Protein AF-D3B4G1-F1 (afdb_monomer_lite)

Secondary structure (DSSP, 8-state):
-------------------PPP-----------GGGS---SSPPSEEEEEEEEEEEEEEEEEEE----HHHHHHHHHHHHHH--S------SSPEEEEEEEEES-------TT----EEEEEETTEEEEEESSHHHHHHHHHHHHHHEEEETTTTEEEEEEEEEEEEE--S-SEEEEEEE-SSS---HHHHHHHHHHHHHTT--EEEEEEE-SS---B--SSSTTGGGGSSSTTS-B-HHHHHHHHHHHHTTT-EEEEEE--SSS-TTHHHH-GGGSPTTGGGSGGG-PPTTTS--PPP-TT-HHHHHHHHHHHHHHHHHT---SEEEEE--S--THHHHT-HHHHHHHHHHT--SHHHHHHHHHHHHHHHHHHTT-EEEEEHHHHHHHGGGS-TTSEEEE-S-HHHHHHHHHTT--EEE--HHHHBSS-TT--HHHHHH--TTTT---HHHHHHEEEEEEEE--TT--TTTHHHHHTTHHHHHHHHHHS-TT---HHHHHHHHHHHHHHHHHTT--PPPSSSSPPSSS-GGGT-SS----SS-TTS--------S-------PPPPHHHHHHHHHHHH-TT-HHHHHHHHHTS-TT-EEE-TTS-EEEHHHHHHHHHHH-TT-HHHHHHHHHHSPTT-EEE-TTS-EEEHHHHHHHHHHH-TT-HHHHHHHHHHS-----TTS---EEE-TTS-EEEHHHHHHHHHHH-TT-HHHHHHHHHHHHHH-STT-EEEPTTS-EEEHHHHHHHHHHH-TT-HHHHHHHHHHS-TT---EEE-TTS-EEEHHHHHHHHHHH-TT-HHHHHHHHHHS-TT--EE-TTS-EE-HHHHHHHHHHH-TT-HHHHHHHHHHS-TT-EEEEEETTEEEEEEHHHHHHHHHHH-TT-HHHHHHHHHTS-TT-EEE-TTS-EEEHHHHHHHHHHH-TT-HHHHHHTT------SSS------

Organism: Heterostelium pallidum (strain ATCC 26659 / Pp 5 / PN500) (NCBI:txid670386)

Sequence (950 aa):
MDISTTINKINNNNICSSFRFSKDHKSNTIRTNGDTQFNVYPMPQSVKSGSDILYLSNSFKFSTDSNSTILLDAISRYTQFIFDEKSTNVLNGPIINSIQINVDSNDETLVMGTDESYQLDVEQSGIVIHAPTVFGALHALESFSQLVTYDPYQMIFKIHQCPISIVDRPRFIHRGLLLDTSRHFIPVTKILEVLDSLSYAKFNVFHWHIVDSQSFPMQSKAYPNLWKGAWSPHEVYTQDDILNVIHYAKTRGIRVIPEVDMPGHGYAWSIGYPSLLPANYNLSPNCSQKCPDICNVPLDISSPEVYNITQGLIDELTSNLFTDQLFHIGGDEVVYECWENSEQFSKWMRDNNFNSYEQALQYFEQIIHDKVLSTKRYPVVWEDTFLMFGDQLNKDVIVQIYHQLTTLQDAVKAGHRAIASNAWNWYLDILYTPWQKFYLNDITVNITDSEEIKRVLGGEVALWSEMMDSSDIFSKIWPKAAAAAERLWSDASVDDVDEVVPRLERFRCHMIYRGIESAPLNSTSPNGPGPYEFKQSNHFVNDAKQSKYIKINSNISEKQQDSQPVTDEQQFLLRSIESYPTINTFYNNLALTISNGESVTLLNGQSMTQQQLYLKAIDCDPTNYISYNNLAKSLRRKESITLLNGQSMTQQQLYMKAIDCDPTNYISYYYLALLLKKDYTVESNGESITLNNGQSMTKHQLFLKTIECDPSHSNAFFQLGCILHTCVSKGESITLNNGQSMTLQQLYLKAIECDPTNYLAYYNLSFTLPPRSSKSIKLYNGKSMTSFDLLLKVIDLNPNYSNAYLQVANRLSIVVEILLKNGRLIDLFGLYKMAIMCDPSNYCAYANLANIMENKESITLQTNGTEVTFTKKDLYIKAIQIDPNRYYAYFRLALNMKSKETITLNNGTLMTKQQLLLDANRLDNTIKLIYKHIGLTLKEQQTNYYTFKW

Foldseek 3Di:
DDDDDDPDDDDDDDDDDDDDDDDDDDDDDPPPPLQPFDFFFLDFADKDFAFDKAWEDLQEDEAEPAPAPLLVLLRVVLCCLQNVFAADPPDDDQYARYEYEYELDSDLDQAQPPWLKWKWWAASVYTYIYGPYSNVVLLVSLRVSRQWDADPVNRTIMGGRPGMIGTGGWPFRAEEEEDACALPHADLVLLLLVLVVCLNLPHAEYEYAQHFLQARQEADPVQRLLRLLHPDPVSHQYLVSLQVSQVSSSSSNHAYAYEDAAQWRCNSSCSSPVQQFAPPLLVQVQCVDDPPPRHGGGTLLLDPVNVVVLLVVLVRCLVPGHPYQEYEHELPDHDQSSNVPHPSSVVSCVVVVPPDVLSSSLVSVVSSQVSSVVSVHEYEYELVNCVSCPLNDDQSHEYEYADDLVSLLSQLVSNHQYAYAHPLQQELCPPPRALLSLQQPQSCPPPDDPSSVVSDNYYYRYYDPNPHYSVCVLQSCPPSSSSNSSSRGYDVVPNDPVSCVSSSQSSQLSCVSVPRPYHDNDPDDDDDPHNVSPDPDDPPPPPPPPPPPDDDDDDDDDDDDDDGDADSLLVVLLVVCVVPVLALVSLLVNLVVDDQPHWDQRPVRDIAHSLRSLLSSCVSPVLALSSLLSNLVSDDLPDWDAHPVGDIDHSLRSLLSSCVSPVLDLSSLLVNLVSFDDDQAPPPPGDWDQRPVRDIGHSLRSLLSSCVSPVLQLVSLVVNLVNLVRHDDPDAFDQHPVRDTGDSLRSLLSSCVSPVLPLVSLLVNLVVADLQDPDWDAHPVRDTHHSLRSLLSSCVSPVLQLVSLLSNLVSDDQDDWDQRPVRDTDHSLRSLLSSCVSPVLPLSSLLVNLVSDDQPDWDWHQDPNDTDIDGSLRSLLSSCVSPVLALSSLLVSLVSDDQPDWDARPVRDIDGSLRSLVSSCVSPVPDPVSCVVNVWDFDDDPDPDTDTDD

Structure (mmCIF, N/CA/C/O backbone):
data_AF-D3B4G1-F1
#
_entry.id   AF-D3B4G1-F1
#
loop_
_atom_site.group_PDB
_atom_site.id
_atom_site.type_symbol
_atom_site.label_atom_id
_atom_site.label_alt_id
_atom_site.label_comp_id
_atom_site.label_asym_id
_atom_site.label_entity_id
_atom_site.label_seq_id
_atom_site.pdbx_PDB_ins_code
_atom_site.Cartn_x
_atom_site.Cartn_y
_atom_site.Cartn_z
_atom_site.occupancy
_atom_site.B_iso_or_equiv
_atom_site.auth_seq_id
_atom_site.auth_comp_id
_atom_site.auth_asym_id
_atom_site.auth_atom_id
_atom_site.pdbx_PDB_model_num
ATOM 1 N N . MET A 1 1 ? 17.278 54.016 9.793 1.00 29.67 1 MET A N 1
ATOM 2 C CA . MET A 1 1 ? 16.251 54.999 9.400 1.00 29.67 1 MET A CA 1
ATOM 3 C C . MET A 1 1 ? 15.092 54.231 8.811 1.00 29.67 1 MET A C 1
ATOM 5 O O . MET A 1 1 ? 15.324 53.321 8.027 1.00 29.67 1 MET A O 1
ATOM 9 N N . ASP A 1 2 ? 13.912 54.549 9.330 1.00 27.75 2 ASP A N 1
ATOM 10 C CA . ASP A 1 2 ? 12.622 53.876 9.196 1.00 27.75 2 ASP A CA 1
ATOM 11 C C . ASP A 1 2 ? 12.191 53.496 7.781 1.00 27.75 2 ASP A C 1
ATOM 13 O O . ASP A 1 2 ? 12.294 54.291 6.850 1.00 27.75 2 ASP A O 1
ATOM 17 N N . ILE A 1 3 ? 11.564 52.321 7.673 1.00 24.61 3 ILE A N 1
ATOM 18 C CA . ILE A 1 3 ? 10.632 51.996 6.591 1.00 24.61 3 ILE A CA 1
ATOM 19 C C . ILE A 1 3 ? 9.233 51.973 7.206 1.00 24.61 3 ILE A C 1
ATOM 21 O O . ILE A 1 3 ? 8.733 50.957 7.676 1.00 24.61 3 ILE A O 1
ATOM 25 N N . SER A 1 4 ? 8.620 53.151 7.215 1.00 29.70 4 SER A N 1
ATOM 26 C CA . SER A 1 4 ? 7.208 53.385 7.495 1.00 29.70 4 SER A CA 1
ATOM 27 C C . SER A 1 4 ? 6.768 54.506 6.561 1.00 29.70 4 SER A C 1
ATOM 29 O O . SER A 1 4 ? 6.917 55.665 6.922 1.00 29.70 4 SER A O 1
ATOM 31 N N . THR A 1 5 ? 6.308 54.146 5.355 1.00 29.73 5 THR A N 1
ATOM 32 C CA . THR A 1 5 ? 5.245 54.806 4.562 1.00 29.73 5 THR A CA 1
ATOM 33 C C . THR A 1 5 ? 5.344 54.365 3.104 1.00 29.73 5 THR A C 1
ATOM 35 O O . THR A 1 5 ? 6.331 54.682 2.446 1.00 29.73 5 THR A O 1
ATOM 38 N N . THR A 1 6 ? 4.321 53.669 2.596 1.00 26.11 6 THR A N 1
ATOM 39 C CA . THR A 1 6 ? 3.535 54.014 1.385 1.00 26.11 6 THR A CA 1
ATOM 40 C C . THR A 1 6 ? 2.701 52.792 0.976 1.00 26.11 6 THR A C 1
ATOM 42 O O . THR A 1 6 ? 3.069 52.032 0.091 1.00 26.11 6 THR A O 1
ATOM 45 N N . ILE A 1 7 ? 1.551 52.603 1.629 1.00 26.34 7 ILE A N 1
ATOM 46 C CA . ILE A 1 7 ? 0.420 51.857 1.063 1.00 26.34 7 ILE A CA 1
ATOM 47 C C . ILE A 1 7 ? -0.742 52.842 1.047 1.00 26.34 7 ILE A C 1
ATOM 49 O O . ILE A 1 7 ? -1.338 53.114 2.085 1.00 26.34 7 ILE A O 1
ATOM 53 N N . ASN A 1 8 ? -0.981 53.452 -0.114 1.00 25.42 8 ASN A N 1
ATOM 54 C CA . ASN A 1 8 ? -2.284 53.960 -0.538 1.00 25.42 8 ASN A CA 1
ATOM 55 C C . ASN A 1 8 ? -2.208 54.480 -1.980 1.00 25.42 8 ASN A C 1
ATOM 57 O O . ASN A 1 8 ? -1.365 55.321 -2.284 1.00 25.42 8 ASN A O 1
ATOM 61 N N . LYS A 1 9 ? -3.195 54.053 -2.784 1.00 24.30 9 LYS A N 1
ATOM 62 C CA . LYS A 1 9 ? -3.524 54.407 -4.182 1.00 24.30 9 LYS A CA 1
ATOM 63 C C . LYS A 1 9 ? -2.945 53.471 -5.250 1.00 24.30 9 LYS A C 1
ATOM 65 O O . LYS A 1 9 ? -1.842 53.682 -5.728 1.00 24.30 9 LYS A O 1
ATOM 70 N N . ILE A 1 10 ? -3.764 52.518 -5.700 1.00 25.05 10 ILE A N 1
ATOM 71 C CA . ILE A 1 10 ? -4.518 52.618 -6.965 1.00 25.05 10 ILE A CA 1
ATOM 72 C C . ILE A 1 10 ? -5.752 51.712 -6.838 1.00 25.05 10 ILE A C 1
ATOM 74 O O . ILE A 1 10 ? -5.645 50.534 -6.520 1.00 25.05 10 ILE A O 1
ATOM 78 N N . ASN A 1 11 ? -6.923 52.313 -7.042 1.00 24.62 11 ASN A N 1
ATOM 79 C CA . ASN A 1 11 ? -8.234 51.678 -7.102 1.00 24.62 11 ASN A CA 1
ATOM 80 C C . ASN A 1 11 ? -8.774 51.845 -8.533 1.00 24.62 11 ASN A C 1
ATOM 82 O O . ASN A 1 11 ? -8.561 52.899 -9.133 1.00 24.62 11 ASN A O 1
ATOM 86 N N . ASN A 1 12 ? -9.573 50.859 -8.957 1.00 24.77 12 ASN A N 1
ATOM 87 C CA . ASN A 1 12 ? -10.634 50.889 -9.979 1.00 24.77 12 ASN A CA 1
ATOM 88 C C . ASN A 1 12 ? -10.256 50.823 -11.476 1.00 24.77 12 ASN A C 1
ATOM 90 O O . ASN A 1 12 ? -9.888 51.829 -12.073 1.00 24.77 12 ASN A O 1
ATOM 94 N N . ASN A 1 13 ? -10.557 49.692 -12.139 1.00 25.38 13 ASN A N 1
ATOM 95 C CA . ASN A 1 13 ? -11.862 49.487 -12.805 1.00 25.38 13 ASN A CA 1
ATOM 96 C C . ASN A 1 13 ? -12.000 48.122 -13.531 1.00 25.38 13 ASN A C 1
ATOM 98 O O . ASN A 1 13 ? -11.207 47.807 -14.406 1.00 25.38 13 ASN A O 1
ATOM 102 N N . ASN A 1 14 ? -13.102 47.428 -13.202 1.00 23.91 14 ASN A N 1
ATOM 103 C CA . ASN A 1 14 ? -14.018 46.608 -14.024 1.00 23.91 14 ASN A CA 1
ATOM 104 C C . ASN A 1 14 ? -13.497 45.453 -14.909 1.00 23.91 14 ASN A C 1
ATOM 106 O O . ASN A 1 14 ? -12.779 45.674 -15.874 1.00 23.91 14 ASN A O 1
ATOM 110 N N . ILE A 1 15 ? -14.053 44.245 -14.717 1.00 23.09 15 ILE A N 1
ATOM 111 C CA . ILE A 1 15 ? -15.261 43.715 -15.402 1.00 23.09 15 ILE A CA 1
ATOM 112 C C . ILE A 1 15 ? -15.619 42.352 -14.770 1.00 23.09 15 ILE A C 1
ATOM 114 O O . ILE A 1 15 ? -14.828 41.420 -14.844 1.00 23.09 15 ILE A O 1
ATOM 118 N N . CYS A 1 16 ? -16.811 42.233 -14.175 1.00 21.47 16 CYS A N 1
ATOM 119 C CA . CYS A 1 16 ? -17.680 41.048 -14.277 1.00 21.47 16 CYS A CA 1
ATOM 120 C C . CYS A 1 16 ? -18.995 41.306 -13.531 1.00 21.47 16 CYS A C 1
ATOM 122 O O . CYS A 1 16 ? -19.105 41.148 -12.317 1.00 21.47 16 CYS A O 1
ATOM 124 N N . SER A 1 17 ? -20.005 41.718 -14.289 1.00 22.20 17 SER A N 1
ATOM 125 C CA . SER A 1 17 ? -21.405 41.686 -13.894 1.00 22.20 17 SER A CA 1
ATOM 126 C C . SER A 1 17 ? -22.134 40.729 -14.832 1.00 22.20 17 SER A C 1
ATOM 128 O O . SER A 1 17 ? -22.103 40.911 -16.045 1.00 22.20 17 SER A O 1
ATOM 130 N N . SER A 1 18 ? -22.778 39.706 -14.267 1.00 21.50 18 SER A N 1
ATOM 131 C CA . SER A 1 18 ? -24.156 39.276 -14.564 1.00 21.50 18 SER A CA 1
ATOM 132 C C . SER A 1 18 ? -24.358 37.791 -14.253 1.00 21.50 18 SER A C 1
ATOM 134 O O . SER A 1 18 ? -24.132 36.943 -15.092 1.00 21.50 18 SER A O 1
ATOM 136 N N . PHE A 1 19 ? -24.875 37.490 -13.063 1.00 22.30 19 PHE A N 1
ATOM 137 C CA . PHE A 1 19 ? -25.989 36.551 -12.914 1.00 22.30 19 PHE A CA 1
ATOM 138 C C . PHE A 1 19 ? -26.842 37.056 -11.744 1.00 22.30 19 PHE A C 1
ATOM 140 O O . PHE A 1 19 ? -26.402 37.140 -10.600 1.00 22.30 19 PHE A O 1
ATOM 147 N N . ARG A 1 20 ? -28.043 37.541 -12.079 1.00 21.67 20 ARG A N 1
ATOM 148 C CA . ARG A 1 20 ? -29.051 38.038 -11.137 1.00 21.67 20 ARG A CA 1
ATOM 149 C C . ARG A 1 20 ? -29.798 36.835 -10.560 1.00 21.67 20 ARG A C 1
ATOM 151 O O . ARG A 1 20 ? -30.502 36.169 -11.307 1.00 21.67 20 ARG A O 1
ATOM 158 N N . PHE A 1 21 ? -29.732 36.626 -9.248 1.00 23.67 21 PHE A N 1
ATOM 159 C CA . PHE A 1 21 ? -30.753 35.855 -8.534 1.00 23.67 21 PHE A CA 1
ATOM 160 C C . PHE A 1 21 ? -31.952 36.764 -8.240 1.00 23.67 21 PHE A C 1
ATOM 162 O O . PHE A 1 21 ? -31.801 37.844 -7.658 1.00 23.67 21 PHE A O 1
ATOM 169 N N . SER A 1 22 ? -33.144 36.347 -8.670 1.00 23.88 22 SER A N 1
ATOM 170 C CA . SER A 1 22 ? -34.401 36.986 -8.289 1.00 23.88 22 SER A CA 1
ATOM 171 C C . SER A 1 22 ? -34.658 36.759 -6.802 1.00 23.88 22 SER A C 1
ATOM 173 O O . SER A 1 22 ? -34.677 35.628 -6.323 1.00 23.88 22 SER A O 1
ATOM 175 N N . LYS A 1 23 ? -34.878 37.858 -6.080 1.00 26.81 23 LYS A N 1
ATOM 176 C CA . LYS A 1 23 ? -35.426 37.855 -4.728 1.00 26.81 23 LYS A CA 1
ATOM 177 C C . LYS A 1 23 ? -36.869 37.364 -4.773 1.00 26.81 23 LYS A C 1
ATOM 179 O O . LYS A 1 23 ? -37.720 38.097 -5.257 1.00 26.81 23 LYS A O 1
ATOM 184 N N . ASP A 1 24 ? -37.127 36.218 -4.160 1.00 25.14 24 ASP A N 1
ATOM 185 C CA . ASP A 1 24 ? -38.384 35.991 -3.454 1.00 25.14 24 ASP A CA 1
ATOM 186 C C . ASP A 1 24 ? -38.065 35.490 -2.046 1.00 25.14 24 ASP A C 1
ATOM 188 O O . ASP A 1 24 ? -37.670 34.349 -1.811 1.00 25.14 24 ASP A O 1
ATOM 192 N N . HIS A 1 25 ? -38.192 36.408 -1.088 1.00 30.22 25 HIS A N 1
ATOM 193 C CA . HIS A 1 25 ? -38.154 36.109 0.333 1.00 30.22 25 HIS A CA 1
ATOM 194 C C . HIS A 1 25 ? -39.434 35.359 0.716 1.00 30.22 25 HIS A C 1
ATOM 196 O O . HIS A 1 25 ? -40.490 35.971 0.877 1.00 30.22 25 HIS A O 1
ATOM 202 N N . LYS A 1 26 ? -39.326 34.049 0.951 1.00 26.25 26 LYS A N 1
ATOM 203 C CA . LYS A 1 26 ? -40.228 33.345 1.867 1.00 26.25 26 LYS A CA 1
ATOM 204 C C . LYS A 1 26 ? -39.452 32.902 3.102 1.00 26.25 26 LYS A C 1
ATOM 206 O O . LYS A 1 26 ? -38.372 32.333 3.016 1.00 26.25 26 LYS A O 1
ATOM 211 N N . SER A 1 27 ? -40.031 33.282 4.235 1.00 25.67 27 SER A N 1
ATOM 212 C CA . SER A 1 27 ? -39.632 33.082 5.625 1.00 25.67 27 SER A CA 1
ATOM 213 C C . SER A 1 27 ? -38.769 31.853 5.914 1.00 25.67 27 SER A C 1
ATOM 215 O O . SER A 1 27 ? -39.163 30.727 5.603 1.00 25.67 27 SER A O 1
ATOM 217 N N . ASN A 1 28 ? -37.674 32.101 6.641 1.00 29.02 28 ASN A N 1
ATOM 218 C CA . ASN A 1 28 ? -36.886 31.128 7.392 1.00 29.02 28 ASN A CA 1
ATOM 219 C C . ASN A 1 28 ? -37.793 30.183 8.190 1.00 29.02 28 ASN A C 1
ATOM 221 O O . ASN A 1 28 ? -38.215 30.484 9.305 1.00 29.02 28 ASN A O 1
ATOM 225 N N . THR A 1 29 ? -38.060 29.023 7.609 1.00 23.77 29 THR A N 1
ATOM 226 C CA . THR A 1 29 ? -38.301 27.793 8.351 1.00 23.77 29 THR A CA 1
ATOM 227 C C . THR A 1 29 ? -36.948 27.105 8.409 1.00 23.77 29 THR A C 1
ATOM 229 O O . THR A 1 29 ? -36.343 26.845 7.370 1.00 23.77 29 THR A O 1
ATOM 232 N N . ILE A 1 30 ? -36.444 26.867 9.618 1.00 27.53 30 ILE A N 1
ATOM 233 C CA . ILE A 1 30 ? -35.330 25.945 9.839 1.00 27.53 30 ILE A CA 1
ATOM 234 C C . ILE A 1 30 ? -35.796 24.611 9.250 1.00 27.53 30 ILE A C 1
ATOM 236 O O . ILE A 1 30 ? -36.684 23.968 9.805 1.00 27.53 30 ILE A O 1
ATOM 240 N N . ARG A 1 31 ? -35.288 24.243 8.069 1.00 25.19 31 ARG A N 1
ATOM 241 C CA . ARG A 1 31 ? -35.548 22.934 7.472 1.00 25.19 31 ARG A CA 1
ATOM 242 C C . ARG A 1 31 ? -34.789 21.904 8.301 1.00 25.19 31 ARG A C 1
ATOM 244 O O . ARG A 1 31 ? -33.620 21.649 8.052 1.00 25.19 31 ARG A O 1
ATOM 251 N N . THR A 1 32 ? -35.468 21.279 9.250 1.00 28.41 32 THR A N 1
ATOM 252 C CA . THR A 1 32 ? -35.069 20.007 9.869 1.00 28.41 32 THR A CA 1
ATOM 253 C C . THR A 1 32 ? -35.294 18.829 8.902 1.00 28.41 32 THR A C 1
ATOM 255 O O . THR A 1 32 ? -35.766 17.777 9.309 1.00 28.41 32 THR A O 1
ATOM 258 N N . ASN A 1 33 ? -35.010 19.000 7.604 1.00 29.02 33 ASN A N 1
ATOM 259 C CA . ASN A 1 33 ? -35.339 18.028 6.546 1.00 29.02 33 ASN A CA 1
ATOM 260 C C . ASN A 1 33 ? -34.158 17.113 6.156 1.00 29.02 33 ASN A C 1
ATOM 262 O O . ASN A 1 33 ? -34.175 16.541 5.068 1.00 29.02 33 ASN A O 1
ATOM 266 N N . GLY A 1 34 ? -33.142 16.962 7.012 1.00 36.59 34 GLY A N 1
ATOM 267 C CA . GLY A 1 34 ? -31.970 16.116 6.726 1.00 36.59 34 GLY A CA 1
ATOM 268 C C . GLY A 1 34 ? -32.272 14.613 6.586 1.00 36.59 34 GLY A C 1
ATOM 269 O O . GLY A 1 34 ? -31.503 13.901 5.954 1.00 36.59 34 GLY A O 1
ATOM 270 N N . ASP A 1 35 ? -33.414 14.143 7.097 1.00 43.50 35 ASP A N 1
ATOM 271 C CA . ASP A 1 35 ? -33.754 12.710 7.196 1.00 43.50 35 ASP A CA 1
ATOM 272 C C . ASP A 1 35 ? -34.627 12.166 6.041 1.00 43.50 35 ASP A C 1
ATOM 274 O O . ASP A 1 35 ? -35.166 11.065 6.140 1.00 43.50 35 ASP A O 1
ATOM 278 N N . THR A 1 36 ? -34.804 12.912 4.940 1.00 49.34 36 THR A N 1
ATOM 279 C CA . THR A 1 36 ? -35.680 12.490 3.816 1.00 49.34 36 THR A CA 1
ATOM 280 C C . THR A 1 36 ? -34.949 12.047 2.546 1.00 49.34 36 THR A C 1
ATOM 282 O O . THR A 1 36 ? -35.602 11.558 1.626 1.00 49.34 36 THR A O 1
ATOM 285 N N . GLN A 1 37 ? -33.621 12.175 2.479 1.00 67.00 37 GLN A N 1
ATOM 286 C CA . GLN A 1 37 ? -32.827 11.787 1.309 1.00 67.00 37 GLN A CA 1
ATOM 287 C C . GLN A 1 37 ? -32.144 10.433 1.543 1.00 67.00 37 GLN A C 1
ATOM 289 O O . GLN A 1 37 ? -31.570 10.195 2.605 1.00 67.00 37 GLN A O 1
ATOM 294 N N . PHE A 1 38 ? -32.231 9.540 0.554 1.00 84.00 38 PHE A N 1
ATOM 295 C CA . PHE A 1 38 ? -31.566 8.238 0.590 1.00 84.00 38 PHE A CA 1
ATOM 296 C C . PHE A 1 38 ? -30.053 8.427 0.427 1.00 84.00 38 PHE A C 1
ATOM 298 O O . PHE A 1 38 ? -29.608 9.080 -0.513 1.00 84.00 38 PHE A O 1
ATOM 305 N N . ASN A 1 39 ? -29.269 7.891 1.363 1.00 84.62 39 ASN A N 1
ATOM 306 C CA . ASN A 1 39 ? -27.906 8.361 1.635 1.00 84.62 39 ASN A CA 1
ATOM 307 C C . ASN A 1 39 ? -26.794 7.332 1.349 1.00 84.62 39 ASN A C 1
ATOM 309 O O . ASN A 1 39 ? -25.703 7.447 1.905 1.00 84.62 39 ASN A O 1
ATOM 313 N N . VAL A 1 40 ? -27.061 6.336 0.501 1.00 93.75 40 VAL A N 1
ATOM 314 C CA . VAL A 1 40 ? -26.059 5.336 0.092 1.00 93.75 40 VAL A CA 1
ATOM 315 C C . VAL A 1 40 ? -25.163 5.888 -1.026 1.00 93.75 40 VAL A C 1
ATOM 317 O O . VAL A 1 40 ? -25.612 6.644 -1.892 1.00 93.75 40 VAL A O 1
ATOM 320 N N . TYR A 1 41 ? -23.887 5.512 -0.985 1.00 96.00 41 TYR A N 1
ATOM 321 C CA . TYR A 1 41 ? -22.834 5.890 -1.916 1.00 96.00 41 TYR A CA 1
ATOM 322 C C . TYR A 1 41 ? -21.941 4.678 -2.268 1.00 96.00 41 TYR A C 1
ATOM 324 O O . TYR A 1 41 ? -21.484 3.976 -1.363 1.00 96.00 41 TYR A O 1
ATOM 332 N N . PRO A 1 42 ? -21.626 4.419 -3.550 1.00 98.00 42 PRO A N 1
ATOM 333 C CA . PRO A 1 42 ? -22.310 4.921 -4.745 1.00 98.00 42 PRO A CA 1
ATOM 334 C C . PRO A 1 42 ? -23.826 4.692 -4.738 1.00 98.00 42 PRO A C 1
ATOM 336 O O . PRO A 1 42 ? -24.308 3.787 -4.053 1.00 98.00 42 PRO A O 1
ATOM 339 N N . MET A 1 43 ? -24.566 5.493 -5.507 1.00 97.75 43 MET A N 1
ATOM 340 C CA . MET A 1 43 ? -26.007 5.324 -5.690 1.00 97.75 43 MET A CA 1
ATOM 341 C C . MET A 1 43 ? -26.331 3.958 -6.334 1.00 97.75 43 MET A C 1
ATOM 343 O O . MET A 1 43 ? -25.856 3.671 -7.434 1.00 97.75 43 MET A O 1
ATOM 347 N N . PRO A 1 44 ? -27.156 3.108 -5.696 1.00 98.31 44 PRO A N 1
ATOM 348 C CA . PRO A 1 44 ? -27.512 1.815 -6.271 1.00 98.31 44 PRO A CA 1
ATOM 349 C C . PRO A 1 44 ? -28.337 1.926 -7.560 1.00 98.31 44 PRO A C 1
ATOM 351 O O . PRO A 1 44 ? -29.099 2.878 -7.736 1.00 98.31 44 PRO A O 1
ATOM 354 N N . GLN A 1 45 ? -28.263 0.901 -8.416 1.00 98.00 45 GLN A N 1
ATOM 355 C CA . GLN A 1 45 ? -29.002 0.837 -9.691 1.00 98.00 45 GLN A CA 1
ATOM 356 C C . GLN A 1 45 ? -30.524 0.976 -9.525 1.00 98.00 45 GLN A C 1
ATOM 358 O O . GLN A 1 45 ? -31.195 1.613 -10.336 1.00 98.00 45 GLN A O 1
ATOM 363 N N . SER A 1 46 ? -31.096 0.364 -8.485 1.00 97.75 46 SER A N 1
ATOM 364 C CA . SER A 1 46 ? -32.516 0.487 -8.168 1.00 97.75 46 SER A CA 1
ATOM 365 C C . SER A 1 46 ? -32.734 0.526 -6.665 1.00 97.75 46 SER A C 1
ATOM 367 O O . SER A 1 46 ? -32.267 -0.348 -5.936 1.00 97.75 46 SER A O 1
ATOM 369 N N . VAL A 1 47 ? -33.487 1.529 -6.212 1.00 96.56 47 VAL A N 1
ATOM 370 C CA . VAL A 1 47 ? -33.876 1.701 -4.812 1.00 96.56 47 VAL A CA 1
ATOM 371 C C . VAL A 1 47 ? -35.376 1.950 -4.746 1.00 96.56 47 VAL A C 1
ATOM 373 O O . VAL A 1 47 ? -35.904 2.841 -5.412 1.00 96.56 47 VAL A O 1
ATOM 376 N N . LYS A 1 48 ? -36.066 1.184 -3.905 1.00 96.81 48 LYS A N 1
ATOM 377 C CA . LYS A 1 48 ? -37.423 1.481 -3.442 1.00 96.81 48 LYS A CA 1
ATOM 378 C C . LYS A 1 48 ? -37.370 1.669 -1.937 1.00 96.81 48 LYS A C 1
ATOM 380 O O . LYS A 1 48 ? -36.803 0.827 -1.250 1.00 96.81 48 LYS A O 1
ATOM 385 N N . SER A 1 49 ? -37.952 2.749 -1.435 1.00 94.81 49 SER A N 1
ATOM 386 C CA . SER A 1 49 ? -37.950 3.066 -0.008 1.00 94.81 49 SER A CA 1
ATOM 387 C C . SER A 1 49 ? -39.316 3.564 0.464 1.00 94.81 49 SER A C 1
ATOM 389 O O . SER A 1 49 ? -40.120 4.076 -0.321 1.00 94.81 49 SER A O 1
ATOM 391 N N . GLY A 1 50 ? -39.593 3.362 1.750 1.00 93.50 50 GLY A N 1
ATOM 392 C CA . GLY A 1 50 ? -40.783 3.849 2.439 1.00 93.50 50 GLY A CA 1
ATOM 393 C C . GLY A 1 50 ? -40.492 5.075 3.304 1.00 93.50 50 GLY A C 1
ATOM 394 O O . GLY A 1 50 ? -39.580 5.857 3.039 1.00 93.50 50 GLY A O 1
ATOM 395 N N . SER A 1 51 ? -41.283 5.249 4.361 1.00 91.00 51 SER A N 1
ATOM 396 C CA . SER A 1 51 ? -41.176 6.380 5.296 1.00 91.00 51 SER A CA 1
ATOM 397 C C . SER A 1 51 ? -40.924 5.967 6.744 1.00 91.00 51 SER A C 1
ATOM 399 O O . SER A 1 51 ? -40.732 6.837 7.593 1.00 91.00 51 SER A O 1
ATOM 401 N N . ASP A 1 52 ? -40.949 4.668 7.041 1.00 90.50 52 ASP A N 1
ATOM 402 C CA . ASP A 1 52 ? -40.891 4.172 8.412 1.00 90.50 52 ASP A CA 1
ATOM 403 C C . ASP A 1 52 ? -39.449 4.105 8.926 1.00 90.50 52 ASP A C 1
ATOM 405 O O . ASP A 1 52 ? -38.479 4.151 8.166 1.00 90.50 52 ASP A O 1
ATOM 409 N N . ILE A 1 53 ? -39.310 3.984 10.245 1.00 90.44 53 ILE A N 1
ATOM 410 C CA . ILE A 1 53 ? -38.027 3.784 10.921 1.00 90.44 53 ILE A CA 1
ATOM 411 C C . ILE A 1 53 ? -38.028 2.386 11.537 1.00 90.44 53 ILE A C 1
ATOM 413 O O . ILE A 1 53 ? -38.955 2.031 12.267 1.00 90.44 53 ILE A O 1
ATOM 417 N N . LEU A 1 54 ? -36.981 1.608 11.266 1.00 91.38 54 LEU A N 1
ATOM 418 C CA . LEU A 1 54 ? -36.706 0.346 11.951 1.00 91.38 54 LEU A CA 1
ATOM 419 C C . LEU A 1 54 ? -35.597 0.536 12.976 1.00 91.38 54 LEU A C 1
ATOM 421 O O . LEU A 1 54 ? -34.638 1.264 12.732 1.00 91.38 54 LEU A O 1
ATOM 425 N N . TYR A 1 55 ? -35.711 -0.149 14.109 1.00 91.06 55 TYR A N 1
ATOM 426 C CA . TYR A 1 55 ? -34.711 -0.128 15.172 1.00 91.06 55 TYR A CA 1
ATOM 427 C C . TYR A 1 55 ? -33.969 -1.461 15.226 1.00 91.06 55 TYR A C 1
ATOM 429 O O . TYR A 1 55 ? -34.580 -2.521 15.074 1.00 91.06 55 TYR A O 1
ATOM 437 N N . LEU A 1 56 ? -32.657 -1.412 15.455 1.00 90.19 56 LEU A N 1
ATOM 438 C CA . LEU A 1 56 ? -31.804 -2.597 15.522 1.00 90.19 56 LEU A CA 1
ATOM 439 C C . LEU A 1 56 ? -31.404 -2.897 16.966 1.00 90.19 56 LEU A C 1
ATOM 441 O O . LEU A 1 56 ? -31.160 -1.997 17.770 1.00 90.19 56 LEU A O 1
ATOM 445 N N . SER A 1 57 ? -31.327 -4.184 17.282 1.00 86.50 57 SER A N 1
ATOM 446 C CA . SER A 1 57 ? -30.907 -4.679 18.591 1.00 86.50 57 SER A CA 1
ATOM 447 C C . SER A 1 57 ? -29.426 -4.417 18.863 1.00 86.50 57 SER A C 1
ATOM 449 O O . SER A 1 57 ? -28.588 -4.637 17.998 1.00 86.50 57 SER A O 1
ATOM 451 N N . ASN A 1 58 ? -29.067 -4.110 20.112 1.00 76.69 58 ASN A N 1
ATOM 452 C CA . ASN A 1 58 ? -27.667 -4.128 20.570 1.00 76.69 58 ASN A CA 1
ATOM 453 C C . ASN A 1 58 ? -26.972 -5.502 20.415 1.00 76.69 58 ASN A C 1
ATOM 455 O O . ASN A 1 58 ? -25.757 -5.604 20.512 1.00 76.69 58 ASN A O 1
ATOM 459 N N . SER A 1 59 ? -27.744 -6.578 20.235 1.00 82.75 59 SER A N 1
ATOM 460 C CA . SER A 1 59 ? -27.241 -7.940 19.998 1.00 82.75 59 SER A CA 1
ATOM 461 C C . SER A 1 59 ? -27.491 -8.405 18.562 1.00 82.75 59 SER A C 1
ATOM 463 O O . SER A 1 59 ? -27.752 -9.587 18.340 1.00 82.75 59 SER A O 1
ATOM 465 N N . PHE A 1 60 ? -27.493 -7.467 17.610 1.00 90.00 60 PHE A N 1
ATOM 466 C CA . PHE A 1 60 ? -27.756 -7.745 16.203 1.00 90.00 60 PHE A CA 1
ATOM 467 C C . PHE A 1 60 ? -26.813 -8.828 15.663 1.00 90.00 60 PHE A C 1
ATOM 469 O O . PHE A 1 60 ? -25.601 -8.760 15.863 1.00 90.00 60 PHE A O 1
ATOM 476 N N . LYS A 1 61 ? -27.368 -9.842 14.994 1.00 92.38 61 LYS A N 1
ATOM 477 C CA . LYS A 1 61 ? -26.603 -10.983 14.477 1.00 92.38 61 LYS A CA 1
ATOM 478 C C . LYS A 1 61 ? -26.586 -11.012 12.960 1.00 92.38 61 LYS A C 1
ATOM 480 O O . LYS A 1 61 ? -27.635 -11.016 12.322 1.00 92.38 61 LYS A O 1
ATOM 485 N N . PHE A 1 62 ? -25.399 -11.154 12.397 1.00 95.81 62 PHE A N 1
ATOM 486 C CA . PHE A 1 62 ? -25.226 -11.545 11.006 1.00 95.81 62 PHE A CA 1
ATOM 487 C C . PHE A 1 62 ? -25.265 -13.071 10.926 1.00 95.81 62 PHE A C 1
ATOM 489 O O . PHE A 1 62 ? -24.549 -13.746 11.665 1.00 95.81 62 PHE A O 1
ATOM 496 N N . SER A 1 63 ? -26.138 -13.610 10.081 1.00 95.50 63 SER A N 1
ATOM 497 C CA . SER A 1 63 ? -26.309 -15.051 9.875 1.00 95.50 63 SER A CA 1
ATOM 498 C C . SER A 1 63 ? -26.088 -15.382 8.403 1.00 95.50 63 SER A C 1
ATOM 500 O O . SER A 1 63 ? -26.548 -14.650 7.531 1.00 95.50 63 SER A O 1
ATOM 502 N N . THR A 1 64 ? -25.363 -16.459 8.117 1.00 96.88 64 THR A N 1
ATOM 503 C CA . THR A 1 64 ? -25.136 -16.956 6.757 1.00 96.88 64 THR A CA 1
ATOM 504 C C . THR A 1 64 ? -24.928 -18.465 6.793 1.00 96.88 64 THR A C 1
ATOM 506 O O . THR A 1 64 ? -24.361 -18.978 7.758 1.00 96.88 64 THR A O 1
ATOM 509 N N . ASP A 1 65 ? -25.368 -19.157 5.744 1.00 93.31 65 ASP A N 1
ATOM 510 C CA . ASP A 1 65 ? -25.081 -20.584 5.535 1.00 93.31 65 ASP A CA 1
ATOM 511 C C . ASP A 1 65 ? -23.790 -20.803 4.715 1.00 93.31 65 ASP A C 1
ATOM 513 O O . ASP A 1 65 ? -23.383 -21.937 4.459 1.00 93.31 65 ASP A O 1
ATOM 517 N N . SER A 1 66 ? -23.139 -19.710 4.300 1.00 95.06 66 SER A N 1
ATOM 518 C CA . SER A 1 66 ? -21.859 -19.708 3.594 1.00 95.06 66 SER A CA 1
ATOM 519 C C . SER A 1 66 ? -20.713 -20.188 4.480 1.00 95.06 66 SER A C 1
ATOM 521 O O . SER A 1 66 ? -20.626 -19.829 5.655 1.00 95.06 66 SER A O 1
ATOM 523 N N . ASN A 1 67 ? -19.783 -20.943 3.895 1.00 93.75 67 ASN A N 1
ATOM 524 C CA . ASN A 1 67 ? -18.512 -21.302 4.526 1.00 93.75 67 ASN A CA 1
ATOM 525 C C . ASN A 1 67 ? -17.316 -20.517 3.957 1.00 93.75 67 ASN A C 1
ATOM 527 O O . ASN A 1 67 ? -16.176 -20.835 4.295 1.00 93.75 67 ASN A O 1
ATOM 531 N N . SER A 1 68 ? -17.563 -19.507 3.114 1.00 96.31 68 SER A N 1
ATOM 532 C CA . SER A 1 68 ? -16.516 -18.621 2.599 1.00 96.31 68 SER A CA 1
ATOM 533 C C . SER A 1 68 ? -15.830 -17.862 3.734 1.00 96.31 68 SER A C 1
ATOM 535 O O . SER A 1 68 ? -16.455 -17.109 4.482 1.00 96.31 68 SER A O 1
ATOM 537 N N . THR A 1 69 ? -14.512 -18.008 3.807 1.00 94.00 69 THR A N 1
ATOM 538 C CA . THR A 1 69 ? -13.647 -17.266 4.725 1.00 94.00 69 THR A CA 1
ATOM 539 C C . THR A 1 69 ? -13.665 -15.766 4.438 1.00 94.00 69 THR A C 1
ATOM 541 O O . THR A 1 69 ? -13.751 -14.974 5.371 1.00 94.00 69 THR A O 1
ATOM 544 N N . ILE A 1 70 ? -13.685 -15.361 3.162 1.00 95.06 70 ILE A N 1
ATOM 545 C CA . ILE A 1 70 ? -13.769 -13.949 2.758 1.00 95.06 70 ILE A CA 1
ATOM 546 C C . ILE A 1 70 ? -15.055 -13.309 3.287 1.00 95.06 70 ILE A C 1
ATOM 548 O O . ILE A 1 70 ? -15.014 -12.213 3.853 1.00 95.06 70 ILE A O 1
ATOM 552 N N . LEU A 1 71 ? -16.195 -13.987 3.123 1.00 96.94 71 LEU A N 1
ATOM 553 C CA . LEU A 1 71 ? -17.477 -13.461 3.582 1.00 96.94 71 LEU A CA 1
ATOM 554 C C . LEU A 1 71 ? -17.556 -13.412 5.113 1.00 96.94 71 LEU A C 1
ATOM 556 O O . LEU A 1 71 ? -18.015 -12.413 5.663 1.00 96.94 71 LEU A O 1
ATOM 560 N N . LEU A 1 72 ? -17.086 -14.451 5.808 1.00 94.44 72 LEU A N 1
ATOM 561 C CA . LEU A 1 72 ? -17.060 -14.480 7.275 1.00 94.44 72 LEU A CA 1
ATOM 562 C C . LEU A 1 72 ? -16.170 -13.368 7.852 1.00 94.44 72 LEU A C 1
ATOM 564 O O . LEU A 1 72 ? -16.565 -12.682 8.800 1.00 94.44 72 LEU A O 1
ATOM 568 N N . ASP A 1 73 ? -15.014 -13.125 7.238 1.00 90.12 73 ASP A N 1
ATOM 569 C CA . ASP A 1 73 ? -14.117 -12.034 7.613 1.00 90.12 73 ASP A CA 1
ATOM 570 C C . ASP A 1 73 ? -14.766 -10.668 7.391 1.00 90.12 73 ASP A C 1
ATOM 572 O O . ASP A 1 73 ? -14.669 -9.782 8.243 1.00 90.12 73 ASP A O 1
ATOM 576 N N . ALA A 1 74 ? -15.467 -10.491 6.271 1.00 94.00 74 ALA A N 1
ATOM 577 C CA . ALA A 1 74 ? -16.198 -9.264 5.998 1.00 94.00 74 ALA A CA 1
ATOM 578 C C . ALA A 1 74 ? -17.342 -9.036 6.987 1.00 94.00 74 ALA A C 1
ATOM 580 O O . ALA A 1 74 ? -17.481 -7.927 7.499 1.00 94.00 74 ALA A O 1
ATOM 581 N N . ILE A 1 75 ? -18.115 -10.073 7.317 1.00 95.31 75 ILE A N 1
ATOM 582 C CA . ILE A 1 75 ? -19.160 -10.006 8.345 1.00 95.31 75 ILE A CA 1
ATOM 583 C C . ILE A 1 75 ? -18.569 -9.527 9.675 1.00 95.31 75 ILE A C 1
ATOM 585 O O . ILE A 1 75 ? -19.134 -8.630 10.302 1.00 95.31 75 ILE A O 1
ATOM 589 N N . SER A 1 76 ? -17.420 -10.073 10.088 1.00 90.50 76 SER A N 1
ATOM 590 C CA . SER A 1 76 ? -16.731 -9.638 11.308 1.00 90.50 76 SER A CA 1
ATOM 591 C C . SER A 1 76 ? -16.366 -8.150 11.252 1.00 90.50 76 SER A C 1
ATOM 593 O O . SER A 1 76 ? -16.736 -7.394 12.154 1.00 90.50 76 SER A O 1
ATOM 595 N N . ARG A 1 77 ? -15.726 -7.697 10.163 1.00 91.38 77 ARG A N 1
ATOM 596 C CA . ARG A 1 77 ? -15.346 -6.283 9.979 1.00 91.38 77 ARG A CA 1
ATOM 597 C C . ARG A 1 77 ? -16.557 -5.347 9.995 1.00 91.38 77 ARG A C 1
ATOM 599 O O . ARG A 1 77 ? -16.570 -4.371 10.738 1.00 91.38 77 ARG A O 1
ATOM 606 N N . TYR A 1 78 ? -17.604 -5.655 9.230 1.00 91.25 78 TYR A N 1
ATOM 607 C CA . TYR A 1 78 ? -18.807 -4.818 9.175 1.00 91.25 78 TYR A CA 1
ATOM 608 C C . TYR A 1 78 ? -19.591 -4.817 10.484 1.00 91.25 78 TYR A C 1
ATOM 610 O O . TYR A 1 78 ? -20.160 -3.788 10.843 1.00 91.25 78 TYR A O 1
ATOM 618 N N . THR A 1 79 ? -19.577 -5.918 11.239 1.00 89.25 79 THR A N 1
ATOM 619 C CA . THR A 1 79 ? -20.151 -5.940 12.590 1.00 89.25 79 THR A CA 1
ATOM 620 C C . THR A 1 79 ? -19.468 -4.899 13.476 1.00 89.25 79 THR A C 1
ATOM 622 O O . THR A 1 79 ? -20.156 -4.126 14.138 1.00 89.25 79 THR A O 1
ATOM 625 N N . GLN A 1 80 ? -18.132 -4.832 13.447 1.00 85.50 80 GLN A N 1
ATOM 626 C CA . GLN A 1 80 ? -17.373 -3.841 14.215 1.00 85.50 80 GLN A CA 1
ATOM 627 C C . GLN A 1 80 ? -17.623 -2.412 13.716 1.00 85.50 80 GLN A C 1
ATOM 629 O O . GLN A 1 80 ? -17.858 -1.521 14.524 1.00 85.50 80 GLN A O 1
ATOM 634 N N . PHE A 1 81 ? -17.636 -2.185 12.398 1.00 84.50 81 PHE A N 1
ATOM 635 C CA . PHE A 1 81 ? -17.882 -0.850 11.841 1.00 84.50 81 PHE A CA 1
ATOM 636 C C . PHE A 1 81 ? -19.269 -0.297 12.166 1.00 84.50 81 PHE A C 1
ATOM 638 O O . PHE A 1 81 ? -19.418 0.916 12.307 1.00 84.50 81 PHE A O 1
ATOM 645 N N . ILE A 1 82 ? -20.281 -1.164 12.238 1.00 86.75 82 ILE A N 1
ATOM 646 C CA . ILE A 1 82 ? -21.670 -0.755 12.458 1.00 86.75 82 ILE A CA 1
ATOM 647 C C . ILE A 1 82 ? -21.980 -0.636 13.956 1.00 86.75 82 ILE A C 1
ATOM 649 O O . ILE A 1 82 ? -22.676 0.296 14.352 1.00 86.75 82 ILE A O 1
ATOM 653 N N . PHE A 1 83 ? -21.472 -1.549 14.792 1.00 84.00 83 PHE A N 1
ATOM 654 C CA . PHE A 1 83 ? -21.901 -1.712 16.188 1.00 84.00 83 PHE A CA 1
ATOM 655 C C . PHE A 1 83 ? -20.789 -1.446 17.225 1.00 84.00 83 PHE A C 1
ATOM 657 O O . PHE A 1 83 ? -20.680 -2.170 18.214 1.00 84.00 83 PHE A O 1
ATOM 664 N N . ASP A 1 84 ? -19.980 -0.398 17.034 1.00 75.75 84 ASP A N 1
ATOM 665 C CA . ASP A 1 84 ? -18.942 0.028 18.002 1.00 75.75 84 ASP A CA 1
ATOM 666 C C . ASP A 1 84 ? -19.519 0.808 19.212 1.00 75.75 84 ASP A C 1
ATOM 668 O O . ASP A 1 84 ? -18.878 0.979 20.250 1.00 75.75 84 ASP A O 1
ATOM 672 N N . GLU A 1 85 ? -20.769 1.273 19.114 1.00 72.38 85 GLU A N 1
ATOM 673 C CA . GLU A 1 85 ? -21.435 2.073 20.150 1.00 72.38 85 GLU A CA 1
ATOM 674 C C . GLU A 1 85 ? -22.323 1.234 21.085 1.00 72.38 85 GLU A C 1
ATOM 676 O O . GLU A 1 85 ? -22.955 0.253 20.691 1.00 72.38 85 GLU A O 1
ATOM 681 N N . LYS A 1 86 ? -22.431 1.650 22.354 1.00 67.75 86 LYS A N 1
ATOM 682 C CA . LYS A 1 86 ? -23.280 0.965 23.346 1.00 67.75 86 LYS A CA 1
ATOM 683 C C . LYS A 1 86 ? -24.750 1.328 23.154 1.00 67.75 86 LYS A C 1
ATOM 685 O O . LYS A 1 86 ? -25.099 2.489 23.332 1.00 67.75 86 LYS A O 1
ATOM 690 N N . SER A 1 87 ? -25.630 0.345 22.942 1.00 70.50 87 SER A N 1
ATOM 691 C CA . SER A 1 87 ? -27.080 0.577 22.878 1.00 70.50 87 SER A CA 1
ATOM 692 C C . SER A 1 87 ? -27.850 0.106 24.124 1.00 70.50 87 SER A C 1
ATOM 694 O O . SER A 1 87 ? -27.466 -0.853 24.794 1.00 70.50 87 SER A O 1
ATOM 696 N N . THR A 1 88 ? -28.949 0.798 24.457 1.00 64.69 88 THR A N 1
ATOM 697 C CA . THR A 1 88 ? -29.767 0.533 25.658 1.00 64.69 88 THR A CA 1
ATOM 698 C C . THR A 1 88 ? -31.041 -0.289 25.397 1.00 64.69 88 THR A C 1
ATOM 700 O O . THR A 1 88 ? -31.638 -0.778 26.353 1.00 64.69 88 THR A O 1
ATOM 703 N N . ASN A 1 89 ? -31.445 -0.504 24.134 1.00 63.09 89 ASN A N 1
ATOM 704 C CA . ASN A 1 89 ? -32.639 -1.270 23.714 1.00 63.09 89 ASN A CA 1
ATOM 705 C C . ASN A 1 89 ? -33.988 -0.873 24.388 1.00 63.09 89 ASN A C 1
ATOM 707 O O . ASN A 1 89 ? -34.929 -1.663 24.373 1.00 63.09 89 ASN A O 1
ATOM 711 N N . VAL A 1 90 ? -34.136 0.326 24.973 1.00 56.91 90 VAL A N 1
ATOM 712 C CA . VAL A 1 90 ? -35.314 0.705 25.805 1.00 56.91 90 VAL A CA 1
ATOM 713 C C . VAL A 1 90 ? -36.507 1.253 24.992 1.00 56.91 90 VAL A C 1
ATOM 715 O O . VAL A 1 90 ? -37.236 2.123 25.463 1.00 56.91 90 VAL A O 1
ATOM 718 N N . LEU A 1 91 ? -36.741 0.785 23.762 1.00 60.97 91 LEU A N 1
ATOM 719 C CA . LEU A 1 91 ? -37.856 1.281 22.939 1.00 60.97 91 LEU A CA 1
ATOM 720 C C . LEU A 1 91 ? -39.058 0.331 22.898 1.00 60.97 91 LEU A C 1
ATOM 722 O O . LEU A 1 91 ? -38.920 -0.883 22.779 1.00 60.97 91 LEU A O 1
ATOM 726 N N . ASN A 1 92 ? -40.256 0.923 22.918 1.00 54.78 92 ASN A N 1
ATOM 727 C CA . ASN A 1 92 ? -41.515 0.248 22.610 1.00 54.78 92 ASN A CA 1
ATOM 728 C C . ASN A 1 92 ? -41.751 0.295 21.088 1.00 54.78 92 ASN A C 1
ATOM 730 O O . ASN A 1 92 ? -42.349 1.245 20.585 1.00 54.78 92 ASN A O 1
ATOM 734 N N . GLY A 1 93 ? -41.264 -0.711 20.357 1.00 62.69 93 GLY A N 1
ATOM 735 C CA . GLY A 1 93 ? -41.436 -0.868 18.905 1.00 62.69 93 GLY A CA 1
ATOM 736 C C . GLY A 1 93 ? -40.834 -2.187 18.393 1.00 62.69 93 GLY A C 1
ATOM 737 O O . GLY A 1 93 ? -40.143 -2.861 19.158 1.00 62.69 93 GLY A O 1
ATOM 738 N N . PRO A 1 94 ? -41.099 -2.603 17.138 1.00 69.31 94 PRO A N 1
ATOM 739 C CA . PRO A 1 94 ? -40.472 -3.789 16.557 1.00 69.31 94 PRO A CA 1
ATOM 740 C C . PRO A 1 94 ? -38.957 -3.570 16.412 1.00 69.31 94 PRO A C 1
ATOM 742 O O . PRO A 1 94 ? -38.518 -2.656 15.714 1.00 69.31 94 PRO A O 1
ATOM 745 N N . ILE A 1 95 ? -38.169 -4.403 17.098 1.00 85.88 95 ILE A N 1
ATOM 746 C CA . ILE A 1 95 ? -36.700 -4.397 17.059 1.00 85.88 95 ILE A CA 1
ATOM 747 C C . ILE A 1 95 ? -36.234 -5.568 16.193 1.00 85.88 95 ILE A C 1
ATOM 749 O O . ILE A 1 95 ? -36.571 -6.721 16.475 1.00 85.88 95 ILE A O 1
ATOM 753 N N . ILE A 1 96 ? -35.433 -5.282 15.168 1.00 91.44 96 ILE A N 1
ATOM 754 C CA . ILE A 1 96 ? -34.818 -6.308 14.325 1.00 91.44 96 ILE A CA 1
ATOM 755 C C . ILE A 1 96 ? -33.550 -6.827 15.005 1.00 91.44 96 ILE A C 1
ATOM 757 O O . ILE A 1 96 ? -32.696 -6.058 15.454 1.00 91.44 96 ILE A O 1
ATOM 761 N N . ASN A 1 97 ? -33.426 -8.152 15.086 1.00 90.56 97 ASN A N 1
ATOM 762 C CA . ASN A 1 97 ? -32.339 -8.815 15.809 1.00 90.56 97 ASN A CA 1
ATOM 763 C C . ASN A 1 97 ? -31.262 -9.410 14.898 1.00 90.56 97 ASN A C 1
ATOM 765 O O . ASN A 1 97 ? -30.216 -9.814 15.401 1.00 90.56 97 ASN A O 1
ATOM 769 N N . SER A 1 98 ? -31.504 -9.517 13.593 1.00 94.12 98 SER A N 1
ATOM 770 C CA . SER A 1 98 ? -30.563 -10.173 12.689 1.00 94.12 98 SER A CA 1
ATOM 771 C C . SER A 1 98 ? -30.729 -9.770 11.231 1.00 94.12 98 SER A C 1
ATOM 773 O O . SER A 1 98 ? -31.801 -9.331 10.814 1.00 94.12 98 SER A O 1
ATOM 775 N N . ILE A 1 99 ? -29.668 -10.017 10.468 1.00 97.31 99 ILE A N 1
ATOM 776 C CA . ILE A 1 99 ? -29.637 -10.029 9.007 1.00 97.31 99 ILE A CA 1
ATOM 777 C C . ILE A 1 99 ? -29.245 -11.425 8.525 1.00 97.31 99 ILE A C 1
ATOM 779 O O . ILE A 1 99 ? -28.324 -12.034 9.076 1.00 97.31 99 ILE A O 1
ATOM 783 N N . GLN A 1 100 ? -29.946 -11.924 7.509 1.00 98.50 100 GLN A N 1
ATOM 784 C CA . GLN A 1 100 ? -29.605 -13.169 6.824 1.00 98.50 100 GLN A CA 1
ATOM 785 C C . GLN A 1 100 ? -28.871 -12.850 5.520 1.00 98.50 100 GLN A C 1
ATOM 787 O O . GLN A 1 100 ? -29.362 -12.061 4.718 1.00 98.50 100 GLN A O 1
ATOM 792 N N . ILE A 1 101 ? -27.717 -13.472 5.296 1.00 98.75 101 ILE A N 1
ATOM 793 C CA . ILE A 1 101 ? -26.901 -13.307 4.092 1.00 98.75 101 ILE A CA 1
ATOM 794 C C . ILE A 1 101 ? -26.868 -14.635 3.351 1.00 98.75 101 ILE A C 1
ATOM 796 O O . ILE A 1 101 ? -26.279 -15.611 3.826 1.00 98.75 101 ILE A O 1
ATOM 800 N N . ASN A 1 102 ? -27.481 -14.648 2.176 1.00 98.56 102 ASN A N 1
ATOM 801 C CA . ASN A 1 102 ? -27.550 -15.802 1.298 1.00 98.56 102 ASN A CA 1
ATOM 802 C C . ASN A 1 102 ? -26.668 -15.545 0.074 1.00 98.56 102 ASN A C 1
ATOM 804 O O . ASN A 1 102 ? -26.827 -14.531 -0.607 1.00 98.56 102 ASN A O 1
ATOM 808 N N . VAL A 1 103 ? -25.744 -16.466 -0.190 1.00 98.31 103 VAL A N 1
ATOM 809 C CA . VAL A 1 103 ? -24.936 -16.472 -1.412 1.00 98.31 103 VAL A CA 1
ATOM 810 C C . VAL A 1 103 ? -25.195 -17.751 -2.192 1.00 98.31 103 VAL A C 1
ATOM 812 O O . VAL A 1 103 ? -25.289 -18.821 -1.590 1.00 98.31 103 VAL A O 1
ATOM 815 N N . ASP A 1 104 ? -25.291 -17.649 -3.517 1.00 98.25 104 ASP A N 1
ATOM 816 C CA . ASP A 1 104 ? -25.521 -18.822 -4.376 1.00 98.25 104 ASP A CA 1
ATOM 817 C C . ASP A 1 104 ? -24.274 -19.716 -4.477 1.00 98.25 104 ASP A C 1
ATOM 819 O O . ASP A 1 104 ? -24.375 -20.925 -4.700 1.00 98.25 104 ASP A O 1
ATOM 823 N N . SER A 1 105 ? -23.086 -19.129 -4.296 1.00 96.00 105 SER A N 1
ATOM 824 C CA . SER A 1 105 ? -21.799 -19.815 -4.386 1.00 96.00 105 SER A CA 1
ATOM 825 C C . SER A 1 105 ? -20.832 -19.379 -3.285 1.00 96.00 105 SER A C 1
ATOM 827 O O . SER A 1 105 ? -20.683 -18.192 -3.002 1.00 96.00 105 SER A O 1
ATOM 829 N N . ASN A 1 106 ? -20.120 -20.359 -2.718 1.00 95.25 106 ASN A N 1
ATOM 830 C CA . ASN A 1 106 ? -18.984 -20.153 -1.809 1.00 95.25 106 ASN A CA 1
ATOM 831 C C . ASN A 1 106 ? -17.648 -19.976 -2.557 1.00 95.25 106 ASN A C 1
ATOM 833 O O . ASN A 1 106 ? -16.596 -19.967 -1.923 1.00 95.25 106 ASN A O 1
ATOM 837 N N . ASP A 1 107 ? -17.664 -19.907 -3.893 1.00 94.94 107 ASP A N 1
ATOM 838 C CA . ASP A 1 107 ? -16.451 -19.719 -4.689 1.00 94.94 107 ASP A CA 1
ATOM 839 C C . ASP A 1 107 ? -15.817 -18.350 -4.400 1.00 94.94 107 ASP A C 1
ATOM 841 O O . ASP A 1 107 ? -16.434 -17.299 -4.567 1.00 94.94 107 ASP A O 1
ATOM 845 N N . GLU A 1 108 ? -14.560 -18.384 -3.966 1.00 95.56 108 GLU A N 1
ATOM 846 C CA . GLU A 1 108 ? -13.744 -17.214 -3.643 1.00 95.56 108 GLU A CA 1
ATOM 847 C C . GLU A 1 108 ? -12.786 -16.845 -4.784 1.00 95.56 108 GLU A C 1
ATOM 849 O O . GLU A 1 108 ? -11.824 -16.098 -4.588 1.00 95.56 108 GLU A O 1
ATOM 854 N N . THR A 1 109 ? -12.974 -17.407 -5.976 1.00 94.19 109 THR A N 1
ATOM 855 C CA . THR A 1 109 ? -12.173 -17.080 -7.155 1.00 94.19 109 THR A CA 1
ATOM 856 C C . THR A 1 109 ? -12.514 -15.672 -7.634 1.00 94.19 109 THR A C 1
ATOM 858 O O . THR A 1 109 ? -13.617 -15.413 -8.104 1.00 94.19 109 THR A O 1
ATOM 861 N N . LEU A 1 110 ? -11.551 -14.753 -7.517 1.00 95.00 110 LEU A N 1
ATOM 862 C CA . LEU A 1 110 ? -11.685 -13.375 -7.982 1.00 95.00 110 LEU A CA 1
ATOM 863 C C . LEU A 1 110 ? -11.005 -13.231 -9.344 1.00 95.00 110 LEU A C 1
ATOM 865 O O . LEU A 1 110 ? -9.783 -13.316 -9.441 1.00 95.00 110 LEU A O 1
ATOM 869 N N . VAL A 1 111 ? -11.799 -13.013 -10.386 1.00 93.50 111 VAL A N 1
ATOM 870 C CA . VAL A 1 111 ? -11.332 -12.805 -11.767 1.00 93.50 111 VAL A CA 1
ATOM 871 C C . VAL A 1 111 ? -12.033 -11.610 -12.410 1.00 93.50 111 VAL A C 1
ATOM 873 O O . VAL A 1 111 ? -13.044 -11.112 -11.906 1.00 93.50 111 VAL A O 1
ATOM 876 N N . MET A 1 112 ? -11.516 -11.135 -13.543 1.00 92.31 112 MET A N 1
ATOM 877 C CA . MET A 1 112 ? -12.185 -10.099 -14.327 1.00 92.31 112 MET A CA 1
ATOM 878 C C . MET A 1 112 ? -13.609 -10.542 -14.700 1.00 92.31 112 MET A C 1
ATOM 880 O O . MET A 1 112 ? -13.804 -11.632 -15.232 1.00 92.31 112 MET A O 1
ATOM 884 N N . GLY A 1 113 ? -14.600 -9.687 -14.430 1.00 92.94 113 GLY A N 1
ATOM 885 C CA . GLY A 1 113 ? -16.007 -9.981 -14.718 1.00 92.94 113 GLY A CA 1
ATOM 886 C C . GLY A 1 113 ? -16.708 -10.881 -13.694 1.00 92.94 113 GLY A C 1
ATOM 887 O O . GLY A 1 113 ? -17.801 -11.360 -13.981 1.00 92.94 113 GLY A O 1
ATOM 888 N N . THR A 1 114 ? -16.108 -11.107 -12.518 1.00 96.62 114 THR A N 1
ATOM 889 C CA . THR A 1 114 ? -16.807 -11.711 -11.369 1.00 96.62 114 THR A CA 1
ATOM 890 C C . THR A 1 114 ? -18.116 -10.964 -11.102 1.00 96.62 114 THR A C 1
ATOM 892 O O . THR A 1 114 ? -18.139 -9.736 -11.147 1.00 96.62 114 THR A O 1
ATOM 895 N N . ASP A 1 115 ? -19.207 -11.690 -10.850 1.00 98.38 115 ASP A N 1
ATOM 896 C CA . ASP A 1 115 ? -20.517 -11.077 -10.614 1.00 98.38 115 ASP A CA 1
ATOM 897 C C . ASP A 1 115 ? -20.554 -10.399 -9.238 1.00 98.38 115 ASP A C 1
ATOM 899 O O . ASP A 1 115 ? -20.432 -11.048 -8.199 1.00 98.38 115 ASP A O 1
ATOM 903 N N . GLU A 1 116 ? -20.708 -9.079 -9.252 1.00 98.56 116 GLU A N 1
ATOM 904 C CA . GLU A 1 116 ? -20.732 -8.199 -8.082 1.00 98.56 116 GLU A CA 1
ATOM 905 C C . GLU A 1 116 ? -22.155 -7.724 -7.733 1.00 98.56 116 GLU A C 1
ATOM 907 O O . GLU A 1 116 ? -22.323 -6.814 -6.920 1.00 98.56 116 GLU A O 1
ATOM 912 N N . SER A 1 117 ? -23.183 -8.298 -8.368 1.00 98.81 117 SER A N 1
ATOM 913 C CA . SER A 1 117 ? -24.578 -7.936 -8.127 1.00 98.81 117 SER A CA 1
ATOM 914 C C . SER A 1 117 ? -25.095 -8.444 -6.783 1.00 98.81 117 SER A C 1
ATOM 916 O O . SER A 1 117 ? -24.646 -9.462 -6.250 1.00 98.81 117 SER A O 1
ATOM 918 N N . TYR A 1 118 ? -26.056 -7.720 -6.218 1.00 98.88 118 TYR A N 1
ATOM 919 C CA . TYR A 1 118 ? -26.728 -8.118 -4.988 1.00 98.88 118 TYR A CA 1
ATOM 920 C C . TYR A 1 118 ? -28.129 -7.513 -4.880 1.00 98.88 118 TYR A C 1
ATOM 922 O O . TYR A 1 118 ? -28.479 -6.534 -5.546 1.00 98.88 118 TYR A O 1
ATOM 930 N N . GLN A 1 119 ? -28.917 -8.096 -3.985 1.00 98.88 119 GLN A N 1
ATOM 931 C CA . GLN A 1 119 ? -30.180 -7.563 -3.507 1.00 98.88 119 GLN A CA 1
ATOM 932 C C . GLN A 1 119 ? -30.126 -7.419 -1.983 1.00 98.88 119 GLN A C 1
ATOM 934 O O . GLN A 1 119 ? -29.637 -8.311 -1.288 1.00 98.88 119 GLN A O 1
ATOM 939 N N . LEU A 1 120 ? -30.611 -6.288 -1.469 1.00 98.75 120 LEU A N 1
ATOM 940 C CA . LEU A 1 120 ? -30.740 -6.007 -0.038 1.00 98.75 120 LEU A CA 1
ATOM 941 C C . LEU A 1 120 ? -32.167 -5.544 0.253 1.00 98.75 120 LEU A C 1
ATOM 943 O O . LEU A 1 120 ? -32.569 -4.463 -0.177 1.00 98.75 120 LEU A O 1
ATOM 947 N N . ASP A 1 121 ? -32.898 -6.344 1.024 1.00 98.50 121 ASP A N 1
ATOM 948 C CA . ASP A 1 121 ? -34.254 -6.040 1.471 1.00 98.50 121 ASP A CA 1
ATOM 949 C C . ASP A 1 121 ? -34.273 -5.808 2.987 1.00 98.50 121 ASP A C 1
ATOM 951 O O . ASP A 1 121 ? -33.766 -6.614 3.771 1.00 98.50 121 ASP A O 1
ATOM 955 N N . VAL A 1 122 ? -34.855 -4.684 3.404 1.00 97.19 122 VAL A N 1
ATOM 956 C CA . VAL A 1 122 ? -34.963 -4.234 4.795 1.00 97.19 122 VAL A CA 1
ATOM 957 C C . VAL A 1 122 ? -36.438 -4.022 5.121 1.00 97.19 122 VAL A C 1
ATOM 959 O O . VAL A 1 122 ? -37.027 -3.005 4.755 1.00 97.19 122 VAL A O 1
ATOM 962 N N . GLU A 1 123 ? -37.041 -4.977 5.826 1.00 93.88 123 GLU A N 1
ATOM 963 C CA . GLU A 1 123 ? -38.463 -4.980 6.172 1.00 93.88 123 GLU A CA 1
ATOM 964 C C . GLU A 1 123 ? -38.689 -5.202 7.679 1.00 93.88 123 GLU A C 1
ATOM 966 O O . GLU A 1 123 ? -37.800 -5.627 8.415 1.00 93.88 123 GLU A O 1
ATOM 971 N N . GLN A 1 124 ? -39.916 -4.958 8.163 1.00 87.69 124 GLN A N 1
ATOM 972 C CA . GLN A 1 124 ? -40.298 -5.286 9.550 1.00 87.69 124 GLN A CA 1
ATOM 973 C C . GLN A 1 124 ? -40.226 -6.794 9.844 1.00 87.69 124 GLN A C 1
ATOM 975 O O . GLN A 1 124 ? -40.037 -7.190 10.992 1.00 87.69 124 GLN A O 1
ATOM 980 N N . SER A 1 125 ? -40.406 -7.630 8.817 1.00 88.88 125 SER A N 1
ATOM 981 C CA . SER A 1 125 ? -40.327 -9.093 8.885 1.00 88.88 125 SER A CA 1
ATOM 982 C C . SER A 1 125 ? -38.885 -9.600 9.040 1.00 88.88 125 SER A C 1
ATOM 984 O O . SER A 1 125 ? -38.686 -10.691 9.576 1.00 88.88 125 SER A O 1
ATOM 986 N N . GLY A 1 126 ? -37.887 -8.819 8.611 1.00 92.50 126 GLY A N 1
ATOM 987 C CA . GLY A 1 126 ? -36.470 -9.166 8.664 1.00 92.50 126 GLY A CA 1
ATOM 988 C C . GLY A 1 126 ? -35.630 -8.409 7.632 1.00 92.50 126 GLY A C 1
ATOM 989 O O . GLY A 1 126 ? -36.153 -7.674 6.797 1.00 92.50 126 GLY A O 1
ATOM 990 N N . ILE A 1 127 ? -34.309 -8.599 7.706 1.00 98.00 127 ILE A N 1
ATOM 991 C CA . ILE A 1 127 ? -33.342 -8.042 6.751 1.00 98.00 127 ILE A CA 1
ATOM 992 C C . ILE A 1 127 ? -32.649 -9.198 6.031 1.00 98.00 127 ILE A C 1
ATOM 994 O O . ILE A 1 127 ? -32.156 -10.123 6.687 1.00 98.00 127 ILE A O 1
ATOM 998 N N . VAL A 1 128 ? -32.605 -9.145 4.700 1.00 98.56 128 VAL A N 1
ATOM 999 C CA . VAL A 1 128 ? -32.036 -10.203 3.858 1.00 98.56 128 VAL A CA 1
ATOM 1000 C C . VAL A 1 128 ? -31.107 -9.606 2.804 1.00 98.56 128 VAL A C 1
ATOM 1002 O O . VAL A 1 128 ? -31.478 -8.676 2.094 1.00 98.56 128 VAL A O 1
ATOM 1005 N N . ILE A 1 129 ? -29.908 -10.176 2.694 1.00 98.81 129 ILE A N 1
ATOM 1006 C CA . ILE A 1 129 ? -28.994 -9.996 1.566 1.00 98.81 129 ILE A CA 1
ATOM 1007 C C . ILE A 1 129 ? -29.033 -11.263 0.718 1.00 98.81 129 ILE A C 1
ATOM 1009 O O . ILE A 1 129 ? -28.914 -12.371 1.245 1.00 98.81 129 ILE A O 1
ATOM 1013 N N . HIS A 1 130 ? -29.147 -11.088 -0.592 1.00 98.81 130 HIS A N 1
ATOM 1014 C CA . HIS A 1 130 ? -28.954 -12.138 -1.582 1.00 98.81 130 HIS A CA 1
ATOM 1015 C C . HIS A 1 130 ? -27.894 -11.703 -2.593 1.00 98.81 130 HIS A C 1
ATOM 1017 O O . HIS A 1 130 ? -27.980 -10.597 -3.125 1.00 98.81 130 HIS A O 1
ATOM 1023 N N . ALA A 1 131 ? -26.921 -12.560 -2.898 1.00 98.69 131 ALA A N 1
ATOM 1024 C CA . ALA A 1 131 ? -25.921 -12.286 -3.928 1.00 98.69 131 ALA A CA 1
ATOM 1025 C C . ALA A 1 131 ? -25.500 -13.568 -4.673 1.00 98.69 131 ALA A C 1
ATOM 1027 O O . ALA A 1 131 ? -25.322 -14.604 -4.032 1.00 98.69 131 ALA A O 1
ATOM 1028 N N . PRO A 1 132 ? -25.256 -13.519 -5.996 1.00 98.44 132 PRO A N 1
ATOM 1029 C CA . PRO A 1 132 ? -24.751 -14.683 -6.728 1.00 98.44 132 PRO A CA 1
ATOM 1030 C C . PRO A 1 132 ? -23.363 -15.144 -6.262 1.00 98.44 132 PRO A C 1
ATOM 1032 O O . PRO A 1 132 ? -23.039 -16.331 -6.305 1.00 98.44 132 PRO A O 1
ATOM 1035 N N . THR A 1 133 ? -22.530 -14.211 -5.793 1.00 98.44 133 THR A N 1
ATOM 1036 C CA . THR A 1 133 ? -21.175 -14.494 -5.304 1.00 98.44 133 THR A CA 1
ATOM 1037 C C . THR A 1 133 ? -20.919 -13.840 -3.951 1.00 98.44 133 THR A C 1
ATOM 1039 O O . THR A 1 133 ? -21.606 -12.899 -3.539 1.00 98.44 133 THR A O 1
ATOM 1042 N N . VAL A 1 134 ? -19.853 -14.289 -3.285 1.00 98.31 134 VAL A N 1
ATOM 1043 C CA . VAL A 1 134 ? -19.358 -13.676 -2.046 1.00 98.31 134 VAL A CA 1
ATOM 1044 C C . VAL A 1 134 ? -19.009 -12.195 -2.225 1.00 98.31 134 VAL A C 1
ATOM 1046 O O . VAL A 1 134 ? -19.188 -11.419 -1.292 1.00 98.31 134 VAL A O 1
ATOM 1049 N N . PHE A 1 135 ? -18.579 -11.775 -3.419 1.00 98.38 135 PHE A N 1
ATOM 1050 C CA . PHE A 1 135 ? -18.175 -10.395 -3.702 1.00 98.38 135 PHE A CA 1
ATOM 1051 C C . PHE A 1 135 ? -19.374 -9.452 -3.835 1.00 98.38 135 PHE A C 1
ATOM 1053 O O . PHE A 1 135 ? -19.326 -8.339 -3.318 1.00 98.38 135 PHE A O 1
ATOM 1060 N N . GLY A 1 136 ? -20.488 -9.916 -4.414 1.00 98.56 136 GLY A N 1
ATOM 1061 C CA . GLY A 1 136 ? -21.758 -9.185 -4.352 1.00 98.56 136 GLY A CA 1
ATOM 1062 C C . GLY A 1 136 ? -22.226 -8.976 -2.906 1.00 98.56 136 GLY A C 1
ATOM 1063 O O . GLY A 1 136 ? -22.646 -7.880 -2.534 1.00 98.56 136 GLY A O 1
ATOM 1064 N N . ALA A 1 137 ? -22.053 -9.986 -2.044 1.00 9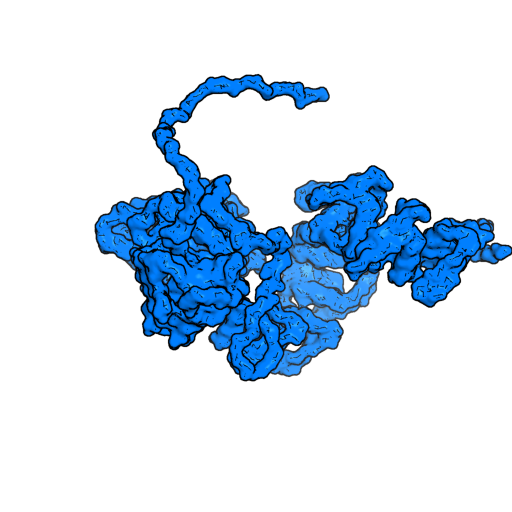8.69 137 ALA A N 1
ATOM 1065 C CA . ALA A 1 137 ? -22.365 -9.858 -0.621 1.00 98.69 137 ALA A CA 1
ATOM 1066 C C . ALA A 1 137 ? -21.453 -8.852 0.112 1.00 98.69 137 ALA A C 1
ATOM 1068 O O . ALA A 1 137 ? -21.934 -8.157 1.007 1.00 98.69 137 ALA A O 1
ATOM 1069 N N . LEU A 1 138 ? -20.176 -8.705 -0.276 1.00 98.62 138 LEU A N 1
ATOM 1070 C CA . LEU A 1 138 ? -19.299 -7.651 0.264 1.00 98.62 138 LEU A CA 1
ATOM 1071 C C . LEU A 1 138 ? -19.847 -6.247 -0.033 1.00 98.62 138 LEU A C 1
ATOM 1073 O O . LEU A 1 138 ? -19.887 -5.400 0.862 1.00 98.62 138 LEU A O 1
ATOM 1077 N N . HIS A 1 139 ? -20.316 -6.014 -1.262 1.00 98.69 139 HIS A N 1
ATOM 1078 C CA . HIS A 1 139 ? -20.918 -4.737 -1.665 1.00 98.69 139 HIS A CA 1
ATOM 1079 C C . HIS A 1 139 ? -22.254 -4.478 -0.969 1.00 98.69 139 HIS A C 1
ATOM 1081 O O . HIS A 1 139 ? -22.535 -3.344 -0.575 1.00 98.69 139 HIS A O 1
ATOM 1087 N N . ALA A 1 140 ? -23.051 -5.529 -0.762 1.00 98.75 140 ALA A N 1
ATOM 1088 C CA . ALA A 1 140 ? -24.289 -5.460 0.005 1.00 98.75 140 ALA A CA 1
ATOM 1089 C C . ALA A 1 140 ? -24.040 -5.069 1.467 1.00 98.75 140 ALA A C 1
ATOM 1091 O O . ALA A 1 140 ? -24.783 -4.257 2.019 1.00 98.75 140 ALA A O 1
ATOM 1092 N N . LEU A 1 141 ? -22.984 -5.612 2.083 1.00 98.62 141 LEU A N 1
ATOM 1093 C CA . LEU A 1 141 ? -22.570 -5.255 3.440 1.00 98.62 141 LEU A CA 1
ATOM 1094 C C . LEU A 1 141 ? -22.129 -3.788 3.534 1.00 98.62 141 LEU A C 1
ATOM 1096 O O . LEU A 1 141 ? -22.518 -3.112 4.488 1.00 98.62 141 LEU A O 1
ATOM 1100 N N . GLU A 1 142 ? -21.403 -3.268 2.535 1.00 98.38 142 GLU A N 1
ATOM 1101 C CA . GLU A 1 142 ? -21.069 -1.837 2.470 1.00 98.38 142 GLU A CA 1
ATOM 1102 C C . GLU A 1 142 ? -22.339 -0.986 2.414 1.00 98.38 142 GLU A C 1
ATOM 1104 O O . GLU A 1 142 ? -22.522 -0.095 3.243 1.00 98.38 142 GLU A O 1
ATOM 1109 N N . SER A 1 143 ? -23.265 -1.294 1.503 1.00 98.44 143 SER A N 1
ATOM 1110 C CA . SER A 1 143 ? -24.527 -0.555 1.389 1.00 98.44 143 SER A CA 1
ATOM 1111 C C . SER A 1 143 ? -25.363 -0.640 2.668 1.00 98.44 143 SER A C 1
ATOM 1113 O O . SER A 1 143 ? -25.863 0.381 3.138 1.00 98.44 143 SER A O 1
ATOM 1115 N N . PHE A 1 144 ? -25.459 -1.820 3.288 1.00 98.06 144 PHE A N 1
ATOM 1116 C CA . PHE A 1 144 ? -26.130 -1.995 4.575 1.00 98.06 144 PHE A CA 1
ATOM 1117 C C . PHE A 1 144 ? -25.492 -1.131 5.668 1.00 98.06 144 PHE A C 1
ATOM 1119 O O . PHE A 1 144 ? -26.201 -0.461 6.417 1.00 98.06 144 PHE A O 1
ATOM 1126 N N . SER A 1 145 ? -24.160 -1.078 5.726 1.00 95.62 145 SER A N 1
ATOM 1127 C CA . SER A 1 145 ? -23.440 -0.293 6.731 1.00 95.62 145 SER A CA 1
ATOM 1128 C C . SER A 1 145 ? -23.730 1.209 6.663 1.00 95.62 145 SER A C 1
ATOM 1130 O O . SER A 1 145 ? -23.717 1.880 7.692 1.00 95.62 145 SER A O 1
ATOM 1132 N N . GLN A 1 146 ? -24.037 1.735 5.474 1.00 95.06 146 GLN A N 1
ATOM 1133 C CA . GLN A 1 146 ? -24.367 3.148 5.269 1.00 95.06 146 GLN A CA 1
ATOM 1134 C C . GLN A 1 146 ? -25.827 3.481 5.622 1.00 95.06 146 GLN A C 1
ATOM 1136 O O . GLN A 1 146 ? -26.138 4.631 5.960 1.00 95.06 146 GLN A O 1
ATOM 1141 N N . LEU A 1 147 ? -26.721 2.483 5.569 1.00 94.44 147 LEU A N 1
ATOM 1142 C CA . LEU A 1 147 ? -28.128 2.616 5.963 1.00 94.44 147 LEU A CA 1
ATOM 1143 C C . LEU A 1 147 ? -28.306 2.725 7.480 1.00 94.44 147 LEU A C 1
ATOM 1145 O O . LEU A 1 147 ? -29.238 3.389 7.940 1.00 94.44 147 LEU A O 1
ATOM 1149 N N . VAL A 1 148 ? -27.433 2.078 8.255 1.00 91.88 148 VAL A N 1
ATOM 1150 C CA . VAL A 1 148 ? -27.510 2.095 9.718 1.00 91.88 148 VAL A CA 1
ATOM 1151 C C . VAL A 1 148 ? -27.026 3.440 10.261 1.00 91.88 148 VAL A C 1
ATOM 1153 O O . VAL A 1 148 ? -25.919 3.893 9.978 1.00 91.88 148 VAL A O 1
ATOM 1156 N N . THR A 1 149 ? -27.853 4.078 11.086 1.00 89.12 149 THR A N 1
ATOM 1157 C CA . THR A 1 149 ? -27.490 5.265 11.867 1.00 89.12 149 THR A CA 1
ATOM 1158 C C . THR A 1 149 ? -27.564 4.975 13.356 1.00 89.12 149 THR A C 1
ATOM 1160 O O . THR A 1 149 ? -28.341 4.134 13.807 1.00 89.12 149 THR A O 1
ATOM 1163 N N . TYR A 1 150 ? -26.757 5.690 14.136 1.00 86.38 150 TYR A N 1
ATOM 1164 C CA . TYR A 1 150 ? -26.788 5.637 15.592 1.00 86.38 150 TYR A CA 1
ATOM 1165 C C . TYR A 1 150 ? -27.334 6.952 16.145 1.00 86.38 150 TYR A C 1
ATOM 1167 O O . TYR A 1 150 ? -26.877 8.030 15.771 1.00 86.38 150 TYR A O 1
ATOM 1175 N N . ASP A 1 151 ? -28.328 6.862 17.024 1.00 82.56 151 ASP A N 1
ATOM 1176 C CA . ASP A 1 151 ? -28.856 7.992 17.779 1.00 82.56 151 ASP A CA 1
ATOM 1177 C C . ASP A 1 151 ? -28.144 8.060 19.141 1.00 82.56 151 ASP A C 1
ATOM 1179 O O . ASP A 1 151 ? -28.425 7.224 20.007 1.00 82.56 151 ASP A O 1
ATOM 1183 N N . PRO A 1 152 ? -27.237 9.027 19.372 1.00 78.25 152 PRO A N 1
ATOM 1184 C CA . PRO A 1 152 ? -26.462 9.092 20.609 1.00 78.25 152 PRO A CA 1
ATOM 1185 C C . PRO A 1 152 ? -27.297 9.518 21.823 1.00 78.25 152 PRO A C 1
ATOM 1187 O O . PRO A 1 152 ? -26.906 9.237 22.955 1.00 78.25 152 PRO A O 1
ATOM 1190 N N . TYR A 1 153 ? -28.446 10.172 21.618 1.00 79.94 153 TYR A N 1
ATOM 1191 C CA . TYR A 1 153 ? -29.324 10.592 22.712 1.00 79.94 153 TYR A CA 1
ATOM 1192 C C . TYR A 1 153 ? -30.163 9.429 23.230 1.00 79.94 153 TYR A C 1
ATOM 1194 O O . TYR A 1 153 ? -30.344 9.278 24.437 1.00 79.94 153 TYR A O 1
ATOM 1202 N N . GLN A 1 154 ? -30.674 8.610 22.311 1.00 78.62 154 GLN A N 1
ATOM 1203 C CA . GLN A 1 154 ? -31.464 7.423 22.643 1.00 78.62 154 GLN A CA 1
ATOM 1204 C C . GLN A 1 154 ? -30.594 6.177 22.839 1.00 78.62 154 GLN A C 1
ATOM 1206 O O . GLN A 1 154 ? -31.080 5.159 23.332 1.00 78.62 154 GLN A O 1
ATOM 1211 N N . MET A 1 155 ? -29.312 6.259 22.476 1.00 83.81 155 MET A N 1
ATOM 1212 C CA . MET A 1 155 ? -28.373 5.143 22.452 1.00 83.81 155 MET A CA 1
ATOM 1213 C C . MET A 1 155 ? -28.963 3.951 21.690 1.00 83.81 155 MET A C 1
ATOM 1215 O O . MET A 1 155 ? -29.108 2.852 22.237 1.00 83.81 155 MET A O 1
ATOM 1219 N N . ILE A 1 156 ? -29.393 4.175 20.446 1.00 85.38 156 ILE A N 1
ATOM 1220 C CA . ILE A 1 156 ? -30.020 3.132 19.627 1.00 85.38 156 ILE A CA 1
ATOM 1221 C C . ILE A 1 156 ? -29.656 3.239 18.151 1.00 85.38 156 ILE A C 1
ATOM 1223 O O . ILE A 1 156 ? -29.543 4.332 17.598 1.00 85.38 156 ILE A O 1
ATOM 1227 N N . PHE A 1 157 ? -29.508 2.078 17.518 1.00 89.25 157 PHE A N 1
ATOM 1228 C CA . PHE A 1 157 ? -29.314 1.952 16.083 1.00 89.25 157 PHE A CA 1
ATOM 1229 C C . PHE A 1 157 ? -30.657 1.946 15.355 1.00 89.25 157 PHE A C 1
ATOM 1231 O O . PHE A 1 157 ? -31.608 1.286 15.787 1.00 89.25 157 PHE A O 1
ATOM 1238 N N . LYS A 1 158 ? -30.738 2.671 14.242 1.00 90.44 158 LYS A N 1
ATOM 1239 C CA . LYS A 1 158 ? -31.949 2.788 13.431 1.00 90.44 158 LYS A CA 1
ATOM 1240 C C . LYS A 1 158 ? -31.634 2.807 11.937 1.00 90.44 158 LYS A C 1
ATOM 1242 O O . LYS A 1 158 ? -30.536 3.166 11.526 1.00 90.44 158 LYS A O 1
ATOM 1247 N N . ILE A 1 159 ? -32.616 2.414 11.136 1.00 92.12 159 ILE A N 1
ATOM 1248 C CA . ILE A 1 159 ? -32.618 2.531 9.678 1.00 92.12 159 ILE A CA 1
ATOM 1249 C C . ILE A 1 159 ? -33.853 3.347 9.302 1.00 92.12 159 ILE A C 1
ATOM 1251 O O . ILE A 1 159 ? -34.966 3.032 9.724 1.00 92.12 159 ILE A O 1
ATOM 1255 N N . HIS A 1 160 ? -33.652 4.418 8.543 1.00 90.81 160 HIS A N 1
ATOM 1256 C CA . HIS A 1 160 ? -34.725 5.295 8.074 1.00 90.81 160 HIS A CA 1
ATOM 1257 C C . HIS A 1 160 ? -35.288 4.802 6.736 1.00 90.81 160 HIS A C 1
ATOM 1259 O O . HIS A 1 160 ? -34.652 4.009 6.056 1.00 90.81 160 HIS A O 1
ATOM 1265 N N . GLN A 1 161 ? -36.452 5.314 6.330 1.00 91.75 161 GLN A N 1
ATOM 1266 C CA . GLN A 1 161 ? -37.051 5.078 5.005 1.00 91.75 161 GLN A CA 1
ATOM 1267 C C . GLN A 1 161 ? -37.386 3.606 4.708 1.00 91.75 161 GLN A C 1
ATOM 1269 O O . GLN A 1 161 ? -37.339 3.155 3.565 1.00 91.75 161 GLN A O 1
ATOM 1274 N N . CYS A 1 162 ? -37.751 2.850 5.739 1.00 92.12 162 CYS A N 1
ATOM 1275 C CA . CYS A 1 162 ? -38.180 1.465 5.599 1.00 92.12 162 CYS A CA 1
ATOM 1276 C C . CYS A 1 162 ? -39.643 1.367 5.108 1.00 92.12 162 CYS A C 1
ATOM 1278 O O . CYS A 1 162 ? -40.437 2.276 5.374 1.00 92.12 162 CYS A O 1
ATOM 1280 N N . PRO A 1 163 ? -40.030 0.274 4.421 1.00 95.81 163 PRO A N 1
ATOM 1281 C CA . PRO A 1 163 ? -39.156 -0.795 3.930 1.00 95.81 163 PRO A CA 1
ATOM 1282 C C . PRO A 1 163 ? -38.225 -0.310 2.811 1.00 95.81 163 PRO A C 1
ATOM 1284 O O . PRO A 1 163 ? -38.602 0.579 2.050 1.00 95.81 163 PRO A O 1
ATOM 1287 N N . ILE A 1 164 ? -37.026 -0.887 2.718 1.00 97.31 164 ILE A N 1
ATOM 1288 C CA . ILE A 1 164 ? -36.055 -0.603 1.649 1.00 97.31 164 ILE A CA 1
ATOM 1289 C C . ILE A 1 164 ? -35.857 -1.871 0.823 1.00 97.31 164 ILE A C 1
ATOM 1291 O O . ILE A 1 164 ? -35.651 -2.935 1.391 1.00 97.31 164 ILE A O 1
ATOM 1295 N N . SER A 1 165 ? -35.870 -1.749 -0.501 1.00 98.31 165 SER A N 1
ATOM 1296 C CA . SER A 1 165 ? -35.434 -2.797 -1.424 1.00 98.31 165 SER A CA 1
ATOM 1297 C C . SER A 1 165 ? -34.414 -2.207 -2.392 1.00 98.31 165 SER A C 1
ATOM 1299 O O . SER A 1 165 ? -34.718 -1.255 -3.120 1.00 98.31 165 SER A O 1
ATOM 1301 N N . ILE A 1 166 ? -33.195 -2.740 -2.351 1.00 98.69 166 ILE A N 1
ATOM 1302 C CA . ILE A 1 166 ? -32.079 -2.372 -3.221 1.00 98.69 166 ILE A CA 1
ATOM 1303 C C . ILE A 1 166 ? -31.791 -3.546 -4.145 1.00 98.69 166 ILE A C 1
ATOM 1305 O O . ILE A 1 166 ? -31.563 -4.654 -3.669 1.00 98.69 166 ILE A O 1
ATOM 1309 N N . VAL A 1 167 ? -31.737 -3.284 -5.448 1.00 98.81 167 VAL A N 1
ATOM 1310 C CA . VAL A 1 167 ? -31.183 -4.206 -6.447 1.00 98.81 167 VAL A CA 1
ATOM 1311 C C . VAL A 1 167 ? -30.050 -3.473 -7.138 1.00 98.81 167 VAL A C 1
ATOM 1313 O O . VAL A 1 167 ? -30.270 -2.411 -7.723 1.00 98.81 167 VAL A O 1
ATOM 1316 N N . ASP A 1 168 ? -28.841 -4.012 -7.041 1.00 98.81 168 ASP A N 1
ATOM 1317 C CA . ASP A 1 168 ? -27.639 -3.269 -7.391 1.00 98.81 168 ASP A CA 1
ATOM 1318 C C . ASP A 1 168 ? -26.595 -4.134 -8.093 1.00 98.81 168 ASP A C 1
ATOM 1320 O O . ASP A 1 168 ? -26.532 -5.350 -7.914 1.00 98.81 168 ASP A O 1
ATOM 1324 N N . ARG A 1 169 ? -25.797 -3.479 -8.935 1.00 98.62 169 ARG A N 1
ATOM 1325 C CA . ARG A 1 169 ? -24.679 -4.051 -9.691 1.00 98.62 169 ARG A CA 1
ATOM 1326 C C . ARG A 1 169 ? -23.829 -2.915 -10.264 1.00 98.62 169 ARG A C 1
ATOM 1328 O O . ARG A 1 169 ? -24.379 -1.851 -10.557 1.00 98.62 169 ARG A O 1
ATOM 1335 N N . PRO A 1 170 ? -22.531 -3.131 -10.511 1.00 98.50 170 PRO A N 1
ATOM 1336 C CA . PRO A 1 170 ? -21.717 -2.116 -11.159 1.00 98.50 170 PRO A CA 1
ATOM 1337 C C . PRO A 1 170 ? -22.123 -1.914 -12.628 1.00 98.50 170 PRO A C 1
ATOM 1339 O O . PRO A 1 170 ? -22.470 -2.866 -13.336 1.00 98.50 170 PRO A O 1
ATOM 1342 N N . ARG A 1 171 ? -22.021 -0.672 -13.108 1.00 98.00 171 ARG A N 1
ATOM 1343 C CA . ARG A 1 171 ? -22.126 -0.320 -14.532 1.00 98.00 171 ARG A CA 1
ATOM 1344 C C . ARG A 1 171 ? -20.936 -0.843 -15.337 1.00 98.00 171 ARG A C 1
ATOM 1346 O O . ARG A 1 171 ? -21.135 -1.352 -16.438 1.00 98.00 171 ARG A O 1
ATOM 1353 N N . PHE A 1 172 ? -19.727 -0.738 -14.784 1.00 98.44 172 PHE A N 1
ATOM 1354 C CA . PHE A 1 172 ? -18.486 -1.198 -15.410 1.00 98.44 172 PHE A CA 1
ATOM 1355 C C . PHE A 1 172 ? -17.774 -2.251 -14.558 1.00 98.44 172 PHE A C 1
ATOM 1357 O O . PHE A 1 172 ? -17.731 -2.155 -13.330 1.00 98.44 172 PHE A O 1
ATOM 1364 N N . ILE A 1 173 ? -17.173 -3.248 -15.210 1.00 97.94 173 ILE A N 1
ATOM 1365 C CA . ILE A 1 173 ? -16.512 -4.370 -14.526 1.00 97.94 173 ILE A CA 1
ATOM 1366 C C . ILE A 1 173 ? -15.100 -4.030 -14.031 1.00 97.94 173 ILE A C 1
ATOM 1368 O O . ILE A 1 173 ? -14.561 -4.753 -13.197 1.00 97.94 173 ILE A O 1
ATOM 1372 N N . HIS A 1 174 ? -14.495 -2.956 -14.544 1.00 98.69 174 HIS A N 1
ATOM 1373 C CA . HIS A 1 174 ? -13.146 -2.515 -14.193 1.00 98.69 174 HIS A CA 1
ATOM 1374 C C . HIS A 1 174 ? -13.194 -1.129 -13.559 1.00 98.69 174 HIS A C 1
ATOM 1376 O O . HIS A 1 174 ? -13.472 -0.136 -14.232 1.00 98.69 174 HIS A O 1
ATOM 1382 N N . ARG A 1 175 ? -12.959 -1.061 -12.249 1.00 98.69 175 ARG A N 1
ATOM 1383 C CA . ARG A 1 175 ? -13.031 0.178 -11.473 1.00 98.69 175 ARG A CA 1
ATOM 1384 C C . ARG A 1 175 ? -11.772 0.255 -10.633 1.00 98.69 175 ARG A C 1
ATOM 1386 O O . ARG A 1 175 ? -11.692 -0.408 -9.594 1.00 98.69 175 ARG A O 1
ATOM 1393 N N . GLY A 1 176 ? -10.803 1.041 -11.094 1.00 98.50 176 GLY A N 1
ATOM 1394 C CA . GLY A 1 176 ? -9.456 1.035 -10.535 1.00 98.50 176 GLY A CA 1
ATOM 1395 C C . GLY A 1 176 ? -8.993 2.323 -9.869 1.00 98.50 176 GLY A C 1
ATOM 1396 O O . GLY A 1 176 ? -9.479 3.419 -10.153 1.00 98.50 176 GLY A O 1
ATOM 1397 N N . LEU A 1 177 ? -8.002 2.154 -8.999 1.00 98.75 177 LEU A N 1
ATOM 1398 C CA . LEU A 1 177 ? -7.067 3.195 -8.590 1.00 98.75 177 LEU A CA 1
ATOM 1399 C C . LEU A 1 177 ? -5.662 2.744 -9.000 1.00 98.75 177 LEU A C 1
ATOM 1401 O O . LEU A 1 177 ? -5.222 1.685 -8.544 1.00 98.75 177 LEU A O 1
ATOM 1405 N N . LEU A 1 178 ? -4.975 3.558 -9.802 1.00 98.81 178 LEU A N 1
ATOM 1406 C CA . LEU A 1 178 ? -3.534 3.454 -10.010 1.00 98.81 178 LEU A CA 1
ATOM 1407 C C . LEU A 1 178 ? -2.812 4.152 -8.859 1.00 98.81 178 LEU A C 1
ATOM 1409 O O . LEU A 1 178 ? -3.105 5.311 -8.554 1.00 98.81 178 LEU A O 1
ATOM 1413 N N . LEU A 1 179 ? -1.882 3.438 -8.225 1.00 98.69 179 LEU A N 1
ATOM 1414 C CA . LEU A 1 179 ? -0.969 3.986 -7.228 1.00 98.69 179 LEU A CA 1
ATOM 1415 C C . LEU A 1 179 ? 0.475 3.791 -7.682 1.00 98.69 179 LEU A C 1
ATOM 1417 O O . LEU A 1 179 ? 0.946 2.657 -7.796 1.00 98.69 179 LEU A O 1
ATOM 1421 N N . ASP A 1 180 ? 1.164 4.909 -7.878 1.00 98.44 180 ASP A N 1
ATOM 1422 C CA . ASP A 1 180 ? 2.603 4.954 -8.106 1.00 98.44 180 ASP A CA 1
ATOM 1423 C C . ASP A 1 180 ? 3.351 4.783 -6.779 1.00 98.44 180 ASP A C 1
ATOM 1425 O O . ASP A 1 180 ? 3.085 5.468 -5.789 1.00 98.44 180 ASP A O 1
ATOM 1429 N N . THR A 1 181 ? 4.268 3.819 -6.764 1.00 98.31 181 THR A N 1
ATOM 1430 C CA . THR A 1 181 ? 5.129 3.514 -5.613 1.00 98.31 181 THR A CA 1
ATOM 1431 C C . THR A 1 181 ? 6.620 3.591 -5.937 1.00 98.31 181 THR A C 1
ATOM 1433 O O . THR A 1 181 ? 7.455 3.178 -5.130 1.00 98.31 181 THR A O 1
ATOM 1436 N N . SER A 1 182 ? 6.952 4.123 -7.115 1.00 96.31 182 SER A N 1
ATOM 1437 C CA . SER A 1 182 ? 8.318 4.311 -7.583 1.00 96.31 182 SER A CA 1
ATOM 1438 C C . SER A 1 182 ? 8.829 5.720 -7.297 1.00 96.31 182 SER A C 1
ATOM 1440 O O . SER A 1 182 ? 9.903 5.872 -6.701 1.00 96.31 182 SER A O 1
ATOM 1442 N N . ARG A 1 183 ? 8.072 6.766 -7.672 1.00 94.19 183 ARG A N 1
ATOM 1443 C CA . ARG A 1 183 ? 8.528 8.161 -7.493 1.00 94.19 183 ARG A CA 1
ATOM 1444 C C . ARG A 1 183 ? 8.697 8.480 -6.009 1.00 94.19 183 ARG A C 1
ATOM 1446 O O . ARG A 1 183 ? 9.732 9.023 -5.629 1.00 94.19 183 ARG A O 1
ATOM 1453 N N . HIS A 1 184 ? 7.763 8.025 -5.175 1.00 95.31 184 HIS A N 1
ATOM 1454 C CA . HIS A 1 184 ? 7.957 7.864 -3.735 1.00 95.31 184 HIS A CA 1
ATOM 1455 C C . HIS A 1 184 ? 7.551 6.460 -3.282 1.00 95.31 184 HIS A C 1
ATOM 1457 O O . HIS A 1 184 ? 6.518 5.928 -3.683 1.00 95.31 184 HIS A O 1
ATOM 1463 N N . PHE A 1 185 ? 8.339 5.876 -2.377 1.00 97.56 185 PHE A N 1
ATOM 1464 C CA . PHE A 1 185 ? 7.997 4.595 -1.766 1.00 97.56 185 PHE A CA 1
ATOM 1465 C C . PHE A 1 185 ? 6.789 4.740 -0.827 1.00 97.56 185 PHE A C 1
ATOM 1467 O O . PHE A 1 185 ? 6.781 5.583 0.076 1.00 97.56 185 PHE A O 1
ATOM 1474 N N . ILE A 1 186 ? 5.787 3.871 -0.987 1.00 98.06 186 ILE A N 1
ATOM 1475 C CA . ILE A 1 186 ? 4.601 3.833 -0.122 1.00 98.06 186 ILE A CA 1
ATOM 1476 C C . ILE A 1 186 ? 4.651 2.579 0.766 1.00 98.06 186 ILE A C 1
ATOM 1478 O O . ILE A 1 186 ? 4.580 1.464 0.250 1.00 98.06 186 ILE A O 1
ATOM 1482 N N . PRO A 1 187 ? 4.734 2.695 2.103 1.00 96.94 187 PRO A N 1
ATOM 1483 C CA . PRO A 1 187 ? 4.795 1.524 2.975 1.00 96.94 187 PRO A CA 1
ATOM 1484 C C . PRO A 1 187 ? 3.600 0.580 2.792 1.00 96.94 187 PRO A C 1
ATOM 1486 O O . PRO A 1 187 ? 2.468 1.035 2.625 1.00 96.94 187 PRO A O 1
ATOM 1489 N N . VAL A 1 188 ? 3.828 -0.733 2.924 1.00 96.62 188 VAL A N 1
ATOM 1490 C CA . VAL A 1 188 ? 2.781 -1.770 2.790 1.00 96.62 188 VAL A CA 1
ATOM 1491 C C . VAL A 1 188 ? 1.561 -1.453 3.650 1.00 96.62 188 VAL A C 1
ATOM 1493 O O . VAL A 1 188 ? 0.437 -1.531 3.170 1.00 96.62 188 VAL A O 1
ATOM 1496 N N . THR A 1 189 ? 1.764 -1.008 4.892 1.00 94.19 189 THR A N 1
ATOM 1497 C CA . THR A 1 189 ? 0.673 -0.626 5.802 1.00 94.19 189 THR A CA 1
ATOM 1498 C C . THR A 1 189 ? -0.247 0.443 5.210 1.00 94.19 189 THR A C 1
ATOM 1500 O O . THR A 1 189 ? -1.462 0.349 5.359 1.00 94.19 189 THR A O 1
ATOM 1503 N N . LYS A 1 190 ? 0.305 1.419 4.482 1.00 96.25 190 LYS A N 1
ATOM 1504 C CA . LYS A 1 190 ? -0.472 2.460 3.799 1.00 96.25 190 LYS A CA 1
ATOM 1505 C C . LYS A 1 190 ? -1.200 1.919 2.575 1.00 96.25 190 LYS A C 1
ATOM 1507 O O . LYS A 1 190 ? -2.348 2.292 2.363 1.00 96.25 190 LYS A O 1
ATOM 1512 N N . ILE A 1 191 ? -0.588 1.001 1.826 1.00 98.56 191 ILE A N 1
ATOM 1513 C CA . ILE A 1 191 ? -1.256 0.302 0.716 1.00 98.56 191 ILE A CA 1
ATOM 1514 C C . ILE A 1 191 ? -2.473 -0.481 1.236 1.00 98.56 191 ILE A C 1
ATOM 1516 O O . ILE A 1 191 ? -3.548 -0.402 0.646 1.00 98.56 191 ILE A O 1
ATOM 1520 N N . LEU A 1 192 ? -2.355 -1.175 2.375 1.00 98.06 192 LEU A N 1
ATOM 1521 C CA . LEU A 1 192 ? -3.481 -1.905 2.976 1.00 98.06 192 LEU A CA 1
ATOM 1522 C C . LEU A 1 192 ? -4.632 -0.966 3.385 1.00 98.06 192 LEU A C 1
ATOM 1524 O O . LEU A 1 192 ? -5.790 -1.246 3.078 1.00 98.06 192 LEU A O 1
ATOM 1528 N N . GLU A 1 193 ? -4.325 0.180 3.999 1.00 97.12 193 GLU A N 1
ATOM 1529 C CA . GLU A 1 193 ? -5.324 1.211 4.325 1.00 97.12 193 GLU A CA 1
ATOM 1530 C C . GLU A 1 193 ? -5.978 1.817 3.057 1.00 97.12 193 GLU A C 1
ATOM 1532 O O . GLU A 1 193 ? -7.169 2.141 3.051 1.00 97.12 193 GLU A O 1
ATOM 1537 N N . VAL A 1 194 ? -5.233 1.943 1.949 1.00 98.62 194 VAL A N 1
ATOM 1538 C CA . VAL A 1 194 ? -5.797 2.327 0.643 1.00 98.62 194 VAL A CA 1
ATOM 1539 C C . VAL A 1 194 ? -6.784 1.267 0.155 1.00 98.62 194 VAL A C 1
ATOM 1541 O O . VAL A 1 194 ? -7.909 1.626 -0.191 1.00 98.62 194 VAL A O 1
ATOM 1544 N N . LEU A 1 195 ? -6.428 -0.021 0.203 1.00 98.75 195 LEU A N 1
ATOM 1545 C CA . LEU A 1 195 ? -7.316 -1.126 -0.184 1.00 98.75 195 LEU A CA 1
ATOM 1546 C C . LEU A 1 195 ? -8.609 -1.163 0.647 1.00 98.75 195 LEU A C 1
ATOM 1548 O O . LEU A 1 195 ? -9.682 -1.401 0.094 1.00 98.75 195 LEU A O 1
ATOM 1552 N N . ASP A 1 196 ? -8.538 -0.877 1.951 1.00 97.88 196 ASP A N 1
ATOM 1553 C CA . ASP A 1 196 ? -9.731 -0.662 2.782 1.00 97.88 196 ASP A CA 1
ATOM 1554 C C . ASP A 1 196 ? -10.624 0.433 2.194 1.00 97.88 196 ASP A C 1
ATOM 1556 O O . ASP A 1 196 ? -11.808 0.210 1.931 1.00 97.88 196 ASP A O 1
ATOM 1560 N N . SER A 1 197 ? -10.047 1.608 1.937 1.00 98.06 197 SER A N 1
ATOM 1561 C CA . SER A 1 197 ? -10.802 2.759 1.443 1.00 98.06 197 SER A CA 1
ATOM 1562 C C . SER A 1 197 ? -11.424 2.538 0.058 1.00 98.06 197 SER A C 1
ATOM 1564 O O . SER A 1 197 ? -12.546 2.984 -0.187 1.00 98.06 197 SER A O 1
ATOM 1566 N N . LEU A 1 198 ? -10.748 1.790 -0.822 1.00 98.81 198 LEU A N 1
ATOM 1567 C CA . LEU A 1 198 ? -11.274 1.390 -2.128 1.00 98.81 198 LEU A CA 1
ATOM 1568 C C . LEU A 1 198 ? -12.531 0.528 -1.993 1.00 98.81 198 LEU A C 1
ATOM 1570 O O . LEU A 1 198 ? -13.503 0.749 -2.719 1.00 98.81 198 LEU A O 1
ATOM 1574 N N . SER A 1 199 ? -12.541 -0.397 -1.026 1.00 97.94 199 SER A N 1
ATOM 1575 C CA . SER A 1 199 ? -13.691 -1.273 -0.782 1.00 97.94 199 SER A CA 1
ATOM 1576 C C . SER A 1 199 ? -14.937 -0.496 -0.344 1.00 97.94 199 SER A C 1
ATOM 1578 O O . SER A 1 199 ? -16.035 -0.789 -0.811 1.00 97.94 199 SER A O 1
ATOM 1580 N N . TYR A 1 200 ? -14.773 0.569 0.453 1.00 97.81 200 TYR A N 1
ATOM 1581 C CA . TYR A 1 200 ? -15.889 1.420 0.890 1.00 97.81 200 TYR A CA 1
ATOM 1582 C C . TYR A 1 200 ? -16.554 2.153 -0.281 1.00 97.81 200 TYR A C 1
ATOM 1584 O O . TYR A 1 200 ? -17.758 2.395 -0.270 1.00 97.81 200 TYR A O 1
ATOM 1592 N N . ALA A 1 201 ? -15.775 2.497 -1.308 1.00 98.31 201 ALA A N 1
ATOM 1593 C CA . ALA A 1 201 ? -16.261 3.148 -2.521 1.00 98.31 201 ALA A CA 1
ATOM 1594 C C . ALA A 1 201 ? -16.627 2.155 -3.644 1.00 98.31 201 ALA A C 1
ATOM 1596 O O . ALA A 1 201 ? -16.986 2.584 -4.737 1.00 98.31 201 ALA A O 1
ATOM 1597 N N . LYS A 1 202 ? -16.560 0.840 -3.390 1.00 98.62 202 LYS A N 1
ATOM 1598 C CA . LYS A 1 202 ? -16.831 -0.239 -4.359 1.00 98.62 202 LYS A CA 1
ATOM 1599 C C . LYS A 1 202 ? -15.907 -0.259 -5.594 1.00 98.62 202 LYS A C 1
ATOM 1601 O O . LYS A 1 202 ? -16.288 -0.761 -6.662 1.00 98.62 202 LYS A O 1
ATOM 1606 N N . PHE A 1 203 ? -14.677 0.244 -5.461 1.00 98.88 203 PHE A N 1
ATOM 1607 C CA . PHE A 1 203 ? -13.601 -0.053 -6.417 1.00 98.88 203 PHE A CA 1
ATOM 1608 C C . PHE A 1 203 ? -13.212 -1.536 -6.324 1.00 98.88 203 PHE A C 1
ATOM 1610 O O . PHE A 1 203 ? -13.297 -2.132 -5.251 1.00 98.88 203 PHE A O 1
ATOM 1617 N N . ASN A 1 204 ? -12.786 -2.133 -7.439 1.00 98.69 204 ASN A N 1
ATOM 1618 C CA . ASN A 1 204 ? -12.429 -3.557 -7.512 1.00 98.69 204 ASN A CA 1
ATOM 1619 C C . ASN A 1 204 ? -11.070 -3.826 -8.173 1.00 98.69 204 ASN A C 1
ATOM 1621 O O . ASN A 1 204 ? -10.708 -4.987 -8.357 1.00 98.69 204 ASN A O 1
ATOM 1625 N N . VAL A 1 205 ? -10.314 -2.787 -8.527 1.00 98.88 205 VAL A N 1
ATOM 1626 C CA . VAL A 1 205 ? -8.966 -2.902 -9.086 1.00 98.88 205 VAL A CA 1
ATOM 1627 C C . VAL A 1 205 ? -8.007 -1.989 -8.322 1.00 98.88 205 VAL A C 1
ATOM 1629 O O . VAL A 1 205 ? -8.274 -0.811 -8.096 1.00 98.88 205 VAL A O 1
ATOM 1632 N N . PHE A 1 206 ? -6.876 -2.555 -7.928 1.00 98.88 206 PHE A N 1
ATOM 1633 C CA . PHE A 1 206 ? -5.684 -1.847 -7.501 1.00 98.88 206 PHE A CA 1
ATOM 1634 C C . PHE A 1 206 ? -4.632 -2.036 -8.592 1.00 98.88 206 PHE A C 1
ATOM 1636 O O . PHE A 1 206 ? -4.098 -3.134 -8.768 1.00 98.88 206 PHE A O 1
ATOM 1643 N N . HIS A 1 207 ? -4.399 -0.978 -9.358 1.00 98.88 207 HIS A N 1
ATOM 1644 C CA . HIS A 1 207 ? -3.372 -0.940 -10.383 1.00 98.88 207 HIS A CA 1
ATOM 1645 C C . HIS A 1 207 ? -2.081 -0.457 -9.722 1.00 98.88 207 HIS A C 1
ATOM 1647 O O . HIS A 1 207 ? -1.969 0.676 -9.257 1.00 98.88 207 HIS A O 1
ATOM 1653 N N . TRP A 1 208 ? -1.127 -1.369 -9.583 1.00 98.81 208 TRP A N 1
ATOM 1654 C CA . TRP A 1 208 ? 0.101 -1.120 -8.853 1.00 98.81 208 TRP A CA 1
ATOM 1655 C C . TRP A 1 208 ? 1.228 -0.778 -9.823 1.00 98.81 208 TRP A C 1
ATOM 1657 O O . TRP A 1 208 ? 1.907 -1.672 -10.329 1.00 98.81 208 TRP A O 1
ATOM 1667 N N . HIS A 1 209 ? 1.433 0.522 -10.029 1.00 98.69 209 HIS A N 1
ATOM 1668 C CA . HIS A 1 209 ? 2.590 1.061 -10.731 1.00 98.69 209 HIS A CA 1
ATOM 1669 C C . HIS A 1 209 ? 3.815 0.966 -9.813 1.00 98.69 209 HIS A C 1
ATOM 1671 O O . HIS A 1 209 ? 4.045 1.794 -8.923 1.00 98.69 209 HIS A O 1
ATOM 1677 N N . ILE A 1 210 ? 4.520 -0.166 -9.921 1.00 98.06 210 ILE A N 1
ATOM 1678 C CA . ILE A 1 210 ? 5.459 -0.626 -8.889 1.00 98.06 210 ILE A CA 1
ATOM 1679 C C . ILE A 1 210 ? 6.903 -0.191 -9.137 1.00 98.06 210 ILE A C 1
ATOM 1681 O O . ILE A 1 210 ? 7.683 -0.110 -8.190 1.00 98.06 210 ILE A O 1
ATOM 1685 N N . VAL A 1 211 ? 7.273 0.085 -10.387 1.00 97.25 211 VAL A N 1
ATOM 1686 C CA . VAL A 1 211 ? 8.617 0.521 -10.788 1.00 97.25 211 VAL A CA 1
ATOM 1687 C C . VAL A 1 211 ? 8.508 1.613 -11.842 1.00 97.25 211 VAL A C 1
ATOM 1689 O O . VAL A 1 211 ? 7.577 1.592 -12.631 1.00 97.25 211 VAL A O 1
ATOM 1692 N N . ASP A 1 212 ? 9.477 2.524 -11.852 1.00 96.12 212 ASP A N 1
ATOM 1693 C CA . ASP A 1 212 ? 9.601 3.609 -12.836 1.00 96.12 212 ASP A CA 1
ATOM 1694 C C . ASP A 1 212 ? 11.067 4.089 -12.839 1.00 96.12 212 ASP A C 1
ATOM 1696 O O . ASP A 1 212 ? 11.930 3.511 -12.168 1.00 96.12 212 ASP A O 1
ATOM 1700 N N . SER A 1 213 ? 11.372 5.179 -13.530 1.00 92.88 213 SER A N 1
ATOM 1701 C CA . SER A 1 213 ? 12.704 5.746 -13.670 1.00 92.88 213 SER A CA 1
ATOM 1702 C C . SER A 1 213 ? 13.384 6.091 -12.343 1.00 92.88 213 SER A C 1
ATOM 1704 O O . SER A 1 213 ? 14.606 5.964 -12.235 1.00 92.88 213 SER A O 1
ATOM 1706 N N . GLN A 1 214 ? 12.626 6.534 -11.338 1.00 93.06 214 GLN A N 1
ATOM 1707 C CA . GLN A 1 214 ? 13.161 7.014 -10.065 1.00 93.06 214 GLN A CA 1
ATOM 1708 C C . GLN A 1 214 ? 13.580 5.875 -9.140 1.00 93.06 214 GLN A C 1
ATOM 1710 O O . GLN A 1 214 ? 14.613 6.001 -8.477 1.00 93.06 214 GLN A O 1
ATOM 1715 N N . SER A 1 215 ? 12.814 4.779 -9.080 1.00 95.56 215 SER A N 1
ATOM 1716 C CA . SER A 1 215 ? 13.205 3.630 -8.275 1.00 95.56 215 SER A CA 1
ATOM 1717 C C . SER A 1 215 ? 12.662 2.280 -8.757 1.00 95.56 215 SER A C 1
ATOM 1719 O O . SER A 1 215 ? 11.655 2.166 -9.451 1.00 95.56 215 SER A O 1
ATOM 1721 N N . PHE A 1 216 ? 13.361 1.218 -8.355 1.00 97.50 216 PHE A N 1
ATOM 1722 C CA . PHE A 1 216 ? 12.951 -0.173 -8.549 1.00 97.50 216 PHE A CA 1
ATOM 1723 C C . PHE A 1 216 ? 12.775 -0.844 -7.175 1.00 97.50 216 PHE A C 1
ATOM 1725 O O . PHE A 1 216 ? 13.668 -1.565 -6.725 1.00 97.50 216 PHE A O 1
ATOM 1732 N N . PRO A 1 217 ? 11.670 -0.591 -6.449 1.00 97.81 217 PRO A N 1
ATOM 1733 C CA . PRO A 1 217 ? 11.470 -1.115 -5.097 1.00 97.81 217 PRO A CA 1
ATOM 1734 C C . PRO A 1 217 ? 11.009 -2.579 -5.082 1.00 97.81 217 PRO A C 1
ATOM 1736 O O . PRO A 1 217 ? 11.024 -3.220 -4.038 1.00 97.81 217 PRO A O 1
ATOM 1739 N N . MET A 1 218 ? 10.591 -3.150 -6.211 1.00 97.25 218 MET A N 1
ATOM 1740 C CA . MET A 1 218 ? 10.090 -4.524 -6.271 1.00 97.25 218 MET A CA 1
ATOM 1741 C C . MET A 1 218 ? 11.220 -5.562 -6.208 1.00 97.25 218 MET A C 1
ATOM 1743 O O . MET A 1 218 ? 12.100 -5.597 -7.068 1.00 97.25 218 MET A O 1
ATOM 1747 N N . GLN A 1 219 ? 11.168 -6.489 -5.252 1.00 96.12 219 GLN A N 1
ATOM 1748 C CA . GLN A 1 219 ? 12.116 -7.599 -5.192 1.00 96.12 219 GLN A CA 1
ATOM 1749 C C . GLN A 1 219 ? 11.855 -8.634 -6.298 1.00 96.12 219 GLN A C 1
ATOM 1751 O O . GLN A 1 219 ? 10.878 -9.381 -6.251 1.00 96.12 219 GLN A O 1
ATOM 1756 N N . SER A 1 220 ? 12.813 -8.768 -7.216 1.00 95.56 220 SER A N 1
ATOM 1757 C CA . SER A 1 220 ? 12.940 -9.943 -8.086 1.00 95.56 220 SER A CA 1
ATOM 1758 C C . SER A 1 220 ? 13.949 -10.937 -7.503 1.00 95.56 220 SER A C 1
ATOM 1760 O O . SER A 1 220 ? 15.079 -10.574 -7.161 1.00 95.56 220 SER A O 1
ATOM 1762 N N . LYS A 1 221 ? 13.551 -12.208 -7.393 1.00 94.00 221 LYS A N 1
ATOM 1763 C CA . LYS A 1 221 ? 14.430 -13.329 -7.030 1.00 94.00 221 LYS A CA 1
ATOM 1764 C C . LYS A 1 221 ? 15.228 -13.831 -8.234 1.00 94.00 221 LYS A C 1
ATOM 1766 O O . LYS A 1 221 ? 16.363 -14.266 -8.042 1.00 94.00 221 LYS A O 1
ATOM 1771 N N . ALA A 1 222 ? 14.673 -13.776 -9.450 1.00 94.50 222 ALA A N 1
ATOM 1772 C CA . ALA A 1 222 ? 15.389 -14.190 -10.659 1.00 94.50 222 ALA A CA 1
ATOM 1773 C C . ALA A 1 222 ? 16.474 -13.173 -11.062 1.00 94.50 222 ALA A C 1
ATOM 1775 O O . ALA A 1 222 ? 17.549 -13.562 -11.520 1.00 94.50 222 ALA A O 1
ATOM 1776 N N . TYR A 1 223 ? 16.228 -11.883 -10.814 1.00 96.19 223 TYR A N 1
ATOM 1777 C CA . TYR A 1 223 ? 17.109 -10.766 -11.162 1.00 96.19 223 TYR A CA 1
ATOM 1778 C C . TYR A 1 223 ? 17.382 -9.876 -9.934 1.00 96.19 223 TYR A C 1
ATOM 1780 O O . TYR A 1 223 ? 16.960 -8.718 -9.878 1.00 96.19 223 TYR A O 1
ATOM 1788 N N . PRO A 1 224 ? 18.130 -10.375 -8.929 1.00 94.62 224 PRO A N 1
ATOM 1789 C CA . PRO A 1 224 ? 18.295 -9.714 -7.631 1.00 94.62 224 PRO A CA 1
ATOM 1790 C C . PRO A 1 224 ? 19.091 -8.405 -7.677 1.00 94.62 224 PRO A C 1
ATOM 1792 O O . PRO A 1 224 ? 19.161 -7.700 -6.677 1.00 94.62 224 PRO A O 1
ATOM 1795 N N . ASN A 1 225 ? 19.713 -8.060 -8.807 1.00 95.31 225 ASN A N 1
ATOM 1796 C CA . ASN A 1 225 ? 20.341 -6.750 -8.944 1.00 95.31 225 ASN A CA 1
ATOM 1797 C C . ASN A 1 225 ? 19.334 -5.651 -9.312 1.00 95.31 225 ASN A C 1
ATOM 1799 O O . ASN A 1 225 ? 19.673 -4.497 -9.086 1.00 95.31 225 ASN A O 1
ATOM 1803 N N . LEU A 1 226 ? 18.132 -5.962 -9.827 1.00 96.25 226 LEU A N 1
ATOM 1804 C CA . LEU A 1 226 ? 17.157 -4.940 -10.250 1.00 96.25 226 LEU A CA 1
ATOM 1805 C C . LEU A 1 226 ? 16.795 -4.005 -9.093 1.00 96.25 226 LEU A C 1
ATOM 1807 O O . LEU A 1 226 ? 16.905 -2.789 -9.214 1.00 96.25 226 LEU A O 1
ATOM 1811 N N . TRP A 1 227 ? 16.498 -4.573 -7.925 1.00 95.00 227 TRP A N 1
ATOM 1812 C CA . TRP A 1 227 ? 16.096 -3.805 -6.747 1.00 95.00 227 TRP A CA 1
ATOM 1813 C C . TRP A 1 227 ? 17.248 -3.086 -6.029 1.00 95.00 227 TRP A C 1
ATOM 1815 O O . TRP A 1 227 ? 17.038 -2.433 -5.011 1.00 95.00 227 TRP A O 1
ATOM 1825 N N . LYS A 1 228 ? 18.468 -3.101 -6.591 1.00 94.81 228 LYS A N 1
ATOM 1826 C CA . LYS A 1 228 ? 19.491 -2.095 -6.245 1.00 94.81 228 LYS A CA 1
ATOM 1827 C C . LYS A 1 228 ? 19.086 -0.690 -6.692 1.00 94.81 228 LYS A C 1
ATOM 1829 O O . LYS A 1 228 ? 19.661 0.272 -6.194 1.00 94.81 228 LYS A O 1
ATOM 1834 N N . GLY A 1 229 ? 18.133 -0.586 -7.621 1.00 94.44 229 GLY A N 1
ATOM 1835 C CA . GLY A 1 229 ? 17.491 0.662 -8.015 1.00 94.44 229 GLY A CA 1
ATOM 1836 C C . GLY A 1 229 ? 16.452 1.179 -7.018 1.00 94.44 229 GLY A C 1
ATOM 1837 O O . GLY A 1 229 ? 15.862 2.215 -7.286 1.00 94.44 229 GLY A O 1
ATOM 1838 N N . ALA A 1 230 ? 16.182 0.498 -5.899 1.00 96.25 230 ALA A N 1
ATOM 1839 C CA . ALA A 1 230 ? 15.317 1.028 -4.845 1.00 96.25 230 ALA A CA 1
ATOM 1840 C C . ALA A 1 230 ? 15.918 2.287 -4.188 1.00 96.25 230 ALA A C 1
ATOM 1842 O O . ALA A 1 230 ? 17.139 2.461 -4.163 1.00 96.25 230 ALA A O 1
ATOM 1843 N N . TRP A 1 231 ? 15.070 3.131 -3.591 1.00 93.19 231 TRP A N 1
ATOM 1844 C CA . TRP A 1 231 ? 15.510 4.334 -2.869 1.00 93.19 231 TRP A CA 1
ATOM 1845 C C . TRP A 1 231 ? 16.490 4.027 -1.732 1.00 93.19 231 TRP A C 1
ATOM 1847 O O . TRP A 1 231 ? 17.486 4.731 -1.536 1.00 93.19 231 TRP A O 1
ATOM 1857 N N . SER A 1 232 ? 16.248 2.931 -1.015 1.00 93.25 232 SER A N 1
ATOM 1858 C CA . SER A 1 232 ? 17.152 2.389 -0.010 1.00 93.25 232 SER A CA 1
ATOM 1859 C C . SER A 1 232 ? 16.911 0.888 0.181 1.00 93.25 232 SER A C 1
ATOM 1861 O O . SER A 1 232 ? 15.867 0.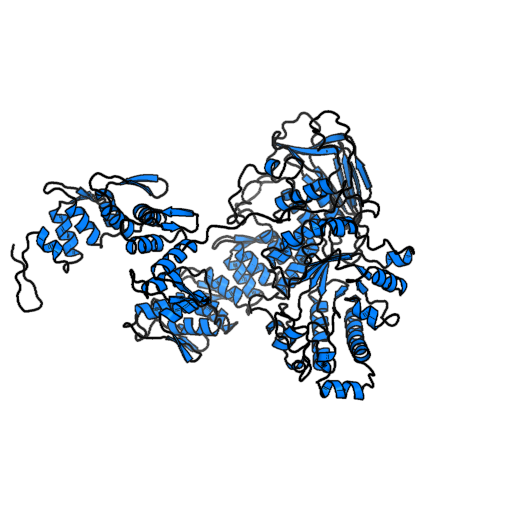374 -0.221 1.00 93.25 232 SER A O 1
ATOM 1863 N N . PRO A 1 233 ? 17.816 0.165 0.867 1.00 87.31 233 PRO A N 1
ATOM 1864 C CA . PRO A 1 233 ? 17.599 -1.244 1.204 1.00 87.31 233 PRO A CA 1
ATOM 1865 C C . PRO A 1 233 ? 16.354 -1.527 2.066 1.00 87.31 233 PRO A C 1
ATOM 1867 O O . PRO A 1 233 ? 15.996 -2.690 2.226 1.00 87.31 233 PRO A O 1
ATOM 1870 N N . HIS A 1 234 ? 15.725 -0.498 2.650 1.00 88.44 234 HIS A N 1
ATOM 1871 C CA . HIS A 1 234 ? 14.515 -0.620 3.473 1.00 88.44 234 HIS A CA 1
ATOM 1872 C C . HIS A 1 234 ? 13.232 -0.220 2.725 1.00 88.44 234 HIS A C 1
ATOM 1874 O O . HIS A 1 234 ? 12.138 -0.476 3.218 1.00 88.44 234 HIS A O 1
ATOM 1880 N N . GLU A 1 235 ? 13.356 0.398 1.551 1.00 95.50 235 GLU A N 1
ATOM 1881 C CA . GLU A 1 235 ? 12.245 0.860 0.709 1.00 95.50 235 GLU A CA 1
ATOM 1882 C C . GLU A 1 235 ? 12.056 -0.118 -0.450 1.00 95.50 235 GLU A C 1
ATOM 1884 O O . GLU A 1 235 ? 12.171 0.222 -1.626 1.00 95.50 235 GLU A O 1
ATOM 1889 N N . VAL A 1 236 ? 11.841 -1.380 -0.077 1.00 97.12 236 VAL A N 1
ATOM 1890 C CA . VAL A 1 236 ? 11.732 -2.527 -0.978 1.00 97.12 236 VAL A CA 1
ATOM 1891 C C . VAL A 1 236 ? 10.464 -3.300 -0.631 1.00 97.12 236 VAL A C 1
ATOM 1893 O O . VAL A 1 236 ? 10.204 -3.572 0.540 1.00 97.12 236 VAL A O 1
ATOM 1896 N N . TYR A 1 237 ? 9.703 -3.698 -1.647 1.00 98.06 237 TYR A N 1
ATOM 1897 C CA . TYR A 1 237 ? 8.622 -4.669 -1.528 1.00 98.06 237 TYR A CA 1
ATOM 1898 C C . TYR A 1 237 ? 9.193 -6.066 -1.731 1.00 98.06 237 TYR A C 1
ATOM 1900 O O . TYR A 1 237 ? 9.569 -6.446 -2.844 1.00 98.06 237 TYR A O 1
ATOM 1908 N N . THR A 1 238 ? 9.276 -6.844 -0.655 1.00 96.44 238 THR A N 1
ATOM 1909 C CA . THR A 1 238 ? 9.642 -8.258 -0.764 1.00 96.44 238 THR A CA 1
ATOM 1910 C C . THR A 1 238 ? 8.533 -9.038 -1.473 1.00 96.44 238 THR A C 1
ATOM 1912 O O . THR A 1 238 ? 7.383 -8.603 -1.533 1.00 96.44 238 THR A O 1
ATOM 1915 N N . GLN A 1 239 ? 8.840 -10.230 -1.989 1.00 93.81 239 GLN A N 1
ATOM 1916 C CA . GLN A 1 239 ? 7.784 -11.081 -2.553 1.00 93.81 239 GLN A CA 1
ATOM 1917 C C . GLN A 1 239 ? 6.678 -11.414 -1.534 1.00 93.81 239 GLN A C 1
ATOM 1919 O O . GLN A 1 239 ? 5.516 -11.536 -1.919 1.00 93.81 239 GLN A O 1
ATOM 1924 N N . ASP A 1 240 ? 7.016 -11.514 -0.245 1.00 91.00 240 ASP A N 1
ATOM 1925 C CA . ASP A 1 240 ? 6.036 -11.741 0.822 1.00 91.00 240 ASP A CA 1
ATOM 1926 C C . ASP A 1 240 ? 5.132 -10.515 1.025 1.00 91.00 240 ASP A C 1
ATOM 1928 O O . ASP A 1 240 ? 3.928 -10.672 1.225 1.00 91.00 240 ASP A O 1
ATOM 1932 N N . ASP A 1 241 ? 5.680 -9.300 0.913 1.00 95.56 241 ASP A N 1
ATOM 1933 C CA . ASP A 1 241 ? 4.892 -8.062 0.946 1.00 95.56 241 ASP A CA 1
ATOM 1934 C C . ASP A 1 241 ? 3.898 -8.004 -0.217 1.00 95.56 241 ASP A C 1
ATOM 1936 O O . ASP A 1 241 ? 2.724 -7.692 -0.020 1.00 95.56 241 ASP A O 1
ATOM 1940 N N . ILE A 1 242 ? 4.348 -8.361 -1.423 1.00 97.19 242 ILE A N 1
ATOM 1941 C CA . ILE A 1 242 ? 3.506 -8.407 -2.624 1.00 97.19 242 ILE A CA 1
ATOM 1942 C C . ILE A 1 242 ? 2.366 -9.418 -2.440 1.00 97.19 242 ILE A C 1
ATOM 1944 O O . ILE A 1 242 ? 1.201 -9.086 -2.662 1.00 97.19 242 ILE A O 1
ATOM 1948 N N . LEU A 1 243 ? 2.674 -10.633 -1.974 1.00 95.56 243 LEU A N 1
ATOM 1949 C CA . LEU A 1 243 ? 1.666 -11.660 -1.692 1.00 95.56 243 LEU A CA 1
ATOM 1950 C C . LEU A 1 243 ? 0.681 -11.220 -0.602 1.00 95.56 243 LEU A C 1
ATOM 1952 O O . LEU A 1 243 ? -0.518 -11.480 -0.722 1.00 95.56 243 LEU A O 1
ATOM 1956 N N . ASN A 1 244 ? 1.161 -10.524 0.433 1.00 94.38 244 ASN A N 1
ATOM 1957 C CA . ASN A 1 244 ? 0.317 -9.962 1.481 1.00 94.38 244 ASN A CA 1
ATOM 1958 C C . ASN A 1 244 ? -0.672 -8.933 0.911 1.00 94.38 244 ASN A C 1
ATOM 1960 O O . ASN A 1 244 ? -1.872 -9.047 1.152 1.00 94.38 244 ASN A O 1
ATOM 1964 N N . VAL A 1 245 ? -0.199 -7.982 0.097 1.00 97.88 245 VAL A N 1
ATOM 1965 C CA . VAL A 1 245 ? -1.052 -6.981 -0.572 1.00 97.88 245 VAL A CA 1
ATOM 1966 C C . VAL A 1 245 ? -2.107 -7.657 -1.453 1.00 97.88 245 VAL A C 1
ATOM 1968 O O . VAL A 1 245 ? -3.289 -7.335 -1.344 1.00 97.88 245 VAL A O 1
ATOM 1971 N N . ILE A 1 246 ? -1.714 -8.640 -2.269 1.00 97.06 246 ILE A N 1
ATOM 1972 C CA . ILE A 1 246 ? -2.629 -9.386 -3.150 1.00 97.06 246 ILE A CA 1
ATOM 1973 C C . ILE A 1 246 ? -3.697 -10.126 -2.342 1.00 97.06 246 ILE A C 1
ATOM 1975 O O . ILE A 1 246 ? -4.886 -10.055 -2.661 1.00 97.06 246 ILE A O 1
ATOM 1979 N N . HIS A 1 247 ? -3.297 -10.829 -1.281 1.00 94.31 247 HIS A N 1
ATOM 1980 C CA . HIS A 1 247 ? -4.239 -11.560 -0.442 1.00 94.31 247 HIS A CA 1
ATOM 1981 C C . HIS A 1 247 ? -5.195 -10.605 0.283 1.00 94.31 247 HIS A C 1
ATOM 1983 O O . HIS A 1 247 ? -6.411 -10.811 0.270 1.00 94.31 247 HIS A O 1
ATOM 1989 N N . TYR A 1 248 ? -4.670 -9.518 0.847 1.00 96.94 248 TYR A N 1
ATOM 1990 C CA . TYR A 1 248 ? -5.460 -8.515 1.549 1.00 96.94 248 TYR A CA 1
ATOM 1991 C C . TYR A 1 248 ? -6.482 -7.832 0.632 1.00 96.94 248 TYR A C 1
ATOM 1993 O O . TYR A 1 248 ? -7.645 -7.681 1.019 1.00 96.94 248 TYR A O 1
ATOM 2001 N N . ALA A 1 249 ? -6.081 -7.495 -0.598 1.00 98.44 249 ALA A N 1
ATOM 2002 C CA . ALA A 1 249 ? -6.955 -6.959 -1.637 1.00 98.44 249 ALA A CA 1
ATOM 2003 C C . ALA A 1 249 ? -8.079 -7.947 -1.991 1.00 98.44 249 ALA A C 1
ATOM 2005 O O . ALA A 1 249 ? -9.257 -7.580 -1.999 1.00 98.44 249 ALA A O 1
ATOM 2006 N N . LYS A 1 250 ? -7.750 -9.234 -2.167 1.00 97.06 250 LYS A N 1
ATOM 2007 C CA . LYS A 1 250 ? -8.733 -10.282 -2.477 1.00 97.06 250 LYS A CA 1
ATOM 2008 C C . LYS A 1 250 ? -9.832 -10.393 -1.414 1.00 97.06 250 LYS A C 1
ATOM 2010 O O . LYS A 1 250 ? -11.003 -10.505 -1.769 1.00 97.06 250 LYS A O 1
ATOM 2015 N N . THR A 1 251 ? -9.496 -10.294 -0.123 1.00 96.56 251 THR A N 1
ATOM 2016 C CA . THR A 1 251 ? -10.495 -10.332 0.978 1.00 96.56 251 THR A CA 1
ATOM 2017 C C . THR A 1 251 ? -11.457 -9.130 0.998 1.00 96.56 251 THR A C 1
ATOM 2019 O O . THR A 1 251 ? -12.398 -9.091 1.799 1.00 96.56 251 THR A O 1
ATOM 2022 N N . ARG A 1 252 ? -11.224 -8.146 0.122 1.00 98.00 252 ARG A N 1
ATOM 2023 C CA . ARG A 1 252 ? -12.054 -6.960 -0.131 1.00 98.00 252 ARG A CA 1
ATOM 2024 C C . ARG A 1 252 ? -12.675 -6.951 -1.527 1.00 98.00 252 ARG A C 1
ATOM 2026 O O . ARG A 1 252 ? -13.299 -5.965 -1.894 1.00 98.00 252 ARG A O 1
ATOM 2033 N N . GLY A 1 253 ? -12.515 -8.028 -2.299 1.00 97.94 253 GLY A N 1
ATOM 2034 C CA . GLY A 1 253 ? -12.982 -8.093 -3.685 1.00 97.94 253 GLY A CA 1
ATOM 2035 C C . GLY A 1 253 ? -12.175 -7.226 -4.651 1.00 97.94 253 GLY A C 1
ATOM 2036 O O . GLY A 1 253 ? -12.696 -6.838 -5.691 1.00 97.94 253 GLY A O 1
ATOM 2037 N N . ILE A 1 254 ? -10.918 -6.915 -4.319 1.00 98.81 254 ILE A N 1
ATOM 2038 C CA . ILE A 1 254 ? -10.044 -6.067 -5.132 1.00 98.81 254 ILE A CA 1
ATOM 2039 C C . ILE A 1 254 ? -8.999 -6.933 -5.839 1.00 98.81 254 ILE A C 1
ATOM 2041 O O . ILE A 1 254 ? -8.258 -7.691 -5.212 1.00 98.81 254 ILE A O 1
ATOM 2045 N N . ARG A 1 255 ? -8.948 -6.810 -7.163 1.00 98.62 255 ARG A N 1
ATOM 2046 C CA . ARG A 1 255 ? -7.936 -7.392 -8.047 1.00 98.62 255 ARG A CA 1
ATOM 2047 C C . ARG A 1 255 ? -6.668 -6.546 -8.001 1.00 98.62 255 ARG A C 1
ATOM 2049 O O . ARG A 1 255 ? -6.766 -5.326 -7.946 1.00 98.62 255 ARG A O 1
ATOM 2056 N N . VAL A 1 256 ? -5.495 -7.171 -8.066 1.00 98.69 256 VAL A N 1
ATOM 2057 C CA . VAL A 1 256 ? -4.210 -6.456 -8.113 1.00 98.69 256 VAL A CA 1
ATOM 2058 C C . VAL A 1 256 ? -3.566 -6.670 -9.473 1.00 98.69 256 VAL A C 1
ATOM 2060 O O . VAL A 1 256 ? -3.205 -7.799 -9.811 1.00 98.69 256 VAL A O 1
ATOM 2063 N N . ILE A 1 257 ? -3.431 -5.588 -10.236 1.00 98.50 257 ILE A N 1
ATOM 2064 C CA . ILE A 1 257 ? -2.804 -5.586 -11.558 1.00 98.50 257 ILE A CA 1
ATOM 2065 C C . ILE A 1 257 ? -1.423 -4.949 -11.403 1.00 98.50 257 ILE A C 1
ATOM 2067 O O . ILE A 1 257 ? -1.359 -3.775 -11.038 1.00 98.50 257 ILE A O 1
ATOM 2071 N N . PRO A 1 258 ? -0.326 -5.692 -11.621 1.00 98.19 258 PRO A N 1
ATOM 2072 C CA . PRO A 1 258 ? 0.999 -5.094 -11.627 1.00 98.19 258 PRO A CA 1
ATOM 2073 C C . PRO A 1 258 ? 1.207 -4.295 -12.911 1.00 98.19 258 PRO A C 1
ATOM 2075 O O . PRO A 1 258 ? 0.815 -4.749 -13.991 1.00 98.19 258 PRO A O 1
ATOM 2078 N N . GLU A 1 259 ? 1.901 -3.172 -12.784 1.00 98.75 259 GLU A N 1
ATOM 2079 C CA . GLU A 1 259 ? 2.539 -2.491 -13.899 1.00 98.75 259 GLU A CA 1
ATOM 2080 C C . GLU A 1 259 ? 4.050 -2.507 -13.740 1.00 98.75 259 GLU A C 1
ATOM 2082 O O . GLU A 1 259 ? 4.597 -2.049 -12.735 1.00 98.75 259 GLU A O 1
ATOM 2087 N N . VAL A 1 260 ? 4.707 -3.059 -14.755 1.00 97.19 260 VAL A N 1
ATOM 2088 C CA . VAL A 1 260 ? 6.153 -2.993 -14.934 1.00 97.19 260 VAL A CA 1
ATOM 2089 C C . VAL A 1 260 ? 6.382 -2.341 -16.282 1.00 97.19 260 VAL A C 1
ATOM 2091 O O . VAL A 1 260 ? 6.388 -3.024 -17.306 1.00 97.19 260 VAL A O 1
ATOM 2094 N N . ASP A 1 261 ? 6.499 -1.022 -16.259 1.00 96.50 261 ASP A N 1
ATOM 2095 C CA . ASP A 1 261 ? 6.577 -0.209 -17.461 1.00 96.50 261 ASP A CA 1
ATOM 2096 C C . ASP A 1 261 ? 7.873 -0.460 -18.244 1.00 96.50 261 ASP A C 1
ATOM 2098 O O . ASP A 1 261 ? 8.969 -0.559 -17.676 1.00 96.50 261 ASP A O 1
ATOM 2102 N N . MET A 1 262 ? 7.724 -0.653 -19.554 1.00 95.12 262 MET A N 1
ATOM 2103 C CA . MET A 1 262 ? 8.806 -0.866 -20.497 1.00 95.12 262 MET A CA 1
ATOM 2104 C C . MET A 1 262 ? 8.399 -0.474 -21.932 1.00 95.12 262 MET A C 1
ATOM 2106 O O . MET A 1 262 ? 7.261 -0.685 -22.335 1.00 95.12 262 MET A O 1
ATOM 2110 N N . PRO A 1 263 ? 9.347 -0.019 -22.773 1.00 96.06 263 PRO A N 1
ATOM 2111 C CA . PRO A 1 263 ? 10.752 0.216 -22.460 1.00 96.06 263 PRO A CA 1
ATOM 2112 C C . PRO A 1 263 ? 11.022 1.627 -21.930 1.00 96.06 263 PRO A C 1
ATOM 2114 O O . PRO A 1 263 ? 12.182 1.907 -21.635 1.00 96.06 263 PRO A O 1
ATOM 2117 N N . GLY A 1 264 ? 10.010 2.500 -21.855 1.00 93.12 264 GLY A N 1
ATOM 2118 C CA . GLY A 1 264 ? 10.097 3.815 -21.217 1.00 93.12 264 GLY A CA 1
ATOM 2119 C C . GLY A 1 264 ? 10.489 3.715 -19.743 1.00 93.12 264 GLY A C 1
ATOM 2120 O O . GLY A 1 264 ? 10.603 2.618 -19.195 1.00 93.12 264 GLY A O 1
ATOM 2121 N N . HIS A 1 265 ? 10.780 4.861 -19.122 1.00 93.06 265 HIS A N 1
ATOM 2122 C CA . HIS A 1 265 ? 10.986 4.962 -17.670 1.00 93.06 265 HIS A CA 1
ATOM 2123 C C . HIS A 1 265 ? 11.994 3.939 -17.082 1.00 93.06 265 HIS A C 1
ATOM 2125 O O . HIS A 1 265 ? 11.871 3.424 -15.970 1.00 93.06 265 HIS A O 1
ATOM 2131 N N . GLY A 1 266 ? 13.041 3.618 -17.852 1.00 92.62 266 GLY A N 1
ATOM 2132 C CA . GLY A 1 266 ? 13.943 2.489 -17.601 1.00 92.62 266 GLY A CA 1
ATOM 2133 C C . GLY A 1 266 ? 15.153 2.789 -16.709 1.00 92.62 266 GLY A C 1
ATOM 2134 O O . GLY A 1 266 ? 15.985 1.906 -16.486 1.00 92.62 266 GLY A O 1
ATOM 2135 N N . TYR A 1 267 ? 15.314 4.014 -16.196 1.00 92.25 267 TYR A N 1
ATOM 2136 C CA . TYR A 1 267 ? 16.571 4.430 -15.556 1.00 92.25 267 TYR A CA 1
ATOM 2137 C C . TYR A 1 267 ? 16.913 3.621 -14.289 1.00 92.25 267 TYR A C 1
ATOM 2139 O O . TYR A 1 267 ? 18.052 3.175 -14.134 1.00 92.25 267 TYR A O 1
ATOM 2147 N N . ALA A 1 268 ? 15.947 3.354 -13.402 1.00 94.06 268 ALA A N 1
ATOM 2148 C CA . ALA A 1 268 ? 16.203 2.613 -12.161 1.00 94.06 268 ALA A CA 1
ATOM 2149 C C . ALA A 1 268 ? 16.696 1.174 -12.400 1.00 94.06 268 ALA A C 1
ATOM 2151 O O . ALA A 1 268 ? 17.501 0.648 -11.624 1.00 94.06 268 ALA A O 1
ATOM 2152 N N . TRP A 1 269 ? 16.294 0.556 -13.515 1.00 95.06 269 TRP A N 1
ATOM 2153 C CA . TRP A 1 269 ? 16.736 -0.779 -13.924 1.00 95.06 269 TRP A CA 1
ATOM 2154 C C . TRP A 1 269 ? 18.258 -0.822 -14.121 1.00 95.06 269 TRP A C 1
ATOM 2156 O O . TRP A 1 269 ? 18.925 -1.815 -13.802 1.00 95.06 269 TRP A O 1
ATOM 2166 N N . SER A 1 270 ? 18.830 0.289 -14.597 1.00 92.56 270 SER A N 1
ATOM 2167 C CA . SER A 1 270 ? 20.248 0.398 -14.926 1.00 92.56 270 SER A CA 1
ATOM 2168 C C . SER A 1 270 ? 21.161 0.481 -13.709 1.00 92.56 270 SER A C 1
ATOM 2170 O O . SER A 1 270 ? 22.369 0.290 -13.838 1.00 92.56 270 SER A O 1
ATOM 2172 N N . ILE A 1 271 ? 20.622 0.784 -12.526 1.00 93.12 271 ILE A N 1
ATOM 2173 C CA . ILE A 1 271 ? 21.410 0.816 -11.289 1.00 93.12 271 ILE A CA 1
ATOM 2174 C C . ILE A 1 271 ? 21.951 -0.586 -10.981 1.00 93.12 271 ILE A C 1
ATOM 2176 O O . ILE A 1 271 ? 23.112 -0.750 -10.601 1.00 93.12 271 ILE A O 1
ATOM 2180 N N . GLY A 1 272 ? 21.116 -1.604 -11.198 1.00 92.81 272 GLY A N 1
ATOM 2181 C CA . GLY A 1 272 ? 21.486 -3.011 -11.094 1.00 92.81 272 GLY A CA 1
ATOM 2182 C C . GLY A 1 272 ? 22.223 -3.553 -12.314 1.00 92.81 272 GLY A C 1
ATOM 2183 O O . GLY A 1 272 ? 23.168 -4.332 -12.162 1.00 92.81 272 GLY A O 1
ATOM 2184 N N . TYR A 1 273 ? 21.786 -3.139 -13.506 1.00 95.00 273 TYR A N 1
ATOM 2185 C CA . TYR A 1 273 ? 22.268 -3.638 -14.794 1.00 95.00 273 TYR A CA 1
ATOM 2186 C C . TYR A 1 273 ? 22.594 -2.471 -15.745 1.00 95.00 273 TYR A C 1
ATOM 2188 O O . TYR A 1 273 ? 21.783 -2.115 -16.599 1.00 95.00 273 TYR A O 1
ATOM 2196 N N . PRO A 1 274 ? 23.786 -1.856 -15.638 1.00 91.94 274 PRO A N 1
ATOM 2197 C CA . PRO A 1 274 ? 24.122 -0.656 -16.413 1.00 91.94 274 PRO A CA 1
ATOM 2198 C C . PRO A 1 274 ? 24.065 -0.827 -17.937 1.00 91.94 274 PRO A C 1
ATOM 2200 O O . PRO A 1 274 ? 23.888 0.154 -18.652 1.00 91.94 274 PRO A O 1
ATOM 2203 N N . SER A 1 275 ? 24.213 -2.058 -18.435 1.00 91.56 275 SER A N 1
ATOM 2204 C CA . SER A 1 275 ? 24.124 -2.422 -19.855 1.00 91.56 275 SER A CA 1
ATOM 2205 C C . SER A 1 275 ? 22.712 -2.340 -20.440 1.00 91.56 275 SER A C 1
ATOM 2207 O O . SER A 1 275 ? 22.565 -2.487 -21.651 1.00 91.56 275 SER A O 1
ATOM 2209 N N . LEU A 1 276 ? 21.681 -2.118 -19.617 1.00 94.94 276 LEU A N 1
ATOM 2210 C CA . LEU A 1 276 ? 20.304 -1.983 -20.095 1.00 94.94 276 LEU A CA 1
ATOM 2211 C C . LEU A 1 276 ? 19.989 -0.611 -20.680 1.00 94.94 276 LEU A C 1
ATOM 2213 O O . LEU A 1 276 ? 18.959 -0.486 -21.333 1.00 94.94 276 LEU A O 1
ATOM 2217 N N . LEU A 1 277 ? 20.839 0.400 -20.473 1.00 93.88 277 LEU A N 1
ATOM 2218 C CA . LEU A 1 277 ? 20.665 1.700 -21.120 1.00 93.88 277 LEU A CA 1
ATOM 2219 C C . LEU A 1 277 ? 21.518 1.817 -22.389 1.00 93.88 277 LEU A C 1
ATOM 2221 O O . LEU A 1 277 ? 22.624 1.270 -22.439 1.00 93.88 277 LEU A O 1
ATOM 2225 N N . PRO A 1 278 ? 21.055 2.585 -23.390 1.00 93.25 278 PRO A N 1
ATOM 2226 C CA . PRO A 1 278 ? 21.770 2.747 -24.650 1.00 93.25 278 PRO A CA 1
ATOM 2227 C C . PRO A 1 278 ? 23.129 3.413 -24.441 1.00 93.25 278 PRO A C 1
ATOM 2229 O O . PRO A 1 278 ? 23.241 4.416 -23.741 1.00 93.25 278 PRO A O 1
ATOM 2232 N N . ALA A 1 279 ? 24.189 2.926 -25.084 1.00 92.06 279 ALA A N 1
ATOM 2233 C CA . ALA A 1 279 ? 25.486 3.597 -24.999 1.00 92.06 279 ALA A CA 1
ATOM 2234 C C . ALA A 1 279 ? 25.385 5.075 -25.439 1.00 92.06 279 ALA A C 1
ATOM 2236 O O . ALA A 1 279 ? 24.783 5.385 -26.465 1.00 92.06 279 ALA A O 1
ATOM 2237 N N . ASN A 1 280 ? 26.011 5.981 -24.679 1.00 91.31 280 ASN A N 1
ATOM 2238 C CA . ASN A 1 280 ? 26.005 7.433 -24.917 1.00 91.31 280 ASN A CA 1
ATOM 2239 C C . ASN A 1 280 ? 24.618 8.109 -24.904 1.00 91.31 280 ASN A C 1
ATOM 2241 O O . ASN A 1 280 ? 24.496 9.219 -25.427 1.00 91.31 280 ASN A O 1
ATOM 2245 N N . TYR A 1 281 ? 23.592 7.502 -24.287 1.00 89.81 281 TYR A N 1
ATOM 2246 C CA . TYR A 1 281 ? 22.259 8.115 -24.162 1.00 89.81 281 TYR A CA 1
ATOM 2247 C C . TYR A 1 281 ? 22.325 9.551 -23.612 1.00 89.81 281 TYR A C 1
ATOM 2249 O O . TYR A 1 281 ? 21.629 10.447 -24.074 1.00 89.81 281 TYR A O 1
ATOM 2257 N N . ASN A 1 282 ? 23.237 9.800 -22.670 1.00 88.31 282 ASN A N 1
ATOM 2258 C CA . ASN A 1 282 ? 23.424 11.074 -21.982 1.00 88.31 282 ASN A CA 1
ATOM 2259 C C . ASN A 1 282 ? 23.984 12.211 -22.859 1.00 88.31 282 ASN A C 1
ATOM 2261 O O . ASN A 1 282 ? 24.093 13.338 -22.375 1.00 88.31 282 ASN A O 1
ATOM 2265 N N . LEU A 1 283 ? 24.374 11.939 -24.110 1.00 88.06 283 LEU A N 1
ATOM 2266 C CA . LEU A 1 283 ? 24.715 12.984 -25.081 1.00 88.06 283 LEU A CA 1
ATOM 2267 C C . LEU A 1 283 ? 23.465 13.678 -25.638 1.00 88.06 283 LEU A C 1
ATOM 2269 O O . LEU A 1 283 ? 23.557 14.820 -26.092 1.00 88.06 283 LEU A O 1
ATOM 2273 N N . SER A 1 284 ? 22.306 13.023 -25.564 1.00 86.94 284 SER A N 1
ATOM 2274 C CA . SER A 1 284 ? 21.021 13.603 -25.941 1.00 86.94 284 SER A CA 1
ATOM 2275 C C . SER A 1 284 ? 20.482 14.463 -24.789 1.00 86.94 284 SER A C 1
ATOM 2277 O O . SER A 1 284 ? 20.340 13.958 -23.671 1.00 86.94 284 SER A O 1
ATOM 2279 N N . PRO A 1 285 ? 20.156 15.755 -25.007 1.00 82.75 285 PRO A N 1
ATOM 2280 C CA . PRO A 1 285 ? 19.715 16.655 -23.938 1.00 82.75 285 PRO A CA 1
ATOM 2281 C C . PRO A 1 285 ? 18.526 16.121 -23.130 1.00 82.75 285 PRO A C 1
ATOM 2283 O O . PRO A 1 285 ? 18.538 16.225 -21.902 1.00 82.75 285 PRO A O 1
ATOM 2286 N N . ASN A 1 286 ? 17.570 15.472 -23.803 1.00 81.00 286 ASN A N 1
ATOM 2287 C CA . ASN A 1 286 ? 16.368 14.893 -23.193 1.00 81.00 286 ASN A CA 1
ATOM 2288 C C . ASN A 1 286 ? 16.658 13.684 -22.285 1.00 81.00 286 ASN A C 1
ATOM 2290 O O . ASN A 1 286 ? 15.832 13.345 -21.451 1.00 81.00 286 ASN A O 1
ATOM 2294 N N . CYS A 1 287 ? 17.847 13.085 -22.391 1.00 84.25 287 CYS A N 1
ATOM 2295 C CA . CYS A 1 287 ? 18.255 11.883 -21.655 1.00 84.25 287 CYS A CA 1
ATOM 2296 C C . CYS A 1 287 ? 19.435 12.151 -20.703 1.00 84.25 287 CYS A C 1
ATOM 2298 O O . CYS A 1 287 ? 19.916 11.261 -20.007 1.00 84.25 287 CYS A O 1
ATOM 2300 N N . SER A 1 288 ? 19.963 13.379 -20.720 1.00 74.00 288 SER A N 1
ATOM 2301 C CA . SER A 1 288 ? 21.141 13.800 -19.951 1.00 74.00 288 SER A CA 1
ATOM 2302 C C . SER A 1 288 ? 20.817 14.222 -18.513 1.00 74.00 288 SER A C 1
ATOM 2304 O O . SER A 1 288 ? 21.723 14.403 -17.693 1.00 74.00 288 SER A O 1
ATOM 2306 N N . GLN A 1 289 ? 19.529 14.397 -18.214 1.00 68.38 289 GLN A N 1
ATOM 2307 C CA . GLN A 1 289 ? 19.038 14.803 -16.906 1.00 68.38 289 GLN A CA 1
ATOM 2308 C C . GLN A 1 289 ? 19.083 13.621 -15.923 1.00 68.38 289 GLN A C 1
ATOM 2310 O O . GLN A 1 289 ? 18.880 12.464 -16.285 1.00 68.38 289 GLN A O 1
ATOM 2315 N N . LYS A 1 290 ? 19.446 13.909 -14.669 1.00 65.94 290 LYS A N 1
ATOM 2316 C CA . LYS A 1 290 ? 19.603 12.897 -13.615 1.00 65.94 290 LYS A CA 1
ATOM 2317 C C . LYS A 1 290 ? 18.341 12.833 -12.763 1.00 65.94 290 LYS A C 1
ATOM 2319 O O . LYS A 1 290 ? 17.731 13.868 -12.510 1.00 65.94 290 LYS A O 1
ATOM 2324 N N . CYS A 1 291 ? 18.008 11.646 -12.255 1.00 64.25 291 CYS A N 1
ATOM 2325 C CA . CYS A 1 291 ? 16.943 11.518 -11.262 1.00 64.25 291 CYS A CA 1
ATOM 2326 C C . CYS A 1 291 ? 17.248 12.377 -10.016 1.00 64.25 291 CYS A C 1
ATOM 2328 O O . CYS A 1 291 ? 18.419 12.466 -9.617 1.00 64.25 291 CYS A O 1
ATOM 2330 N N . PRO A 1 292 ? 16.226 12.987 -9.385 1.00 52.88 292 PRO A N 1
ATOM 2331 C CA . PRO A 1 292 ? 14.790 12.767 -9.609 1.00 52.88 292 PRO A CA 1
ATOM 2332 C C . PRO A 1 292 ? 14.103 13.723 -10.608 1.00 52.88 292 PRO A C 1
ATOM 2334 O O . PRO A 1 292 ? 12.890 13.636 -10.736 1.00 52.88 292 PRO A O 1
ATOM 2337 N N . ASP A 1 293 ? 14.825 14.622 -11.291 1.00 60.34 293 ASP A N 1
ATOM 2338 C CA . ASP A 1 293 ? 14.196 15.739 -12.023 1.00 60.34 293 ASP A CA 1
ATOM 2339 C C . ASP A 1 293 ? 13.436 15.294 -13.293 1.00 60.34 293 ASP A C 1
ATOM 2341 O O . ASP A 1 293 ? 12.213 15.360 -13.340 1.00 60.34 293 ASP A O 1
ATOM 2345 N N . ILE A 1 294 ? 14.144 14.840 -14.332 1.00 59.78 294 ILE A N 1
ATOM 2346 C CA . ILE A 1 294 ? 13.573 14.212 -15.537 1.00 59.78 294 ILE A CA 1
ATOM 2347 C C . ILE A 1 294 ? 14.563 13.116 -15.920 1.00 59.78 294 ILE A C 1
ATOM 2349 O O . ILE A 1 294 ? 15.659 13.411 -16.378 1.00 59.78 294 ILE A O 1
ATOM 2353 N N . CYS A 1 295 ? 14.250 11.851 -15.663 1.00 73.00 295 CYS A N 1
ATOM 2354 C CA . CYS A 1 295 ? 15.156 10.741 -15.978 1.00 73.00 295 CYS A CA 1
ATOM 2355 C C . CYS A 1 295 ? 14.471 9.643 -16.786 1.00 73.00 295 CYS A C 1
ATOM 2357 O O . CYS A 1 295 ? 14.763 8.463 -16.611 1.00 73.00 295 CYS A O 1
ATOM 2359 N N . ASN A 1 296 ? 13.573 10.037 -17.689 1.00 80.25 296 ASN A N 1
ATOM 2360 C CA . ASN A 1 296 ? 12.888 9.138 -18.610 1.00 80.25 296 ASN A CA 1
ATOM 2361 C C . ASN A 1 296 ? 13.853 8.672 -19.723 1.00 80.25 296 ASN A C 1
ATOM 2363 O O . ASN A 1 296 ? 13.883 9.211 -20.828 1.00 80.25 296 ASN A O 1
ATOM 2367 N N . VAL A 1 297 ? 14.733 7.726 -19.379 1.00 90.56 297 VAL A N 1
ATOM 2368 C CA . VAL A 1 297 ? 15.658 7.075 -20.314 1.00 90.56 297 VAL A CA 1
ATOM 2369 C C . VAL A 1 297 ? 15.106 5.686 -20.623 1.00 90.56 297 VAL A C 1
ATOM 2371 O O . VAL A 1 297 ? 14.987 4.884 -19.693 1.00 90.56 297 VAL A O 1
ATOM 2374 N N . PRO A 1 298 ? 14.802 5.366 -21.892 1.00 94.94 298 PRO A N 1
ATOM 2375 C CA . PRO A 1 298 ? 14.279 4.062 -22.237 1.00 94.94 298 PRO A CA 1
ATOM 2376 C C . PRO A 1 298 ? 15.373 2.991 -22.235 1.00 94.94 298 PRO A C 1
ATOM 2378 O O . PRO A 1 298 ? 16.558 3.271 -22.454 1.00 94.94 298 PRO A O 1
ATOM 2381 N N . LEU A 1 299 ? 14.960 1.741 -22.042 1.00 96.88 299 LEU A N 1
ATOM 2382 C CA . LEU A 1 299 ? 15.815 0.566 -22.177 1.00 96.88 299 LEU A CA 1
ATOM 2383 C C . LEU A 1 299 ? 16.391 0.460 -23.605 1.00 96.88 299 LEU A C 1
ATOM 2385 O O . LEU A 1 299 ? 15.778 0.869 -24.596 1.00 96.88 299 LEU A O 1
ATOM 2389 N N . ASP A 1 300 ? 17.582 -0.122 -23.734 1.00 97.06 300 ASP A N 1
ATOM 2390 C CA . ASP A 1 300 ? 18.204 -0.418 -25.025 1.00 97.06 300 ASP A CA 1
ATOM 2391 C C . ASP A 1 300 ? 17.551 -1.648 -25.668 1.00 97.06 300 ASP A C 1
ATOM 2393 O O . ASP A 1 300 ? 18.027 -2.779 -25.539 1.00 97.06 300 ASP A O 1
ATOM 2397 N N . ILE A 1 301 ? 16.465 -1.427 -26.409 1.00 97.50 301 ILE A N 1
ATOM 2398 C CA . ILE A 1 301 ? 15.724 -2.489 -27.106 1.00 97.50 301 ILE A CA 1
ATOM 2399 C C . ILE A 1 301 ? 16.524 -3.187 -28.225 1.00 97.50 301 ILE A C 1
ATOM 2401 O O . ILE A 1 301 ? 16.045 -4.166 -28.799 1.00 97.50 301 ILE A O 1
ATOM 2405 N N . SER A 1 302 ? 17.750 -2.742 -28.529 1.00 97.25 302 SER A N 1
ATOM 2406 C CA . SER A 1 302 ? 18.676 -3.473 -29.405 1.00 97.25 302 SER A CA 1
ATOM 2407 C C . SER A 1 302 ? 19.478 -4.557 -28.669 1.00 97.25 302 SER A C 1
ATOM 2409 O O . SER A 1 302 ? 20.099 -5.417 -29.300 1.00 97.25 302 SER A O 1
ATOM 2411 N N . SER A 1 303 ? 19.483 -4.526 -27.333 1.00 96.44 303 SER A N 1
ATOM 2412 C CA . SER A 1 303 ? 20.251 -5.431 -26.482 1.00 96.44 303 SER A CA 1
ATOM 2413 C C . SER A 1 303 ? 19.500 -6.741 -26.214 1.00 96.44 303 SER A C 1
ATOM 2415 O O . SER A 1 303 ? 18.409 -6.712 -25.644 1.00 96.44 303 SER A O 1
ATOM 2417 N N . PRO A 1 304 ? 20.092 -7.919 -26.502 1.00 95.69 304 PRO A N 1
ATOM 2418 C CA . PRO A 1 304 ? 19.516 -9.210 -26.110 1.00 95.69 304 PRO A CA 1
ATOM 2419 C C . PRO A 1 304 ? 19.303 -9.359 -24.595 1.00 95.69 304 PRO A C 1
ATOM 2421 O O . PRO A 1 304 ? 18.450 -10.132 -24.164 1.00 95.69 304 PRO A O 1
ATOM 2424 N N . GLU A 1 305 ? 20.077 -8.636 -23.779 1.00 96.38 305 GLU A N 1
ATOM 2425 C CA . GLU A 1 305 ? 19.960 -8.678 -22.320 1.00 96.38 305 GLU A CA 1
ATOM 2426 C C . GLU A 1 305 ? 18.629 -8.088 -21.840 1.00 96.38 305 GLU A C 1
ATOM 2428 O O . GLU A 1 305 ? 18.009 -8.666 -20.948 1.00 96.38 305 GLU A O 1
ATOM 2433 N N . VAL A 1 306 ? 18.142 -7.021 -22.488 1.00 97.75 306 VAL A N 1
ATOM 2434 C CA . VAL A 1 306 ? 16.832 -6.423 -22.185 1.00 97.75 306 VAL A CA 1
ATOM 2435 C C . VAL A 1 306 ? 15.729 -7.462 -22.369 1.00 97.75 306 VAL A C 1
ATOM 2437 O O . VAL A 1 306 ? 14.979 -7.709 -21.431 1.00 97.75 306 VAL A O 1
ATOM 2440 N N . TYR A 1 307 ? 15.695 -8.165 -23.506 1.00 98.06 307 TYR A N 1
ATOM 2441 C CA . TYR A 1 307 ? 14.707 -9.223 -23.756 1.00 98.06 307 TYR A CA 1
ATOM 2442 C C . TYR A 1 307 ? 14.797 -10.380 -22.757 1.00 98.06 307 TYR A C 1
ATOM 2444 O O . TYR A 1 307 ? 13.769 -10.949 -22.396 1.00 98.06 307 TYR A O 1
ATOM 2452 N N . ASN A 1 308 ? 16.003 -10.763 -22.327 1.00 97.56 308 ASN A N 1
ATOM 2453 C CA . ASN A 1 308 ? 16.174 -11.834 -21.345 1.00 97.56 308 ASN A CA 1
ATOM 2454 C C . ASN A 1 308 ? 15.640 -11.434 -19.966 1.00 97.56 308 ASN A C 1
ATOM 2456 O O . ASN A 1 308 ? 15.063 -12.273 -19.275 1.00 97.56 308 ASN A O 1
ATOM 2460 N N . ILE A 1 309 ? 15.854 -10.184 -19.549 1.00 97.44 309 ILE A N 1
ATOM 2461 C CA . ILE A 1 309 ? 15.410 -9.694 -18.241 1.00 97.44 309 ILE A CA 1
ATOM 2462 C C . ILE A 1 309 ? 13.907 -9.431 -18.248 1.00 97.44 309 ILE A C 1
ATOM 2464 O O . ILE A 1 309 ? 13.217 -9.944 -17.373 1.00 97.44 309 ILE A O 1
ATOM 2468 N N . THR A 1 310 ? 13.376 -8.702 -19.233 1.00 97.56 310 THR A N 1
ATOM 2469 C CA . THR A 1 310 ? 11.944 -8.366 -19.278 1.00 97.56 310 THR A CA 1
ATOM 2470 C C . THR A 1 310 ? 11.078 -9.619 -19.377 1.00 97.56 310 THR A C 1
ATOM 2472 O O . THR A 1 310 ? 10.143 -9.785 -18.597 1.00 97.56 310 THR A O 1
ATOM 2475 N N . GLN A 1 311 ? 11.427 -10.571 -20.250 1.00 98.06 311 GLN A N 1
ATOM 2476 C CA . GLN A 1 311 ? 10.662 -11.814 -20.379 1.00 98.06 311 GLN A CA 1
ATOM 2477 C C . GLN A 1 311 ? 10.752 -12.695 -19.131 1.00 98.06 311 GLN A C 1
ATOM 2479 O O . GLN A 1 311 ? 9.743 -13.269 -18.724 1.00 98.06 311 GLN A O 1
ATOM 2484 N N . GLY A 1 312 ? 11.930 -12.814 -18.515 1.00 97.25 312 GLY A N 1
ATOM 2485 C CA . GLY A 1 312 ? 12.059 -13.608 -17.295 1.00 97.25 312 GLY A CA 1
ATOM 2486 C C . GLY A 1 312 ? 11.395 -12.949 -16.086 1.00 97.25 312 GLY A C 1
ATOM 2487 O O . GLY A 1 312 ? 10.879 -13.653 -15.222 1.00 97.25 312 GLY A O 1
ATOM 2488 N N . LEU A 1 313 ? 11.348 -11.615 -16.036 1.00 96.75 313 LEU A N 1
ATOM 2489 C CA . LEU A 1 313 ? 10.599 -10.886 -15.018 1.00 96.75 313 LEU A CA 1
ATOM 2490 C C . LEU A 1 313 ? 9.091 -11.118 -15.185 1.00 96.75 313 LEU A C 1
ATOM 2492 O O . LEU A 1 313 ? 8.409 -11.403 -14.203 1.00 96.75 313 LEU A O 1
ATOM 2496 N N . ILE A 1 314 ? 8.583 -11.101 -16.422 1.00 98.00 314 ILE A N 1
ATOM 2497 C CA . ILE A 1 314 ? 7.196 -11.489 -16.717 1.00 98.00 314 ILE A CA 1
ATOM 2498 C C . ILE A 1 314 ? 6.931 -12.926 -16.243 1.00 98.00 314 ILE A C 1
ATOM 2500 O O . ILE A 1 314 ? 5.925 -13.162 -15.578 1.00 98.00 314 ILE A O 1
ATOM 2504 N N . ASP A 1 315 ? 7.829 -13.884 -16.495 1.00 97.38 315 ASP A N 1
ATOM 2505 C CA . ASP A 1 315 ? 7.675 -15.263 -15.995 1.00 97.38 315 ASP A CA 1
ATOM 2506 C C . ASP A 1 315 ? 7.638 -15.338 -14.461 1.00 97.38 315 ASP A C 1
ATOM 2508 O O . ASP A 1 315 ? 6.793 -16.026 -13.883 1.00 97.38 315 ASP A O 1
ATOM 2512 N N . GLU A 1 316 ? 8.535 -14.627 -13.775 1.00 96.62 316 GLU A N 1
ATOM 2513 C CA . GLU A 1 316 ? 8.575 -14.592 -12.311 1.00 96.62 316 GLU A CA 1
ATOM 2514 C C . GLU A 1 316 ? 7.263 -14.042 -11.733 1.00 96.62 316 GLU A C 1
ATOM 2516 O O . GLU A 1 316 ? 6.640 -14.678 -10.878 1.00 96.62 316 GLU A O 1
ATOM 2521 N N . LEU A 1 317 ? 6.809 -12.893 -12.237 1.00 96.38 317 LEU A N 1
ATOM 2522 C CA . LEU A 1 317 ? 5.640 -12.190 -11.710 1.00 96.38 317 LEU A CA 1
ATOM 2523 C C . LEU A 1 317 ? 4.331 -12.921 -12.020 1.00 96.38 317 LEU A C 1
ATOM 2525 O O . LEU A 1 317 ? 3.424 -12.943 -11.184 1.00 96.38 317 LEU A O 1
ATOM 2529 N N . THR A 1 318 ? 4.238 -13.548 -13.194 1.00 95.94 318 THR A N 1
ATOM 2530 C CA . THR A 1 318 ? 3.024 -14.242 -13.646 1.00 95.94 318 THR A CA 1
ATOM 2531 C C . THR A 1 318 ? 2.936 -15.703 -13.199 1.00 95.94 318 THR A C 1
ATOM 2533 O O . THR A 1 318 ? 1.857 -16.294 -13.273 1.00 95.94 318 THR A O 1
ATOM 2536 N N . SER A 1 319 ? 4.025 -16.309 -12.721 1.00 89.12 319 SER A N 1
ATOM 2537 C CA . SER A 1 319 ? 4.003 -17.709 -12.280 1.00 89.12 319 SER A CA 1
ATOM 2538 C C . SER A 1 319 ? 3.423 -17.889 -10.878 1.00 89.12 319 SER A C 1
ATOM 2540 O O . SER A 1 319 ? 2.627 -18.803 -10.677 1.00 89.12 319 SER A O 1
ATOM 2542 N N . ASN A 1 320 ? 3.815 -17.046 -9.914 1.00 76.81 320 ASN A N 1
ATOM 2543 C CA . ASN A 1 320 ? 3.518 -17.292 -8.494 1.00 76.81 320 ASN A CA 1
ATOM 2544 C C . ASN A 1 320 ? 3.122 -16.056 -7.672 1.00 76.81 320 ASN A C 1
ATOM 2546 O O . ASN A 1 320 ? 2.743 -16.224 -6.516 1.00 76.81 320 ASN A O 1
ATOM 2550 N N . LEU A 1 321 ? 3.225 -14.838 -8.216 1.00 91.88 321 LEU A N 1
ATOM 2551 C CA . LEU A 1 321 ? 2.959 -13.613 -7.453 1.00 91.88 321 LEU A CA 1
ATOM 2552 C C . LEU A 1 321 ? 1.590 -13.037 -7.802 1.00 91.88 321 LEU A C 1
ATOM 2554 O O . LEU A 1 321 ? 0.616 -13.255 -7.084 1.00 91.88 321 LEU A O 1
ATOM 2558 N N . PHE A 1 322 ? 1.489 -12.342 -8.929 1.00 95.31 322 PHE A N 1
ATOM 2559 C CA . PHE A 1 322 ? 0.243 -11.721 -9.360 1.00 95.31 322 PHE A CA 1
ATOM 2560 C C . PHE A 1 322 ? -0.616 -12.773 -10.027 1.00 95.31 322 PHE A C 1
ATOM 2562 O O . PHE A 1 322 ? -0.130 -13.424 -10.934 1.00 95.31 322 PHE A O 1
ATOM 2569 N N . THR A 1 323 ? -1.875 -12.954 -9.640 1.00 87.88 323 THR A N 1
ATOM 2570 C CA . THR A 1 323 ? -2.764 -13.988 -10.219 1.00 87.88 323 THR A CA 1
ATOM 2571 C C . THR A 1 323 ? -3.813 -13.426 -11.175 1.00 87.88 323 THR A C 1
ATOM 2573 O O . THR A 1 323 ? -4.582 -14.184 -11.763 1.00 87.88 323 THR A O 1
ATOM 2576 N N . ASP A 1 324 ? -3.827 -12.106 -11.361 1.00 96.06 324 ASP A N 1
ATOM 2577 C CA . ASP A 1 324 ? -4.781 -11.442 -12.235 1.00 96.06 324 ASP A CA 1
ATOM 2578 C C . ASP A 1 324 ? -4.554 -11.771 -13.722 1.00 96.06 324 ASP A C 1
ATOM 2580 O O . ASP A 1 324 ? -3.430 -12.020 -14.169 1.00 96.06 324 ASP A O 1
ATOM 2584 N N . GLN A 1 325 ? -5.644 -11.772 -14.493 1.00 95.31 325 GLN A N 1
ATOM 2585 C CA . GLN A 1 325 ? -5.614 -12.018 -15.935 1.00 95.31 325 GLN A CA 1
ATOM 2586 C C . GLN A 1 325 ? -4.986 -10.866 -16.722 1.00 95.31 325 GLN A C 1
ATOM 2588 O O . GLN A 1 325 ? -4.599 -11.080 -17.867 1.00 95.31 325 GLN A O 1
ATOM 2593 N N . LEU A 1 326 ? -4.922 -9.664 -16.150 1.00 98.06 326 LEU A N 1
ATOM 2594 C CA . LEU A 1 326 ? -4.304 -8.490 -16.751 1.00 98.06 326 LEU A CA 1
ATOM 2595 C C . LEU A 1 326 ? -2.880 -8.333 -16.217 1.00 98.06 326 LEU A C 1
ATOM 2597 O O . LEU A 1 326 ? -2.602 -8.582 -15.043 1.00 98.06 326 LEU A O 1
ATOM 2601 N N . PHE A 1 327 ? -1.980 -7.913 -17.097 1.00 98.31 327 PHE A N 1
ATOM 2602 C CA . PHE A 1 327 ? -0.612 -7.556 -16.752 1.00 98.31 327 PHE A CA 1
ATOM 2603 C C . PHE A 1 327 ? -0.256 -6.288 -17.524 1.00 98.31 327 PHE A C 1
ATOM 2605 O O . PHE A 1 327 ? -0.252 -6.312 -18.757 1.00 98.31 327 PHE A O 1
ATOM 2612 N N . HIS A 1 328 ? -0.027 -5.186 -16.814 1.00 98.75 328 HIS A N 1
ATOM 2613 C CA . HIS A 1 328 ? 0.278 -3.909 -17.443 1.00 98.75 328 HIS A CA 1
ATOM 2614 C C . HIS A 1 328 ? 1.780 -3.837 -17.725 1.00 98.75 328 HIS A C 1
ATOM 2616 O O . HIS A 1 328 ? 2.603 -4.126 -16.854 1.00 98.75 328 HIS A O 1
ATOM 2622 N N . ILE A 1 329 ? 2.136 -3.521 -18.965 1.00 97.56 329 ILE A N 1
ATOM 2623 C CA . ILE A 1 329 ? 3.537 -3.410 -19.402 1.00 97.56 329 ILE A CA 1
ATOM 2624 C C . ILE A 1 329 ? 3.931 -1.968 -19.736 1.00 97.56 329 ILE A C 1
ATOM 2626 O O . ILE A 1 329 ? 5.052 -1.746 -20.174 1.00 97.56 329 ILE A O 1
ATOM 2630 N N . GLY A 1 330 ? 3.017 -1.017 -19.533 1.00 96.44 330 GLY A N 1
ATOM 2631 C CA . GLY A 1 330 ? 3.247 0.407 -19.754 1.00 96.44 330 GLY A CA 1
ATOM 2632 C C . GLY A 1 330 ? 3.317 0.754 -21.237 1.00 96.44 330 GLY A C 1
ATOM 2633 O O . GLY A 1 330 ? 2.348 0.503 -21.965 1.00 96.44 330 GLY A O 1
ATOM 2634 N N . GLY A 1 331 ? 4.451 1.313 -21.663 1.00 94.62 331 GLY A N 1
ATOM 2635 C CA . GLY A 1 331 ? 4.730 1.677 -23.058 1.00 94.62 331 GLY A CA 1
ATOM 2636 C C . GLY A 1 331 ? 4.511 3.158 -23.384 1.00 94.62 331 GLY A C 1
ATOM 2637 O O . GLY A 1 331 ? 4.430 3.520 -24.557 1.00 94.62 331 GLY A O 1
ATOM 2638 N N . ASP A 1 332 ? 4.396 4.022 -22.377 1.00 92.81 332 ASP A N 1
ATOM 2639 C CA . ASP A 1 332 ? 4.195 5.460 -22.549 1.00 92.81 332 ASP A CA 1
ATOM 2640 C C . ASP A 1 332 ? 5.511 6.243 -22.683 1.00 92.81 332 ASP A C 1
ATOM 2642 O O . ASP A 1 332 ? 6.595 5.811 -22.287 1.00 92.81 332 ASP A O 1
ATOM 2646 N N . GLU A 1 333 ? 5.399 7.432 -23.284 1.00 90.44 333 GLU A N 1
ATOM 2647 C CA . GLU A 1 333 ? 6.401 8.505 -23.236 1.00 90.44 333 GLU A CA 1
ATOM 2648 C C . GLU A 1 333 ? 7.841 8.103 -23.627 1.00 90.44 333 GLU A C 1
ATOM 2650 O O . GLU A 1 333 ? 8.821 8.664 -23.130 1.00 90.44 333 GLU A O 1
ATOM 2655 N N . VAL A 1 334 ? 8.004 7.152 -24.552 1.00 93.69 334 VAL A N 1
ATOM 2656 C CA . VAL A 1 334 ? 9.330 6.675 -24.974 1.00 93.69 334 VAL A CA 1
ATOM 2657 C C . VAL A 1 334 ? 10.125 7.777 -25.693 1.00 93.69 334 VAL A C 1
ATOM 2659 O O . VAL A 1 334 ? 9.743 8.270 -26.754 1.00 93.69 334 VAL A O 1
ATOM 2662 N N . VAL A 1 335 ? 11.297 8.122 -25.147 1.00 92.12 335 VAL A N 1
ATOM 2663 C CA . VAL A 1 335 ? 12.193 9.166 -25.684 1.00 92.12 335 VAL A CA 1
ATOM 2664 C C . VAL A 1 335 ? 13.210 8.575 -26.675 1.00 92.12 335 VAL A C 1
ATOM 2666 O O . VAL A 1 335 ? 14.283 8.100 -26.289 1.00 92.12 335 VAL A O 1
ATOM 2669 N N . TYR A 1 336 ? 12.901 8.612 -27.975 1.00 93.56 336 TYR A N 1
ATOM 2670 C CA . TYR A 1 336 ? 13.733 7.999 -29.027 1.00 93.56 336 TYR A CA 1
ATOM 2671 C C . TYR A 1 336 ? 15.139 8.593 -29.153 1.00 93.56 336 TYR A C 1
ATOM 2673 O O . TYR A 1 336 ? 16.080 7.884 -29.519 1.00 93.56 336 TYR A O 1
ATOM 2681 N N . GLU A 1 337 ? 15.320 9.871 -28.814 1.00 92.56 337 GLU A N 1
ATOM 2682 C CA . GLU A 1 337 ? 16.606 10.562 -28.924 1.00 92.56 337 GLU A CA 1
ATOM 2683 C C . GLU A 1 337 ? 17.696 9.900 -28.071 1.00 92.56 337 GLU A C 1
ATOM 2685 O O . GLU A 1 337 ? 18.887 10.055 -28.349 1.00 92.56 337 GLU A O 1
ATOM 2690 N N . CYS A 1 338 ? 17.324 9.120 -27.051 1.00 92.00 338 CYS A N 1
ATOM 2691 C CA . CYS A 1 338 ? 18.273 8.380 -26.222 1.00 92.00 338 CYS A CA 1
ATOM 2692 C C . CYS A 1 338 ? 19.001 7.264 -26.993 1.00 92.00 338 CYS A C 1
ATOM 2694 O O . CYS A 1 338 ? 20.085 6.848 -26.581 1.00 92.00 338 CYS A O 1
ATOM 2696 N N . TRP A 1 339 ? 18.452 6.798 -28.119 1.00 95.25 339 TRP A N 1
ATOM 2697 C CA . TRP A 1 339 ? 19.045 5.752 -28.957 1.00 95.25 339 TRP A CA 1
ATOM 2698 C C . TRP A 1 339 ? 19.984 6.288 -30.045 1.00 95.25 339 TRP A C 1
ATOM 2700 O O . TRP A 1 339 ? 20.845 5.549 -30.526 1.00 95.25 339 TRP A O 1
ATOM 2710 N N . GLU A 1 340 ? 19.865 7.566 -30.420 1.00 92.75 340 GLU A N 1
ATOM 2711 C CA . GLU A 1 340 ? 20.564 8.162 -31.573 1.00 92.75 340 GLU A CA 1
ATOM 2712 C C . GLU A 1 340 ? 22.092 8.056 -31.489 1.00 92.75 340 GLU A C 1
ATOM 2714 O O . GLU A 1 340 ? 22.766 7.791 -32.485 1.00 92.75 340 GLU A O 1
ATOM 2719 N N . ASN A 1 341 ? 22.649 8.229 -30.288 1.00 91.25 341 ASN A N 1
ATOM 2720 C CA . ASN A 1 341 ? 24.096 8.253 -30.061 1.00 91.25 341 ASN A CA 1
ATOM 2721 C C . ASN A 1 341 ? 24.714 6.858 -29.818 1.00 91.25 341 ASN A C 1
ATOM 2723 O O . ASN A 1 341 ? 25.927 6.745 -29.594 1.00 91.25 341 ASN A O 1
ATOM 2727 N N . SER A 1 342 ? 23.907 5.792 -29.890 1.00 94.94 342 SER A N 1
ATOM 2728 C CA . SER A 1 342 ? 24.359 4.406 -29.744 1.00 94.94 342 SER A CA 1
ATOM 2729 C C . SER A 1 342 ? 24.722 3.797 -31.104 1.00 94.94 342 SER A C 1
ATOM 2731 O O . SER A 1 342 ? 23.868 3.551 -31.963 1.00 94.94 342 SER A O 1
ATOM 2733 N N . GLU A 1 343 ? 26.011 3.494 -31.307 1.00 95.69 343 GLU A N 1
ATOM 2734 C CA . GLU A 1 343 ? 26.485 2.795 -32.514 1.00 95.69 343 GLU A CA 1
ATOM 2735 C C . GLU A 1 343 ? 25.893 1.380 -32.609 1.00 95.69 343 GLU A C 1
ATOM 2737 O O . GLU A 1 343 ? 25.540 0.925 -33.701 1.00 95.69 343 GLU A O 1
ATOM 2742 N N . GLN A 1 344 ? 25.734 0.708 -31.464 1.00 95.44 344 GLN A N 1
ATOM 2743 C CA . GLN A 1 344 ? 25.093 -0.602 -31.373 1.00 95.44 344 GLN A CA 1
ATOM 2744 C C . GLN A 1 344 ? 23.650 -0.536 -31.877 1.00 95.44 344 GLN A C 1
ATOM 2746 O O . GLN A 1 344 ? 23.278 -1.317 -32.755 1.00 95.44 344 GLN A O 1
ATOM 2751 N N . PHE A 1 345 ? 22.874 0.434 -31.390 1.00 97.19 345 PHE A N 1
ATOM 2752 C CA . PHE A 1 345 ? 21.484 0.613 -31.798 1.00 97.19 345 PHE A CA 1
ATOM 2753 C C . PHE A 1 345 ? 21.390 0.935 -33.294 1.00 97.19 345 PHE A C 1
ATOM 2755 O O . PHE A 1 345 ? 20.656 0.291 -34.042 1.00 97.19 345 PHE A O 1
ATOM 2762 N N . SER A 1 346 ? 22.229 1.859 -33.771 1.00 96.62 346 SER A N 1
ATOM 2763 C CA . SER A 1 346 ? 22.318 2.230 -35.189 1.00 96.62 346 SER A CA 1
ATOM 2764 C C . SER A 1 346 ? 22.718 1.059 -36.097 1.00 96.62 346 SER A C 1
ATOM 2766 O O . SER A 1 346 ? 22.333 0.997 -37.269 1.00 96.62 346 SER A O 1
ATOM 2768 N N . LYS A 1 347 ? 23.533 0.121 -35.603 1.00 97.56 347 LYS A N 1
ATOM 2769 C CA . LYS A 1 347 ? 23.857 -1.116 -36.320 1.00 97.56 347 LYS A CA 1
ATOM 2770 C C . LYS A 1 347 ? 22.661 -2.067 -36.334 1.00 97.56 347 LYS A C 1
ATOM 2772 O O . LYS A 1 347 ? 22.317 -2.561 -37.402 1.00 97.56 347 LYS A O 1
ATOM 2777 N N . TRP A 1 348 ? 22.019 -2.281 -35.191 1.00 98.00 348 TRP A N 1
ATOM 2778 C CA . TRP A 1 348 ? 20.860 -3.163 -35.064 1.00 98.00 348 TRP A CA 1
ATOM 2779 C C . TRP A 1 348 ? 19.681 -2.712 -35.939 1.00 98.00 348 TRP A C 1
ATOM 2781 O O . TRP A 1 348 ? 19.088 -3.544 -36.624 1.00 98.00 348 TRP A O 1
ATOM 2791 N N . MET A 1 349 ? 19.421 -1.403 -36.026 1.00 98.06 349 MET A N 1
ATOM 2792 C CA . MET A 1 349 ? 18.447 -0.819 -36.959 1.00 98.06 349 MET A CA 1
ATOM 2793 C C . MET A 1 349 ? 18.727 -1.217 -38.417 1.00 98.06 349 MET A C 1
ATOM 2795 O O . MET A 1 349 ? 17.829 -1.666 -39.130 1.00 98.06 349 MET A O 1
ATOM 2799 N N . ARG A 1 350 ? 19.992 -1.110 -38.854 1.00 97.69 350 ARG A N 1
ATOM 2800 C CA . ARG A 1 350 ? 20.420 -1.481 -40.216 1.00 97.69 350 ARG A CA 1
ATOM 2801 C C . ARG A 1 350 ? 20.343 -2.983 -40.465 1.00 97.69 350 ARG A C 1
ATOM 2803 O O . ARG A 1 350 ? 19.890 -3.385 -41.530 1.00 97.69 350 ARG A O 1
ATOM 2810 N N . ASP A 1 351 ? 20.779 -3.798 -39.507 1.00 97.69 351 ASP A N 1
ATOM 2811 C CA . ASP A 1 351 ? 20.774 -5.259 -39.637 1.00 97.69 351 ASP A CA 1
ATOM 2812 C C . ASP A 1 351 ? 19.343 -5.818 -39.768 1.00 97.69 351 ASP A C 1
ATOM 2814 O O . ASP A 1 351 ? 19.133 -6.802 -40.477 1.00 97.69 351 ASP A O 1
ATOM 2818 N N . ASN A 1 352 ? 18.362 -5.177 -39.122 1.00 96.81 352 ASN A N 1
ATOM 2819 C CA . ASN A 1 352 ? 16.952 -5.584 -39.145 1.00 96.81 352 ASN A CA 1
ATOM 2820 C C . ASN A 1 352 ? 16.098 -4.833 -40.182 1.00 96.81 352 ASN A C 1
ATOM 2822 O O . ASN A 1 352 ? 14.920 -5.140 -40.339 1.00 96.81 352 ASN A O 1
ATOM 2826 N N . ASN A 1 353 ? 16.683 -3.897 -40.938 1.00 97.00 353 ASN A N 1
ATOM 2827 C CA . ASN A 1 353 ? 15.991 -3.055 -41.925 1.00 97.00 353 ASN A CA 1
ATOM 2828 C C . ASN A 1 353 ? 14.837 -2.213 -41.342 1.00 97.00 353 ASN A C 1
ATOM 2830 O O . ASN A 1 353 ? 13.839 -1.972 -42.027 1.00 97.00 353 ASN A O 1
ATOM 2834 N N . PHE A 1 354 ? 14.967 -1.751 -40.096 1.00 97.12 354 PHE A N 1
ATOM 2835 C CA . PHE A 1 354 ? 14.015 -0.808 -39.512 1.00 97.12 354 PHE A CA 1
ATOM 2836 C C . PHE A 1 354 ? 14.232 0.589 -40.100 1.00 97.12 354 PHE A C 1
ATOM 2838 O O . PHE A 1 354 ? 15.355 1.094 -40.133 1.00 97.12 354 PHE A O 1
ATOM 2845 N N . ASN A 1 355 ? 13.152 1.217 -40.568 1.00 94.50 355 ASN A N 1
ATOM 2846 C CA . ASN A 1 355 ? 13.209 2.524 -41.231 1.00 94.50 355 ASN A CA 1
ATOM 2847 C C . ASN A 1 355 ? 12.941 3.694 -40.275 1.00 94.50 355 ASN A C 1
ATOM 2849 O O . ASN A 1 355 ? 13.157 4.842 -40.656 1.00 94.50 355 ASN A O 1
ATOM 2853 N N . SER A 1 356 ? 12.463 3.417 -39.059 1.00 96.19 356 SER A N 1
ATOM 2854 C CA . SER A 1 356 ? 12.194 4.418 -38.026 1.00 96.19 356 SER A CA 1
ATOM 2855 C C . SER A 1 356 ? 12.267 3.805 -36.622 1.00 96.19 356 SER A C 1
ATOM 2857 O O . SER A 1 356 ? 12.216 2.579 -36.478 1.00 96.19 356 SER A O 1
ATOM 2859 N N . TYR A 1 357 ? 12.401 4.643 -35.591 1.00 95.81 357 TYR A N 1
ATOM 2860 C CA . TYR A 1 357 ? 12.434 4.189 -34.197 1.00 95.81 357 TYR A CA 1
ATOM 2861 C C . TYR A 1 357 ? 11.098 3.591 -33.752 1.00 95.81 357 TYR A C 1
ATOM 2863 O O . TYR A 1 357 ? 11.094 2.618 -33.009 1.00 95.81 357 TYR A O 1
ATOM 2871 N N . GLU A 1 358 ? 9.983 4.080 -34.294 1.00 95.12 358 GLU A N 1
ATOM 2872 C CA . GLU A 1 358 ? 8.650 3.515 -34.077 1.00 95.12 358 GLU A CA 1
ATOM 2873 C C . GLU A 1 358 ? 8.576 2.072 -34.590 1.00 95.12 358 GLU A C 1
ATOM 2875 O O . GLU A 1 358 ? 8.070 1.203 -33.893 1.00 95.12 358 GLU A O 1
ATOM 2880 N N . GLN A 1 359 ? 9.147 1.764 -35.766 1.00 95.69 359 GLN A N 1
ATOM 2881 C CA . GLN A 1 359 ? 9.193 0.377 -36.263 1.00 95.69 359 GLN A CA 1
ATOM 2882 C C . GLN A 1 359 ? 10.019 -0.542 -35.352 1.00 95.69 359 GLN A C 1
ATOM 2884 O O . GLN A 1 359 ? 9.679 -1.711 -35.174 1.00 95.69 359 GLN A O 1
ATOM 2889 N N . ALA A 1 360 ? 11.104 -0.023 -34.775 1.00 97.12 360 ALA A N 1
ATOM 2890 C CA . ALA A 1 360 ? 11.901 -0.754 -33.797 1.00 97.12 360 ALA A CA 1
ATOM 2891 C C . ALA A 1 360 ? 11.159 -0.958 -32.468 1.00 97.12 360 ALA A C 1
ATOM 2893 O O . ALA A 1 360 ? 11.216 -2.051 -31.904 1.00 97.12 360 ALA A O 1
ATOM 2894 N N . LEU A 1 361 ? 10.444 0.060 -31.984 1.00 97.06 361 LEU A N 1
ATOM 2895 C CA . LEU A 1 361 ? 9.636 -0.036 -30.772 1.00 97.06 361 LEU A CA 1
ATOM 2896 C C . LEU A 1 361 ? 8.471 -1.018 -30.963 1.00 97.06 361 LEU A C 1
ATOM 2898 O O . LEU A 1 361 ? 8.288 -1.895 -30.126 1.00 97.06 361 LEU A O 1
ATOM 2902 N N . GLN A 1 362 ? 7.775 -0.975 -32.105 1.00 96.88 362 GLN A N 1
ATOM 2903 C CA . GLN A 1 362 ? 6.756 -1.968 -32.474 1.00 96.88 362 GLN A CA 1
ATOM 2904 C C . GLN A 1 362 ? 7.307 -3.399 -32.422 1.00 96.88 362 GLN A C 1
ATOM 2906 O O . GLN A 1 362 ? 6.640 -4.307 -31.928 1.00 96.88 362 GLN A O 1
ATOM 2911 N N . TYR A 1 363 ? 8.532 -3.617 -32.911 1.00 97.50 363 TYR A N 1
ATOM 2912 C CA . TYR A 1 363 ? 9.181 -4.926 -32.840 1.00 97.50 363 TYR A CA 1
ATOM 2913 C C . TYR A 1 363 ? 9.399 -5.387 -31.390 1.00 97.50 363 TYR A C 1
ATOM 2915 O O . TYR A 1 363 ? 9.104 -6.538 -31.063 1.00 97.50 363 TYR A O 1
ATOM 2923 N N . PHE A 1 364 ? 9.887 -4.498 -30.520 1.00 98.19 364 PHE A N 1
ATOM 2924 C CA . PHE A 1 364 ? 10.063 -4.795 -29.099 1.00 98.19 364 PHE A CA 1
ATOM 2925 C C . PHE A 1 364 ? 8.724 -5.090 -28.410 1.00 98.19 364 PHE A C 1
ATOM 2927 O O . PHE A 1 364 ? 8.567 -6.157 -27.814 1.00 98.19 364 PHE A O 1
ATOM 2934 N N . GLU A 1 365 ? 7.747 -4.191 -28.536 1.00 97.69 365 GLU A N 1
ATOM 2935 C CA . GLU A 1 365 ? 6.441 -4.322 -27.887 1.00 97.69 365 GLU A CA 1
ATOM 2936 C C . GLU A 1 365 ? 5.706 -5.581 -28.338 1.00 97.69 365 GLU A C 1
ATOM 2938 O O . GLU A 1 365 ? 5.166 -6.297 -27.503 1.00 97.69 365 GLU A O 1
ATOM 2943 N N . GLN A 1 366 ? 5.761 -5.940 -29.627 1.00 97.56 366 GLN A N 1
ATOM 2944 C CA . GLN A 1 366 ? 5.153 -7.179 -30.118 1.00 97.56 366 GLN A CA 1
ATOM 2945 C C . GLN A 1 366 ? 5.719 -8.423 -29.413 1.00 97.56 366 GLN A C 1
ATOM 2947 O O . GLN A 1 366 ? 4.956 -9.314 -29.040 1.00 97.56 366 GLN A O 1
ATOM 2952 N N . ILE A 1 367 ? 7.035 -8.479 -29.178 1.00 98.25 367 ILE A N 1
ATOM 2953 C CA . ILE A 1 367 ? 7.667 -9.593 -28.453 1.00 98.25 367 ILE A CA 1
ATOM 2954 C C . ILE A 1 367 ? 7.187 -9.638 -27.000 1.00 98.25 367 ILE A C 1
ATOM 2956 O O . ILE A 1 367 ? 6.921 -10.721 -26.471 1.00 98.25 367 ILE A O 1
ATOM 2960 N N . ILE A 1 368 ? 7.057 -8.481 -26.350 1.00 98.44 368 ILE A N 1
ATOM 2961 C CA . ILE A 1 368 ? 6.578 -8.399 -24.967 1.00 98.44 368 ILE A CA 1
ATOM 2962 C C . ILE A 1 368 ? 5.086 -8.757 -24.871 1.00 98.44 368 ILE A C 1
ATOM 2964 O O . ILE A 1 368 ? 4.706 -9.536 -23.994 1.00 98.44 368 ILE A O 1
ATOM 2968 N N . HIS A 1 369 ? 4.249 -8.296 -25.804 1.00 98.31 369 HIS A N 1
ATOM 2969 C CA . HIS A 1 369 ? 2.844 -8.699 -25.914 1.00 98.31 369 HIS A CA 1
ATOM 2970 C C . HIS A 1 369 ? 2.714 -10.218 -26.041 1.00 98.31 369 HIS A C 1
ATOM 2972 O O . HIS A 1 369 ? 1.998 -10.849 -25.260 1.00 98.31 369 HIS A O 1
ATOM 2978 N N . ASP A 1 370 ? 3.447 -10.817 -26.982 1.00 98.38 370 ASP A N 1
ATOM 2979 C CA . ASP A 1 370 ? 3.435 -12.261 -27.218 1.00 98.38 370 ASP A CA 1
ATOM 2980 C C . ASP A 1 370 ? 3.924 -13.028 -25.982 1.00 98.38 370 ASP A C 1
ATOM 2982 O O . ASP A 1 370 ? 3.380 -14.085 -25.637 1.00 98.38 370 ASP A O 1
ATOM 2986 N N . LYS A 1 371 ? 4.902 -12.471 -25.255 1.00 98.31 371 LYS A N 1
ATOM 2987 C CA . LYS A 1 371 ? 5.361 -13.033 -23.987 1.00 98.31 371 LYS A CA 1
ATOM 2988 C C . LYS A 1 371 ? 4.246 -13.053 -22.946 1.00 98.31 371 LYS A C 1
ATOM 2990 O O . LYS A 1 371 ? 3.999 -14.117 -22.376 1.00 98.31 371 LYS A O 1
ATOM 2995 N N . VAL A 1 372 ? 3.553 -11.939 -22.710 1.00 98.31 372 VAL A N 1
ATOM 2996 C CA . VAL A 1 372 ? 2.436 -11.883 -21.750 1.00 98.31 372 VAL A CA 1
ATOM 2997 C C . VAL A 1 372 ? 1.321 -12.849 -22.162 1.00 98.31 372 VAL A C 1
ATOM 2999 O O . VAL A 1 372 ? 0.868 -13.648 -21.338 1.00 98.31 372 VAL A O 1
ATOM 3002 N N . LEU A 1 373 ? 0.949 -12.874 -23.446 1.00 98.31 373 LEU A N 1
ATOM 3003 C CA . LEU A 1 373 ? -0.059 -13.796 -23.982 1.00 98.31 373 LEU A CA 1
ATOM 3004 C C . LEU A 1 373 ? 0.324 -15.269 -23.766 1.00 98.31 373 LEU A C 1
ATOM 3006 O O . LEU A 1 373 ? -0.533 -16.087 -23.422 1.00 98.31 373 LEU A O 1
ATOM 3010 N N . SER A 1 374 ? 1.612 -15.617 -23.872 1.00 97.75 374 SER A N 1
ATOM 3011 C CA . SER A 1 374 ? 2.101 -16.982 -23.612 1.00 97.75 374 SER A CA 1
ATOM 3012 C C . SER A 1 374 ? 1.865 -17.455 -22.168 1.00 97.75 374 SER A C 1
ATOM 3014 O O . SER A 1 374 ? 1.720 -18.656 -21.926 1.00 97.75 374 SER A O 1
ATOM 3016 N N . THR A 1 375 ? 1.734 -16.519 -21.219 1.00 96.50 375 THR A N 1
ATOM 3017 C CA . THR A 1 375 ? 1.387 -16.792 -19.811 1.00 96.50 375 THR A CA 1
ATOM 3018 C C . THR A 1 375 ? -0.123 -16.952 -19.581 1.00 96.50 375 THR A C 1
ATOM 3020 O O . THR A 1 375 ? -0.554 -17.164 -18.448 1.00 96.50 375 THR A O 1
ATOM 3023 N N . LYS A 1 376 ? -0.933 -16.904 -20.654 1.00 95.00 376 LYS A N 1
ATOM 3024 C CA . LYS A 1 376 ? -2.410 -16.905 -20.642 1.00 95.00 376 LYS A CA 1
ATOM 3025 C C . LYS A 1 376 ? -3.013 -15.670 -19.963 1.00 95.00 376 LYS A C 1
ATOM 3027 O O . LYS A 1 376 ? -4.073 -15.758 -19.341 1.00 95.00 376 LYS A O 1
ATOM 3032 N N . ARG A 1 377 ? -2.332 -14.532 -20.093 1.00 96.56 377 ARG A N 1
ATOM 3033 C CA . ARG A 1 377 ? -2.766 -13.218 -19.606 1.00 96.56 377 ARG A CA 1
ATOM 3034 C C . ARG A 1 377 ? -2.939 -12.251 -20.758 1.00 96.56 377 ARG A C 1
ATOM 3036 O O . ARG A 1 377 ? -2.398 -12.468 -21.836 1.00 96.56 377 ARG A O 1
ATOM 3043 N N . TYR A 1 378 ? -3.673 -11.180 -20.507 1.00 98.19 378 TYR A N 1
ATOM 3044 C CA . TYR A 1 378 ? -3.859 -10.091 -21.448 1.00 98.19 378 TYR A CA 1
ATOM 3045 C C . TYR A 1 378 ? -2.900 -8.946 -21.108 1.00 98.19 378 TYR A C 1
ATOM 3047 O O . TYR A 1 378 ? -2.945 -8.453 -19.976 1.00 98.19 378 TYR A O 1
ATOM 3055 N N . PRO A 1 379 ? -2.047 -8.519 -22.054 1.00 98.50 379 PRO A N 1
ATOM 3056 C CA . PRO A 1 379 ? -1.257 -7.312 -21.877 1.00 98.50 379 PRO A CA 1
ATOM 3057 C C . PRO A 1 379 ? -2.175 -6.087 -21.846 1.00 98.50 379 PRO A C 1
ATOM 3059 O O . PRO A 1 379 ? -3.116 -5.982 -22.644 1.00 98.50 379 PRO A O 1
ATOM 3062 N N . VAL A 1 380 ? -1.886 -5.180 -20.918 1.00 98.75 380 VAL A N 1
ATOM 3063 C CA . VAL A 1 380 ? -2.445 -3.826 -20.882 1.00 98.75 380 VAL A CA 1
ATOM 3064 C C . VAL A 1 380 ? -1.322 -2.845 -21.205 1.00 98.75 380 VAL A C 1
ATOM 3066 O O . VAL A 1 380 ? -0.210 -3.003 -20.697 1.00 98.75 380 VAL A O 1
ATOM 3069 N N . VAL A 1 381 ? -1.615 -1.887 -22.077 1.00 98.50 381 VAL A N 1
ATOM 3070 C CA . VAL A 1 381 ? -0.670 -0.871 -22.555 1.00 98.50 381 VAL A CA 1
ATOM 3071 C C . VAL A 1 381 ? -1.291 0.511 -22.467 1.00 98.50 381 VAL A C 1
ATOM 3073 O O . VAL A 1 381 ? -2.514 0.644 -22.602 1.00 98.50 381 VAL A O 1
ATOM 3076 N N . TRP A 1 382 ? -0.459 1.536 -22.315 1.00 98.06 382 TRP A N 1
ATOM 3077 C CA . TRP A 1 382 ? -0.893 2.917 -22.500 1.00 98.06 382 TRP A CA 1
ATOM 3078 C C . TRP A 1 382 ? -1.244 3.204 -23.969 1.00 98.06 382 TRP A C 1
ATOM 3080 O O . TRP A 1 382 ? -0.973 2.418 -24.881 1.00 98.06 382 TRP A O 1
ATOM 3090 N N . GLU A 1 383 ? -1.930 4.320 -24.215 1.00 96.44 383 GLU A N 1
ATOM 3091 C CA . GLU A 1 383 ? -2.495 4.618 -25.536 1.00 96.44 383 GLU A CA 1
ATOM 3092 C C . GLU A 1 383 ? -1.442 4.834 -26.631 1.00 96.44 383 GLU A C 1
ATOM 3094 O O . GLU A 1 383 ? -1.751 4.614 -27.802 1.00 96.44 383 GLU A O 1
ATOM 3099 N N . ASP A 1 384 ? -0.214 5.207 -26.269 1.00 95.62 384 ASP A N 1
ATOM 3100 C CA . ASP A 1 384 ? 0.931 5.393 -27.165 1.00 95.62 384 ASP A CA 1
ATOM 3101 C C . ASP A 1 384 ? 1.162 4.171 -28.059 1.00 95.62 384 ASP A C 1
ATOM 3103 O O . ASP A 1 384 ? 1.267 4.310 -29.282 1.00 95.62 384 ASP A O 1
ATOM 3107 N N . THR A 1 385 ? 1.108 2.964 -27.489 1.00 95.69 385 THR A N 1
ATOM 3108 C CA . THR A 1 385 ? 1.169 1.706 -28.242 1.00 95.69 385 THR A CA 1
ATOM 3109 C C . THR A 1 385 ? 0.054 1.626 -29.287 1.00 95.69 385 THR A C 1
ATOM 3111 O O . THR A 1 385 ? 0.298 1.305 -30.451 1.00 95.69 385 THR A O 1
ATOM 3114 N N . PHE A 1 386 ? -1.190 1.955 -28.932 1.00 96.50 386 PHE A N 1
ATOM 3115 C CA . PHE A 1 386 ? -2.293 1.940 -29.898 1.00 96.50 386 PHE A CA 1
ATOM 3116 C C . PHE A 1 386 ? -2.117 2.996 -30.994 1.00 96.50 386 PHE A C 1
ATOM 3118 O O . PHE A 1 386 ? -2.340 2.698 -32.167 1.00 96.50 386 PHE A O 1
ATOM 3125 N N . LEU A 1 387 ? -1.675 4.204 -30.643 1.00 94.88 387 LEU A N 1
ATOM 3126 C CA . LEU A 1 387 ? -1.406 5.272 -31.607 1.00 94.88 387 LEU A CA 1
ATOM 3127 C C . LEU A 1 387 ? -0.266 4.901 -32.567 1.00 94.88 387 LEU A C 1
ATOM 3129 O O . LEU A 1 387 ? -0.309 5.266 -33.744 1.00 94.88 387 LEU A O 1
ATOM 3133 N N . MET A 1 388 ? 0.715 4.137 -32.087 1.00 94.56 388 MET A N 1
ATOM 3134 C CA . MET A 1 388 ? 1.837 3.646 -32.878 1.00 94.56 388 MET A CA 1
ATOM 3135 C C . MET A 1 388 ? 1.444 2.480 -33.801 1.00 94.56 388 MET A C 1
ATOM 3137 O O . MET A 1 388 ? 1.848 2.457 -34.963 1.00 94.56 388 MET A O 1
ATOM 3141 N N . PHE A 1 389 ? 0.683 1.493 -33.322 1.00 94.44 389 PHE A N 1
ATOM 3142 C CA . PHE A 1 389 ? 0.312 0.299 -34.101 1.00 94.44 389 PHE A CA 1
ATOM 3143 C C . PHE A 1 389 ? -0.935 0.490 -34.983 1.00 94.44 389 PHE A C 1
ATOM 3145 O O . PHE A 1 389 ? -1.066 -0.153 -36.032 1.00 94.44 389 PHE A O 1
ATOM 3152 N N . GLY A 1 390 ? -1.881 1.326 -34.555 1.00 91.31 390 GLY A N 1
ATOM 3153 C CA . GLY A 1 390 ? -3.211 1.431 -35.149 1.00 91.31 390 GLY A CA 1
ATOM 3154 C C . GLY A 1 390 ? -3.913 0.071 -35.238 1.00 91.31 390 GLY A C 1
ATOM 3155 O O . GLY A 1 390 ? -3.891 -0.736 -34.308 1.00 91.31 390 GLY A O 1
ATOM 3156 N N . ASP A 1 391 ? -4.502 -0.226 -36.398 1.00 89.81 391 ASP A N 1
ATOM 3157 C CA . ASP A 1 391 ? -5.250 -1.471 -36.629 1.00 89.81 391 ASP A CA 1
ATOM 3158 C C . ASP A 1 391 ? -4.401 -2.752 -36.550 1.00 89.81 391 ASP A C 1
ATOM 3160 O O . ASP A 1 391 ? -4.971 -3.843 -36.456 1.00 89.81 391 ASP A O 1
ATOM 3164 N N . GLN A 1 392 ? -3.068 -2.637 -36.593 1.00 94.19 392 GLN A N 1
ATOM 3165 C CA . GLN A 1 392 ? -2.151 -3.778 -36.536 1.00 94.19 392 GLN A CA 1
ATOM 3166 C C . GLN A 1 392 ? -1.989 -4.346 -35.123 1.00 94.19 392 GLN A C 1
ATOM 3168 O O . GLN A 1 392 ? -1.504 -5.469 -34.982 1.00 94.19 392 GLN A O 1
ATOM 3173 N N . LEU A 1 393 ? -2.398 -3.604 -34.087 1.00 96.88 393 LEU A N 1
ATOM 3174 C CA . LEU A 1 393 ? -2.305 -4.070 -32.710 1.00 96.88 393 LEU A CA 1
ATOM 3175 C C . LEU A 1 393 ? -3.162 -5.330 -32.518 1.00 96.88 393 LEU A C 1
ATOM 3177 O O . LEU A 1 393 ? -4.324 -5.393 -32.938 1.00 96.88 393 LEU A O 1
ATOM 3181 N N . ASN A 1 394 ? -2.597 -6.338 -31.852 1.00 97.06 394 ASN A N 1
ATOM 3182 C CA . ASN A 1 394 ? -3.308 -7.574 -31.540 1.00 97.06 394 ASN A CA 1
ATOM 3183 C C . ASN A 1 394 ? -4.575 -7.270 -30.712 1.00 97.06 394 ASN A C 1
ATOM 3185 O O . ASN A 1 394 ? -4.515 -6.566 -29.708 1.00 97.06 394 ASN A O 1
ATOM 3189 N N . LYS A 1 395 ? -5.730 -7.812 -31.121 1.00 96.81 395 LYS A N 1
ATOM 3190 C CA . LYS A 1 395 ? -7.037 -7.536 -30.493 1.00 96.81 395 LYS A CA 1
ATOM 3191 C C . LYS A 1 395 ? -7.176 -8.073 -29.065 1.00 96.81 395 LYS A C 1
ATOM 3193 O O . LYS A 1 395 ? -8.075 -7.635 -28.348 1.00 96.81 395 LYS A O 1
ATOM 3198 N N . ASP A 1 396 ? -6.283 -8.964 -28.638 1.00 97.31 396 ASP A N 1
ATOM 3199 C CA . ASP A 1 396 ? -6.211 -9.413 -27.247 1.00 97.31 396 ASP A CA 1
ATOM 3200 C C . ASP A 1 396 ? -5.562 -8.373 -26.313 1.00 97.31 396 ASP A C 1
ATOM 3202 O O . ASP A 1 396 ? -5.821 -8.421 -25.106 1.00 97.31 396 ASP A O 1
ATOM 3206 N N . VAL A 1 397 ? -4.793 -7.415 -26.852 1.00 98.38 397 VAL A N 1
ATOM 3207 C CA . VAL A 1 397 ? -4.193 -6.296 -26.101 1.00 98.38 397 VAL A CA 1
ATOM 3208 C C . VAL A 1 397 ? -5.284 -5.313 -25.673 1.00 98.38 397 VAL A C 1
ATOM 3210 O O . VAL A 1 397 ? -6.116 -4.891 -26.487 1.00 98.38 397 VAL A O 1
ATOM 3213 N N . ILE A 1 398 ? -5.274 -4.956 -24.388 1.00 98.62 398 ILE A N 1
ATOM 3214 C CA . ILE A 1 398 ? -6.176 -3.970 -23.785 1.00 98.62 398 ILE A CA 1
ATOM 3215 C C . ILE A 1 398 ? -5.473 -2.613 -23.777 1.00 98.62 398 ILE A C 1
ATOM 3217 O O . ILE A 1 398 ? -4.325 -2.521 -23.358 1.00 98.62 398 ILE A O 1
ATOM 3221 N N . VAL A 1 399 ? -6.170 -1.564 -24.211 1.00 98.50 399 VAL A N 1
ATOM 3222 C CA . VAL A 1 399 ? -5.598 -0.212 -24.308 1.00 98.50 399 VAL A CA 1
ATOM 3223 C C . VAL A 1 399 ? -6.122 0.666 -23.172 1.00 98.50 399 VAL A C 1
ATOM 3225 O O . VAL A 1 399 ? -7.338 0.801 -23.004 1.00 98.50 399 VAL A O 1
ATOM 3228 N N . GLN A 1 400 ? -5.225 1.279 -22.404 1.00 98.56 400 GLN A N 1
ATOM 3229 C CA . GLN A 1 400 ? -5.554 2.227 -21.346 1.00 98.56 400 GLN A CA 1
ATOM 3230 C C . GLN A 1 400 ? -5.322 3.669 -21.814 1.00 98.56 400 GLN A C 1
ATOM 3232 O O . GLN A 1 400 ? -4.239 4.043 -22.251 1.00 98.56 400 GLN A O 1
ATOM 3237 N N . ILE A 1 401 ? -6.375 4.485 -21.758 1.00 96.69 401 ILE A N 1
ATOM 3238 C CA . ILE A 1 401 ? -6.428 5.813 -22.381 1.00 96.69 401 ILE A CA 1
ATOM 3239 C C . ILE A 1 401 ? -6.278 6.902 -21.328 1.00 96.69 401 ILE A C 1
ATOM 3241 O O . ILE A 1 401 ? -7.180 7.064 -20.500 1.00 96.69 401 ILE A O 1
ATOM 3245 N N . TYR A 1 402 ? -5.206 7.693 -21.386 1.00 91.12 402 TYR A N 1
ATOM 3246 C CA . TYR A 1 402 ? -4.929 8.715 -20.377 1.00 91.12 402 TYR A CA 1
ATOM 3247 C C . TYR A 1 402 ? -5.048 10.157 -20.888 1.00 91.12 402 TYR A C 1
ATOM 3249 O O . TYR A 1 402 ? -5.260 11.056 -20.084 1.00 91.12 402 TYR A O 1
ATOM 3257 N N . HIS A 1 403 ? -5.058 10.421 -22.194 1.00 83.88 403 HIS A N 1
ATOM 3258 C CA . HIS A 1 403 ? -5.197 11.777 -22.732 1.00 83.88 403 HIS A CA 1
ATOM 3259 C C . HIS A 1 403 ? -6.640 12.175 -23.061 1.00 83.88 403 HIS A C 1
ATOM 3261 O O . HIS A 1 403 ? -7.182 13.101 -22.453 1.00 83.88 403 HIS A O 1
ATOM 3267 N N . GLN A 1 404 ? -7.257 11.557 -24.077 1.00 81.31 404 GLN A N 1
ATOM 3268 C CA . GLN A 1 404 ? -8.539 12.015 -24.634 1.00 81.31 404 GLN A CA 1
ATOM 3269 C C . GLN A 1 404 ? -9.537 10.870 -24.828 1.00 81.31 404 GLN A C 1
ATOM 3271 O O . GLN A 1 404 ? -9.216 9.815 -25.363 1.00 81.31 404 GLN A O 1
ATOM 3276 N N . LEU A 1 405 ? -10.814 11.114 -24.501 1.00 85.94 405 LEU A N 1
ATOM 3277 C CA . LEU A 1 405 ? -11.903 10.148 -24.735 1.00 85.94 405 LEU A CA 1
ATOM 3278 C C . LEU A 1 405 ? -12.190 9.887 -26.228 1.00 85.94 405 LEU A C 1
ATOM 3280 O O . LEU A 1 405 ? -12.978 9.002 -26.558 1.00 85.94 405 LEU A O 1
ATOM 3284 N N . THR A 1 406 ? -11.602 10.659 -27.142 1.00 89.25 406 THR A N 1
ATOM 3285 C CA . THR A 1 406 ? -11.622 10.359 -28.580 1.00 89.25 406 THR A CA 1
ATOM 3286 C C . THR A 1 406 ? -10.762 9.142 -28.899 1.00 89.25 406 THR A C 1
ATOM 3288 O O . THR A 1 406 ? -11.245 8.259 -29.598 1.00 89.25 406 THR A O 1
ATOM 3291 N N . THR A 1 407 ? -9.573 9.008 -28.296 1.00 92.75 407 THR A N 1
ATOM 3292 C CA . THR A 1 407 ? -8.739 7.806 -28.463 1.00 92.75 407 THR A CA 1
ATOM 3293 C C . THR A 1 407 ? -9.458 6.558 -27.948 1.00 92.75 407 THR A C 1
ATOM 3295 O O . THR A 1 407 ? -9.367 5.494 -28.551 1.00 92.75 407 THR A O 1
ATOM 3298 N N . LEU A 1 408 ? -10.251 6.694 -26.876 1.00 94.31 408 LEU A N 1
ATOM 3299 C CA . LEU A 1 408 ? -11.095 5.607 -26.372 1.00 94.31 408 LEU A CA 1
ATOM 3300 C C . LEU A 1 408 ? -12.100 5.121 -27.424 1.00 94.31 408 LEU A C 1
ATOM 3302 O O . LEU A 1 408 ? -12.226 3.915 -27.619 1.00 94.31 408 LEU A O 1
ATOM 3306 N N . GLN A 1 409 ? -12.790 6.042 -28.109 1.00 94.31 409 GLN A N 1
ATOM 3307 C CA . GLN A 1 409 ? -13.709 5.703 -29.205 1.00 94.31 409 GLN A CA 1
ATOM 3308 C C . GLN A 1 409 ? -12.973 4.997 -30.344 1.00 94.31 409 GLN A C 1
ATOM 3310 O O . GLN A 1 409 ? -13.447 3.975 -30.836 1.00 94.31 409 GLN A O 1
ATOM 3315 N N . ASP A 1 410 ? -11.809 5.514 -30.737 1.00 94.94 410 ASP A N 1
ATOM 3316 C CA . ASP A 1 410 ? -11.018 4.942 -31.823 1.00 94.94 410 ASP A CA 1
ATOM 3317 C C . ASP A 1 410 ? -10.545 3.519 -31.485 1.00 94.94 410 ASP A C 1
ATOM 3319 O O . ASP A 1 410 ? -10.685 2.616 -32.312 1.00 94.94 410 ASP A O 1
ATOM 3323 N N . ALA A 1 411 ? -10.092 3.278 -30.251 1.00 95.88 411 ALA A N 1
ATOM 3324 C CA . ALA A 1 411 ? -9.661 1.960 -29.789 1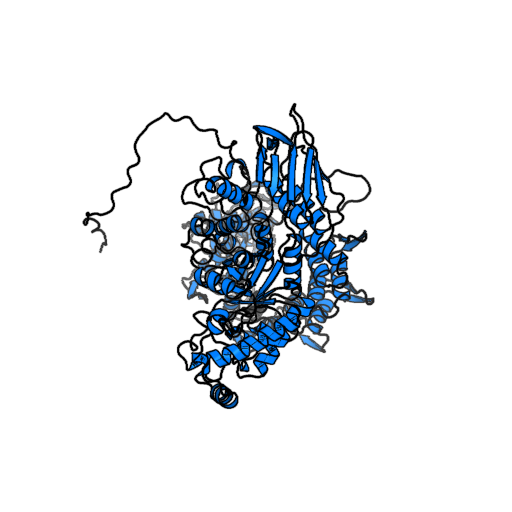.00 95.88 411 ALA A CA 1
ATOM 3325 C C . ALA A 1 411 ? -10.807 0.931 -29.785 1.00 95.88 411 ALA A C 1
ATOM 3327 O O . ALA A 1 411 ? -10.655 -0.173 -30.324 1.00 95.88 411 ALA A O 1
ATOM 3328 N N . VAL A 1 412 ? -11.982 1.278 -29.237 1.00 96.56 412 VAL A N 1
ATOM 3329 C CA . VAL A 1 412 ? -13.126 0.343 -29.207 1.00 96.56 412 VAL A CA 1
ATOM 3330 C C . VAL A 1 412 ? -13.725 0.103 -30.589 1.00 96.56 412 VAL A C 1
ATOM 3332 O O . VAL A 1 412 ? -14.162 -1.017 -30.880 1.00 96.56 412 VAL A O 1
ATOM 3335 N N . LYS A 1 413 ? -13.694 1.113 -31.465 1.00 95.56 413 LYS A N 1
ATOM 3336 C CA . LYS A 1 413 ? -14.094 1.005 -32.872 1.00 95.56 413 LYS A CA 1
ATOM 3337 C C . LYS A 1 413 ? -13.129 0.129 -33.669 1.00 95.56 413 LYS A C 1
ATOM 3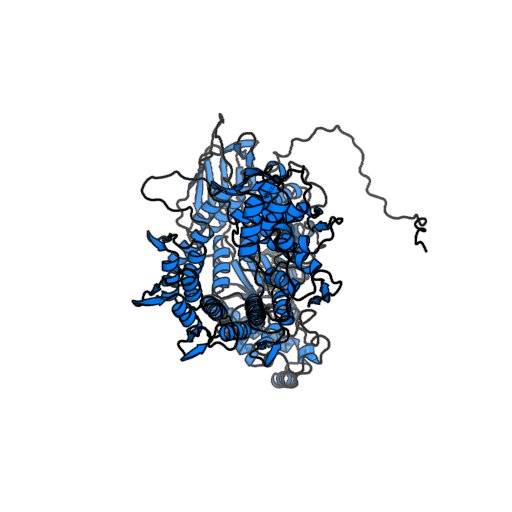339 O O . LYS A 1 413 ? -13.568 -0.674 -34.491 1.00 95.56 413 LYS A O 1
ATOM 3344 N N . ALA A 1 414 ? -11.832 0.204 -33.368 1.00 95.94 414 ALA A N 1
ATOM 3345 C CA . ALA A 1 414 ? -10.809 -0.701 -33.890 1.00 95.94 414 ALA A CA 1
ATOM 3346 C C . ALA A 1 414 ? -10.901 -2.125 -33.297 1.00 95.94 414 ALA A C 1
ATOM 3348 O O . ALA A 1 414 ? -10.142 -3.012 -33.690 1.00 95.94 414 ALA A O 1
ATOM 3349 N N . GLY A 1 415 ? -11.836 -2.378 -32.373 1.00 96.44 415 GLY A N 1
ATOM 3350 C CA . GLY A 1 415 ? -12.131 -3.704 -31.832 1.00 96.44 415 GLY A CA 1
ATOM 3351 C C . GLY A 1 415 ? -11.362 -4.076 -30.564 1.00 96.44 415 GLY A C 1
ATOM 3352 O O . GLY A 1 415 ? -11.466 -5.225 -30.136 1.00 96.44 415 GLY A O 1
ATOM 3353 N N . HIS A 1 416 ? -10.629 -3.144 -29.953 1.00 97.88 416 HIS A N 1
ATOM 3354 C CA . HIS A 1 416 ? -9.918 -3.383 -28.696 1.00 97.88 416 HIS A CA 1
ATOM 3355 C C . HIS A 1 416 ? -10.837 -3.224 -27.491 1.00 97.88 416 HIS A C 1
ATOM 3357 O O . HIS A 1 416 ? -11.749 -2.398 -27.490 1.00 97.88 416 HIS A O 1
ATOM 3363 N N . ARG A 1 417 ? -10.564 -3.999 -26.440 1.00 98.12 417 ARG A N 1
ATOM 3364 C CA . ARG A 1 417 ? -11.050 -3.681 -25.094 1.00 98.12 417 ARG A CA 1
ATOM 3365 C C . ARG A 1 417 ? -10.253 -2.495 -24.561 1.00 98.12 417 ARG A C 1
ATOM 3367 O O . ARG A 1 417 ? -9.046 -2.435 -24.789 1.00 98.12 417 ARG A O 1
ATOM 3374 N N . ALA A 1 418 ? -10.909 -1.591 -23.846 1.00 98.00 418 ALA A N 1
ATOM 3375 C CA . ALA A 1 418 ? -10.270 -0.366 -23.390 1.00 98.00 418 ALA A CA 1
ATOM 3376 C C . ALA A 1 418 ? -10.658 0.036 -21.962 1.00 98.00 418 ALA A C 1
ATOM 3378 O O . ALA A 1 418 ? -11.768 -0.244 -21.497 1.00 98.00 418 ALA A O 1
ATOM 3379 N N . ILE A 1 419 ? -9.721 0.704 -21.291 1.00 98.50 419 ILE A N 1
ATOM 3380 C CA . ILE A 1 419 ? -9.842 1.271 -19.943 1.00 98.50 419 ILE A CA 1
ATOM 3381 C C . ILE A 1 419 ? -9.607 2.782 -20.052 1.00 98.50 419 ILE A C 1
ATOM 3383 O O . ILE A 1 419 ? -8.731 3.226 -20.788 1.00 98.50 419 ILE A O 1
ATOM 3387 N N . ALA A 1 420 ? -10.391 3.589 -19.340 1.00 97.50 420 ALA A N 1
ATOM 3388 C CA . ALA A 1 420 ? -10.263 5.044 -19.364 1.00 97.50 420 ALA A CA 1
ATOM 3389 C C . ALA A 1 420 ? -9.632 5.601 -18.076 1.00 97.50 420 ALA A C 1
ATOM 3391 O O . ALA A 1 420 ? -10.139 5.360 -16.983 1.00 97.50 420 ALA A O 1
ATOM 3392 N N . SER A 1 421 ? -8.607 6.436 -18.223 1.00 94.38 421 SER A N 1
ATOM 3393 C CA . SER A 1 421 ? -7.893 7.142 -17.146 1.00 94.38 421 SER A CA 1
ATOM 3394 C C . SER A 1 421 ? -7.646 8.614 -17.491 1.00 94.38 421 SER A C 1
ATOM 3396 O O . SER A 1 421 ? -6.625 9.178 -17.130 1.00 94.38 421 SER A O 1
ATOM 3398 N N . ASN A 1 422 ? -8.586 9.244 -18.207 1.00 85.50 422 ASN A N 1
ATOM 3399 C CA . ASN A 1 422 ? -8.500 10.622 -18.713 1.00 85.50 422 ASN A CA 1
ATOM 3400 C C . ASN A 1 422 ? -7.883 11.613 -17.701 1.00 85.50 422 ASN A C 1
ATOM 3402 O O . ASN A 1 422 ? -8.547 12.024 -16.745 1.00 85.50 422 ASN A O 1
ATOM 3406 N N . ALA A 1 423 ? -6.654 12.053 -17.962 1.00 79.94 423 ALA A N 1
ATOM 3407 C CA . ALA A 1 423 ? -5.813 12.824 -17.059 1.00 79.94 423 ALA A CA 1
ATOM 3408 C C . ALA A 1 423 ? -6.448 14.143 -16.631 1.00 79.94 423 ALA A C 1
ATOM 3410 O O . ALA A 1 423 ? -6.428 14.510 -15.458 1.00 79.94 423 ALA A O 1
ATOM 3411 N N . TRP A 1 424 ? -7.134 14.826 -17.546 1.00 77.31 424 TRP A N 1
ATOM 3412 C CA . TRP A 1 424 ? -7.765 16.115 -17.252 1.00 77.31 424 TRP A CA 1
ATOM 3413 C C . TRP A 1 424 ? -8.914 16.032 -16.240 1.00 77.31 424 TRP A C 1
ATOM 3415 O O . TRP A 1 424 ? -9.326 17.067 -15.704 1.00 77.31 424 TRP A O 1
ATOM 3425 N N . ASN A 1 425 ? -9.435 14.826 -15.991 1.00 86.75 425 ASN A N 1
ATOM 3426 C CA . ASN A 1 425 ? -10.572 14.593 -15.109 1.00 86.75 425 ASN A CA 1
ATOM 3427 C C . ASN A 1 425 ? -10.295 13.593 -13.981 1.00 86.75 425 ASN A C 1
ATOM 3429 O O . ASN A 1 425 ? -10.889 13.765 -12.925 1.00 86.75 425 ASN A O 1
ATOM 3433 N N . TRP A 1 426 ? -9.449 12.578 -14.178 1.00 94.19 426 TRP A N 1
ATOM 3434 C CA . TRP A 1 426 ? -9.258 11.447 -13.259 1.00 94.19 426 TRP A CA 1
ATOM 3435 C C . TRP A 1 426 ? -7.823 11.274 -12.729 1.00 94.19 426 TRP A C 1
ATOM 3437 O O . TRP A 1 426 ? -7.576 10.322 -11.990 1.00 94.19 426 TRP A O 1
ATOM 3447 N N . TYR A 1 427 ? -6.905 12.210 -12.998 1.00 92.31 427 TYR A N 1
ATOM 3448 C CA . TYR A 1 427 ? -5.612 12.268 -12.299 1.00 92.31 427 TYR A CA 1
ATOM 3449 C C . TYR A 1 427 ? -5.744 13.025 -10.973 1.00 92.31 427 TYR A C 1
ATOM 3451 O O . TYR A 1 427 ? -6.171 14.184 -10.906 1.00 92.31 427 TYR A O 1
ATOM 3459 N N . LEU A 1 428 ? -5.416 12.341 -9.884 1.00 92.69 428 LEU A N 1
ATOM 3460 C CA . LEU A 1 428 ? -5.547 12.815 -8.510 1.00 92.69 428 LEU A CA 1
ATOM 3461 C C . LEU A 1 428 ? -4.387 13.734 -8.102 1.00 92.69 428 LEU A C 1
ATOM 3463 O O . LEU A 1 428 ? -4.588 14.612 -7.254 1.00 92.69 428 LEU A O 1
ATOM 3467 N N . ASP A 1 429 ? -3.225 13.573 -8.728 1.00 81.69 429 ASP A N 1
ATOM 3468 C CA . ASP A 1 429 ? -2.022 14.399 -8.595 1.00 81.69 429 ASP A CA 1
ATOM 3469 C C . ASP A 1 429 ? -2.210 15.819 -9.170 1.00 81.69 429 ASP A C 1
ATOM 3471 O O . ASP A 1 429 ? -1.658 16.785 -8.633 1.00 81.69 429 ASP A O 1
ATOM 3475 N N . ILE A 1 430 ? -3.120 16.005 -10.139 1.00 78.94 430 ILE A N 1
ATOM 3476 C CA . ILE A 1 430 ? -3.550 17.334 -10.602 1.00 78.94 430 ILE A CA 1
ATOM 3477 C C . ILE A 1 430 ? -4.464 17.983 -9.547 1.00 78.94 430 ILE A C 1
ATOM 3479 O O . ILE A 1 430 ? -5.695 17.872 -9.553 1.00 78.94 430 ILE A O 1
ATOM 3483 N N . LEU A 1 431 ? -3.847 18.699 -8.603 1.00 71.38 431 LEU A N 1
ATOM 3484 C CA . LEU A 1 431 ? -4.502 19.205 -7.386 1.00 71.38 431 LEU A CA 1
ATOM 3485 C C . LEU A 1 431 ? -5.663 20.176 -7.635 1.00 71.38 431 LEU A C 1
ATOM 3487 O O . LEU A 1 431 ? -6.566 20.276 -6.807 1.00 71.38 431 LEU A O 1
ATOM 3491 N N . TYR A 1 432 ? -5.643 20.898 -8.753 1.00 72.75 432 TYR A N 1
ATOM 3492 C CA . TYR A 1 432 ? -6.626 21.941 -9.062 1.00 72.75 432 TYR A CA 1
ATOM 3493 C C . TYR A 1 432 ? -7.898 21.393 -9.719 1.00 72.75 432 TYR A C 1
ATOM 3495 O O . TYR A 1 432 ? -8.850 22.151 -9.913 1.00 72.75 432 TYR A O 1
ATOM 3503 N N . THR A 1 433 ? -7.925 20.105 -10.079 1.00 79.25 433 THR A N 1
ATOM 3504 C CA . THR A 1 433 ? -9.096 19.465 -10.684 1.00 79.25 433 THR A CA 1
ATOM 3505 C C . THR A 1 433 ? -10.156 19.226 -9.603 1.00 79.25 433 THR A C 1
ATOM 3507 O O . THR A 1 433 ? -9.923 18.447 -8.674 1.00 79.25 433 THR A O 1
ATOM 3510 N N . PRO A 1 434 ? -11.323 19.891 -9.682 1.00 84.62 434 PRO A N 1
ATOM 3511 C CA . PRO A 1 434 ? -12.361 19.759 -8.671 1.00 84.62 434 PRO A CA 1
ATOM 3512 C C . PRO A 1 434 ? -13.093 18.416 -8.815 1.00 84.62 434 PRO A C 1
ATOM 3514 O O . PRO A 1 434 ? -13.223 17.889 -9.922 1.00 84.62 434 PRO A O 1
ATOM 3517 N N . TRP A 1 435 ? -13.620 17.874 -7.713 1.00 91.44 435 TRP A N 1
ATOM 3518 C CA . TRP A 1 435 ? -14.283 16.560 -7.696 1.00 91.44 435 TRP A CA 1
ATOM 3519 C C . TRP A 1 435 ? -15.485 16.475 -8.657 1.00 91.44 435 TRP A C 1
ATOM 3521 O O . TRP A 1 435 ? -15.784 15.404 -9.175 1.00 91.44 435 TRP A O 1
ATOM 3531 N N . GLN A 1 436 ? -16.141 17.596 -8.971 1.00 92.00 436 GLN A N 1
ATOM 3532 C CA . GLN A 1 436 ? -17.246 17.650 -9.934 1.00 92.00 436 GLN A CA 1
ATOM 3533 C C . GLN A 1 436 ? -16.813 17.193 -11.332 1.00 92.00 436 GLN A C 1
ATOM 3535 O O . GLN A 1 436 ? -17.592 16.559 -12.036 1.00 92.00 436 GLN A O 1
ATOM 3540 N N . LYS A 1 437 ? -15.563 17.470 -11.734 1.00 90.50 437 LYS A N 1
ATOM 3541 C CA . LYS A 1 437 ? -15.030 16.965 -13.006 1.00 90.50 437 LYS A CA 1
ATOM 3542 C C . LYS A 1 437 ? -14.858 15.448 -12.989 1.00 90.50 437 LYS A C 1
ATOM 3544 O O . LYS A 1 437 ? -15.153 14.812 -13.992 1.00 90.50 437 LYS A O 1
ATOM 3549 N N . PHE A 1 438 ? -14.455 14.874 -11.852 1.00 94.56 438 PHE A N 1
ATOM 3550 C CA . PHE A 1 438 ? -14.385 13.420 -11.684 1.00 94.56 438 PHE A CA 1
ATOM 3551 C C . PHE A 1 438 ? -15.779 12.794 -11.811 1.00 94.56 438 PHE A C 1
ATOM 3553 O O . PHE A 1 438 ? -15.934 11.786 -12.495 1.00 94.56 438 PHE A O 1
ATOM 3560 N N . TYR A 1 439 ? -16.786 13.423 -11.195 1.00 96.06 439 TYR A N 1
ATOM 3561 C CA . TYR A 1 439 ? -18.172 12.951 -11.182 1.00 96.06 439 TYR A CA 1
ATOM 3562 C C . TYR A 1 439 ? -18.856 13.007 -12.558 1.00 96.06 439 TYR A C 1
ATOM 3564 O O . TYR A 1 439 ? -19.577 12.082 -12.930 1.00 96.06 439 TYR A O 1
ATOM 3572 N N . LEU A 1 440 ? -18.628 14.079 -13.325 1.00 94.56 440 LEU A N 1
ATOM 3573 C CA . LEU A 1 440 ? -19.268 14.319 -14.628 1.00 94.56 440 LEU A CA 1
ATOM 3574 C C . LEU A 1 440 ? -18.547 13.646 -15.813 1.00 94.56 440 LEU A C 1
ATOM 3576 O O . LEU A 1 440 ? -19.008 13.750 -16.948 1.00 94.56 440 LEU A O 1
ATOM 3580 N N . ASN A 1 441 ? -17.418 12.970 -15.583 1.00 92.62 441 ASN A N 1
ATOM 3581 C CA . ASN A 1 441 ? -16.631 12.324 -16.636 1.00 92.62 441 ASN A CA 1
ATOM 3582 C C . ASN A 1 441 ? -17.233 10.970 -17.057 1.00 92.62 441 ASN A C 1
ATOM 3584 O O . ASN A 1 441 ? -16.720 9.912 -16.696 1.00 92.62 441 ASN A O 1
ATOM 3588 N N . ASP A 1 442 ? -18.329 10.989 -17.819 1.00 93.81 442 ASP A N 1
ATOM 3589 C CA . ASP A 1 442 ? -18.887 9.769 -18.411 1.00 93.81 442 ASP A CA 1
ATOM 3590 C C . ASP A 1 442 ? -18.057 9.294 -19.611 1.00 93.81 442 ASP A C 1
ATOM 3592 O O . ASP A 1 442 ? -18.038 9.907 -20.679 1.00 93.81 442 ASP A O 1
ATOM 3596 N N . ILE A 1 443 ? -17.387 8.158 -19.431 1.00 94.94 443 ILE A N 1
ATOM 3597 C CA . ILE A 1 443 ? -16.460 7.570 -20.406 1.00 94.94 443 ILE A CA 1
ATOM 3598 C C . ILE A 1 443 ? -17.145 6.984 -21.647 1.00 94.94 443 ILE A C 1
ATOM 3600 O O . ILE A 1 443 ? -16.470 6.668 -22.619 1.00 94.94 443 ILE A O 1
ATOM 3604 N N . THR A 1 444 ? -18.474 6.868 -21.653 1.00 94.19 444 THR A N 1
ATOM 3605 C CA . THR A 1 444 ? -19.243 6.364 -22.805 1.00 94.19 444 THR A CA 1
ATOM 3606 C C . THR A 1 444 ? -20.040 7.444 -23.532 1.00 94.19 444 THR A C 1
ATOM 3608 O O . THR A 1 444 ? -20.702 7.134 -24.516 1.00 94.19 444 THR A O 1
ATOM 3611 N N . VAL A 1 445 ? -19.953 8.714 -23.111 1.00 89.62 445 VAL A N 1
ATOM 3612 C CA . VAL A 1 445 ? -20.799 9.817 -23.617 1.00 89.62 445 VAL A CA 1
ATOM 3613 C C . VAL A 1 445 ? -20.802 9.973 -25.146 1.00 89.62 445 VAL A C 1
ATOM 3615 O O . VAL A 1 445 ? -21.804 10.382 -25.726 1.00 89.62 445 VAL A O 1
ATOM 3618 N N . ASN A 1 446 ? -19.698 9.620 -25.806 1.00 88.12 446 ASN A N 1
ATOM 3619 C CA . ASN A 1 446 ? -19.522 9.766 -27.252 1.00 88.12 446 ASN A CA 1
ATOM 3620 C C . ASN A 1 446 ? -19.582 8.432 -28.022 1.00 88.12 446 ASN A C 1
ATOM 3622 O O . ASN A 1 446 ? -19.331 8.416 -29.225 1.00 88.12 446 ASN A O 1
ATOM 3626 N N . ILE A 1 447 ? -19.895 7.315 -27.360 1.00 92.75 447 ILE A N 1
ATOM 3627 C CA . ILE A 1 447 ? -19.980 5.988 -27.984 1.00 92.75 447 ILE A CA 1
ATOM 3628 C C . ILE A 1 447 ? -21.460 5.621 -28.093 1.00 92.75 447 ILE A C 1
ATOM 3630 O O . ILE A 1 447 ? -22.161 5.536 -27.089 1.00 92.75 447 ILE A O 1
ATOM 3634 N N . THR A 1 448 ? -21.948 5.426 -29.319 1.00 91.50 448 THR A N 1
ATOM 3635 C CA . THR A 1 448 ? -23.376 5.142 -29.573 1.00 91.50 448 THR A CA 1
ATOM 3636 C C . THR A 1 448 ? -23.651 3.684 -29.930 1.00 91.50 448 THR A C 1
ATOM 3638 O O . THR A 1 448 ? -24.775 3.216 -29.748 1.00 91.50 448 THR A O 1
ATOM 3641 N N . ASP A 1 449 ? -22.644 2.955 -30.415 1.00 95.38 449 ASP A N 1
ATOM 3642 C CA . ASP A 1 449 ? -22.767 1.542 -30.753 1.00 95.38 449 ASP A CA 1
ATOM 3643 C C . ASP A 1 449 ? -22.681 0.671 -29.489 1.00 95.38 449 ASP A C 1
ATOM 3645 O O . ASP A 1 449 ? -21.751 0.775 -28.686 1.00 95.38 449 ASP A O 1
ATOM 3649 N N . SER A 1 450 ? -23.663 -0.212 -29.298 1.00 93.50 450 SER A N 1
ATOM 3650 C CA . SER A 1 450 ? -23.753 -1.046 -28.098 1.00 93.50 450 SER A CA 1
ATOM 3651 C C . SER A 1 450 ? -22.650 -2.101 -27.988 1.00 93.50 450 SER A C 1
ATOM 3653 O O . SER A 1 450 ? -22.308 -2.498 -26.877 1.00 93.50 450 SER A O 1
ATOM 3655 N N . GLU A 1 451 ? -22.107 -2.587 -29.107 1.00 94.25 451 GLU A N 1
ATOM 3656 C CA . GLU A 1 451 ? -20.979 -3.522 -29.100 1.00 94.25 451 GLU A CA 1
ATOM 3657 C C . GLU A 1 451 ? -19.662 -2.800 -28.806 1.00 94.25 451 GLU A C 1
ATOM 3659 O O . GLU A 1 451 ? -18.813 -3.352 -28.110 1.00 94.25 451 GLU A O 1
ATOM 3664 N N . GLU A 1 452 ? -19.504 -1.556 -29.265 1.00 96.38 452 GLU A N 1
ATOM 3665 C CA . GLU A 1 452 ? -18.372 -0.703 -28.878 1.00 96.38 452 GLU A CA 1
ATOM 3666 C C . GLU A 1 452 ? -18.399 -0.384 -27.375 1.00 96.38 452 GLU A C 1
ATOM 3668 O O . GLU A 1 452 ? -17.378 -0.529 -26.704 1.00 96.38 452 GLU A O 1
ATOM 3673 N N . ILE A 1 453 ? -19.571 -0.058 -26.809 1.00 95.75 453 ILE A N 1
ATOM 3674 C CA . ILE A 1 453 ? -19.730 0.173 -25.359 1.00 95.75 453 ILE A CA 1
ATOM 3675 C C . ILE A 1 453 ? -19.303 -1.057 -24.547 1.00 95.75 453 ILE A C 1
ATOM 3677 O O . ILE A 1 453 ? -18.629 -0.910 -23.532 1.00 95.75 453 ILE A O 1
ATOM 3681 N N . LYS A 1 454 ? -19.635 -2.278 -24.993 1.00 95.56 454 LYS A N 1
ATOM 3682 C CA . LYS A 1 454 ? -19.231 -3.521 -24.302 1.00 95.56 454 LYS A CA 1
ATOM 3683 C C . LYS A 1 454 ? -17.715 -3.723 -24.241 1.00 95.56 454 LYS A C 1
ATOM 3685 O O . LYS A 1 454 ? -17.248 -4.492 -23.403 1.00 95.56 454 LYS A O 1
ATOM 3690 N N . ARG A 1 455 ? -16.947 -3.079 -25.126 1.00 97.25 455 ARG A N 1
ATOM 3691 C CA . ARG A 1 455 ? -15.479 -3.125 -25.101 1.00 97.25 455 ARG A CA 1
ATOM 3692 C C . ARG A 1 455 ? -14.870 -2.133 -24.110 1.00 97.25 455 ARG A C 1
ATOM 3694 O O . ARG A 1 455 ? -13.709 -2.302 -23.746 1.00 97.25 455 ARG A O 1
ATOM 3701 N N . VAL A 1 456 ? -15.633 -1.148 -23.636 1.00 98.00 456 VAL A N 1
ATOM 3702 C CA . VAL A 1 456 ? -15.219 -0.275 -22.532 1.00 98.00 456 VAL A CA 1
ATOM 3703 C C . VAL A 1 456 ? -15.343 -1.060 -21.227 1.00 98.00 456 VAL A C 1
ATOM 3705 O O . VAL A 1 456 ? -16.437 -1.246 -20.697 1.00 98.00 456 VAL A O 1
ATOM 3708 N N . LEU A 1 457 ? -14.215 -1.541 -20.704 1.00 98.25 457 LEU A N 1
ATOM 3709 C CA . LEU A 1 457 ? -14.185 -2.340 -19.473 1.00 98.25 457 LEU A CA 1
ATOM 3710 C C . LEU A 1 457 ? -14.548 -1.504 -18.241 1.00 98.25 457 LEU A C 1
ATOM 3712 O O . LEU A 1 457 ? -15.110 -2.027 -17.274 1.00 98.25 457 LEU A O 1
ATOM 3716 N N . GLY A 1 458 ? -14.225 -0.212 -18.294 1.00 98.19 458 GLY A N 1
ATOM 3717 C CA . GLY A 1 458 ? -14.430 0.762 -17.236 1.00 98.19 458 GLY A CA 1
ATOM 3718 C C . GLY A 1 458 ? -13.297 1.778 -17.205 1.00 98.19 458 GLY A C 1
ATOM 3719 O O . GLY A 1 458 ? -12.842 2.234 -18.256 1.00 98.19 458 GLY A O 1
ATOM 3720 N N . GLY A 1 459 ? -12.843 2.141 -16.011 1.00 98.06 459 GLY A N 1
ATOM 3721 C CA . GLY A 1 459 ? -11.835 3.177 -15.861 1.00 98.06 459 GLY A CA 1
ATOM 3722 C C . GLY A 1 459 ? -11.125 3.176 -14.523 1.00 98.06 459 GLY A C 1
ATOM 3723 O O . GLY A 1 459 ? -11.501 2.456 -13.593 1.00 98.06 459 GLY A O 1
ATOM 3724 N N . GLU A 1 460 ? -10.091 4.002 -14.447 1.00 98.56 460 GLU A N 1
ATOM 3725 C CA . GLU A 1 460 ? -9.264 4.153 -13.261 1.00 98.56 460 GLU A CA 1
ATOM 3726 C C . GLU A 1 460 ? -8.977 5.621 -12.977 1.00 98.56 460 GLU A C 1
ATOM 3728 O O . GLU A 1 460 ? -8.728 6.410 -13.891 1.00 98.56 460 GLU A O 1
ATOM 3733 N N . VAL A 1 461 ? -8.974 5.969 -11.695 1.00 98.25 461 VAL A N 1
ATOM 3734 C CA . VAL A 1 461 ? -8.332 7.199 -11.228 1.00 98.25 461 VAL A CA 1
ATOM 3735 C C . VAL A 1 461 ? -6.852 6.923 -11.003 1.00 98.25 461 VAL A C 1
ATOM 3737 O O . VAL A 1 461 ? -6.506 5.876 -10.463 1.00 98.25 461 VAL A O 1
ATOM 3740 N N . ALA A 1 462 ? -5.981 7.844 -11.400 1.00 97.31 462 ALA A N 1
ATOM 3741 C CA . ALA A 1 462 ? -4.539 7.674 -11.244 1.00 97.31 462 ALA A CA 1
ATOM 3742 C C . ALA A 1 462 ? -3.994 8.616 -10.178 1.00 97.31 462 ALA A C 1
ATOM 3744 O O . ALA A 1 462 ? -4.386 9.781 -10.117 1.00 97.31 462 ALA A O 1
ATOM 3745 N N . LEU A 1 463 ? -3.117 8.105 -9.320 1.00 96.88 463 LEU A N 1
ATOM 3746 C CA . LEU A 1 463 ? -2.352 8.894 -8.369 1.00 96.88 463 LEU A CA 1
ATOM 3747 C C . LEU A 1 463 ? -0.866 8.652 -8.616 1.00 96.88 463 LEU A C 1
ATOM 3749 O O . LEU A 1 463 ? -0.272 7.740 -8.037 1.00 96.88 463 LEU A O 1
ATOM 3753 N N . TRP A 1 464 ? -0.295 9.494 -9.471 1.00 94.38 464 TRP A N 1
ATOM 3754 C CA . TRP A 1 464 ? 1.146 9.586 -9.661 1.00 94.38 464 TRP A CA 1
ATOM 3755 C C . TRP A 1 464 ? 1.800 10.265 -8.456 1.00 94.38 464 TRP A C 1
ATOM 3757 O O . TRP A 1 464 ? 1.212 11.158 -7.830 1.00 94.38 464 TRP A O 1
ATOM 3767 N N . SER A 1 465 ? 2.985 9.788 -8.071 1.00 94.19 465 SER A N 1
ATOM 3768 C CA . SER A 1 465 ? 3.571 10.098 -6.769 1.00 94.19 465 SER A CA 1
ATOM 3769 C C . SER A 1 465 ? 4.690 11.137 -6.801 1.00 94.19 465 SER A C 1
ATOM 3771 O O . SER A 1 465 ? 5.328 11.352 -5.785 1.00 94.19 465 SER A O 1
ATOM 3773 N N . GLU A 1 466 ? 4.924 11.879 -7.888 1.00 86.88 466 GLU A N 1
ATOM 3774 C CA . GLU A 1 466 ? 6.000 12.890 -7.970 1.00 86.88 466 GLU A CA 1
ATOM 3775 C C . GLU A 1 466 ? 5.896 13.963 -6.877 1.00 86.88 466 GLU A C 1
ATOM 3777 O O . GLU A 1 466 ? 6.904 14.457 -6.373 1.00 86.88 466 GLU A O 1
ATOM 3782 N N . MET A 1 467 ? 4.665 14.335 -6.513 1.00 82.00 467 MET A N 1
ATOM 3783 C CA . MET A 1 467 ? 4.363 15.430 -5.583 1.00 82.00 467 MET A CA 1
ATOM 3784 C C . MET A 1 467 ? 3.562 14.969 -4.356 1.00 82.00 467 MET A C 1
ATOM 3786 O O . MET A 1 467 ? 2.873 15.786 -3.734 1.00 82.00 467 MET A O 1
ATOM 3790 N N . MET A 1 468 ? 3.604 13.675 -4.029 1.00 87.94 468 MET A N 1
ATOM 3791 C CA . MET A 1 468 ? 2.915 13.106 -2.870 1.00 87.94 468 MET A CA 1
ATOM 3792 C C . MET A 1 468 ? 3.656 11.893 -2.304 1.00 87.94 468 MET A C 1
ATOM 3794 O O . MET A 1 468 ? 4.442 11.251 -2.991 1.00 87.94 468 MET A O 1
ATOM 3798 N N . ASP A 1 469 ? 3.400 11.587 -1.035 1.00 90.38 469 ASP A N 1
ATOM 3799 C CA . ASP A 1 469 ? 3.924 10.397 -0.368 1.00 90.38 469 ASP A CA 1
ATOM 3800 C C . ASP A 1 469 ? 2.920 9.879 0.680 1.00 90.38 469 ASP A C 1
ATOM 3802 O O . ASP A 1 469 ? 1.751 10.278 0.742 1.00 90.38 469 ASP A O 1
ATOM 3806 N N . SER A 1 470 ? 3.368 8.972 1.550 1.00 91.50 470 SER A N 1
ATOM 3807 C CA . SER A 1 470 ? 2.531 8.420 2.622 1.00 91.50 470 SER A CA 1
ATOM 3808 C C . SER A 1 470 ? 1.911 9.457 3.578 1.00 91.50 470 SER A C 1
ATOM 3810 O O . SER A 1 470 ? 0.950 9.126 4.277 1.00 91.50 470 SER A O 1
ATOM 3812 N N . SER A 1 471 ? 2.436 10.686 3.635 1.00 88.12 471 SER A N 1
ATOM 3813 C CA . SER A 1 471 ? 1.996 11.734 4.558 1.00 88.12 471 SER A CA 1
ATOM 3814 C C . SER A 1 471 ? 0.701 12.431 4.141 1.00 88.12 471 SER A C 1
ATOM 3816 O O . SER A 1 471 ? 0.014 12.972 5.009 1.00 88.12 471 SER A O 1
ATOM 3818 N N . ASP A 1 472 ? 0.334 12.410 2.855 1.00 87.88 472 ASP A N 1
ATOM 3819 C CA . ASP A 1 472 ? -0.859 13.102 2.351 1.00 87.88 472 ASP A CA 1
ATOM 3820 C C . ASP A 1 472 ? -1.749 12.269 1.406 1.00 87.88 472 ASP A C 1
ATOM 3822 O O . ASP A 1 472 ? -2.800 12.760 0.978 1.00 87.88 472 ASP A O 1
ATOM 3826 N N . ILE A 1 473 ? -1.418 10.991 1.180 1.00 94.75 473 ILE A N 1
ATOM 3827 C CA . ILE A 1 473 ? -2.106 10.059 0.265 1.00 94.75 473 ILE A CA 1
ATOM 3828 C C . ILE A 1 473 ? -3.645 10.089 0.334 1.00 94.75 473 ILE A C 1
ATOM 3830 O O . ILE A 1 473 ? -4.308 10.323 -0.677 1.00 94.75 473 ILE A O 1
ATOM 3834 N N . PHE A 1 474 ? -4.255 9.936 1.515 1.00 95.12 474 PHE A N 1
ATOM 3835 C CA . PHE A 1 474 ? -5.722 9.878 1.629 1.00 95.12 474 PHE A CA 1
ATOM 3836 C C . PHE A 1 474 ? -6.410 11.196 1.302 1.00 95.12 474 PHE A C 1
ATOM 3838 O O . PHE A 1 474 ? -7.518 11.190 0.769 1.00 95.12 474 PHE A O 1
ATOM 3845 N N . SER A 1 475 ? -5.750 12.318 1.586 1.00 90.88 475 SER A N 1
ATOM 3846 C CA . SER A 1 475 ? -6.284 13.643 1.277 1.00 90.88 475 SER A CA 1
ATOM 3847 C C . SER A 1 475 ? -6.270 13.938 -0.227 1.00 90.88 475 SER A C 1
ATOM 3849 O O . SER A 1 475 ? -7.057 14.759 -0.698 1.00 90.88 475 SER A O 1
ATOM 3851 N N . LYS A 1 476 ? -5.402 13.253 -0.988 1.00 92.00 476 LYS A N 1
ATOM 3852 C CA . LYS A 1 476 ? -5.358 13.317 -2.456 1.00 92.00 476 LYS A CA 1
ATOM 3853 C C . LYS A 1 476 ? -6.405 12.411 -3.088 1.00 92.00 476 LYS A C 1
ATOM 3855 O O . LYS A 1 476 ? -7.115 12.859 -3.989 1.00 92.00 476 LYS A O 1
ATOM 3860 N N . ILE A 1 477 ? -6.511 11.171 -2.599 1.00 96.50 477 ILE A N 1
ATOM 3861 C CA . ILE A 1 477 ? -7.473 10.181 -3.100 1.00 96.50 477 ILE A CA 1
ATOM 3862 C C . ILE A 1 477 ? -8.900 10.654 -2.809 1.00 96.50 477 ILE A C 1
ATOM 3864 O O . ILE A 1 477 ? -9.726 10.759 -3.714 1.00 96.50 477 ILE A O 1
ATOM 3868 N N . TRP A 1 478 ? -9.202 10.995 -1.557 1.00 96.31 478 TRP A N 1
ATOM 3869 C CA . TRP A 1 478 ? -10.569 11.233 -1.104 1.00 96.31 478 TRP A CA 1
ATOM 3870 C C . TRP A 1 478 ? -10.829 12.719 -0.832 1.00 96.31 478 TRP A C 1
ATOM 3872 O O . TRP A 1 478 ? -10.039 13.361 -0.138 1.00 96.31 478 TRP A O 1
ATOM 3882 N N . PRO A 1 479 ? -11.947 13.289 -1.330 1.00 93.81 479 PRO A N 1
ATOM 3883 C CA . PRO A 1 479 ? -13.141 12.610 -1.850 1.00 93.81 479 PRO A CA 1
ATOM 3884 C C . PRO A 1 479 ? -13.191 12.475 -3.387 1.00 93.81 479 PRO A C 1
ATOM 3886 O O . PRO A 1 479 ? -14.201 12.023 -3.920 1.00 93.81 479 PRO A O 1
ATOM 3889 N N . LYS A 1 480 ? -12.141 12.868 -4.121 1.00 94.94 480 LYS A N 1
ATOM 3890 C CA . LYS A 1 480 ? -12.150 12.901 -5.598 1.00 94.94 480 LYS A CA 1
ATOM 3891 C C . LYS A 1 480 ? -12.353 11.517 -6.227 1.00 94.94 480 LYS A C 1
ATOM 3893 O O . LYS A 1 480 ? -13.156 11.377 -7.143 1.00 94.94 480 LYS A O 1
ATOM 3898 N N . ALA A 1 481 ? -11.698 10.488 -5.697 1.00 97.81 481 ALA A N 1
ATOM 3899 C CA . ALA A 1 481 ? -11.868 9.114 -6.155 1.00 97.81 481 ALA A CA 1
ATOM 3900 C C . ALA A 1 481 ? -13.293 8.591 -5.916 1.00 97.81 481 ALA A C 1
ATOM 3902 O O . ALA A 1 481 ? -13.803 7.842 -6.741 1.00 97.81 481 ALA A O 1
ATOM 3903 N N . ALA A 1 482 ? -13.981 9.031 -4.855 1.00 97.69 482 ALA A N 1
ATOM 3904 C CA . ALA A 1 482 ? -15.370 8.634 -4.607 1.00 97.69 482 ALA A CA 1
ATOM 3905 C C . ALA A 1 482 ? -16.294 9.132 -5.729 1.00 97.69 482 ALA A C 1
ATOM 3907 O O . ALA A 1 482 ? -17.106 8.364 -6.236 1.00 97.69 482 ALA A O 1
ATOM 3908 N N . ALA A 1 483 ? -16.091 10.367 -6.199 1.00 97.19 483 ALA A N 1
ATOM 3909 C CA . ALA A 1 483 ? -16.827 10.917 -7.336 1.00 97.19 483 ALA A CA 1
ATOM 3910 C C . ALA A 1 483 ? -16.676 10.070 -8.615 1.00 97.19 483 ALA A C 1
ATOM 3912 O O . ALA A 1 483 ? -17.662 9.832 -9.313 1.00 97.19 483 ALA A O 1
ATOM 3913 N N . ALA A 1 484 ? -15.467 9.577 -8.899 1.00 97.75 484 ALA A N 1
ATOM 3914 C CA . ALA A 1 484 ? -15.243 8.642 -10.003 1.00 97.75 484 ALA A CA 1
ATOM 3915 C C . ALA A 1 484 ? -15.862 7.260 -9.731 1.00 97.75 484 ALA A C 1
ATOM 3917 O O . ALA A 1 484 ? -16.437 6.661 -10.637 1.00 97.75 484 ALA A O 1
ATOM 3918 N N . ALA A 1 485 ? -15.807 6.777 -8.487 1.00 98.19 485 ALA A N 1
ATOM 3919 C CA . ALA A 1 485 ? -16.411 5.509 -8.089 1.00 98.19 485 ALA A CA 1
ATOM 3920 C C . ALA A 1 485 ? -17.919 5.483 -8.370 1.00 98.19 485 ALA A C 1
ATOM 3922 O O . ALA A 1 485 ? -18.428 4.506 -8.916 1.00 98.19 485 ALA A O 1
ATOM 3923 N N . GLU A 1 486 ? -18.631 6.578 -8.078 1.00 98.44 486 GLU A N 1
ATOM 3924 C CA . GLU A 1 486 ? -20.059 6.678 -8.384 1.00 98.44 486 GLU A CA 1
ATOM 3925 C C . GLU A 1 486 ? -20.341 6.653 -9.885 1.00 98.44 486 GLU A C 1
ATOM 3927 O O . GLU A 1 486 ? -21.251 5.940 -10.307 1.00 98.44 486 GLU A O 1
ATOM 3932 N N . ARG A 1 487 ? -19.523 7.338 -10.693 1.00 98.00 487 ARG A N 1
ATOM 3933 C CA . ARG A 1 487 ? -19.629 7.311 -12.160 1.00 98.00 487 ARG A CA 1
ATOM 3934 C C . ARG A 1 487 ? -19.352 5.922 -12.751 1.00 98.00 487 ARG A C 1
ATOM 3936 O O . ARG A 1 487 ? -19.937 5.564 -13.773 1.00 98.00 487 ARG A O 1
ATOM 3943 N N . LEU A 1 488 ? -18.463 5.153 -12.122 1.00 98.38 488 LEU A N 1
ATOM 3944 C CA . LEU A 1 488 ? -18.076 3.808 -12.553 1.00 98.38 488 LEU A CA 1
ATOM 3945 C C . LEU A 1 488 ? -19.039 2.707 -12.064 1.00 98.38 488 LEU A C 1
ATOM 3947 O O . LEU A 1 488 ? -19.123 1.639 -12.677 1.00 98.38 488 LEU A O 1
ATOM 3951 N N . TRP A 1 489 ? -19.766 2.952 -10.971 1.00 98.62 489 TRP A N 1
ATOM 3952 C CA . TRP A 1 489 ? -20.719 2.008 -10.383 1.00 98.62 489 TRP A CA 1
ATOM 3953 C C . TRP A 1 489 ? -22.165 2.249 -10.829 1.00 98.62 489 TRP A C 1
ATOM 3955 O O . TRP A 1 489 ? -22.837 1.301 -11.230 1.00 98.62 489 TRP A O 1
ATOM 3965 N N . SER A 1 490 ? -22.645 3.488 -10.746 1.00 98.31 490 SER A N 1
ATOM 3966 C CA . SER A 1 490 ? -24.071 3.835 -10.850 1.00 98.31 490 SER A CA 1
ATOM 3967 C C . SER A 1 490 ? -24.540 3.957 -12.298 1.00 98.31 490 SER A C 1
ATOM 3969 O O . SER A 1 490 ? -23.734 3.981 -13.232 1.00 98.31 490 SER A O 1
ATOM 3971 N N . ASP A 1 491 ? -25.858 4.030 -12.497 1.00 96.56 491 ASP A N 1
ATOM 3972 C CA . ASP A 1 491 ? -26.435 4.296 -13.818 1.00 96.56 491 ASP A CA 1
ATOM 3973 C C . ASP A 1 491 ? -25.930 5.631 -14.396 1.00 96.56 491 ASP A C 1
ATOM 3975 O O . ASP A 1 491 ? -25.644 6.582 -13.664 1.00 96.56 491 ASP A O 1
ATOM 3979 N N . ALA A 1 492 ? -25.833 5.708 -15.724 1.00 94.94 492 ALA A N 1
ATOM 3980 C CA . ALA A 1 492 ? -25.386 6.906 -16.427 1.00 94.94 492 ALA A CA 1
ATOM 3981 C C . ALA A 1 492 ? -26.215 8.151 -16.080 1.00 94.94 492 ALA A C 1
ATOM 3983 O O . ALA A 1 492 ? -25.653 9.245 -16.023 1.00 94.94 492 ALA A O 1
ATOM 3984 N N . SER A 1 493 ? -27.515 7.980 -15.807 1.00 94.62 493 SER A N 1
ATOM 3985 C CA . SER A 1 493 ? -28.430 9.069 -15.457 1.00 94.62 493 SER A CA 1
ATOM 3986 C C . SER A 1 493 ? -28.197 9.658 -14.064 1.00 94.62 493 SER A C 1
ATOM 3988 O O . SER A 1 493 ? -28.851 10.632 -13.707 1.00 94.62 493 SER A O 1
ATOM 3990 N N . VAL A 1 494 ? -27.332 9.058 -13.239 1.00 95.06 494 VAL A N 1
ATOM 3991 C CA . VAL A 1 494 ? -26.931 9.619 -11.943 1.00 95.06 494 VAL A CA 1
ATOM 3992 C C . VAL A 1 494 ? -25.794 10.612 -12.193 1.00 95.06 494 VAL A C 1
ATOM 3994 O O . VAL A 1 494 ? -24.613 10.267 -12.157 1.00 95.06 494 VAL A O 1
ATOM 3997 N N . ASP A 1 495 ? -26.142 11.848 -12.553 1.00 94.00 495 ASP A N 1
ATOM 3998 C CA . ASP A 1 495 ? -25.182 12.890 -12.946 1.00 94.00 495 ASP A CA 1
ATOM 3999 C C . ASP A 1 495 ? -25.469 14.288 -12.377 1.00 94.00 495 ASP A C 1
ATOM 4001 O O . ASP A 1 495 ? -24.715 15.229 -12.638 1.00 94.00 495 ASP A O 1
ATOM 4005 N N . ASP A 1 496 ? -26.476 14.422 -11.511 1.00 94.12 496 ASP A N 1
ATOM 4006 C CA . ASP A 1 496 ? -26.793 15.690 -10.856 1.00 94.12 496 ASP A CA 1
ATOM 4007 C C . ASP A 1 496 ? -25.799 15.999 -9.719 1.00 94.12 496 ASP A C 1
ATOM 4009 O O . ASP A 1 496 ? -25.624 15.224 -8.771 1.00 94.12 496 ASP A O 1
ATOM 4013 N N . VAL A 1 497 ? -25.115 17.142 -9.837 1.00 91.94 497 VAL A N 1
ATOM 4014 C CA . VAL A 1 497 ? -24.094 17.605 -8.884 1.00 91.94 497 VAL A CA 1
ATOM 4015 C C . VAL A 1 497 ? -24.712 18.052 -7.556 1.00 91.94 497 VAL A C 1
ATOM 4017 O O . VAL A 1 497 ? -24.107 17.842 -6.506 1.00 91.94 497 VAL A O 1
ATOM 4020 N N . ASP A 1 498 ? -25.898 18.654 -7.571 1.00 89.25 498 ASP A N 1
ATOM 4021 C CA . ASP A 1 498 ? -26.555 19.143 -6.360 1.00 89.25 498 ASP A CA 1
ATOM 4022 C C . ASP A 1 498 ? -27.139 17.976 -5.546 1.00 89.25 498 ASP A C 1
ATOM 4024 O O . ASP A 1 498 ? -27.099 17.998 -4.312 1.00 89.25 498 ASP A O 1
ATOM 4028 N N . GLU A 1 499 ? -27.611 16.917 -6.213 1.00 89.56 499 GLU A N 1
ATOM 4029 C CA . GLU A 1 499 ? -28.127 15.716 -5.541 1.00 89.56 499 GLU A CA 1
ATOM 4030 C C . GLU A 1 499 ? -27.032 14.856 -4.889 1.00 89.56 499 GLU A C 1
ATOM 4032 O O . GLU A 1 499 ? -27.286 14.213 -3.863 1.00 89.56 499 GLU A O 1
ATOM 4037 N N . VAL A 1 500 ? -25.815 14.829 -5.449 1.00 92.75 500 VAL A N 1
ATOM 4038 C CA . VAL A 1 500 ? -24.705 14.014 -4.920 1.00 92.75 500 VAL A CA 1
ATOM 4039 C C . VAL A 1 500 ? -24.000 14.644 -3.722 1.00 92.75 500 VAL A C 1
ATOM 4041 O O . VAL A 1 500 ? -23.556 13.912 -2.837 1.00 92.75 500 VAL A O 1
ATOM 4044 N N . VAL A 1 501 ? -23.925 15.979 -3.644 1.00 90.88 501 VAL A N 1
ATOM 4045 C CA . VAL A 1 501 ? -23.230 16.703 -2.560 1.00 90.88 501 VAL A CA 1
ATOM 4046 C C . VAL A 1 501 ? -23.563 16.165 -1.160 1.00 90.88 501 VAL A C 1
ATOM 4048 O O . VAL A 1 501 ? -22.625 15.770 -0.465 1.00 90.88 501 VAL A O 1
ATOM 4051 N N . PRO A 1 502 ? -24.836 16.080 -0.722 1.00 88.19 502 PRO A N 1
ATOM 4052 C CA . PRO A 1 502 ? -25.149 15.618 0.633 1.00 88.19 502 PRO A CA 1
ATOM 4053 C C . PRO A 1 502 ? -24.720 14.164 0.888 1.00 88.19 502 PRO A C 1
ATOM 4055 O O . PRO A 1 502 ? -24.230 13.844 1.974 1.00 88.19 502 PRO A O 1
ATOM 4058 N N . ARG A 1 503 ? -24.839 13.284 -0.116 1.00 92.62 503 ARG A N 1
ATOM 4059 C CA . ARG A 1 503 ? -24.422 11.876 -0.009 1.00 92.62 503 ARG A CA 1
ATOM 4060 C C . ARG A 1 503 ? -22.903 11.754 0.068 1.00 92.62 503 ARG A C 1
ATOM 4062 O O . ARG A 1 503 ? -22.392 11.032 0.920 1.00 92.62 503 ARG A O 1
ATOM 4069 N N . LEU A 1 504 ? -22.177 12.505 -0.758 1.00 92.75 504 LEU A N 1
ATOM 4070 C CA . LEU A 1 504 ? -20.716 12.511 -0.773 1.00 92.75 504 LEU A CA 1
ATOM 4071 C C . LEU A 1 504 ? -20.126 13.138 0.503 1.00 92.75 504 LEU A C 1
ATOM 4073 O O . LEU A 1 504 ? -19.144 12.622 1.037 1.00 92.75 504 LEU A O 1
ATOM 4077 N N . GLU A 1 505 ? -20.735 14.199 1.046 1.00 89.88 505 GLU A N 1
ATOM 4078 C CA . GLU A 1 505 ? -20.353 14.769 2.349 1.00 89.88 505 GLU A CA 1
ATOM 4079 C C . GLU A 1 505 ? -20.507 13.743 3.476 1.00 89.88 505 GLU A C 1
ATOM 4081 O O . GLU A 1 505 ? -19.611 13.590 4.314 1.00 89.88 505 GLU A O 1
ATOM 4086 N N . ARG A 1 506 ? -21.616 12.996 3.475 1.00 88.69 506 ARG A N 1
ATOM 4087 C CA . ARG A 1 506 ? -21.854 11.926 4.444 1.00 88.69 506 ARG A CA 1
ATOM 4088 C C . ARG A 1 506 ? -20.882 10.761 4.262 1.00 88.69 506 ARG A C 1
ATOM 4090 O O . ARG A 1 506 ? -20.299 10.308 5.246 1.00 88.69 506 ARG A O 1
ATOM 4097 N N . PHE A 1 507 ? -20.653 10.309 3.030 1.00 93.31 507 PHE A N 1
ATOM 4098 C CA . PHE A 1 507 ? -19.687 9.253 2.717 1.00 93.31 507 PHE A CA 1
ATOM 4099 C C . PHE A 1 507 ? -18.272 9.628 3.182 1.00 93.31 507 PHE A C 1
ATOM 4101 O O . PHE A 1 507 ? -17.578 8.838 3.820 1.00 93.31 507 PHE A O 1
ATOM 4108 N N . ARG A 1 508 ? -17.875 10.888 2.984 1.00 92.06 508 ARG A N 1
ATOM 4109 C CA . ARG A 1 508 ? -16.619 11.436 3.507 1.00 92.06 508 ARG A CA 1
ATOM 4110 C C . ARG A 1 508 ? -16.533 11.364 5.038 1.00 92.06 508 ARG A C 1
ATOM 4112 O O . ARG A 1 508 ? -15.481 11.022 5.575 1.00 92.06 508 ARG A O 1
ATOM 4119 N N . CYS A 1 509 ? -17.621 11.640 5.756 1.00 85.25 509 CYS A N 1
ATOM 4120 C CA . CYS A 1 509 ? -17.672 11.449 7.210 1.00 85.25 509 CYS A CA 1
ATOM 4121 C C . CYS A 1 509 ? -17.556 9.969 7.612 1.00 85.25 509 CYS A C 1
ATOM 4123 O O . CYS A 1 509 ? -16.844 9.667 8.572 1.00 85.25 509 CYS A O 1
ATOM 4125 N N . HIS A 1 510 ? -18.185 9.052 6.869 1.00 87.62 510 HIS A N 1
ATOM 4126 C CA . HIS A 1 510 ? -18.035 7.608 7.087 1.00 87.62 510 HIS A CA 1
ATOM 4127 C C . HIS A 1 510 ? -16.578 7.155 6.920 1.00 87.62 510 HIS A C 1
ATOM 4129 O O . HIS A 1 510 ? -16.063 6.436 7.776 1.00 87.62 510 HIS A O 1
ATOM 4135 N N . MET A 1 511 ? -15.877 7.645 5.893 1.00 88.88 511 MET A N 1
ATOM 4136 C CA . MET A 1 511 ? -14.447 7.382 5.700 1.00 88.88 511 MET A CA 1
ATOM 4137 C C . MET A 1 511 ? -13.607 7.839 6.903 1.00 88.88 511 MET A C 1
ATOM 4139 O O . MET A 1 511 ? -12.819 7.059 7.437 1.00 88.88 511 MET A O 1
ATOM 4143 N N . ILE A 1 512 ? -13.828 9.062 7.399 1.00 88.31 512 ILE A N 1
ATOM 4144 C CA . ILE A 1 512 ? -13.109 9.596 8.571 1.00 88.31 512 ILE A CA 1
ATOM 4145 C C . ILE A 1 512 ? -13.392 8.773 9.830 1.00 88.31 512 ILE A C 1
ATOM 4147 O O . ILE A 1 512 ? -12.479 8.523 10.622 1.00 88.31 512 ILE A O 1
ATOM 4151 N N . TYR A 1 513 ? -14.640 8.337 10.025 1.00 83.44 513 TYR A N 1
ATOM 4152 C CA . TYR A 1 513 ? -15.012 7.484 11.154 1.00 83.44 513 TYR A CA 1
ATOM 4153 C C . TYR A 1 513 ? -14.236 6.161 11.139 1.00 83.44 513 TYR A C 1
ATOM 4155 O O . TYR A 1 513 ? -13.735 5.739 12.180 1.00 83.44 513 TYR A O 1
ATOM 4163 N N . ARG A 1 514 ? -14.036 5.585 9.948 1.00 87.38 514 ARG A N 1
ATOM 4164 C CA . ARG A 1 514 ? -13.238 4.371 9.712 1.00 87.38 514 ARG A CA 1
ATOM 4165 C C . ARG A 1 514 ? -11.723 4.614 9.655 1.00 87.38 514 ARG A C 1
ATOM 4167 O O . ARG A 1 514 ? -10.970 3.698 9.351 1.00 87.38 514 ARG A O 1
ATOM 4174 N N . GLY A 1 515 ? -11.256 5.826 9.963 1.00 87.38 515 GLY A N 1
ATOM 4175 C CA . GLY A 1 515 ? -9.831 6.153 10.051 1.00 87.38 515 GLY A CA 1
ATOM 4176 C C . GLY A 1 515 ? -9.173 6.626 8.752 1.00 87.38 515 GLY A C 1
ATOM 4177 O O . GLY A 1 515 ? -7.966 6.840 8.761 1.00 87.38 515 GLY A O 1
ATOM 4178 N N . ILE A 1 516 ? -9.938 6.849 7.680 1.00 93.00 516 ILE A N 1
ATOM 4179 C CA . ILE A 1 516 ? -9.434 7.337 6.390 1.00 93.00 516 ILE A CA 1
ATOM 4180 C C . ILE A 1 516 ? -9.485 8.870 6.348 1.00 93.00 516 ILE A C 1
ATOM 4182 O O . ILE A 1 516 ? -10.552 9.483 6.434 1.00 93.00 516 ILE A O 1
ATOM 4186 N N . GLU A 1 517 ? -8.324 9.509 6.202 1.00 90.19 517 GLU A N 1
ATOM 4187 C CA . GLU A 1 517 ? -8.155 10.967 6.297 1.00 90.19 517 GLU A CA 1
ATOM 4188 C C . GLU A 1 517 ? -8.580 11.709 5.012 1.00 90.19 517 GLU A C 1
ATOM 4190 O O . GLU A 1 517 ? -7.784 12.359 4.339 1.00 90.19 517 GLU A O 1
ATOM 4195 N N . SER A 1 518 ? -9.869 11.625 4.666 1.00 92.00 518 SER A N 1
ATOM 4196 C CA . SER A 1 518 ? -10.437 12.291 3.487 1.00 92.00 518 SER A CA 1
ATOM 4197 C C . SER A 1 518 ? -10.453 13.819 3.614 1.00 92.00 518 SER A C 1
ATOM 4199 O O . SER A 1 518 ? -10.966 14.392 4.592 1.00 92.00 518 SER A O 1
ATOM 4201 N N . ALA A 1 519 ? -10.022 14.499 2.548 1.00 88.88 519 ALA A N 1
ATOM 4202 C CA . ALA A 1 519 ? -10.111 15.950 2.442 1.00 88.88 519 ALA A CA 1
ATOM 4203 C C . ALA A 1 519 ? -11.579 16.437 2.484 1.00 88.88 519 ALA A C 1
ATOM 4205 O O . ALA A 1 519 ? -12.506 15.671 2.192 1.00 88.88 519 ALA A O 1
ATOM 4206 N N . PRO A 1 520 ? -11.838 17.688 2.903 1.00 83.81 520 PRO A N 1
ATOM 4207 C CA . PRO A 1 520 ? -13.154 18.314 2.764 1.00 83.81 520 PRO A CA 1
ATOM 4208 C C . PRO A 1 520 ? -13.546 18.500 1.290 1.00 83.81 520 PRO A C 1
ATOM 4210 O O . PRO A 1 520 ? -12.678 18.722 0.450 1.00 83.81 520 PRO A O 1
ATOM 4213 N N . LEU A 1 521 ? -14.849 18.475 0.983 1.00 81.94 521 LEU A N 1
ATOM 4214 C CA . LEU A 1 521 ? -15.345 18.731 -0.378 1.00 81.94 521 LEU A CA 1
ATOM 4215 C C . LEU A 1 521 ? -15.181 20.205 -0.786 1.00 81.94 521 LEU A C 1
ATOM 4217 O O . LEU A 1 521 ? -14.753 20.487 -1.901 1.00 81.94 521 LEU A O 1
ATOM 4221 N N . ASN A 1 522 ? -15.528 21.135 0.114 1.00 69.69 522 ASN A N 1
ATOM 4222 C CA . ASN A 1 522 ? -15.636 22.571 -0.163 1.00 69.69 522 ASN A CA 1
ATOM 4223 C C . ASN A 1 522 ? -14.958 23.410 0.943 1.00 69.69 522 ASN A C 1
ATOM 4225 O O . ASN A 1 522 ? -14.694 22.926 2.043 1.00 69.69 522 ASN A O 1
ATOM 4229 N N . SER A 1 523 ? -14.719 24.700 0.674 1.00 50.88 523 SER A N 1
ATOM 4230 C CA . SER A 1 523 ? -14.143 25.673 1.626 1.00 50.88 523 SER A CA 1
ATOM 4231 C C . SER A 1 523 ? -15.111 26.144 2.723 1.00 50.88 523 SER A C 1
ATOM 4233 O O . SER A 1 523 ? -14.732 26.921 3.601 1.00 50.88 523 SER A O 1
ATOM 4235 N N . THR A 1 524 ? -16.365 25.697 2.676 1.00 45.00 524 THR A N 1
ATOM 4236 C CA . THR A 1 524 ? -17.428 26.038 3.625 1.00 45.00 524 THR A CA 1
ATOM 4237 C C . THR A 1 524 ? -17.664 24.903 4.619 1.00 45.00 524 THR A C 1
ATOM 4239 O O . THR A 1 524 ? -17.529 23.732 4.276 1.00 45.00 524 THR A O 1
ATOM 4242 N N . SER A 1 525 ? -18.053 25.246 5.852 1.00 42.94 525 SER A N 1
ATOM 4243 C CA . SER A 1 525 ? -18.512 24.262 6.845 1.00 42.94 525 SER A CA 1
ATOM 4244 C C . SER A 1 525 ? -19.692 23.443 6.285 1.00 42.94 525 SER A C 1
ATOM 4246 O O . SER A 1 525 ? -20.544 24.047 5.630 1.00 42.94 525 SER A O 1
ATOM 4248 N N . PRO A 1 526 ? -19.781 22.123 6.551 1.00 49.19 526 PRO A N 1
ATOM 4249 C CA . PRO A 1 526 ? -20.909 21.292 6.118 1.00 49.19 526 PRO A CA 1
ATOM 4250 C C . PRO A 1 526 ? -22.261 21.863 6.576 1.00 49.19 526 PRO A C 1
ATOM 4252 O O . PRO A 1 526 ? -22.362 22.387 7.691 1.00 49.19 526 PRO A O 1
ATOM 4255 N N . ASN A 1 527 ? -23.299 21.739 5.742 1.00 40.50 527 ASN A N 1
ATOM 4256 C CA . ASN A 1 527 ? -24.674 22.121 6.080 1.00 40.50 527 ASN A CA 1
ATOM 4257 C C . ASN A 1 527 ? -25.403 20.933 6.728 1.00 40.50 527 ASN A C 1
ATOM 4259 O O . ASN A 1 527 ? -26.085 20.165 6.061 1.00 40.50 527 ASN A O 1
ATOM 4263 N N . GLY A 1 528 ? -25.260 20.776 8.040 1.00 44.56 528 GLY A N 1
ATOM 4264 C CA . GLY A 1 528 ? -25.854 19.673 8.802 1.00 44.56 528 GLY A CA 1
ATOM 4265 C C . GLY A 1 528 ? -25.070 19.443 10.087 1.00 44.56 528 GLY A C 1
ATOM 4266 O O . GLY A 1 528 ? -24.076 20.145 10.307 1.00 44.56 528 GLY A O 1
ATOM 4267 N N . PRO A 1 529 ? -25.483 18.515 10.966 1.00 36.03 529 PRO A N 1
ATOM 4268 C CA . PRO A 1 529 ? -24.652 18.170 12.103 1.00 36.03 529 PRO A CA 1
ATOM 4269 C C . PRO A 1 529 ? -23.304 17.683 11.574 1.00 36.03 529 PRO A C 1
ATOM 4271 O O . PRO A 1 529 ? -23.188 16.654 10.915 1.00 36.03 529 PRO A O 1
ATOM 4274 N N . GLY A 1 530 ? -22.282 18.513 11.782 1.00 37.53 530 GLY A N 1
ATOM 4275 C CA . GLY A 1 530 ? -20.922 18.203 11.384 1.00 37.53 530 GLY A CA 1
ATOM 4276 C C . GLY A 1 530 ? -20.386 16.987 12.153 1.00 37.53 530 GLY A C 1
ATOM 4277 O O . GLY A 1 530 ? -21.108 16.365 12.933 1.00 37.53 530 GLY A O 1
ATOM 4278 N N . PRO A 1 531 ? -19.080 16.693 12.050 1.00 38.84 531 PRO A N 1
ATOM 4279 C CA . PRO A 1 531 ? -18.422 15.582 12.761 1.00 38.84 531 PRO A CA 1
ATOM 4280 C C . PRO A 1 531 ? -18.627 15.562 14.298 1.00 38.84 531 PRO A C 1
ATOM 4282 O O . PRO A 1 531 ? -18.235 14.613 14.976 1.00 38.84 531 PRO A O 1
ATOM 4285 N N . TYR A 1 532 ? -19.256 16.599 14.857 1.00 36.69 532 TYR A N 1
ATOM 4286 C CA . TYR A 1 532 ? -19.593 16.766 16.264 1.00 36.69 532 TYR A CA 1
ATOM 4287 C C . TYR A 1 532 ? -20.830 16.001 16.755 1.00 36.69 532 TYR A C 1
ATOM 4289 O O . TYR A 1 532 ? -20.964 15.887 17.970 1.00 36.69 532 TYR A O 1
ATOM 4297 N N . GLU A 1 533 ? -21.686 15.436 15.892 1.00 35.88 533 GLU A N 1
ATOM 4298 C CA . GLU A 1 533 ? -22.716 14.485 16.367 1.00 35.88 533 GLU A CA 1
ATOM 4299 C C . GLU A 1 533 ? -22.143 13.095 16.689 1.00 35.88 533 GLU A C 1
ATOM 4301 O O . GLU A 1 533 ? -22.752 12.355 17.455 1.00 35.88 533 GLU A O 1
ATOM 4306 N N . PHE A 1 534 ? -20.935 12.772 16.203 1.00 38.47 534 PHE A N 1
ATOM 4307 C CA . PHE A 1 534 ? -20.317 11.457 16.412 1.00 38.47 534 PHE A CA 1
ATOM 4308 C C . PHE A 1 534 ? -19.117 11.437 17.374 1.00 38.47 534 PHE A C 1
ATOM 4310 O O . PHE A 1 534 ? -18.822 10.382 17.921 1.00 38.47 534 PHE A O 1
ATOM 4317 N N . LYS A 1 535 ? -18.427 12.556 17.663 1.00 33.22 535 LYS A N 1
ATOM 4318 C CA . LYS A 1 535 ? -17.333 12.579 18.667 1.00 33.22 535 LYS A CA 1
ATOM 4319 C C . LYS A 1 535 ? -17.211 13.914 19.413 1.00 33.22 535 LYS A C 1
ATOM 4321 O O . LYS A 1 535 ? -16.273 14.677 19.198 1.00 33.22 535 LYS A O 1
ATOM 4326 N N . GLN A 1 536 ? -18.060 14.147 20.416 1.00 27.22 536 GLN A N 1
ATOM 4327 C CA . GLN A 1 536 ? -17.684 14.985 21.569 1.00 27.22 536 GLN A CA 1
ATOM 4328 C C . GLN A 1 536 ? -16.971 14.149 22.651 1.00 27.22 536 GLN A C 1
ATOM 4330 O O . GLN A 1 536 ? -17.317 14.182 23.823 1.00 27.22 536 GLN A O 1
ATOM 4335 N N . SER A 1 537 ? -15.938 13.388 22.277 1.00 30.52 537 SER A N 1
ATOM 4336 C CA . SER A 1 537 ? -14.854 13.035 23.205 1.00 30.52 537 SER A CA 1
ATOM 4337 C C . SER A 1 537 ? -13.632 12.546 22.422 1.00 30.52 537 SER A C 1
ATOM 4339 O O . SER A 1 537 ? -13.732 11.625 21.618 1.00 30.52 537 SER A O 1
ATOM 4341 N N . ASN A 1 538 ? -12.471 13.149 22.689 1.00 30.12 538 ASN A N 1
ATOM 4342 C CA . ASN A 1 538 ? -11.129 12.759 22.220 1.00 30.12 538 ASN A CA 1
ATOM 4343 C C . ASN A 1 538 ? -10.660 13.284 20.849 1.00 30.12 538 ASN A C 1
ATOM 4345 O O . ASN A 1 538 ? -10.143 12.533 20.023 1.00 30.12 538 ASN A O 1
ATOM 4349 N N . HIS A 1 539 ? -10.681 14.603 20.657 1.00 27.86 539 HIS A N 1
ATOM 4350 C CA . HIS A 1 539 ? -9.632 15.258 19.868 1.00 27.86 539 HIS A CA 1
ATOM 4351 C C . HIS A 1 539 ? -8.466 15.604 20.797 1.00 27.86 539 HIS A C 1
ATOM 4353 O O . HIS A 1 539 ? -8.560 16.568 21.542 1.00 27.86 539 HIS A O 1
ATOM 4359 N N . PHE A 1 540 ? -7.454 14.727 20.813 1.00 26.70 540 PHE A N 1
ATOM 4360 C CA . PHE A 1 540 ? -6.027 14.925 21.142 1.00 26.70 540 PHE A CA 1
ATOM 4361 C C . PHE A 1 540 ? -5.403 13.560 21.476 1.00 26.70 540 PHE A C 1
ATOM 4363 O O . PHE A 1 540 ? -4.990 13.328 22.604 1.00 26.70 540 PHE A O 1
ATOM 4370 N N . VAL A 1 541 ? -5.368 12.622 20.521 1.00 27.50 541 VAL A N 1
ATOM 4371 C CA . VAL A 1 541 ? -4.563 11.396 20.660 1.00 27.50 541 VAL A CA 1
ATOM 4372 C C . VAL A 1 541 ? -4.153 10.884 19.272 1.00 27.50 541 VAL A C 1
ATOM 4374 O O . VAL A 1 541 ? -4.775 9.972 18.739 1.00 27.50 541 VAL A O 1
ATOM 4377 N N . ASN A 1 542 ? -3.109 11.473 18.682 1.00 28.77 542 ASN A N 1
ATOM 4378 C CA . ASN A 1 542 ? -2.443 10.907 17.497 1.00 28.77 542 ASN A CA 1
ATOM 4379 C C . ASN A 1 542 ? -1.258 9.983 17.844 1.00 28.77 542 ASN A C 1
ATOM 4381 O O . ASN A 1 542 ? -0.573 9.538 16.941 1.00 28.77 542 ASN A O 1
ATOM 4385 N N . ASP A 1 543 ? -1.099 9.594 19.117 1.00 26.98 543 ASP A N 1
ATOM 4386 C CA . ASP A 1 543 ? -0.059 8.645 19.567 1.00 26.98 543 ASP A CA 1
ATOM 4387 C C . ASP A 1 543 ? -0.613 7.382 20.270 1.00 26.98 543 ASP A C 1
ATOM 4389 O O . ASP A 1 543 ? 0.136 6.641 20.899 1.00 26.98 543 ASP A O 1
ATOM 4393 N N . ALA A 1 544 ? -1.924 7.094 20.203 1.00 26.36 544 ALA A N 1
ATOM 4394 C CA . ALA A 1 544 ? -2.499 5.902 20.864 1.00 26.36 544 ALA A CA 1
ATOM 4395 C C . ALA A 1 544 ? -3.551 5.127 20.052 1.00 26.36 544 ALA A C 1
ATOM 4397 O O . ALA A 1 544 ? -4.351 4.385 20.627 1.00 26.36 544 ALA A O 1
ATOM 4398 N N . LYS A 1 545 ? -3.556 5.246 18.718 1.00 29.12 545 LYS A N 1
ATOM 4399 C CA . LYS A 1 545 ? -4.438 4.417 17.872 1.00 29.12 545 LYS A CA 1
ATOM 4400 C C . LYS A 1 545 ? -4.020 2.938 17.798 1.00 29.12 545 LYS A C 1
ATOM 4402 O O . LYS A 1 545 ? -4.816 2.126 17.354 1.00 29.12 545 LYS A O 1
ATOM 4407 N N . GLN A 1 546 ? -2.856 2.565 18.338 1.00 29.16 546 GLN A N 1
ATOM 4408 C CA . GLN A 1 546 ? -2.434 1.162 18.459 1.00 29.16 546 GLN A CA 1
ATOM 4409 C C . GLN A 1 546 ? -2.907 0.454 19.749 1.00 29.16 546 GLN A C 1
ATOM 4411 O O . GLN A 1 546 ? -2.649 -0.730 19.910 1.00 29.16 546 GLN A O 1
ATOM 4416 N N . SER A 1 547 ? -3.589 1.128 20.689 1.00 26.53 547 SER A N 1
ATOM 4417 C CA . SER A 1 547 ? -3.845 0.547 22.027 1.00 26.53 547 SER A CA 1
ATOM 4418 C C . SER A 1 547 ? -5.235 0.805 22.629 1.00 26.53 547 SER A C 1
ATOM 4420 O O . SER A 1 547 ? -5.420 0.658 23.839 1.00 26.53 547 SER A O 1
ATOM 4422 N N . LYS A 1 548 ? -6.252 1.144 21.820 1.00 26.62 548 LYS A N 1
ATOM 4423 C CA . LYS A 1 548 ? -7.605 1.454 22.336 1.00 26.62 548 LYS A CA 1
ATOM 4424 C C . LYS A 1 548 ? -8.799 0.706 21.728 1.00 26.62 548 LYS A C 1
ATOM 4426 O O . LYS A 1 548 ? -9.923 1.096 22.011 1.00 26.62 548 LYS A O 1
ATOM 4431 N N . TYR A 1 549 ? -8.574 -0.418 21.045 1.00 28.67 549 TYR A N 1
ATOM 4432 C CA . TYR A 1 549 ? -9.633 -1.384 20.683 1.00 28.67 549 TYR A CA 1
ATOM 4433 C C . TYR A 1 549 ? -9.884 -2.465 21.759 1.00 28.67 549 TYR A C 1
ATOM 4435 O O . TYR A 1 549 ? -10.593 -3.442 21.542 1.00 28.67 549 TYR A O 1
ATOM 4443 N N . ILE A 1 550 ? -9.337 -2.296 22.969 1.00 33.62 550 ILE A N 1
ATOM 4444 C CA . ILE A 1 550 ? -9.519 -3.232 24.086 1.00 33.62 550 ILE A CA 1
ATOM 4445 C C . ILE A 1 550 ? -10.609 -2.696 25.018 1.00 33.62 550 ILE A C 1
ATOM 4447 O O . ILE A 1 550 ? -10.299 -1.996 25.984 1.00 33.62 550 ILE A O 1
ATOM 4451 N N . LYS A 1 551 ? -11.878 -3.023 24.736 1.00 28.20 551 LYS A N 1
ATOM 4452 C CA . LYS A 1 551 ? -12.884 -3.434 25.739 1.00 28.20 551 LYS A CA 1
ATOM 4453 C C . LYS A 1 551 ? -14.289 -3.568 25.138 1.00 28.20 551 LYS A C 1
ATOM 4455 O O . LYS A 1 551 ? -14.948 -2.565 24.904 1.00 28.20 551 LYS A O 1
ATOM 4460 N N . ILE A 1 552 ? -14.758 -4.821 25.151 1.00 28.45 552 ILE A N 1
ATOM 4461 C CA . ILE A 1 552 ? -16.131 -5.333 25.364 1.00 28.45 552 ILE A CA 1
ATOM 4462 C C . ILE A 1 552 ? -16.586 -6.223 24.200 1.00 28.45 552 ILE A C 1
ATOM 4464 O O . ILE A 1 552 ? -17.142 -5.747 23.224 1.00 28.45 552 ILE A O 1
ATOM 4468 N N . ASN A 1 553 ? -16.400 -7.537 24.363 1.00 25.92 553 ASN A N 1
ATOM 4469 C CA . ASN A 1 553 ? -17.468 -8.520 24.156 1.00 25.92 553 ASN A CA 1
ATOM 4470 C C . ASN A 1 553 ? -17.060 -9.880 24.736 1.00 25.92 553 ASN A C 1
ATOM 4472 O O . ASN A 1 553 ? -16.507 -10.748 24.072 1.00 25.92 553 ASN A O 1
ATOM 4476 N N . SER A 1 554 ? -17.368 -10.059 26.019 1.00 29.08 554 SER A N 1
ATOM 4477 C CA . SER A 1 554 ? -17.658 -11.369 26.589 1.00 29.08 554 SER A CA 1
ATOM 4478 C C . SER A 1 554 ? -19.171 -11.560 26.517 1.00 29.08 554 SER A C 1
ATOM 4480 O O . SER A 1 554 ? -19.886 -10.847 27.223 1.00 29.08 554 SER A O 1
ATOM 4482 N N . ASN A 1 555 ? -19.643 -12.453 25.642 1.00 27.09 555 ASN A N 1
ATOM 4483 C CA . ASN A 1 555 ? -20.725 -13.416 25.894 1.00 27.09 555 ASN A CA 1
ATOM 4484 C C . ASN A 1 555 ? -21.238 -14.002 24.571 1.00 27.09 555 ASN A C 1
ATOM 4486 O O . ASN A 1 555 ? -22.066 -13.385 23.913 1.00 27.09 555 ASN A O 1
ATOM 4490 N N . ILE A 1 556 ? -20.792 -15.218 24.237 1.00 28.20 556 ILE A N 1
ATOM 4491 C CA . ILE A 1 556 ? -21.647 -16.382 23.945 1.00 28.20 556 ILE A CA 1
ATOM 4492 C C . ILE A 1 556 ? -20.776 -17.654 24.048 1.00 28.20 556 ILE A C 1
ATOM 4494 O O . ILE A 1 556 ? -19.696 -17.747 23.476 1.00 28.20 556 ILE A O 1
ATOM 4498 N N . SER A 1 557 ? -21.309 -18.610 24.814 1.00 27.20 557 SER A N 1
ATOM 4499 C CA . SER A 1 557 ? -20.873 -19.983 25.123 1.00 27.20 557 SER A CA 1
ATOM 4500 C C . SER A 1 557 ? -19.616 -20.192 25.982 1.00 27.20 557 SER A C 1
ATOM 4502 O O . SER A 1 557 ? -18.480 -20.196 25.524 1.00 27.20 557 SER A O 1
ATOM 4504 N N . GLU A 1 558 ? -19.882 -20.476 27.259 1.00 30.19 558 GLU A N 1
ATOM 4505 C CA . GLU A 1 558 ? -18.974 -21.094 28.219 1.00 30.19 558 GLU A CA 1
ATOM 4506 C C . GLU A 1 558 ? -18.444 -22.446 27.710 1.00 30.19 558 GLU A C 1
ATOM 4508 O O . GLU A 1 558 ? -19.194 -23.418 27.606 1.00 30.19 558 GLU A O 1
ATOM 4513 N N . LYS A 1 559 ? -17.128 -22.526 27.486 1.00 26.84 559 LYS A N 1
ATOM 4514 C CA . LYS A 1 559 ? -16.220 -23.452 28.188 1.00 26.84 559 LYS A CA 1
ATOM 4515 C C . LYS A 1 559 ? -14.757 -23.162 27.813 1.00 26.84 559 LYS A C 1
ATOM 4517 O O . LYS A 1 559 ? -14.355 -23.359 26.680 1.00 26.84 559 LYS A O 1
ATOM 4522 N N . GLN A 1 560 ? -13.991 -22.816 28.851 1.00 26.48 560 GLN A N 1
ATOM 4523 C CA . GLN A 1 560 ? -12.529 -22.901 29.001 1.00 26.48 560 GLN A CA 1
ATOM 4524 C C . GLN A 1 560 ? -11.609 -21.802 28.413 1.00 26.48 560 GLN A C 1
ATOM 4526 O O . GLN A 1 560 ? -11.239 -21.811 27.250 1.00 26.48 560 GLN A O 1
ATOM 4531 N N . GLN A 1 561 ? -11.106 -21.019 29.381 1.00 27.86 561 GLN A N 1
ATOM 4532 C CA . GLN A 1 561 ? -9.723 -20.570 29.623 1.00 27.86 561 GLN A CA 1
ATOM 4533 C C . GLN A 1 561 ? -9.226 -19.224 29.055 1.00 27.86 561 GLN A C 1
ATOM 4535 O O . GLN A 1 561 ? -9.110 -19.009 27.854 1.00 27.86 561 GLN A O 1
ATOM 4540 N N . ASP A 1 562 ? -8.892 -18.350 30.016 1.00 28.91 562 ASP A N 1
ATOM 4541 C CA . ASP A 1 562 ? -8.257 -17.032 29.932 1.00 28.91 562 ASP A CA 1
ATOM 4542 C C . ASP A 1 562 ? -7.270 -16.873 28.760 1.00 28.91 562 ASP A C 1
ATOM 4544 O O . ASP A 1 562 ? -6.144 -17.368 28.810 1.00 28.91 562 ASP A O 1
ATOM 4548 N N . SER A 1 563 ? -7.655 -16.116 27.732 1.00 37.12 563 SER A N 1
ATOM 4549 C CA . SER A 1 563 ? -6.724 -15.568 26.737 1.00 37.12 563 SER A CA 1
ATOM 4550 C C . SER A 1 563 ? -7.157 -14.159 26.305 1.00 37.12 563 SER A C 1
ATOM 4552 O O . SER A 1 563 ? -8.342 -13.826 26.309 1.00 37.12 563 SER A O 1
ATOM 4554 N N . GLN A 1 564 ? -6.166 -13.300 26.043 1.00 41.72 564 GLN A N 1
ATOM 4555 C CA . GLN A 1 564 ? -6.315 -11.898 25.621 1.00 41.72 564 GLN A CA 1
ATOM 4556 C C . GLN A 1 564 ? -7.119 -11.779 24.305 1.00 41.72 564 GLN A C 1
ATOM 4558 O O . GLN A 1 564 ? -7.066 -12.699 23.489 1.00 41.72 564 GLN A O 1
ATOM 4563 N N . PRO A 1 565 ? -7.839 -10.663 24.058 1.00 47.09 565 PRO A N 1
ATOM 4564 C CA . PRO A 1 565 ? -8.529 -10.441 22.788 1.00 47.09 565 PRO A CA 1
ATOM 4565 C C . PRO A 1 565 ? -7.529 -10.343 21.624 1.00 47.09 565 PRO A C 1
ATOM 4567 O O . PRO A 1 565 ? -6.574 -9.572 21.685 1.00 47.09 565 PRO A O 1
ATOM 4570 N N . VAL A 1 566 ? -7.771 -11.135 20.579 1.00 56.41 566 VAL A N 1
ATOM 4571 C CA . VAL A 1 566 ? -6.937 -11.253 19.373 1.00 56.41 566 VAL A CA 1
ATOM 4572 C C . VAL A 1 566 ? -7.229 -10.082 18.417 1.00 56.41 566 VAL A C 1
ATOM 4574 O O . VAL A 1 566 ? -8.398 -9.818 18.144 1.00 56.41 566 VAL A O 1
ATOM 4577 N N . THR A 1 567 ? -6.209 -9.374 17.916 1.00 56.62 567 THR A N 1
ATOM 4578 C CA . THR A 1 567 ? -6.360 -8.246 16.963 1.00 56.62 567 THR A CA 1
ATOM 4579 C C . THR A 1 567 ? -6.713 -8.717 15.541 1.00 56.62 567 THR A C 1
ATOM 4581 O O . THR A 1 567 ? -6.472 -9.873 15.200 1.00 56.62 567 THR A O 1
ATOM 4584 N N . ASP A 1 568 ? -7.241 -7.842 14.672 1.00 48.22 568 ASP A N 1
ATOM 4585 C CA . ASP A 1 568 ? -7.537 -8.194 13.264 1.00 48.22 568 ASP A CA 1
ATOM 4586 C C . ASP A 1 568 ? -6.279 -8.628 12.492 1.00 48.22 568 ASP A C 1
ATOM 4588 O O . ASP A 1 568 ? -6.316 -9.572 11.703 1.00 48.22 568 ASP A O 1
ATOM 4592 N N . GLU A 1 569 ? -5.141 -7.989 12.779 1.00 53.69 569 GLU A N 1
ATOM 4593 C CA . GLU A 1 569 ? -3.826 -8.392 12.272 1.00 53.69 569 GLU A CA 1
ATOM 4594 C C . GLU A 1 569 ? -3.458 -9.809 12.741 1.00 53.69 569 GLU A C 1
ATOM 4596 O O . GLU A 1 569 ? -3.038 -10.644 11.940 1.00 53.69 569 GLU A O 1
ATOM 4601 N N . GLN A 1 570 ? -3.680 -10.127 14.021 1.00 67.81 570 GLN A N 1
ATOM 4602 C CA . GLN A 1 570 ? -3.463 -11.475 14.542 1.00 67.81 570 GLN A CA 1
ATOM 4603 C C . GLN A 1 570 ? -4.406 -12.495 13.903 1.00 67.81 570 GLN A C 1
ATOM 4605 O O . GLN A 1 570 ? -3.954 -13.581 13.558 1.00 67.81 570 GLN A O 1
ATOM 4610 N N . GLN A 1 571 ? -5.687 -12.174 13.699 1.00 65.06 571 GLN A N 1
ATOM 4611 C CA . GLN A 1 571 ? -6.624 -13.083 13.030 1.00 65.06 571 GLN A CA 1
ATOM 4612 C C . GLN A 1 571 ? -6.216 -13.375 11.585 1.00 65.06 571 GLN A C 1
ATOM 4614 O O . GLN A 1 571 ? -6.240 -14.534 11.169 1.00 65.06 571 GLN A O 1
ATOM 4619 N N . PHE A 1 572 ? -5.798 -12.347 10.842 1.00 65.31 572 PHE A N 1
ATOM 4620 C CA . PHE A 1 572 ? -5.255 -12.506 9.497 1.00 65.31 572 PHE A CA 1
ATOM 4621 C C . PHE A 1 572 ? -4.041 -13.440 9.494 1.00 65.31 572 PHE A C 1
ATOM 4623 O O . PHE A 1 572 ? -3.993 -14.401 8.727 1.00 65.31 572 PHE A O 1
ATOM 4630 N N . LEU A 1 573 ? -3.079 -13.205 10.390 1.00 60.00 573 LEU A N 1
ATOM 4631 C CA . LEU A 1 573 ? -1.873 -14.026 10.500 1.00 60.00 573 LEU A CA 1
ATOM 4632 C C . LEU A 1 573 ? -2.193 -15.469 10.918 1.00 60.00 573 LEU A C 1
ATOM 4634 O O . LEU A 1 573 ? -1.589 -16.405 10.400 1.00 60.00 573 LEU A O 1
ATOM 4638 N N . LEU A 1 574 ? -3.178 -15.670 11.795 1.00 74.00 574 LEU A N 1
ATOM 4639 C CA . LEU A 1 574 ? -3.650 -16.992 12.213 1.00 74.00 574 LEU A CA 1
ATOM 4640 C C . LEU A 1 574 ? -4.282 -17.777 11.051 1.00 74.00 574 LEU A C 1
ATOM 4642 O O . LEU A 1 574 ? -3.945 -18.947 10.867 1.00 74.00 574 LEU A O 1
ATOM 4646 N N . ARG A 1 575 ? -5.131 -17.138 10.232 1.00 62.50 575 ARG A N 1
ATOM 4647 C CA . ARG A 1 575 ? -5.707 -17.738 9.009 1.00 62.50 575 ARG A CA 1
ATOM 4648 C C . ARG A 1 575 ? -4.656 -17.974 7.920 1.00 62.50 575 ARG A C 1
ATOM 4650 O O . ARG A 1 575 ? -4.699 -18.985 7.217 1.00 62.50 575 ARG A O 1
ATOM 4657 N N . SER A 1 576 ? -3.670 -17.083 7.824 1.00 61.66 576 SER A N 1
ATOM 4658 C CA . SER A 1 576 ? -2.543 -17.214 6.894 1.00 61.66 576 SER A CA 1
ATOM 4659 C C . SER A 1 576 ? -1.653 -18.406 7.256 1.00 61.66 576 SER A C 1
ATOM 4661 O O . SER A 1 576 ? -1.255 -19.161 6.375 1.00 61.66 576 SER A O 1
ATOM 4663 N N . ILE A 1 577 ? -1.401 -18.635 8.550 1.00 77.12 577 ILE A N 1
ATOM 4664 C CA . ILE A 1 577 ? -0.684 -19.818 9.055 1.00 77.12 577 ILE A CA 1
ATOM 4665 C C . ILE A 1 577 ? -1.466 -21.109 8.792 1.00 77.12 577 ILE A C 1
ATOM 4667 O O . ILE A 1 577 ? -0.861 -22.125 8.461 1.00 77.12 577 ILE A O 1
ATOM 4671 N N . GLU A 1 578 ? -2.793 -21.093 8.935 1.00 75.81 578 GLU A N 1
ATOM 4672 C CA . GLU A 1 578 ? -3.629 -22.256 8.614 1.00 75.81 578 GLU A CA 1
ATOM 4673 C C . GLU A 1 578 ? -3.568 -22.604 7.120 1.00 75.81 578 GLU A C 1
ATOM 4675 O O . GLU A 1 578 ? -3.419 -23.772 6.762 1.00 75.81 578 GLU A O 1
ATOM 4680 N N . SER A 1 579 ? -3.613 -21.586 6.260 1.00 58.41 579 SER A N 1
ATOM 4681 C CA . SER A 1 579 ? -3.577 -21.755 4.803 1.00 58.41 579 SER A CA 1
ATOM 4682 C C . SER A 1 579 ? -2.178 -22.106 4.278 1.00 58.41 579 SER A C 1
ATOM 4684 O O . SER A 1 579 ? -2.045 -22.876 3.327 1.00 58.41 579 SER A O 1
ATOM 4686 N N . TYR A 1 580 ? -1.127 -21.569 4.905 1.00 63.12 580 TYR A N 1
ATOM 4687 C CA . TYR A 1 580 ? 0.265 -21.684 4.462 1.00 63.12 580 TYR A CA 1
ATOM 4688 C C . TYR A 1 580 ? 1.219 -21.951 5.644 1.00 63.12 580 TYR A C 1
ATOM 4690 O O . TYR A 1 580 ? 2.041 -21.101 6.008 1.00 63.12 580 TYR A O 1
ATOM 4698 N N . PRO A 1 581 ? 1.181 -23.158 6.238 1.00 79.81 581 PRO A N 1
ATOM 4699 C CA . PRO A 1 581 ? 1.895 -23.477 7.480 1.00 79.81 581 PRO A CA 1
ATOM 4700 C C . PRO A 1 581 ? 3.424 -23.573 7.338 1.00 79.81 581 PRO A C 1
ATOM 4702 O O . PRO A 1 581 ? 4.117 -23.872 8.309 1.00 79.81 581 PRO A O 1
ATOM 4705 N N . THR A 1 582 ? 3.968 -23.366 6.137 1.00 78.06 582 THR A N 1
ATOM 4706 C CA . THR A 1 582 ? 5.410 -23.417 5.846 1.00 78.06 582 THR A CA 1
ATOM 4707 C C . THR A 1 582 ? 6.030 -22.042 5.598 1.00 78.06 582 THR A C 1
ATOM 4709 O O . THR A 1 582 ? 7.234 -21.967 5.378 1.00 78.06 582 THR A O 1
ATOM 4712 N N . ILE A 1 583 ? 5.247 -20.956 5.601 1.00 63.59 583 ILE A N 1
ATOM 4713 C CA . ILE A 1 583 ? 5.765 -19.598 5.377 1.00 63.59 583 ILE A CA 1
ATOM 4714 C C . ILE A 1 583 ? 6.232 -19.012 6.712 1.00 63.59 583 ILE A C 1
ATOM 4716 O O . ILE A 1 583 ? 5.433 -18.744 7.609 1.00 63.59 583 ILE A O 1
ATOM 4720 N N . ASN A 1 584 ? 7.542 -18.798 6.853 1.00 78.38 584 ASN A N 1
ATOM 4721 C CA . ASN A 1 584 ? 8.152 -18.316 8.095 1.00 78.38 584 ASN A CA 1
ATOM 4722 C C . ASN A 1 584 ? 7.686 -16.901 8.497 1.00 78.38 584 ASN A C 1
ATOM 4724 O O . ASN A 1 584 ? 7.541 -16.625 9.690 1.00 78.38 584 ASN A O 1
ATOM 4728 N N . THR A 1 585 ? 7.429 -16.021 7.526 1.00 72.62 585 THR A N 1
ATOM 4729 C CA . THR A 1 585 ? 7.063 -14.614 7.734 1.00 72.62 585 THR A CA 1
ATOM 4730 C C . THR A 1 585 ? 5.763 -14.475 8.519 1.00 72.62 585 THR A C 1
ATOM 4732 O O . THR A 1 585 ? 5.692 -13.645 9.421 1.00 72.62 585 THR A O 1
ATOM 4735 N N . PHE A 1 586 ? 4.773 -15.347 8.295 1.00 78.75 586 PHE A N 1
ATOM 4736 C CA . PHE A 1 586 ? 3.531 -15.317 9.074 1.00 78.75 586 PHE A CA 1
ATOM 4737 C C . PHE A 1 586 ? 3.761 -15.638 10.552 1.00 78.75 586 PHE A C 1
ATOM 4739 O O . PHE A 1 586 ? 3.220 -14.952 11.417 1.00 78.75 586 PHE A O 1
ATOM 4746 N N . TYR A 1 587 ? 4.617 -16.616 10.862 1.00 84.81 587 TYR A N 1
ATOM 4747 C CA . TYR A 1 587 ? 4.983 -16.930 12.246 1.00 84.81 587 TYR A CA 1
ATOM 4748 C C . TYR A 1 587 ? 5.806 -15.809 12.896 1.00 84.81 587 TYR A C 1
ATOM 4750 O O . TYR A 1 587 ? 5.559 -15.469 14.053 1.00 84.81 587 TYR A O 1
ATOM 4758 N N . ASN A 1 588 ? 6.751 -15.206 12.164 1.00 75.88 588 ASN A N 1
ATOM 4759 C CA . ASN A 1 588 ? 7.530 -14.060 12.644 1.00 75.88 588 ASN A CA 1
ATOM 4760 C C . ASN A 1 588 ? 6.645 -12.850 12.940 1.00 75.88 588 ASN A C 1
ATOM 4762 O O . ASN A 1 588 ? 6.750 -12.266 14.016 1.00 75.88 588 ASN A O 1
ATOM 4766 N N . ASN A 1 589 ? 5.762 -12.494 12.010 1.00 77.62 589 ASN A N 1
ATOM 4767 C CA . ASN A 1 589 ? 4.867 -11.356 12.165 1.00 77.62 589 ASN A CA 1
ATOM 4768 C C . ASN A 1 589 ? 3.867 -11.615 13.289 1.00 77.62 589 ASN A C 1
ATOM 4770 O O . ASN A 1 589 ? 3.693 -10.754 14.145 1.00 77.62 589 ASN A O 1
ATOM 4774 N N . LEU A 1 590 ? 3.313 -12.830 13.395 1.00 82.44 590 LEU A N 1
ATOM 4775 C CA . LEU A 1 590 ? 2.428 -13.177 14.509 1.00 82.44 590 LEU A CA 1
ATOM 4776 C C . LEU A 1 590 ? 3.149 -13.046 15.853 1.00 82.44 590 LEU A C 1
ATOM 4778 O O . LEU A 1 590 ? 2.589 -12.501 16.800 1.00 82.44 590 LEU A O 1
ATOM 4782 N N . ALA A 1 591 ? 4.412 -13.464 15.935 1.00 85.81 591 ALA A N 1
ATOM 4783 C CA . ALA A 1 591 ? 5.219 -13.296 17.138 1.00 85.81 591 ALA A CA 1
ATOM 4784 C C . ALA A 1 591 ? 5.473 -11.819 17.491 1.00 85.81 591 ALA A C 1
ATOM 4786 O O . ALA A 1 591 ? 5.538 -11.481 18.673 1.00 85.81 591 ALA A O 1
ATOM 4787 N N . LEU A 1 592 ? 5.590 -10.932 16.498 1.00 80.25 592 LEU A N 1
ATOM 4788 C CA . LEU A 1 592 ? 5.748 -9.491 16.718 1.00 80.25 592 LEU A CA 1
ATOM 4789 C C . LEU A 1 592 ? 4.477 -8.835 17.280 1.00 80.25 592 LEU A C 1
ATOM 4791 O O . LEU A 1 592 ? 4.586 -7.833 17.985 1.00 80.25 592 LEU A O 1
ATOM 4795 N N . THR A 1 593 ? 3.297 -9.414 17.036 1.00 79.81 593 THR A N 1
ATOM 4796 C CA . THR A 1 593 ? 2.025 -8.894 17.571 1.00 79.81 593 THR A CA 1
ATOM 4797 C C . THR A 1 593 ? 1.775 -9.217 19.051 1.00 79.81 593 THR A C 1
ATOM 4799 O O . THR A 1 593 ? 0.850 -8.660 19.638 1.00 79.81 593 THR A O 1
ATOM 4802 N N . ILE A 1 594 ? 2.544 -10.127 19.661 1.00 81.94 594 ILE A N 1
ATOM 4803 C CA . ILE A 1 594 ? 2.359 -10.553 21.059 1.00 81.94 594 ILE A CA 1
ATOM 4804 C C . ILE A 1 594 ? 3.573 -10.196 21.920 1.00 81.94 594 ILE A C 1
ATOM 4806 O O . ILE A 1 594 ? 4.711 -10.179 21.449 1.00 81.94 594 ILE A O 1
ATOM 4810 N N . SER A 1 595 ? 3.352 -9.905 23.203 1.00 79.62 595 SER A N 1
ATOM 4811 C CA . SER A 1 595 ? 4.430 -9.508 24.114 1.00 79.62 595 SER A CA 1
ATOM 4812 C C . SER A 1 595 ? 5.276 -10.704 24.559 1.00 79.62 595 SER A C 1
ATOM 4814 O O . SER A 1 595 ? 4.856 -11.861 24.530 1.00 79.62 595 SER A O 1
ATOM 4816 N N . ASN A 1 596 ? 6.491 -10.431 25.036 1.00 74.50 596 ASN A N 1
ATOM 4817 C CA . ASN A 1 596 ? 7.385 -11.477 25.524 1.00 74.50 596 ASN A CA 1
ATOM 4818 C C . ASN A 1 596 ? 6.785 -12.219 26.734 1.00 74.50 596 ASN A C 1
ATOM 4820 O O . ASN A 1 596 ? 6.517 -11.613 27.773 1.00 74.50 596 ASN A O 1
ATOM 4824 N N . GLY A 1 597 ? 6.613 -13.536 26.598 1.00 70.12 597 GLY A N 1
ATOM 4825 C CA . GLY A 1 597 ? 5.968 -14.400 27.591 1.00 70.12 597 GLY A CA 1
ATOM 4826 C C . GLY A 1 597 ? 4.461 -14.588 27.388 1.00 70.12 597 GLY A C 1
ATOM 4827 O O . GLY A 1 597 ? 3.870 -15.399 28.097 1.00 70.12 597 GLY A O 1
ATOM 4828 N N . GLU A 1 598 ? 3.850 -13.897 26.422 1.00 83.94 598 GLU A N 1
ATOM 4829 C CA . GLU A 1 598 ? 2.479 -14.166 25.984 1.00 83.94 598 GLU A CA 1
ATOM 4830 C C . GLU A 1 598 ? 2.430 -15.320 24.971 1.00 83.94 598 GLU A C 1
ATOM 4832 O O . GLU A 1 598 ? 3.422 -15.663 24.312 1.00 83.94 598 GLU A O 1
ATOM 4837 N N . SER A 1 599 ? 1.253 -15.936 24.873 1.00 85.38 599 SER A N 1
ATOM 4838 C CA . SER A 1 599 ? 0.943 -17.014 23.939 1.00 85.38 599 SER A CA 1
ATOM 4839 C C . SER A 1 599 ? -0.316 -16.704 23.152 1.00 85.38 599 SER A C 1
ATOM 4841 O O . SER A 1 599 ? -1.265 -16.141 23.695 1.00 85.38 599 SER A O 1
ATOM 4843 N N . VAL A 1 600 ? -0.336 -17.145 21.902 1.00 85.25 600 VAL A N 1
ATOM 4844 C CA . VAL A 1 600 ? -1.501 -17.108 21.020 1.00 85.25 600 VAL A CA 1
ATOM 4845 C C . VAL A 1 600 ? -1.909 -18.530 20.651 1.00 85.25 600 VAL A C 1
ATOM 4847 O O . VAL A 1 600 ? -1.064 -19.415 20.512 1.00 85.25 600 VAL A O 1
ATOM 4850 N N . THR A 1 601 ? -3.209 -18.769 20.518 1.00 88.19 601 THR A N 1
ATOM 4851 C CA . THR A 1 601 ? -3.746 -20.067 20.099 1.00 88.19 601 THR A CA 1
ATOM 4852 C C . THR A 1 601 ? -3.944 -20.063 18.589 1.00 88.19 601 THR A C 1
ATOM 4854 O O . THR A 1 601 ? -4.713 -19.259 18.071 1.00 88.19 601 THR A O 1
ATOM 4857 N N . LEU A 1 602 ? -3.234 -20.950 17.889 1.00 84.00 602 LEU A N 1
ATOM 4858 C CA . LEU A 1 602 ? -3.428 -21.212 16.464 1.00 84.00 602 LEU A CA 1
ATOM 4859 C C . LEU A 1 602 ? -4.821 -21.807 16.201 1.00 84.00 602 LEU A C 1
ATOM 4861 O O . LEU A 1 602 ? -5.405 -22.442 17.080 1.00 84.00 602 LEU A O 1
ATOM 4865 N N . LEU A 1 603 ? -5.329 -21.674 14.972 1.00 77.44 603 LEU A N 1
ATOM 4866 C CA . LEU A 1 603 ? -6.658 -22.185 14.590 1.00 77.44 603 LEU A CA 1
ATOM 4867 C C . LEU A 1 603 ? -6.779 -23.714 14.700 1.00 77.44 603 LEU A C 1
ATOM 4869 O O . LEU A 1 603 ? -7.855 -24.237 14.971 1.00 77.44 603 LEU A O 1
ATOM 4873 N N . ASN A 1 604 ? -5.656 -24.434 14.623 1.00 78.75 604 ASN A N 1
ATOM 4874 C CA . ASN A 1 604 ? -5.586 -25.876 14.878 1.00 78.75 604 ASN A CA 1
ATOM 4875 C C . ASN A 1 604 ? -5.631 -26.256 16.380 1.00 78.75 604 ASN A C 1
ATOM 4877 O O . ASN A 1 604 ? -5.447 -27.423 16.728 1.00 78.75 604 ASN A O 1
ATOM 4881 N N . GLY A 1 605 ? -5.832 -25.282 17.276 1.00 80.06 605 GLY A N 1
ATOM 4882 C CA . GLY A 1 605 ? -5.900 -25.459 18.728 1.00 80.06 605 GLY A CA 1
ATOM 4883 C C . GLY A 1 605 ? -4.546 -25.462 19.447 1.00 80.06 605 GLY A C 1
ATOM 4884 O O . GLY A 1 605 ? -4.510 -25.564 20.674 1.00 80.06 605 GLY A O 1
ATOM 4885 N N . GLN A 1 606 ? -3.424 -25.342 18.731 1.00 88.25 606 GLN A N 1
ATOM 4886 C CA . GLN A 1 606 ? -2.096 -25.305 19.342 1.00 88.25 606 GLN A CA 1
ATOM 4887 C C . GLN A 1 606 ? -1.803 -23.920 19.936 1.00 88.25 606 GLN A C 1
ATOM 4889 O O . GLN A 1 606 ? -1.708 -22.933 19.213 1.00 88.25 606 GLN A O 1
ATOM 4894 N N . SER A 1 607 ? -1.592 -23.843 21.252 1.00 90.38 607 SER A N 1
ATOM 4895 C CA . SER A 1 607 ? -1.099 -22.619 21.896 1.00 90.38 607 SER A CA 1
ATOM 4896 C C . SER A 1 607 ? 0.416 -22.493 21.729 1.00 90.38 607 SER A C 1
ATOM 4898 O O . SER A 1 607 ? 1.157 -23.433 22.030 1.00 90.38 607 SER A O 1
ATOM 4900 N N . MET A 1 608 ? 0.872 -21.344 21.230 1.00 91.62 608 MET A N 1
ATOM 4901 C CA . MET A 1 608 ? 2.279 -21.047 20.979 1.00 91.62 608 MET A CA 1
ATOM 4902 C C . MET A 1 608 ? 2.681 -19.721 21.619 1.00 91.62 608 MET A C 1
ATOM 4904 O O . MET A 1 608 ? 2.035 -18.695 21.420 1.00 91.62 608 MET A O 1
ATOM 4908 N N . THR A 1 609 ? 3.775 -19.727 22.376 1.00 92.81 609 THR A N 1
ATOM 4909 C CA . THR A 1 609 ? 4.403 -18.506 22.892 1.00 92.81 609 THR A CA 1
ATOM 4910 C C . THR A 1 609 ? 5.102 -17.724 21.783 1.00 92.81 609 THR A C 1
ATOM 4912 O O . THR A 1 609 ? 5.450 -18.286 20.742 1.00 92.81 609 THR A O 1
ATOM 4915 N N . GLN A 1 610 ? 5.411 -16.448 22.036 1.00 91.38 610 GLN A N 1
ATOM 4916 C CA . GLN A 1 610 ? 6.238 -15.635 21.131 1.00 91.38 610 GLN A CA 1
ATOM 4917 C C . GLN A 1 610 ? 7.526 -16.363 20.695 1.00 91.38 610 GLN A C 1
ATOM 4919 O O . GLN A 1 610 ? 7.857 -16.420 19.512 1.00 91.38 610 GLN A O 1
ATOM 4924 N N . GLN A 1 611 ? 8.238 -16.973 21.646 1.00 92.31 611 GLN A N 1
ATOM 4925 C CA . GLN A 1 611 ? 9.463 -17.722 21.364 1.00 92.31 611 GLN A CA 1
ATOM 4926 C C . GLN A 1 611 ? 9.197 -18.975 20.521 1.00 92.31 611 GLN A C 1
ATOM 4928 O O . GLN A 1 611 ? 9.973 -19.275 19.618 1.00 92.31 611 GLN A O 1
ATOM 4933 N N . GLN A 1 612 ? 8.103 -19.699 20.779 1.00 93.00 612 GLN A N 1
ATOM 4934 C CA . GLN A 1 612 ? 7.725 -20.876 19.991 1.00 93.00 612 GLN A CA 1
ATOM 4935 C C . GLN A 1 612 ? 7.361 -20.512 18.548 1.00 93.00 612 GLN A C 1
ATOM 4937 O O . GLN A 1 612 ? 7.673 -21.279 17.640 1.00 93.00 612 GLN A O 1
ATOM 4942 N N . LEU A 1 613 ? 6.751 -19.347 18.323 1.00 92.56 613 LEU A N 1
ATOM 4943 C CA . LEU A 1 613 ? 6.483 -18.837 16.979 1.00 92.56 613 LEU A CA 1
ATOM 4944 C C . LEU A 1 613 ? 7.782 -18.505 16.233 1.00 92.56 613 LEU A C 1
ATOM 4946 O O . LEU A 1 613 ? 7.952 -18.965 15.109 1.00 92.56 613 LEU A O 1
ATOM 4950 N N . TYR A 1 614 ? 8.744 -17.820 16.864 1.00 93.81 614 TYR A N 1
ATOM 4951 C CA . TYR A 1 614 ? 10.064 -17.605 16.250 1.00 93.81 614 TYR A CA 1
ATOM 4952 C C . TYR A 1 614 ? 10.809 -18.920 15.981 1.00 93.81 614 TYR A C 1
ATOM 4954 O O . TYR A 1 614 ? 11.435 -19.075 14.937 1.00 93.81 614 TYR A O 1
ATOM 4962 N N . LEU A 1 615 ? 10.721 -19.898 16.891 1.00 93.88 615 LEU A N 1
ATOM 4963 C CA . LEU A 1 615 ? 11.281 -21.236 16.673 1.00 93.88 615 LEU A CA 1
ATOM 4964 C C . LEU A 1 61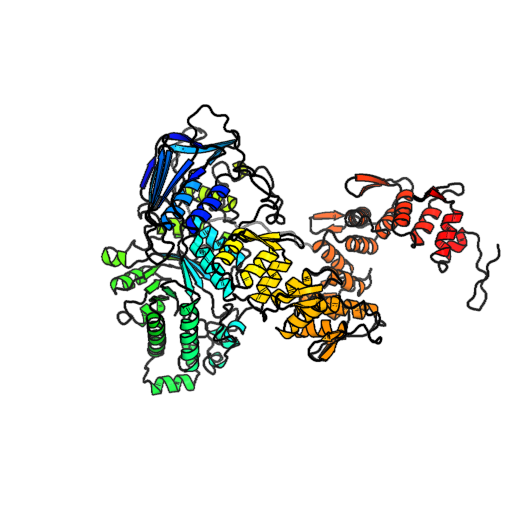5 ? 10.642 -21.930 15.467 1.00 93.88 615 LEU A C 1
ATOM 4966 O O . LEU A 1 615 ? 11.347 -22.583 14.702 1.00 93.88 615 LEU A O 1
ATOM 4970 N N . LYS A 1 616 ? 9.328 -21.772 15.280 1.00 93.38 616 LYS A N 1
ATOM 4971 C CA . LYS A 1 616 ? 8.621 -22.313 14.120 1.00 93.38 616 LYS A CA 1
ATOM 4972 C C . LYS A 1 616 ? 8.967 -21.568 12.832 1.00 93.38 616 LYS A C 1
ATOM 4974 O O . LYS A 1 616 ? 9.116 -22.213 11.802 1.00 93.38 616 LYS A O 1
ATOM 4979 N N . ALA A 1 617 ? 9.179 -20.255 12.892 1.00 88.94 617 ALA A N 1
ATOM 4980 C CA . ALA A 1 617 ? 9.689 -19.480 11.765 1.00 88.94 617 ALA A CA 1
ATOM 4981 C C . ALA A 1 617 ? 11.086 -19.966 11.326 1.00 88.94 617 ALA A C 1
ATOM 4983 O O . ALA A 1 617 ? 11.308 -20.179 10.138 1.00 88.94 617 ALA A O 1
ATOM 4984 N N . ILE A 1 618 ? 11.993 -20.233 12.278 1.00 92.88 618 ILE A N 1
ATOM 4985 C CA . ILE A 1 618 ? 13.326 -20.814 12.010 1.00 92.88 618 ILE A CA 1
ATOM 4986 C C . ILE A 1 618 ? 13.224 -22.234 11.435 1.00 92.88 618 ILE A C 1
ATOM 4988 O O . ILE A 1 618 ? 14.034 -22.622 10.605 1.00 92.88 618 ILE A O 1
ATOM 4992 N N . ASP A 1 619 ? 12.259 -23.032 11.883 1.00 92.88 619 ASP A N 1
ATOM 4993 C CA . ASP A 1 619 ? 12.013 -24.378 11.346 1.00 92.88 619 ASP A CA 1
ATOM 4994 C C . ASP A 1 619 ? 11.523 -24.338 9.893 1.00 92.88 619 ASP A C 1
ATOM 4996 O O . ASP A 1 619 ? 11.951 -25.146 9.073 1.00 92.88 619 ASP A O 1
ATOM 5000 N N . CYS A 1 620 ? 10.666 -23.365 9.571 1.00 85.25 620 CYS A N 1
ATOM 5001 C CA . CYS A 1 620 ? 10.178 -23.136 8.213 1.00 85.25 620 CYS A CA 1
ATOM 5002 C C . CYS A 1 620 ? 11.287 -22.628 7.278 1.00 85.25 620 CYS A C 1
ATOM 5004 O O . CYS A 1 620 ? 11.350 -23.050 6.126 1.00 85.25 620 CYS A O 1
ATOM 5006 N N . ASP A 1 621 ? 12.174 -21.758 7.772 1.00 85.31 621 ASP A N 1
ATOM 5007 C CA . ASP A 1 621 ? 13.355 -21.285 7.044 1.00 85.31 621 ASP A CA 1
ATOM 5008 C C . ASP A 1 621 ? 14.572 -21.122 7.983 1.00 85.31 621 ASP A C 1
ATOM 5010 O O . ASP A 1 621 ? 14.751 -20.071 8.616 1.00 85.31 621 ASP A O 1
ATOM 5014 N N . PRO A 1 622 ? 15.461 -22.135 8.041 1.00 90.44 622 PRO A N 1
ATOM 5015 C CA . PRO A 1 622 ? 16.666 -22.108 8.872 1.00 90.44 622 PRO A CA 1
ATOM 5016 C C . PRO A 1 622 ? 17.746 -21.125 8.407 1.00 90.44 622 PRO A C 1
ATOM 5018 O O . PRO A 1 622 ? 18.779 -21.006 9.069 1.00 90.44 622 PRO A O 1
ATOM 5021 N N . THR A 1 623 ? 17.558 -20.466 7.261 1.00 86.81 623 THR A N 1
ATOM 5022 C CA . THR A 1 623 ? 18.485 -19.462 6.716 1.00 86.81 623 THR A CA 1
ATOM 5023 C C . THR A 1 623 ? 18.027 -18.031 6.991 1.00 86.81 623 THR A C 1
ATOM 5025 O O . THR A 1 623 ? 18.765 -17.080 6.744 1.00 86.81 623 THR A O 1
ATOM 5028 N N . ASN A 1 624 ? 16.838 -17.850 7.572 1.00 82.50 624 ASN A N 1
ATOM 5029 C CA . ASN A 1 624 ? 16.284 -16.533 7.840 1.00 82.50 624 ASN A CA 1
ATOM 5030 C C . ASN A 1 624 ? 16.921 -15.869 9.075 1.00 82.50 624 ASN A C 1
ATOM 5032 O O . ASN A 1 624 ? 16.578 -16.166 10.225 1.00 82.50 624 ASN A O 1
ATOM 5036 N N . TYR A 1 625 ? 17.813 -14.902 8.850 1.00 87.31 625 TYR A N 1
ATOM 5037 C CA . TYR A 1 625 ? 18.500 -14.183 9.929 1.00 87.31 625 TYR A CA 1
ATOM 5038 C C . TYR A 1 625 ? 17.552 -13.355 10.826 1.00 87.31 625 TYR A C 1
ATOM 5040 O O . TYR A 1 625 ? 17.847 -13.162 12.010 1.00 87.31 625 TYR A O 1
ATOM 5048 N N . ILE A 1 626 ? 16.413 -12.879 10.298 1.00 84.62 626 ILE A N 1
ATOM 5049 C CA . ILE A 1 626 ? 15.429 -12.058 11.033 1.00 84.62 626 ILE A CA 1
ATOM 5050 C C . ILE A 1 626 ? 14.840 -12.862 12.195 1.00 84.62 626 ILE A C 1
ATOM 5052 O O . ILE A 1 626 ? 14.785 -12.374 13.325 1.00 84.62 626 ILE A O 1
ATOM 5056 N N . SER A 1 627 ? 14.488 -14.122 11.940 1.00 90.50 627 SER A N 1
ATOM 5057 C CA . SER A 1 627 ? 13.925 -15.033 12.941 1.00 90.50 627 SER A CA 1
ATOM 5058 C C . SER A 1 627 ? 14.904 -15.265 14.099 1.00 90.50 627 SER A C 1
ATOM 5060 O O . SER A 1 627 ? 14.529 -15.173 15.270 1.00 90.50 627 SER A O 1
ATOM 5062 N N . TYR A 1 628 ? 16.191 -15.476 13.793 1.00 92.69 628 TYR A N 1
ATOM 5063 C CA . TYR A 1 628 ? 17.247 -15.603 14.804 1.00 92.69 628 TYR A CA 1
ATOM 5064 C C . TYR A 1 628 ? 17.458 -14.310 15.604 1.00 92.69 628 TYR A C 1
ATOM 5066 O O . TYR A 1 628 ? 17.602 -14.367 16.827 1.00 92.69 628 TYR A O 1
ATOM 5074 N N . ASN A 1 629 ? 17.442 -13.145 14.947 1.00 89.44 629 ASN A N 1
ATOM 5075 C CA . ASN A 1 629 ? 17.554 -11.843 15.611 1.00 89.44 629 ASN A CA 1
ATOM 5076 C C . ASN A 1 629 ? 16.384 -11.580 16.564 1.00 89.44 629 ASN A C 1
ATOM 5078 O O . ASN A 1 629 ? 16.597 -11.158 17.702 1.00 89.44 629 ASN A O 1
ATOM 5082 N N . ASN A 1 630 ? 15.155 -11.827 16.115 1.00 90.31 630 ASN A N 1
ATOM 5083 C CA . ASN A 1 630 ? 13.958 -11.608 16.919 1.00 90.31 630 ASN A CA 1
ATOM 5084 C C . ASN A 1 630 ? 13.900 -12.582 18.100 1.00 90.31 630 ASN A C 1
ATOM 5086 O O . ASN A 1 630 ? 13.654 -12.160 19.235 1.00 90.31 630 ASN A O 1
ATOM 5090 N N . LEU A 1 631 ? 14.261 -13.850 17.878 1.00 92.75 631 LEU A N 1
ATOM 5091 C CA . LEU A 1 631 ? 14.396 -14.816 18.961 1.00 92.75 631 LEU A CA 1
ATOM 5092 C C . LEU A 1 631 ? 15.462 -14.375 19.974 1.00 92.75 631 LEU A C 1
ATOM 5094 O O . LEU A 1 631 ? 15.203 -14.390 21.176 1.00 92.75 631 LEU A O 1
ATOM 5098 N N . ALA A 1 632 ? 16.625 -13.902 19.519 1.00 91.44 632 ALA A N 1
ATOM 5099 C CA . ALA A 1 632 ? 17.676 -13.393 20.398 1.00 91.44 632 ALA A CA 1
ATOM 5100 C C . ALA A 1 632 ? 17.206 -12.193 21.238 1.00 91.44 632 ALA A C 1
ATOM 5102 O O . ALA A 1 632 ? 17.501 -12.125 22.433 1.00 91.44 632 ALA A O 1
ATOM 5103 N N . LYS A 1 633 ? 16.454 -11.256 20.648 1.00 88.44 633 LYS A N 1
ATOM 5104 C CA . LYS A 1 633 ? 15.875 -10.102 21.361 1.00 88.44 633 LYS A CA 1
ATOM 5105 C C . LYS A 1 633 ? 14.861 -10.515 22.432 1.00 88.44 633 LYS A C 1
ATOM 5107 O O . LYS A 1 633 ? 14.763 -9.833 23.449 1.00 88.44 633 LYS A O 1
ATOM 5112 N N . SER A 1 634 ? 14.146 -11.623 22.230 1.00 88.94 634 SER A N 1
ATOM 5113 C CA . SER A 1 634 ? 13.164 -12.134 23.197 1.00 88.94 634 SER A CA 1
ATOM 5114 C C . SER A 1 634 ? 13.792 -12.762 24.454 1.00 88.94 634 SER A C 1
ATOM 5116 O O . SER A 1 634 ? 13.121 -12.887 25.478 1.00 88.94 634 SER A O 1
ATOM 5118 N N . LEU A 1 635 ? 15.077 -13.134 24.421 1.00 88.06 635 LEU A N 1
ATOM 5119 C CA . LEU A 1 635 ? 15.758 -13.769 25.554 1.00 88.06 635 LEU A CA 1
ATOM 5120 C C . LEU A 1 635 ? 16.273 -12.755 26.582 1.00 88.06 635 LEU A C 1
ATOM 5122 O O . LEU A 1 635 ? 16.831 -11.705 26.246 1.00 88.06 635 LEU A O 1
ATOM 5126 N N . ARG A 1 636 ? 16.173 -13.109 27.867 1.00 83.31 636 ARG A N 1
ATOM 5127 C CA . ARG A 1 636 ? 16.817 -12.372 28.960 1.00 83.31 636 ARG A CA 1
ATOM 5128 C C . ARG A 1 636 ? 18.319 -12.643 28.987 1.00 83.31 636 ARG A C 1
ATOM 5130 O O . ARG A 1 636 ? 18.827 -13.672 28.543 1.00 83.31 636 ARG A O 1
ATOM 5137 N N . ARG A 1 637 ? 19.066 -11.723 29.602 1.00 68.50 637 ARG A N 1
ATOM 5138 C CA . ARG A 1 637 ? 20.518 -11.860 29.769 1.00 68.50 637 ARG A CA 1
ATOM 5139 C C . ARG A 1 637 ? 20.832 -13.127 30.585 1.00 68.50 637 ARG A C 1
ATOM 5141 O O . ARG A 1 637 ? 20.478 -13.178 31.761 1.00 68.50 637 ARG A O 1
ATOM 5148 N N . LYS A 1 638 ? 21.558 -14.080 29.976 1.00 73.81 638 LYS A N 1
ATOM 5149 C CA . LYS A 1 638 ? 21.914 -15.438 30.472 1.00 73.81 638 LYS A CA 1
ATOM 5150 C C . LYS A 1 638 ? 20.872 -16.547 30.247 1.00 73.81 638 LYS A C 1
ATOM 5152 O O . LYS A 1 638 ? 21.098 -17.665 30.699 1.00 73.81 638 LYS A O 1
ATOM 5157 N N . GLU A 1 639 ? 19.773 -16.265 29.560 1.00 86.44 639 GLU A N 1
ATOM 5158 C CA . GLU A 1 639 ? 18.818 -17.287 29.125 1.00 86.44 639 GLU A CA 1
ATOM 5159 C C . GLU A 1 639 ? 19.348 -18.027 27.882 1.00 86.44 639 GLU A C 1
ATOM 5161 O O . GLU A 1 639 ? 20.059 -17.445 27.051 1.00 86.44 639 GLU A O 1
ATOM 5166 N N . SER A 1 640 ? 19.024 -19.314 27.762 1.00 88.25 640 SER A N 1
ATOM 5167 C CA . SER A 1 640 ? 19.245 -20.110 26.554 1.00 88.25 640 SER A CA 1
ATOM 5168 C C . SER A 1 640 ? 17.945 -20.778 26.127 1.00 88.25 640 SER A C 1
ATOM 5170 O O . SER A 1 640 ? 17.100 -21.103 26.960 1.00 88.25 640 SER A O 1
ATOM 5172 N N . ILE A 1 641 ? 17.795 -20.995 24.824 1.00 91.88 641 ILE A N 1
ATOM 5173 C CA . ILE A 1 641 ? 16.637 -21.662 24.234 1.00 91.88 641 ILE A CA 1
ATOM 5174 C C . ILE A 1 641 ? 17.088 -22.830 23.366 1.00 91.88 641 ILE A C 1
ATOM 5176 O O . ILE A 1 641 ? 18.159 -22.786 22.765 1.00 91.88 641 ILE A O 1
ATOM 5180 N N . THR A 1 642 ? 16.294 -23.896 23.325 1.00 93.12 642 THR A N 1
ATOM 5181 C CA . THR A 1 642 ? 16.580 -25.073 22.496 1.00 93.12 642 THR A CA 1
ATOM 5182 C C . THR A 1 642 ? 15.811 -24.963 21.186 1.00 93.12 642 THR A C 1
ATOM 5184 O O . THR A 1 642 ? 14.588 -24.840 21.204 1.00 93.12 642 THR A O 1
ATOM 5187 N N . LEU A 1 643 ? 16.528 -24.981 20.062 1.00 90.00 643 LEU A N 1
ATOM 5188 C CA . LEU A 1 643 ? 15.947 -25.026 18.723 1.00 90.00 643 LEU A CA 1
ATOM 5189 C C . LEU A 1 643 ? 15.215 -26.358 18.480 1.00 90.00 643 LEU A C 1
ATOM 5191 O O . LEU A 1 643 ? 15.509 -27.357 19.139 1.00 90.00 643 LEU A O 1
ATOM 5195 N N . LEU A 1 644 ? 14.316 -26.415 17.488 1.00 86.88 644 LEU A N 1
ATOM 5196 C CA . LEU A 1 644 ? 13.579 -27.651 17.163 1.00 86.88 644 LEU A CA 1
ATOM 5197 C C . LEU A 1 644 ? 14.487 -28.803 16.690 1.00 86.88 644 LEU A C 1
ATOM 5199 O O . LEU A 1 644 ? 14.125 -29.967 16.825 1.00 86.88 644 LEU A O 1
ATOM 5203 N N . ASN A 1 645 ? 15.701 -28.496 16.225 1.00 83.94 645 ASN A N 1
ATOM 5204 C CA . ASN A 1 645 ? 16.734 -29.484 15.892 1.00 83.94 645 ASN A CA 1
ATOM 5205 C C . ASN A 1 645 ? 17.526 -30.007 17.117 1.00 83.94 645 ASN A C 1
ATOM 5207 O O . ASN A 1 645 ? 18.482 -30.763 16.952 1.00 83.94 645 ASN A O 1
ATOM 5211 N N . GLY A 1 646 ? 17.166 -29.590 18.337 1.00 85.50 646 GLY A N 1
ATOM 5212 C CA . GLY A 1 646 ? 17.789 -30.015 19.594 1.00 85.50 646 GLY A CA 1
ATOM 5213 C C . GLY A 1 646 ? 18.993 -29.182 20.054 1.00 85.50 646 GLY A C 1
ATOM 5214 O O . GLY A 1 646 ? 19.533 -29.441 21.130 1.00 85.50 646 GLY A O 1
ATOM 5215 N N . GLN A 1 647 ? 19.426 -28.172 19.293 1.00 89.69 647 GLN A N 1
ATOM 5216 C CA . GLN A 1 647 ? 20.564 -27.327 19.664 1.00 89.69 647 GLN A CA 1
ATOM 5217 C C . GLN A 1 647 ? 20.167 -26.252 20.691 1.00 89.69 647 GLN A C 1
ATOM 5219 O O . GLN A 1 647 ? 19.302 -25.423 20.422 1.00 89.69 647 GLN A O 1
ATOM 5224 N N . SER A 1 648 ? 20.836 -26.208 21.850 1.00 92.06 648 SER A N 1
ATOM 5225 C CA . SER A 1 648 ? 20.665 -25.124 22.833 1.00 92.06 648 SER A CA 1
ATOM 5226 C C . SER A 1 648 ? 21.530 -23.913 22.477 1.00 92.06 648 SER A C 1
ATOM 5228 O O . SER A 1 648 ? 22.729 -24.053 22.228 1.00 92.06 648 SER A O 1
ATOM 5230 N N . MET A 1 649 ? 20.927 -22.724 22.448 1.00 92.81 649 MET A N 1
ATOM 5231 C CA . MET A 1 649 ? 21.571 -21.476 22.044 1.00 92.81 649 MET A CA 1
ATOM 5232 C C . MET A 1 649 ? 21.256 -20.345 23.020 1.00 92.81 649 MET A C 1
ATOM 5234 O O . MET A 1 649 ? 20.112 -20.103 23.394 1.00 92.81 649 MET A O 1
ATOM 5238 N N . THR A 1 650 ? 22.294 -19.624 23.425 1.00 92.19 650 THR A N 1
ATOM 5239 C CA . THR A 1 650 ? 22.195 -18.352 24.152 1.00 92.19 650 THR A CA 1
ATOM 5240 C C . THR A 1 650 ? 21.859 -17.200 23.204 1.00 92.19 650 THR A C 1
ATOM 5242 O O . THR A 1 650 ? 22.064 -17.300 21.994 1.00 92.19 650 THR A O 1
ATOM 5245 N N . GLN A 1 651 ? 21.440 -16.055 23.752 1.00 90.50 651 GLN A N 1
ATOM 5246 C CA . GLN A 1 651 ? 21.253 -14.812 22.988 1.00 90.50 651 GLN A CA 1
ATOM 5247 C C . GLN A 1 651 ? 22.469 -14.458 22.109 1.00 90.50 651 GLN A C 1
ATOM 5249 O O . GLN A 1 651 ? 22.322 -14.089 20.947 1.00 90.50 651 GLN A O 1
ATOM 5254 N N . GLN A 1 652 ? 23.680 -14.622 22.648 1.00 90.19 652 GLN A N 1
ATOM 5255 C CA . GLN A 1 652 ? 24.926 -14.389 21.921 1.00 90.19 652 GLN A CA 1
ATOM 5256 C C . GLN A 1 652 ? 25.080 -15.352 20.734 1.00 90.19 652 GLN A C 1
ATOM 5258 O O . GLN A 1 652 ? 25.414 -14.930 19.631 1.00 90.19 652 GLN A O 1
ATOM 5263 N N . GLN A 1 653 ? 24.812 -16.643 20.945 1.00 91.69 653 GLN A N 1
ATOM 5264 C CA . GLN A 1 653 ? 24.901 -17.658 19.893 1.00 91.69 653 GLN A CA 1
ATOM 5265 C C . GLN A 1 653 ? 23.850 -17.462 18.799 1.00 91.69 653 GLN A C 1
ATOM 5267 O O . GLN A 1 653 ? 24.157 -17.709 17.638 1.00 91.69 653 GLN A O 1
ATOM 5272 N N . LEU A 1 654 ? 22.650 -16.984 19.138 1.00 93.69 654 LEU A N 1
ATOM 5273 C CA . LEU A 1 654 ? 21.613 -16.663 18.155 1.00 93.69 654 LEU A CA 1
ATOM 5274 C C . LEU A 1 654 ? 22.014 -15.485 17.260 1.00 93.69 654 LEU A C 1
ATOM 5276 O O . LEU A 1 654 ? 21.884 -15.590 16.046 1.00 93.69 654 LEU A O 1
ATOM 5280 N N . TYR A 1 655 ? 22.577 -14.406 17.818 1.00 93.69 655 TYR A N 1
ATOM 5281 C CA . TYR A 1 655 ? 23.106 -13.315 16.991 1.00 93.69 655 TYR A CA 1
ATOM 5282 C C . TYR A 1 655 ? 24.289 -13.760 16.120 1.00 93.69 655 TYR A C 1
ATOM 5284 O O . TYR A 1 655 ? 24.369 -13.359 14.965 1.00 93.69 655 TYR A O 1
ATOM 5292 N N . MET A 1 656 ? 25.183 -14.621 16.623 1.00 92.62 656 MET A N 1
ATOM 5293 C CA . MET A 1 656 ? 26.252 -15.198 15.791 1.00 92.62 656 MET A CA 1
ATOM 5294 C C . MET A 1 656 ? 25.687 -16.066 14.661 1.00 92.62 656 MET A C 1
ATOM 5296 O O . MET A 1 656 ? 26.172 -15.999 13.540 1.00 92.62 656 MET A 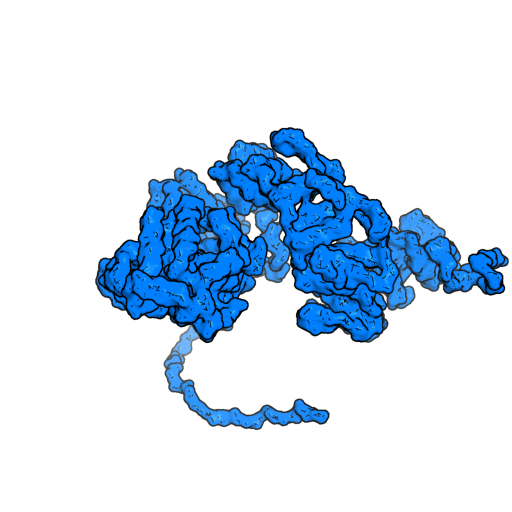O 1
ATOM 5300 N N . LYS A 1 657 ? 24.620 -16.827 14.921 1.00 93.00 657 LYS A N 1
ATOM 5301 C CA . LYS A 1 657 ? 23.942 -17.616 13.889 1.00 93.00 657 LYS A CA 1
ATOM 5302 C C . LYS A 1 657 ? 23.247 -16.741 12.848 1.00 93.00 657 LYS A C 1
ATOM 5304 O O . LYS A 1 657 ? 23.302 -17.071 11.671 1.00 93.00 657 LYS A O 1
ATOM 5309 N N . ALA A 1 658 ? 22.646 -15.625 13.259 1.00 92.75 658 ALA A N 1
ATOM 5310 C CA . ALA A 1 658 ? 22.091 -14.636 12.339 1.00 92.75 658 ALA A CA 1
ATOM 5311 C C . ALA A 1 658 ? 23.177 -14.022 11.433 1.00 92.75 658 ALA A C 1
ATOM 5313 O O . ALA A 1 658 ? 22.921 -13.832 10.251 1.00 92.75 658 ALA A O 1
ATOM 5314 N N . ILE A 1 659 ? 24.391 -13.789 11.955 1.00 92.56 659 ILE A N 1
ATOM 5315 C CA . ILE A 1 659 ? 25.559 -13.358 11.159 1.00 92.56 659 ILE A CA 1
ATOM 5316 C C . ILE A 1 659 ? 26.001 -14.446 10.176 1.00 92.56 659 ILE A C 1
ATOM 5318 O O . ILE A 1 659 ? 26.360 -14.136 9.048 1.00 92.56 659 ILE A O 1
ATOM 5322 N N . ASP A 1 660 ? 25.977 -15.720 10.575 1.00 91.69 660 ASP A N 1
ATOM 5323 C CA . ASP A 1 660 ? 26.303 -16.813 9.650 1.00 91.69 660 ASP A CA 1
ATOM 5324 C C . ASP A 1 660 ? 25.279 -16.925 8.511 1.00 91.69 660 ASP A C 1
ATOM 5326 O O . ASP A 1 660 ? 25.640 -17.311 7.402 1.00 91.69 660 ASP A O 1
ATOM 5330 N N . CYS A 1 661 ? 24.007 -16.623 8.797 1.00 88.69 661 CYS A N 1
ATOM 5331 C CA . CYS A 1 661 ? 22.934 -16.613 7.803 1.00 88.69 661 CYS A CA 1
ATOM 5332 C C . CYS A 1 661 ? 23.063 -15.419 6.849 1.00 88.69 661 CYS A C 1
ATOM 5334 O O . CYS A 1 661 ? 22.902 -15.583 5.645 1.00 88.69 661 CYS A O 1
ATOM 5336 N N . ASP A 1 662 ? 23.385 -14.240 7.385 1.00 87.38 662 ASP A N 1
ATOM 5337 C CA . ASP A 1 662 ? 23.656 -13.033 6.609 1.00 87.38 662 ASP A CA 1
ATOM 5338 C C . ASP A 1 662 ? 24.790 -12.203 7.252 1.00 87.38 662 ASP A C 1
ATOM 5340 O O . ASP A 1 662 ? 24.565 -11.476 8.227 1.00 87.38 662 ASP A O 1
ATOM 5344 N N . PRO A 1 663 ? 26.016 -12.257 6.698 1.00 88.00 663 PRO A N 1
ATOM 5345 C CA . PRO A 1 663 ? 27.154 -11.483 7.196 1.00 88.00 663 PRO A CA 1
ATOM 5346 C C . PRO A 1 663 ? 27.044 -9.969 6.976 1.00 88.00 663 PRO A C 1
ATOM 5348 O O . PRO A 1 663 ? 27.890 -9.224 7.474 1.00 88.00 663 PRO A O 1
ATOM 5351 N N . THR A 1 664 ? 26.054 -9.505 6.209 1.00 85.19 664 THR A N 1
ATOM 5352 C CA . THR A 1 664 ? 25.799 -8.079 5.952 1.00 85.19 664 THR A CA 1
ATOM 5353 C C . THR A 1 664 ? 24.771 -7.482 6.915 1.00 85.19 664 THR A C 1
ATOM 5355 O O . THR A 1 664 ? 24.560 -6.273 6.942 1.00 85.19 664 THR A O 1
ATOM 5358 N N . ASN A 1 665 ? 24.170 -8.302 7.778 1.00 84.56 665 ASN A N 1
ATOM 5359 C CA . ASN A 1 665 ? 23.164 -7.861 8.734 1.00 84.56 665 ASN A CA 1
ATOM 5360 C C . ASN A 1 665 ? 23.798 -7.132 9.942 1.00 84.56 665 ASN A C 1
ATOM 5362 O O . ASN A 1 665 ? 24.343 -7.730 10.878 1.00 84.56 665 ASN A O 1
ATOM 5366 N N . TYR A 1 666 ? 23.644 -5.808 9.960 1.00 88.69 666 TYR A N 1
ATOM 5367 C CA . TYR A 1 666 ? 24.176 -4.923 10.998 1.00 88.69 666 TYR A CA 1
ATOM 5368 C C . TYR A 1 666 ? 23.553 -5.136 12.394 1.00 88.69 666 TYR A C 1
ATOM 5370 O O . TYR A 1 666 ? 24.225 -4.898 13.404 1.00 88.69 666 TYR A O 1
ATOM 5378 N N . ILE A 1 667 ? 22.291 -5.588 12.482 1.00 89.94 667 ILE A N 1
ATOM 5379 C CA . ILE A 1 667 ? 21.529 -5.704 13.742 1.00 89.94 667 ILE A CA 1
ATOM 5380 C C . ILE A 1 667 ? 22.263 -6.631 14.708 1.00 89.94 667 ILE A C 1
ATOM 5382 O O . ILE A 1 667 ? 22.442 -6.309 15.886 1.00 89.94 667 ILE A O 1
ATOM 5386 N N . SER A 1 668 ? 22.724 -7.777 14.213 1.00 92.44 668 SER A N 1
ATOM 5387 C CA . SER A 1 668 ? 23.399 -8.773 15.042 1.00 92.44 668 SER A CA 1
ATOM 5388 C C . SER A 1 668 ? 24.734 -8.257 15.574 1.00 92.44 668 SER A C 1
ATOM 5390 O O . SER A 1 668 ? 25.011 -8.418 16.762 1.00 92.44 668 SER A O 1
ATOM 5392 N N . TYR A 1 669 ? 25.532 -7.575 14.743 1.00 93.62 669 TYR A N 1
ATOM 5393 C CA . TYR A 1 669 ? 26.783 -6.948 15.183 1.00 93.62 669 TYR A CA 1
ATOM 5394 C C . TYR A 1 669 ? 26.534 -5.884 16.259 1.00 93.62 669 TYR A C 1
ATOM 5396 O O . TYR A 1 669 ? 27.211 -5.880 17.292 1.00 93.62 669 TYR A O 1
ATOM 5404 N N . TYR A 1 670 ? 25.521 -5.036 16.064 1.00 93.25 670 TYR A N 1
ATOM 5405 C CA . TYR A 1 670 ? 25.155 -3.986 17.010 1.00 93.25 670 TYR A CA 1
ATOM 5406 C C . TYR A 1 670 ? 24.749 -4.557 18.375 1.00 93.25 670 TYR A C 1
ATOM 5408 O O . TYR A 1 670 ? 25.284 -4.156 19.413 1.00 93.25 670 TYR A O 1
ATOM 5416 N N . TYR A 1 671 ? 23.832 -5.529 18.400 1.00 91.25 671 TYR A N 1
ATOM 5417 C CA . TYR A 1 671 ? 23.368 -6.111 19.659 1.00 91.25 671 TYR A CA 1
ATOM 5418 C C . TYR A 1 671 ? 24.431 -6.981 20.338 1.00 91.25 671 TYR A C 1
ATOM 5420 O O . TYR A 1 671 ? 24.519 -6.953 21.566 1.00 91.25 671 TYR A O 1
ATOM 5428 N N . LEU A 1 672 ? 25.301 -7.671 19.589 1.00 90.75 672 LEU A N 1
ATOM 5429 C CA . LEU A 1 672 ? 26.476 -8.330 20.171 1.00 90.75 672 LEU A CA 1
ATOM 5430 C C . LEU A 1 672 ? 27.387 -7.324 20.887 1.00 90.75 672 LEU A C 1
ATOM 5432 O O . LEU A 1 672 ? 27.800 -7.577 22.019 1.00 90.75 672 LEU A O 1
ATOM 5436 N N . ALA A 1 673 ? 27.633 -6.152 20.291 1.00 90.31 673 ALA A N 1
ATOM 5437 C CA . ALA A 1 673 ? 28.429 -5.095 20.920 1.00 90.31 673 ALA A CA 1
ATOM 5438 C C . ALA A 1 673 ? 27.800 -4.600 22.237 1.00 90.31 673 ALA A C 1
ATOM 5440 O O . ALA A 1 673 ? 28.497 -4.309 23.217 1.00 90.31 673 ALA A O 1
ATOM 5441 N N . LEU A 1 674 ? 26.468 -4.518 22.294 1.00 87.12 674 LEU A N 1
ATOM 5442 C CA . LEU A 1 674 ? 25.746 -4.116 23.503 1.00 87.12 674 LEU A CA 1
ATOM 5443 C C . LEU A 1 674 ? 25.811 -5.158 24.631 1.00 87.12 674 LEU A C 1
ATOM 5445 O O . LEU A 1 674 ? 25.752 -4.770 25.801 1.00 87.12 674 LEU A O 1
ATOM 5449 N N . LEU A 1 675 ? 25.963 -6.449 24.312 1.00 86.00 675 LEU A N 1
ATOM 5450 C CA . LEU A 1 675 ? 26.058 -7.523 25.310 1.00 86.00 675 LEU A CA 1
ATOM 5451 C C . LEU A 1 675 ? 27.406 -7.561 26.037 1.00 86.00 675 LEU A C 1
ATOM 5453 O O . LEU A 1 675 ? 27.438 -7.906 27.228 1.00 86.00 675 LEU A O 1
ATOM 5457 N N . LEU A 1 676 ? 28.480 -7.167 25.349 1.00 84.00 676 LEU A N 1
ATOM 5458 C CA . LEU A 1 676 ? 29.817 -7.022 25.926 1.00 84.00 676 LEU A CA 1
ATOM 5459 C C . LEU A 1 676 ? 29.823 -5.927 27.004 1.00 84.00 676 LEU A C 1
ATOM 5461 O O . LEU A 1 676 ? 29.149 -4.891 26.878 1.00 84.00 676 LEU A O 1
ATOM 5465 N N . LYS A 1 677 ? 30.569 -6.150 28.095 1.00 72.75 677 LYS A N 1
ATOM 5466 C CA . LYS A 1 677 ? 30.722 -5.171 29.184 1.00 72.75 677 LYS A CA 1
ATOM 5467 C C . LYS A 1 677 ? 31.266 -3.833 28.659 1.00 72.75 677 LYS A C 1
ATOM 5469 O O . LYS A 1 677 ? 31.744 -3.712 27.536 1.00 72.75 677 LYS A O 1
ATOM 5474 N N . LYS A 1 678 ? 31.099 -2.768 29.452 1.00 61.28 678 LYS A N 1
ATOM 5475 C CA . LYS A 1 678 ? 31.633 -1.443 29.101 1.00 61.28 678 LYS A CA 1
ATOM 5476 C C . LYS A 1 678 ? 33.161 -1.513 29.093 1.00 61.28 678 LYS A C 1
ATOM 5478 O O . LYS A 1 678 ? 33.750 -1.733 30.149 1.00 61.28 678 LYS A O 1
ATOM 5483 N N . ASP A 1 679 ? 33.764 -1.307 27.928 1.00 54.25 679 ASP A N 1
ATOM 5484 C CA . ASP A 1 679 ? 35.198 -1.062 27.805 1.00 54.25 679 ASP A CA 1
ATOM 5485 C C . ASP A 1 679 ? 35.495 0.327 28.375 1.00 54.25 679 ASP A C 1
ATOM 5487 O O . ASP A 1 679 ? 34.846 1.308 28.009 1.00 54.25 679 ASP A O 1
ATOM 5491 N N . TYR A 1 680 ? 36.435 0.408 29.317 1.00 50.09 680 TYR A N 1
ATOM 5492 C CA . TYR A 1 680 ? 36.843 1.682 29.913 1.00 50.09 680 TYR A CA 1
ATOM 5493 C C . TYR A 1 680 ? 38.085 2.280 29.232 1.00 50.09 680 TYR A C 1
ATOM 5495 O O . TYR A 1 680 ? 38.363 3.456 29.449 1.00 50.09 680 TYR A O 1
ATOM 5503 N N . THR A 1 681 ? 38.801 1.546 28.368 1.00 50.66 681 THR A N 1
ATOM 5504 C CA . THR A 1 681 ? 39.955 2.066 27.604 1.00 50.66 681 THR A CA 1
ATOM 5505 C C . THR A 1 681 ? 40.102 1.377 26.238 1.00 50.66 681 THR A C 1
ATOM 5507 O O . THR A 1 681 ? 39.851 0.179 26.129 1.00 50.66 681 THR A O 1
ATOM 5510 N N . VAL A 1 682 ? 40.565 2.119 25.216 1.00 51.00 682 VAL A N 1
ATOM 5511 C CA . VAL A 1 682 ? 40.913 1.596 23.868 1.00 51.00 682 VAL A CA 1
ATOM 5512 C C . VAL A 1 682 ? 42.109 0.627 23.928 1.00 51.00 682 VAL A C 1
ATOM 5514 O O . VAL A 1 682 ? 42.257 -0.231 23.065 1.00 51.00 682 VAL A O 1
ATOM 5517 N N . GLU A 1 683 ? 42.936 0.735 24.973 1.00 48.31 683 GLU A N 1
ATOM 5518 C CA . GLU A 1 683 ? 44.160 -0.056 25.170 1.00 48.31 683 GLU A CA 1
ATOM 5519 C C . GLU A 1 683 ? 43.992 -1.268 26.101 1.00 48.31 683 GLU A C 1
ATOM 5521 O O . GLU A 1 683 ? 44.887 -2.109 26.187 1.00 48.31 683 GLU A O 1
ATOM 5526 N N . SER A 1 684 ? 42.870 -1.393 26.821 1.00 46.53 684 SER A N 1
ATOM 5527 C CA . SER A 1 684 ? 42.576 -2.646 27.522 1.00 46.53 684 SER A CA 1
ATOM 5528 C C . SER A 1 684 ? 42.062 -3.645 26.497 1.00 46.53 684 SER A C 1
ATOM 5530 O O . SER A 1 684 ? 41.194 -3.301 25.699 1.00 46.53 684 SER A O 1
ATOM 5532 N N . ASN A 1 685 ? 42.582 -4.875 26.512 1.00 51.16 685 ASN A N 1
ATOM 5533 C CA . ASN A 1 685 ? 41.959 -6.000 25.818 1.00 51.16 685 ASN A CA 1
ATOM 5534 C C . ASN A 1 685 ? 40.563 -6.203 26.425 1.00 51.16 685 ASN A C 1
ATOM 5536 O O . ASN A 1 685 ? 40.394 -6.973 27.372 1.00 51.16 685 ASN A O 1
ATOM 5540 N N . GLY A 1 686 ? 39.603 -5.423 25.929 1.00 60.03 686 GLY A N 1
ATOM 5541 C CA . GLY A 1 686 ? 38.204 -5.461 26.305 1.00 60.03 686 GLY A CA 1
ATOM 5542 C C . GLY A 1 686 ? 37.631 -6.851 26.091 1.00 60.03 686 GLY A C 1
ATOM 5543 O O . GLY A 1 686 ? 38.232 -7.708 25.432 1.00 60.03 686 GLY A O 1
ATOM 5544 N N . GLU A 1 687 ? 36.460 -7.096 26.665 1.00 71.94 687 GLU A N 1
ATOM 5545 C CA . GLU A 1 687 ? 35.755 -8.354 26.436 1.00 71.94 687 GLU A CA 1
ATOM 5546 C C . GLU A 1 687 ? 35.555 -8.515 24.918 1.00 71.94 687 GLU A C 1
ATOM 5548 O O . GLU A 1 687 ? 34.981 -7.645 24.264 1.00 71.94 687 GLU A O 1
ATOM 5553 N N . SER A 1 688 ? 36.106 -9.582 24.341 1.00 81.88 688 SER A N 1
ATOM 5554 C CA . SER A 1 688 ? 35.989 -9.884 22.914 1.00 81.88 688 SER A CA 1
ATOM 5555 C C . SER A 1 688 ? 35.136 -11.125 22.720 1.00 81.88 688 SER A C 1
ATOM 5557 O O . SER A 1 688 ? 35.055 -11.994 23.591 1.00 81.88 688 SER A O 1
ATOM 5559 N N . ILE A 1 689 ? 34.474 -11.187 21.573 1.00 86.88 689 ILE A N 1
ATOM 5560 C CA . ILE A 1 689 ? 33.673 -12.326 21.150 1.00 86.88 689 ILE A CA 1
ATOM 5561 C C . ILE A 1 689 ? 34.321 -12.975 19.935 1.00 86.88 689 ILE A C 1
ATOM 5563 O O . ILE A 1 689 ? 34.660 -12.296 18.971 1.00 86.88 689 ILE A O 1
ATOM 5567 N N . THR A 1 690 ? 34.477 -14.295 19.970 1.00 89.69 690 THR A N 1
ATOM 5568 C CA . THR A 1 690 ? 34.866 -15.078 18.795 1.00 89.69 690 THR A CA 1
ATOM 5569 C C . THR A 1 690 ? 33.609 -15.490 18.040 1.00 89.69 690 THR A C 1
ATOM 5571 O O . THR A 1 690 ? 32.782 -16.218 18.586 1.00 89.69 690 THR A O 1
ATOM 5574 N N . LEU A 1 691 ? 33.455 -14.992 16.813 1.00 88.75 691 LEU A N 1
ATOM 5575 C CA . LEU A 1 691 ? 32.391 -15.386 15.891 1.00 88.75 691 LEU A CA 1
ATOM 5576 C C . LEU A 1 691 ? 32.594 -16.833 15.410 1.00 88.75 691 LEU A C 1
ATOM 5578 O O . LEU A 1 691 ? 33.695 -17.380 15.501 1.00 88.75 691 LEU A O 1
ATOM 5582 N N . ASN A 1 692 ? 31.556 -17.448 14.838 1.00 85.56 692 ASN A N 1
ATOM 5583 C CA . ASN A 1 692 ? 31.609 -18.844 14.381 1.00 85.56 692 ASN A CA 1
ATOM 5584 C C . ASN A 1 692 ? 32.615 -19.075 13.234 1.00 85.56 692 ASN A C 1
ATOM 5586 O O . ASN A 1 692 ? 33.112 -20.185 13.066 1.00 85.56 692 ASN A O 1
ATOM 5590 N N . ASN A 1 693 ? 32.982 -18.022 12.497 1.00 82.94 693 ASN A N 1
ATOM 5591 C CA . ASN A 1 693 ? 34.045 -18.041 11.485 1.00 82.94 693 ASN A CA 1
ATOM 5592 C C . ASN A 1 693 ? 35.477 -17.957 12.073 1.00 82.94 693 ASN A C 1
ATOM 5594 O O . ASN A 1 693 ? 36.447 -17.886 11.321 1.00 82.94 693 ASN A O 1
ATOM 5598 N N . GLY A 1 694 ? 35.623 -17.934 13.404 1.00 85.00 694 GLY A N 1
ATOM 5599 C CA . GLY A 1 694 ? 36.904 -17.850 14.114 1.00 85.00 694 GLY A CA 1
ATOM 5600 C C . GLY A 1 694 ? 37.433 -16.428 14.336 1.00 85.00 694 GLY A C 1
ATOM 5601 O O . GLY A 1 694 ? 38.456 -16.258 15.002 1.00 85.00 694 GLY A O 1
ATOM 5602 N N . GLN A 1 695 ? 36.758 -15.393 13.828 1.00 88.50 695 GLN A N 1
ATOM 5603 C CA . GLN A 1 695 ? 37.173 -14.003 14.009 1.00 88.50 695 GLN A CA 1
ATOM 5604 C C . GLN A 1 695 ? 36.861 -13.516 15.431 1.00 88.50 695 GLN A C 1
ATOM 5606 O O . GLN A 1 695 ? 35.709 -13.528 15.859 1.00 88.50 695 GLN A O 1
ATOM 5611 N N . SER A 1 696 ? 37.878 -13.043 16.160 1.00 89.81 696 SER A N 1
ATOM 5612 C CA . SER A 1 696 ? 37.689 -12.373 17.453 1.00 89.81 696 SER A CA 1
ATOM 5613 C C . SER A 1 696 ? 37.448 -10.877 17.259 1.00 89.81 696 SER A C 1
ATOM 5615 O O . SER A 1 696 ? 38.228 -10.213 16.575 1.00 89.81 696 SER A O 1
ATOM 5617 N N . MET A 1 697 ? 36.374 -10.349 17.847 1.00 89.56 697 MET A N 1
ATOM 5618 C CA . MET A 1 697 ? 35.970 -8.948 17.726 1.00 89.56 697 MET A CA 1
ATOM 5619 C C . MET A 1 697 ? 35.707 -8.318 19.095 1.00 89.56 697 MET A C 1
ATOM 5621 O O . MET A 1 697 ? 35.001 -8.879 19.931 1.00 89.56 697 MET A O 1
ATOM 5625 N N . THR A 1 698 ? 36.249 -7.124 19.322 1.00 88.19 698 THR A N 1
ATOM 5626 C CA . THR A 1 698 ? 35.934 -6.280 20.484 1.00 88.19 698 THR A CA 1
ATOM 5627 C C . THR A 1 698 ? 34.628 -5.511 20.278 1.00 88.19 698 THR A C 1
ATOM 5629 O O . THR A 1 698 ? 34.134 -5.382 19.155 1.00 88.19 698 THR A O 1
ATOM 5632 N N . LYS A 1 699 ? 34.084 -4.912 21.346 1.00 86.38 699 LYS A N 1
ATOM 5633 C CA . LYS A 1 699 ? 32.914 -4.020 21.264 1.00 86.38 699 LYS A CA 1
ATOM 5634 C C . LYS A 1 699 ? 33.105 -2.885 20.257 1.00 86.38 699 LYS A C 1
ATOM 5636 O O . LYS A 1 699 ? 32.201 -2.585 19.481 1.00 86.38 699 LYS A O 1
ATOM 5641 N N . HIS A 1 700 ? 34.295 -2.289 20.251 1.00 86.88 700 HIS A N 1
ATOM 5642 C CA . HIS A 1 700 ? 34.686 -1.266 19.285 1.00 86.88 700 HIS A CA 1
ATOM 5643 C C . HIS A 1 700 ? 34.618 -1.792 17.842 1.00 86.88 700 HIS A C 1
ATOM 5645 O O . HIS A 1 700 ? 33.964 -1.188 16.995 1.00 86.88 700 HIS A O 1
ATOM 5651 N N . GLN A 1 701 ? 35.226 -2.952 17.574 1.00 89.56 701 GLN A N 1
ATOM 5652 C CA . GLN A 1 701 ? 35.233 -3.565 16.241 1.00 89.56 701 GLN A CA 1
ATOM 5653 C C . GLN A 1 701 ? 33.835 -3.983 15.772 1.00 89.56 701 GLN A C 1
ATOM 5655 O O . GLN A 1 701 ? 33.540 -3.886 14.584 1.00 89.56 701 GLN A O 1
ATOM 5660 N N . LEU A 1 702 ? 32.955 -4.407 16.682 1.00 92.31 702 LEU A N 1
ATOM 5661 C CA . LEU A 1 702 ? 31.569 -4.737 16.351 1.00 92.31 702 LEU A CA 1
ATOM 5662 C C . LEU A 1 702 ? 30.763 -3.499 15.938 1.00 92.31 702 LEU A C 1
ATOM 5664 O O . LEU A 1 702 ? 30.025 -3.569 14.958 1.00 92.31 702 LEU A O 1
ATOM 5668 N N . PHE A 1 703 ? 30.924 -2.351 16.610 1.00 92.69 703 PHE A N 1
ATOM 5669 C CA . PHE A 1 703 ? 30.289 -1.102 16.162 1.00 92.69 703 PHE A CA 1
ATOM 5670 C C . PHE A 1 703 ? 30.865 -0.594 14.836 1.00 92.69 703 PHE A C 1
ATOM 5672 O O . PHE A 1 703 ? 30.112 -0.102 14.001 1.00 92.69 703 PHE A O 1
ATOM 5679 N N . LEU A 1 704 ? 32.170 -0.760 14.598 1.00 92.00 704 LEU A N 1
ATOM 5680 C CA . LEU A 1 704 ? 32.767 -0.462 13.293 1.00 92.00 704 LEU A CA 1
ATOM 5681 C C . LEU A 1 704 ? 32.184 -1.346 12.187 1.00 92.00 704 LEU A C 1
ATOM 5683 O O . LEU A 1 704 ? 31.807 -0.838 11.136 1.00 92.00 704 LEU A O 1
ATOM 5687 N N . LYS A 1 705 ? 32.041 -2.651 12.441 1.00 93.31 705 LYS A N 1
ATOM 5688 C CA . LYS A 1 705 ? 31.418 -3.584 11.494 1.00 93.31 705 LYS A CA 1
ATOM 5689 C C . LYS A 1 705 ? 29.935 -3.291 11.282 1.00 93.31 705 LYS A C 1
ATOM 5691 O O . LYS A 1 705 ? 29.446 -3.412 10.169 1.00 93.31 705 LYS A O 1
ATOM 5696 N N . THR A 1 706 ? 29.245 -2.840 12.326 1.00 94.31 706 THR A N 1
ATOM 5697 C CA . THR A 1 706 ? 27.865 -2.354 12.234 1.00 94.31 706 THR A CA 1
ATOM 5698 C C . THR A 1 706 ? 27.760 -1.191 11.242 1.00 94.31 706 THR A C 1
ATOM 5700 O O . THR A 1 706 ? 26.886 -1.220 10.392 1.00 94.31 706 THR A O 1
ATOM 5703 N N . ILE A 1 707 ? 28.670 -0.212 11.308 1.00 93.31 707 ILE A N 1
ATOM 5704 C CA . ILE A 1 707 ? 28.713 0.934 10.377 1.00 93.31 707 ILE A CA 1
ATOM 5705 C C . ILE A 1 707 ? 29.152 0.514 8.971 1.00 93.31 707 ILE A C 1
ATOM 5707 O O . ILE A 1 707 ? 28.720 1.097 7.988 1.00 93.31 707 ILE A O 1
ATOM 5711 N N . GLU A 1 708 ? 30.027 -0.482 8.855 1.00 91.88 708 GLU A N 1
ATOM 5712 C CA . GLU A 1 708 ? 30.398 -1.048 7.554 1.00 91.88 708 GLU A CA 1
ATOM 5713 C C . GLU A 1 708 ? 29.194 -1.704 6.863 1.00 91.88 708 GLU A C 1
ATOM 5715 O O . GLU A 1 708 ? 29.035 -1.556 5.657 1.00 91.88 708 GLU A O 1
ATOM 5720 N N . CYS A 1 709 ? 28.351 -2.400 7.633 1.00 88.38 709 CYS A N 1
ATOM 5721 C CA . CYS A 1 709 ? 27.134 -3.046 7.143 1.00 88.38 709 CYS A CA 1
ATOM 5722 C C . CYS A 1 709 ? 25.997 -2.042 6.888 1.00 88.38 709 CYS A C 1
ATOM 5724 O O . CYS A 1 709 ? 25.290 -2.158 5.895 1.00 88.38 709 CYS A O 1
ATOM 5726 N N . ASP A 1 710 ? 25.840 -1.048 7.766 1.00 90.12 710 ASP A N 1
ATOM 5727 C CA . ASP A 1 710 ? 24.894 0.059 7.621 1.00 90.12 710 ASP A CA 1
ATOM 5728 C C . ASP A 1 710 ? 25.588 1.406 7.918 1.00 90.12 710 ASP A C 1
ATOM 5730 O O . ASP A 1 710 ? 25.645 1.856 9.074 1.00 90.12 710 ASP A O 1
ATOM 5734 N N . PRO A 1 711 ? 26.094 2.096 6.875 1.00 89.19 711 PRO A N 1
ATOM 5735 C CA . PRO A 1 711 ? 26.732 3.406 7.005 1.00 89.19 711 PRO A CA 1
ATOM 5736 C C . PRO A 1 711 ? 25.797 4.519 7.491 1.00 89.19 711 PRO A C 1
ATOM 5738 O O . PRO A 1 711 ? 26.272 5.617 7.796 1.00 89.19 711 PRO A O 1
ATOM 5741 N N . SER A 1 712 ? 24.488 4.259 7.561 1.00 90.50 712 SER A N 1
ATOM 5742 C CA . SER A 1 712 ? 23.472 5.168 8.088 1.00 90.50 712 SER A CA 1
ATOM 5743 C C . SER A 1 712 ? 23.081 4.862 9.541 1.00 90.50 712 SER A C 1
ATOM 5745 O O . SER A 1 712 ? 22.219 5.536 10.104 1.00 90.50 712 SER A O 1
ATOM 5747 N N . HIS A 1 713 ? 23.740 3.912 10.221 1.00 91.69 713 HIS A N 1
ATOM 5748 C CA . HIS A 1 713 ? 23.335 3.539 11.574 1.00 91.69 713 HIS A CA 1
ATOM 5749 C C . HIS A 1 713 ? 23.740 4.573 12.644 1.00 91.69 713 HIS A C 1
ATOM 5751 O O . HIS A 1 713 ? 24.803 4.501 13.272 1.00 91.69 713 HIS A O 1
ATOM 5757 N N . SER A 1 714 ? 22.823 5.495 12.950 1.00 93.69 714 SER A N 1
ATOM 5758 C CA . SER A 1 714 ? 23.022 6.572 13.934 1.00 93.69 714 SER A CA 1
ATOM 5759 C C . SER A 1 714 ? 23.530 6.101 15.305 1.00 93.69 714 SER A C 1
ATOM 5761 O O . SER A 1 714 ? 24.506 6.639 15.840 1.00 93.69 714 SER A O 1
ATOM 5763 N N . ASN A 1 715 ? 22.905 5.070 15.886 1.00 93.06 715 ASN A N 1
ATOM 5764 C CA . ASN A 1 715 ? 23.268 4.608 17.224 1.00 93.06 715 ASN A CA 1
ATOM 5765 C C . ASN A 1 715 ? 24.669 3.994 17.279 1.00 93.06 715 ASN A C 1
ATOM 5767 O O . ASN A 1 715 ? 25.314 4.093 18.321 1.00 93.06 715 ASN A O 1
ATOM 5771 N N . ALA A 1 716 ? 25.169 3.398 16.196 1.00 93.06 716 ALA A N 1
ATOM 5772 C CA . ALA A 1 716 ? 26.537 2.892 16.160 1.00 93.06 716 ALA A CA 1
ATOM 5773 C C . ALA A 1 716 ? 27.553 4.047 16.227 1.00 93.06 716 ALA A C 1
ATOM 5775 O O . ALA A 1 716 ? 28.448 4.021 17.075 1.00 93.06 716 ALA A O 1
ATOM 5776 N N . PHE A 1 717 ? 27.354 5.117 15.443 1.00 94.31 717 PHE A N 1
ATOM 5777 C CA . PHE A 1 717 ? 28.166 6.340 15.542 1.00 94.31 717 PHE A CA 1
ATOM 5778 C C . PHE A 1 717 ? 28.093 6.976 16.935 1.00 94.31 717 PHE A C 1
ATOM 5780 O O . PHE A 1 717 ? 29.118 7.368 17.499 1.00 94.31 717 PHE A O 1
ATOM 5787 N N . PHE A 1 718 ? 26.896 7.039 17.526 1.00 93.75 718 PHE A N 1
ATOM 5788 C CA . PHE A 1 718 ? 26.709 7.537 18.887 1.00 93.75 718 PHE A CA 1
ATOM 5789 C C . PHE A 1 718 ? 27.493 6.709 19.918 1.00 93.75 718 PHE A C 1
ATOM 5791 O O . PHE A 1 718 ? 28.187 7.284 20.758 1.00 93.75 718 PHE A O 1
ATOM 5798 N N . GLN A 1 719 ? 27.432 5.374 19.844 1.00 91.38 719 GLN A N 1
ATOM 5799 C CA . GLN A 1 719 ? 28.149 4.485 20.765 1.00 91.38 719 GLN A CA 1
ATOM 5800 C C . GLN A 1 719 ? 29.671 4.595 20.605 1.00 91.38 719 GLN A C 1
ATOM 5802 O O . GLN A 1 719 ? 30.375 4.641 21.614 1.00 91.38 719 GLN A O 1
ATOM 5807 N N . LEU A 1 720 ? 30.184 4.722 19.375 1.00 89.69 720 LEU A N 1
ATOM 5808 C CA . LEU A 1 720 ? 31.600 5.033 19.137 1.00 89.69 720 LEU A CA 1
ATOM 5809 C C . LEU A 1 720 ? 31.997 6.369 19.777 1.00 89.69 720 LEU A C 1
ATOM 5811 O O . LEU A 1 720 ? 33.041 6.459 20.422 1.00 89.69 720 LEU A O 1
ATOM 5815 N N . GLY A 1 721 ? 31.140 7.389 19.674 1.00 89.62 721 GLY A N 1
ATOM 5816 C CA . GLY A 1 721 ? 31.324 8.659 20.375 1.00 89.62 721 GLY A CA 1
ATOM 5817 C C . GLY A 1 721 ? 31.370 8.487 21.897 1.00 89.62 721 GLY A C 1
ATOM 5818 O O . GLY A 1 721 ? 32.242 9.049 22.557 1.00 89.62 721 GLY A O 1
ATOM 5819 N N . CYS A 1 722 ? 30.489 7.665 22.472 1.00 86.44 722 CYS A N 1
ATOM 5820 C CA . CYS A 1 722 ? 30.515 7.360 23.903 1.00 86.44 722 CYS A CA 1
ATOM 5821 C C . CYS A 1 722 ? 31.807 6.653 24.336 1.00 86.44 722 CYS A C 1
ATOM 5823 O O . CYS A 1 722 ? 32.367 7.036 25.361 1.00 86.44 722 CYS A O 1
ATOM 5825 N N . ILE A 1 723 ? 32.295 5.683 23.556 1.00 81.88 723 ILE A N 1
ATOM 5826 C CA . ILE A 1 723 ? 33.573 4.996 23.809 1.00 81.88 723 ILE A CA 1
ATOM 5827 C C . ILE A 1 723 ? 34.727 6.007 23.779 1.00 81.88 723 ILE A C 1
ATOM 5829 O O . ILE A 1 723 ? 35.512 6.088 24.724 1.00 81.88 723 ILE A O 1
ATOM 5833 N N . LEU A 1 724 ? 34.791 6.847 22.741 1.00 83.31 724 LEU A N 1
ATOM 5834 C CA . LEU A 1 724 ? 35.836 7.863 22.611 1.00 83.31 724 LEU A CA 1
ATOM 5835 C C . LEU A 1 724 ? 35.793 8.887 23.758 1.00 83.31 724 LEU A C 1
ATOM 5837 O O . LEU A 1 724 ? 36.835 9.320 24.243 1.00 83.31 724 LEU A O 1
ATOM 5841 N N . HIS A 1 725 ? 34.596 9.248 24.232 1.00 79.00 725 HIS A N 1
ATOM 5842 C CA . HIS A 1 725 ? 34.416 10.167 25.357 1.00 79.00 725 HIS A CA 1
ATOM 5843 C C . HIS A 1 725 ? 34.960 9.613 26.682 1.00 79.00 725 HIS A C 1
ATOM 5845 O O . HIS A 1 725 ? 35.437 10.385 27.512 1.00 79.00 725 HIS A O 1
ATOM 5851 N N . THR A 1 726 ? 34.877 8.298 26.900 1.00 69.75 726 THR A N 1
ATOM 5852 C CA . THR A 1 726 ? 35.318 7.657 28.148 1.00 69.75 726 THR A CA 1
ATOM 5853 C C . THR A 1 726 ? 36.801 7.309 28.180 1.00 69.75 726 THR A C 1
ATOM 5855 O O . THR A 1 726 ? 37.361 7.203 29.268 1.00 69.75 726 THR A O 1
ATOM 5858 N N . CYS A 1 727 ? 37.435 7.117 27.023 1.00 60.94 727 CYS A N 1
ATOM 5859 C CA . CYS A 1 727 ? 38.721 6.429 26.954 1.00 60.94 727 CYS A CA 1
ATOM 5860 C C . CYS A 1 727 ? 39.949 7.329 26.758 1.00 60.94 727 CYS A C 1
ATOM 5862 O O . CYS A 1 727 ? 41.055 6.799 26.819 1.00 60.94 727 CYS A O 1
ATOM 5864 N N . VAL A 1 728 ? 39.806 8.644 26.527 1.00 53.47 728 VAL A N 1
ATOM 5865 C CA . VAL A 1 728 ? 40.945 9.440 26.036 1.00 53.47 728 VAL A CA 1
ATOM 5866 C C . VAL A 1 728 ? 41.015 10.891 26.542 1.00 53.47 728 VAL A C 1
ATOM 5868 O O . VAL A 1 728 ? 40.021 11.613 26.624 1.00 53.47 728 VAL A O 1
ATOM 5871 N N . SER A 1 729 ? 42.245 11.349 26.808 1.00 51.94 729 SER A N 1
ATOM 5872 C CA . SER A 1 729 ? 42.698 12.746 26.719 1.00 51.94 729 SER A CA 1
ATOM 5873 C C . SER A 1 729 ? 42.067 13.519 25.545 1.00 51.94 729 SER A C 1
ATOM 5875 O O . SER A 1 729 ? 41.971 13.034 24.423 1.00 51.94 729 SER A O 1
ATOM 5877 N N . LYS A 1 730 ? 41.670 14.774 25.784 1.00 50.16 730 LYS A N 1
ATOM 5878 C CA . LYS A 1 730 ? 41.073 15.676 24.781 1.00 50.16 730 LYS A CA 1
ATOM 5879 C C . LYS A 1 730 ? 41.937 15.762 23.503 1.00 50.16 730 LYS A C 1
ATOM 5881 O O . LYS A 1 730 ? 42.925 16.490 23.514 1.00 50.16 730 LYS A O 1
ATOM 5886 N N . GLY A 1 731 ? 41.545 15.086 22.415 1.00 56.78 731 GLY A N 1
ATOM 5887 C CA . GLY A 1 731 ? 42.177 15.257 21.096 1.00 56.78 731 GLY A CA 1
ATOM 5888 C C . GLY A 1 731 ? 42.144 14.080 20.109 1.00 56.78 731 GLY A C 1
ATOM 5889 O O . GLY A 1 731 ? 42.478 14.304 18.951 1.00 56.78 731 GLY A O 1
ATOM 5890 N N . GLU A 1 732 ? 41.756 12.863 20.505 1.00 70.75 732 GLU A N 1
ATOM 5891 C CA . GLU A 1 732 ? 41.809 11.697 19.597 1.00 70.75 732 GLU A CA 1
ATOM 5892 C C . GLU A 1 732 ? 40.561 11.498 18.717 1.00 70.75 732 GLU A C 1
ATOM 5894 O O . GLU A 1 732 ? 39.527 12.157 18.865 1.00 70.75 732 GLU A O 1
ATOM 5899 N N . SER A 1 733 ? 40.701 10.573 17.764 1.00 82.62 733 SER A N 1
ATOM 5900 C CA . SER A 1 733 ? 39.739 10.224 16.718 1.00 82.62 733 SER A CA 1
ATOM 5901 C C . SER A 1 733 ? 39.644 8.704 16.562 1.00 82.62 733 SER A C 1
ATOM 5903 O O . SER A 1 733 ? 40.593 7.992 16.880 1.00 82.62 733 SER A O 1
ATOM 5905 N N . ILE A 1 734 ? 38.512 8.212 16.061 1.00 84.00 734 ILE A N 1
ATOM 5906 C CA . ILE A 1 734 ? 38.315 6.809 15.682 1.00 84.00 734 ILE A CA 1
ATOM 5907 C C . ILE A 1 734 ? 38.459 6.689 14.168 1.00 84.00 734 ILE A C 1
ATOM 5909 O O . ILE A 1 734 ? 37.816 7.433 13.430 1.00 84.00 734 ILE A O 1
ATOM 5913 N N . THR A 1 735 ? 39.274 5.742 13.710 1.00 87.44 735 THR A N 1
ATOM 5914 C CA . THR A 1 735 ? 39.381 5.394 12.289 1.00 87.44 735 THR A CA 1
ATOM 5915 C C . THR A 1 735 ? 38.342 4.332 11.945 1.00 87.44 735 THR A C 1
ATOM 5917 O O . THR A 1 735 ? 38.355 3.242 12.515 1.00 87.44 735 THR A O 1
ATOM 5920 N N . LEU A 1 736 ? 37.439 4.659 11.024 1.00 88.00 736 LEU A N 1
ATOM 5921 C CA . LEU A 1 736 ? 36.456 3.739 10.463 1.00 88.00 736 LEU A CA 1
ATOM 5922 C C . LEU A 1 736 ? 37.121 2.705 9.538 1.00 88.00 736 LEU A C 1
ATOM 5924 O O . LEU A 1 736 ? 38.224 2.924 9.037 1.00 88.00 736 LEU A O 1
ATOM 5928 N N . ASN A 1 737 ? 36.420 1.608 9.230 1.00 84.25 737 ASN A N 1
ATOM 5929 C CA . ASN A 1 737 ? 36.936 0.551 8.343 1.00 84.25 737 ASN A CA 1
ATOM 5930 C C . ASN A 1 737 ? 37.234 1.042 6.912 1.00 84.25 737 ASN A C 1
ATOM 5932 O O . ASN A 1 737 ? 38.065 0.458 6.223 1.00 84.25 737 ASN A O 1
ATOM 5936 N N . ASN A 1 738 ? 36.615 2.145 6.480 1.00 81.25 738 ASN A N 1
ATOM 5937 C CA . ASN A 1 738 ? 36.890 2.805 5.198 1.00 81.25 738 ASN A CA 1
ATOM 5938 C C . ASN A 1 738 ? 38.122 3.744 5.232 1.00 81.25 738 ASN A C 1
ATOM 5940 O O . ASN A 1 738 ? 38.382 4.453 4.263 1.00 81.25 738 ASN A O 1
ATOM 5944 N N . GLY A 1 739 ? 38.857 3.793 6.349 1.00 84.38 739 GLY A N 1
ATOM 5945 C CA . GLY A 1 739 ? 40.033 4.644 6.546 1.00 84.38 739 GLY A CA 1
ATOM 5946 C C . GLY A 1 739 ? 39.731 6.072 7.017 1.00 84.38 739 GLY A C 1
ATOM 5947 O O . GLY A 1 739 ? 40.663 6.822 7.310 1.00 84.38 739 GLY A O 1
ATOM 5948 N N . GLN A 1 740 ? 38.460 6.469 7.133 1.00 88.31 740 GLN A N 1
ATOM 5949 C CA . GLN A 1 740 ? 38.086 7.803 7.599 1.00 88.31 740 GLN A CA 1
ATOM 5950 C C . GLN A 1 740 ? 38.310 7.946 9.109 1.00 88.31 740 GLN A C 1
ATOM 5952 O O . GLN A 1 740 ? 37.732 7.215 9.906 1.00 88.31 740 GLN A O 1
ATOM 5957 N N . SER A 1 741 ? 39.102 8.938 9.514 1.00 89.62 741 SER A N 1
ATOM 5958 C CA . SER A 1 741 ? 39.297 9.305 10.920 1.00 89.62 741 SER A CA 1
ATOM 5959 C C . SER A 1 741 ? 38.249 10.334 11.367 1.00 89.62 741 SER A C 1
ATOM 5961 O O . SER A 1 741 ? 38.045 11.357 10.709 1.00 89.62 741 SER A O 1
ATOM 5963 N N . MET A 1 742 ? 37.563 10.060 12.480 1.00 90.69 742 MET A N 1
ATOM 5964 C CA . MET A 1 742 ? 36.484 10.888 13.022 1.00 90.69 742 MET A CA 1
ATOM 5965 C C . MET A 1 742 ? 36.720 11.253 14.487 1.00 90.69 742 MET A C 1
ATOM 5967 O O . MET A 1 742 ? 36.871 10.396 15.354 1.00 90.69 742 MET A O 1
ATOM 5971 N N . THR A 1 743 ? 36.700 12.547 14.784 1.00 90.94 743 THR A N 1
ATOM 5972 C CA . THR A 1 743 ? 36.721 13.084 16.152 1.00 90.94 743 THR A CA 1
ATOM 5973 C C . THR A 1 743 ? 35.404 12.827 16.892 1.00 90.94 743 THR A C 1
ATOM 5975 O O . THR A 1 743 ? 34.367 12.559 16.284 1.00 90.94 743 THR A O 1
ATOM 5978 N N . LEU A 1 744 ? 35.406 13.021 18.215 1.00 89.38 744 LEU A N 1
ATOM 5979 C CA . LEU A 1 744 ? 34.203 12.919 19.054 1.00 89.38 744 LEU A CA 1
ATOM 5980 C C . LEU A 1 744 ? 33.029 13.771 18.540 1.00 89.38 744 LEU A C 1
ATOM 5982 O O . LEU A 1 744 ? 31.888 13.315 18.522 1.00 89.38 744 LEU A O 1
ATOM 5986 N N . GLN A 1 745 ? 33.304 15.006 18.110 1.00 91.81 745 GLN A N 1
ATOM 5987 C CA . GLN A 1 745 ? 32.273 15.889 17.559 1.00 91.81 745 GLN A CA 1
ATOM 5988 C C . GLN A 1 745 ? 31.731 15.366 16.233 1.00 91.81 745 GLN A C 1
ATOM 5990 O O . GLN A 1 745 ? 30.520 15.374 16.031 1.00 91.81 745 GLN A O 1
ATOM 5995 N N . GLN A 1 746 ? 32.609 14.884 15.351 1.00 93.00 746 GLN A N 1
ATOM 5996 C CA . GLN A 1 746 ? 32.208 14.334 14.058 1.00 93.00 746 GLN A CA 1
ATOM 5997 C C . GLN A 1 746 ? 31.364 13.068 14.216 1.00 93.00 746 GLN A C 1
ATOM 5999 O O . GLN A 1 746 ? 30.403 12.910 13.473 1.00 93.00 746 GLN A O 1
ATOM 6004 N N . LEU A 1 747 ? 31.656 12.213 15.201 1.00 93.50 747 LEU A N 1
ATOM 6005 C CA . LEU A 1 747 ? 30.851 11.021 15.491 1.00 93.50 747 LEU A CA 1
ATOM 6006 C C . LEU A 1 747 ? 29.421 11.387 15.911 1.00 93.50 747 LEU A C 1
ATOM 6008 O O . LEU A 1 747 ? 28.466 10.863 15.347 1.00 93.50 747 LEU A O 1
ATOM 6012 N N . TYR A 1 748 ? 29.246 12.332 16.842 1.00 95.19 748 TYR A N 1
ATOM 6013 C CA . TYR A 1 748 ? 27.902 12.777 17.235 1.00 95.19 748 TYR A CA 1
ATOM 6014 C C . TYR A 1 748 ? 27.182 13.557 16.132 1.00 95.19 748 TYR A C 1
ATOM 6016 O O . TYR A 1 748 ? 25.975 13.400 15.974 1.00 95.19 748 TYR A O 1
ATOM 6024 N N . LEU A 1 749 ? 27.897 14.369 15.347 1.00 95.50 749 LEU A N 1
ATOM 6025 C CA . LEU A 1 749 ? 27.317 15.029 14.177 1.00 95.50 749 LEU A CA 1
ATOM 6026 C C . LEU A 1 749 ? 26.845 14.007 13.144 1.00 95.50 749 LEU A C 1
ATOM 6028 O O . LEU A 1 749 ? 25.759 14.174 12.604 1.00 95.50 749 LEU A O 1
ATOM 6032 N N . LYS A 1 750 ? 27.630 12.956 12.881 1.00 94.94 750 LYS A N 1
ATOM 6033 C CA . LYS A 1 750 ? 27.256 11.890 11.948 1.00 94.94 750 LYS A CA 1
ATOM 6034 C C . LYS A 1 750 ? 26.072 11.085 12.470 1.00 94.94 750 LYS A C 1
ATOM 6036 O O . LYS A 1 750 ? 25.152 10.828 11.714 1.00 94.94 750 LYS A O 1
ATOM 6041 N N . ALA A 1 751 ? 26.018 10.800 13.773 1.00 95.44 751 ALA A N 1
ATOM 6042 C CA . ALA A 1 751 ? 24.833 10.205 14.389 1.00 95.44 751 ALA A CA 1
ATOM 6043 C C . ALA A 1 751 ? 23.568 11.061 14.165 1.00 95.44 751 ALA A C 1
ATOM 6045 O O . ALA A 1 751 ? 22.512 10.517 13.863 1.00 95.44 751 ALA A O 1
ATOM 6046 N N . ILE A 1 752 ? 23.677 12.390 14.264 1.00 95.81 752 ILE A N 1
ATOM 6047 C CA . ILE A 1 752 ? 22.571 13.327 13.995 1.00 95.81 752 ILE A CA 1
ATOM 6048 C C . ILE A 1 752 ? 22.228 13.413 12.499 1.00 95.81 752 ILE A C 1
ATOM 6050 O O . ILE A 1 752 ? 21.068 13.595 12.152 1.00 95.81 752 ILE A O 1
ATOM 6054 N N . GLU A 1 753 ? 23.221 13.331 11.614 1.00 94.75 753 GLU A N 1
ATOM 6055 C CA . GLU A 1 753 ? 23.014 13.277 10.160 1.00 94.75 753 GLU A CA 1
ATOM 6056 C C . GLU A 1 753 ? 22.212 12.037 9.771 1.00 94.75 753 GLU A C 1
ATOM 6058 O O . GLU A 1 753 ? 21.249 12.135 9.022 1.00 94.75 753 GLU A O 1
ATOM 6063 N N . CYS A 1 754 ? 22.612 10.896 10.328 1.00 91.19 754 CYS A N 1
ATOM 6064 C CA . CYS A 1 754 ? 21.991 9.599 10.126 1.00 91.19 754 CYS A CA 1
ATOM 6065 C C . CYS A 1 754 ? 20.582 9.509 10.734 1.00 91.19 754 CYS A C 1
ATOM 6067 O O . CYS A 1 754 ? 19.707 8.887 10.151 1.00 91.19 754 CYS A O 1
ATOM 6069 N N . ASP A 1 755 ? 20.361 10.113 11.906 1.00 93.44 755 ASP A N 1
ATOM 6070 C CA . ASP A 1 755 ? 19.048 10.197 12.554 1.00 93.44 755 ASP A CA 1
ATOM 6071 C C . ASP A 1 755 ? 18.891 11.554 13.272 1.00 93.44 755 ASP A C 1
ATOM 6073 O O . ASP A 1 755 ? 19.362 11.733 14.407 1.00 93.44 755 ASP A O 1
ATOM 6077 N N . PRO A 1 756 ? 18.186 12.518 12.649 1.00 92.94 756 PRO A N 1
ATOM 6078 C CA . PRO A 1 756 ? 17.911 13.828 13.238 1.00 92.94 756 PRO A CA 1
ATOM 6079 C C . PRO A 1 756 ? 17.009 13.799 14.483 1.00 92.94 756 PRO A C 1
ATOM 6081 O O . PRO A 1 756 ? 16.800 14.848 15.107 1.00 92.94 756 PRO A O 1
ATOM 6084 N N . THR A 1 757 ? 16.454 12.639 14.850 1.00 93.62 757 THR A N 1
ATOM 6085 C CA . THR A 1 757 ? 15.650 12.435 16.063 1.00 93.62 757 THR A CA 1
ATOM 6086 C C . THR A 1 757 ? 16.459 11.880 17.240 1.00 93.62 757 THR A C 1
ATOM 6088 O O . THR A 1 757 ? 15.963 11.888 18.371 1.00 93.62 757 THR A O 1
ATOM 6091 N N . ASN A 1 758 ? 17.732 11.506 17.034 1.00 93.62 758 ASN A N 1
ATOM 6092 C CA . ASN A 1 758 ? 18.615 10.975 18.077 1.00 93.62 758 ASN A CA 1
ATOM 6093 C C . ASN A 1 758 ? 18.998 12.044 19.118 1.00 93.62 758 ASN A C 1
ATOM 6095 O O . ASN A 1 758 ? 20.081 12.642 19.109 1.00 93.62 758 ASN A O 1
ATOM 6099 N N . TYR A 1 759 ? 18.096 12.281 20.067 1.00 95.12 759 TYR A N 1
ATOM 6100 C CA . TYR A 1 759 ? 18.236 13.307 21.095 1.00 95.12 759 TYR A CA 1
ATOM 6101 C C . TYR A 1 759 ? 19.452 13.077 22.011 1.00 95.12 759 TYR A C 1
ATOM 6103 O O . TYR A 1 759 ? 20.007 14.039 22.544 1.00 95.12 759 TYR A O 1
ATOM 6111 N N . LEU A 1 760 ? 19.917 11.833 22.184 1.00 95.06 760 LEU A N 1
ATOM 6112 C CA . LEU A 1 760 ? 21.114 11.532 22.976 1.00 95.06 760 LEU A CA 1
ATOM 6113 C C . LEU A 1 760 ? 22.388 12.041 22.292 1.00 95.06 760 LEU A C 1
ATOM 6115 O O . LEU A 1 760 ? 23.281 12.552 22.973 1.00 95.06 760 LEU A O 1
ATOM 6119 N N . ALA A 1 761 ? 22.457 11.972 20.960 1.00 95.50 761 ALA A N 1
ATOM 6120 C CA . ALA A 1 761 ? 23.560 12.544 20.196 1.00 95.50 761 ALA A CA 1
ATOM 6121 C C . ALA A 1 761 ? 23.596 14.076 20.327 1.00 95.50 761 ALA A C 1
ATOM 6123 O O . ALA A 1 761 ? 24.653 14.629 20.633 1.00 95.50 761 ALA A O 1
ATOM 6124 N N . TYR A 1 762 ? 22.448 14.762 20.221 1.00 96.31 762 TYR A N 1
ATOM 6125 C CA . TYR A 1 762 ? 22.347 16.204 20.505 1.00 96.31 762 TYR A CA 1
ATOM 6126 C C . TYR A 1 762 ? 22.775 16.543 21.940 1.00 96.31 762 TYR A C 1
ATOM 6128 O O . TYR A 1 762 ? 23.536 17.492 22.162 1.00 96.31 762 TYR A O 1
ATOM 6136 N N . TYR A 1 763 ? 22.318 15.750 22.915 1.00 95.56 763 TYR A N 1
ATOM 6137 C CA . TYR A 1 763 ? 22.648 15.934 24.325 1.00 95.56 763 TYR A CA 1
ATOM 6138 C C . TYR A 1 763 ? 24.157 15.832 24.558 1.00 95.56 763 TYR A C 1
ATOM 6140 O O . TYR A 1 763 ? 24.748 16.771 25.089 1.00 95.56 763 TYR A O 1
ATOM 6148 N N . ASN A 1 764 ? 24.806 14.757 24.105 1.00 93.50 764 ASN A N 1
ATOM 6149 C CA . ASN A 1 764 ? 26.247 14.568 24.282 1.00 93.50 764 ASN A CA 1
ATOM 6150 C C . ASN A 1 764 ? 27.074 15.570 23.466 1.00 93.50 764 ASN A C 1
ATOM 6152 O O . ASN A 1 764 ? 28.077 16.086 23.969 1.00 93.50 764 ASN A O 1
ATOM 6156 N N . LEU A 1 765 ? 26.629 15.925 22.256 1.00 93.69 765 LEU A N 1
ATOM 6157 C CA . LEU A 1 765 ? 27.268 16.961 21.447 1.00 93.69 765 LEU A CA 1
ATOM 6158 C C . LEU A 1 765 ? 27.300 18.304 22.184 1.00 93.69 765 LEU A C 1
ATOM 6160 O O . LEU A 1 765 ? 28.315 19.002 22.134 1.00 93.69 765 LEU A O 1
ATOM 6164 N N . SER A 1 766 ? 26.251 18.635 22.947 1.00 93.38 766 SER A N 1
ATOM 6165 C CA . SER A 1 766 ? 26.188 19.876 23.728 1.00 93.38 766 SER A CA 1
ATOM 6166 C C . SER A 1 766 ? 27.316 20.015 24.759 1.00 93.38 766 SER A C 1
ATOM 6168 O O . SER A 1 766 ? 27.718 21.141 25.065 1.00 93.38 766 SER A O 1
ATOM 6170 N N . PHE A 1 767 ? 27.858 18.902 25.270 1.00 89.94 767 PHE A N 1
ATOM 6171 C CA . PHE A 1 767 ? 28.973 18.885 26.229 1.00 89.94 767 PHE A CA 1
ATOM 6172 C C . PHE A 1 767 ? 30.346 18.967 25.568 1.00 89.94 767 PHE A C 1
ATOM 6174 O O . PHE A 1 767 ? 31.337 19.236 26.246 1.00 89.94 767 PHE A O 1
ATOM 6181 N N . THR A 1 768 ? 30.422 18.783 24.249 1.00 89.31 768 THR A N 1
ATOM 6182 C CA . THR A 1 768 ? 31.656 19.042 23.495 1.00 89.31 768 THR A CA 1
ATOM 6183 C C . THR A 1 768 ? 31.895 20.542 23.284 1.00 89.31 768 THR A C 1
ATOM 6185 O O . THR A 1 768 ? 33.005 20.950 22.943 1.00 89.31 768 THR A O 1
ATOM 6188 N N . LEU A 1 769 ? 30.866 21.371 23.499 1.00 88.81 769 LEU A N 1
ATOM 6189 C CA . LEU A 1 769 ? 30.922 22.825 23.391 1.00 88.81 769 LEU A CA 1
ATOM 6190 C C . LEU A 1 769 ? 31.002 23.481 24.780 1.00 88.81 769 LEU A C 1
ATOM 6192 O O . LEU A 1 769 ? 30.438 22.962 25.746 1.00 88.81 769 LEU A O 1
ATOM 6196 N N . PRO A 1 770 ? 31.653 24.652 24.917 1.00 85.00 770 PRO A N 1
ATOM 6197 C CA . PRO A 1 770 ? 31.681 25.357 26.193 1.00 85.00 770 PRO A CA 1
ATOM 6198 C C . PRO A 1 770 ? 30.266 25.813 26.614 1.00 85.00 770 PRO A C 1
ATOM 6200 O O . PRO A 1 770 ? 29.562 26.430 25.814 1.00 85.00 770 PRO A O 1
ATOM 6203 N N . PRO A 1 771 ? 29.848 25.591 27.875 1.00 76.75 771 PRO A N 1
ATOM 6204 C CA . PRO A 1 771 ? 28.442 25.676 28.294 1.00 76.75 771 PRO A CA 1
ATOM 6205 C C . PRO A 1 771 ? 27.825 27.085 28.269 1.00 76.75 771 PRO A C 1
ATOM 6207 O O . PRO A 1 771 ? 26.607 27.204 28.218 1.00 76.75 771 PRO A O 1
ATOM 6210 N N . ARG A 1 772 ? 28.635 28.152 28.318 1.00 77.38 772 ARG A N 1
ATOM 6211 C CA . ARG A 1 772 ? 28.182 29.563 28.315 1.00 77.38 772 ARG A CA 1
ATOM 6212 C C . ARG A 1 772 ? 28.832 30.393 27.204 1.00 77.38 772 ARG A C 1
ATOM 6214 O O . ARG A 1 772 ? 29.065 31.586 27.366 1.00 77.38 772 ARG A O 1
ATOM 6221 N N . SER A 1 773 ? 29.216 29.746 26.107 1.00 77.19 773 SER A N 1
ATOM 6222 C CA . SER A 1 773 ? 29.870 30.401 24.974 1.00 77.19 773 SER A CA 1
ATOM 6223 C C . SER A 1 773 ? 28.905 30.583 23.808 1.00 77.19 773 SER A C 1
ATOM 6225 O O . SER A 1 773 ? 28.050 29.736 23.572 1.00 77.19 773 SER A O 1
ATOM 6227 N N . SER A 1 774 ? 29.107 31.649 23.033 1.00 80.31 774 SER A N 1
ATOM 6228 C CA . SER A 1 774 ? 28.495 31.834 21.714 1.00 80.31 774 SER A CA 1
ATOM 6229 C C . SER A 1 774 ? 29.100 30.930 20.632 1.00 80.31 774 SER A C 1
ATOM 6231 O O . SER A 1 774 ? 28.647 30.961 19.489 1.00 80.31 774 SER A O 1
ATOM 6233 N N . LYS A 1 775 ? 30.124 30.125 20.962 1.00 88.06 775 LYS A N 1
ATOM 6234 C CA . LYS A 1 775 ? 30.659 29.112 20.049 1.00 88.06 775 LYS A CA 1
ATOM 6235 C C . LYS A 1 775 ? 29.545 28.147 19.655 1.00 88.06 775 LYS A C 1
ATOM 6237 O O . LYS A 1 775 ? 28.940 27.492 20.505 1.00 88.06 775 LYS A O 1
ATOM 6242 N N . SER A 1 776 ? 29.317 28.060 18.355 1.00 90.88 776 SER A N 1
ATOM 6243 C CA . SER A 1 776 ? 28.350 27.168 17.738 1.00 90.88 776 SER A CA 1
ATOM 6244 C C . SER A 1 776 ? 29.057 26.090 16.928 1.00 90.88 776 SER A C 1
ATOM 6246 O O . SER A 1 776 ? 30.218 26.236 16.539 1.00 90.88 776 SER A O 1
ATOM 6248 N N . ILE A 1 777 ? 28.348 24.992 16.700 1.00 92.69 777 ILE A N 1
ATOM 6249 C CA . ILE A 1 777 ? 28.729 23.939 15.770 1.00 92.69 777 ILE A CA 1
ATOM 6250 C C . ILE A 1 777 ? 27.741 23.928 14.611 1.00 92.69 777 ILE A C 1
ATOM 6252 O O . ILE A 1 777 ? 26.543 24.126 14.812 1.00 92.69 777 ILE A O 1
ATOM 6256 N N . LYS A 1 778 ? 28.244 23.731 13.395 1.00 94.38 778 LYS A N 1
ATOM 6257 C CA . LYS A 1 778 ? 27.414 23.654 12.196 1.00 94.38 778 LYS A CA 1
ATOM 6258 C C . LYS A 1 778 ? 26.948 22.212 12.007 1.00 94.38 778 LYS A C 1
ATOM 6260 O O . LYS A 1 778 ? 27.778 21.309 11.943 1.00 94.38 778 LYS A O 1
ATOM 6265 N N . LEU A 1 779 ? 25.637 22.007 11.948 1.00 90.81 779 LEU A N 1
ATOM 6266 C CA . LEU A 1 779 ? 25.037 20.733 11.561 1.00 90.81 779 LEU A CA 1
ATOM 6267 C C . LEU A 1 779 ? 25.118 20.537 10.038 1.00 90.81 779 LEU A C 1
ATOM 6269 O O . LEU A 1 779 ? 25.326 21.496 9.292 1.00 90.81 779 LEU A O 1
ATOM 6273 N N . TYR A 1 780 ? 24.886 19.310 9.568 1.00 84.62 780 TYR A N 1
ATOM 6274 C CA . TYR A 1 780 ? 24.896 18.980 8.136 1.00 84.62 780 TYR A CA 1
ATOM 6275 C C . TYR A 1 780 ? 23.839 19.734 7.321 1.00 84.62 780 TYR A C 1
ATOM 6277 O O . TYR A 1 780 ? 24.116 20.150 6.203 1.00 84.62 780 TYR A O 1
ATOM 6285 N N . ASN A 1 781 ? 22.681 20.043 7.913 1.00 81.62 781 ASN A N 1
ATOM 6286 C CA . ASN A 1 781 ? 21.649 20.889 7.297 1.00 81.62 781 ASN A CA 1
ATOM 6287 C C . ASN A 1 781 ? 22.013 22.391 7.241 1.00 81.62 781 ASN A C 1
ATOM 6289 O O . ASN A 1 781 ? 21.165 23.239 6.975 1.00 81.62 781 ASN A O 1
ATOM 6293 N N . GLY A 1 782 ? 23.254 22.748 7.572 1.00 85.50 782 GLY A N 1
ATOM 6294 C CA . GLY A 1 782 ? 23.756 24.115 7.537 1.00 85.50 782 GLY A CA 1
ATOM 6295 C C . GLY A 1 782 ? 23.448 24.957 8.775 1.00 85.50 782 GLY A C 1
ATOM 6296 O O . GLY A 1 782 ? 24.033 26.034 8.913 1.00 85.50 782 GLY A O 1
ATOM 6297 N N . LYS A 1 783 ? 22.599 24.486 9.700 1.00 89.62 783 LYS A N 1
ATOM 6298 C CA . LYS A 1 783 ? 22.222 25.232 10.907 1.00 89.62 783 LYS A CA 1
ATOM 6299 C C . LYS A 1 783 ? 23.367 25.262 11.920 1.00 89.62 783 LYS A C 1
ATOM 6301 O O . LYS A 1 783 ? 23.858 24.220 12.349 1.00 89.62 783 LYS A O 1
ATOM 6306 N N . SER A 1 784 ? 23.749 26.458 12.357 1.00 92.62 784 SER A N 1
ATOM 6307 C CA . SER A 1 784 ? 24.686 26.645 13.469 1.00 92.62 784 SER A CA 1
ATOM 6308 C C . SER A 1 784 ? 23.945 26.594 14.803 1.00 92.62 784 SER A C 1
ATOM 6310 O O . SER A 1 784 ? 22.968 27.315 14.992 1.00 92.62 784 SER A O 1
ATOM 6312 N N . MET A 1 785 ? 24.407 25.754 15.728 1.00 93.81 785 MET A N 1
ATOM 6313 C CA . MET A 1 785 ? 23.785 25.555 17.039 1.00 93.81 785 MET A CA 1
ATOM 6314 C C . MET A 1 785 ? 24.814 25.672 18.163 1.00 93.81 785 MET A C 1
ATOM 6316 O O . MET A 1 785 ? 25.891 25.084 18.105 1.00 93.81 785 MET A O 1
ATOM 6320 N N . THR A 1 786 ? 24.495 26.443 19.197 1.00 93.19 786 THR A N 1
ATOM 6321 C CA . THR A 1 786 ? 25.281 26.526 20.436 1.00 93.19 786 THR A CA 1
ATOM 6322 C C . THR A 1 786 ? 25.001 25.332 21.357 1.00 93.19 786 THR A C 1
ATOM 6324 O O . THR A 1 786 ? 24.054 24.575 21.147 1.00 93.19 786 THR A O 1
ATOM 6327 N N . SER A 1 787 ? 25.787 25.176 22.433 1.00 91.56 787 SER A N 1
ATOM 6328 C CA . SER A 1 787 ? 25.499 24.194 23.502 1.00 91.56 787 SER A CA 1
ATOM 6329 C C . SER A 1 787 ? 24.061 24.331 24.028 1.00 91.56 787 SER A C 1
ATOM 6331 O O . SER A 1 787 ? 23.408 23.335 24.329 1.00 91.56 787 SER A O 1
ATOM 6333 N N . PHE A 1 788 ? 23.561 25.567 24.103 1.00 90.25 788 PHE A N 1
ATOM 6334 C CA . PHE A 1 788 ? 22.212 25.873 24.560 1.00 90.25 788 PHE A CA 1
ATOM 6335 C C . PHE A 1 788 ? 21.145 25.450 23.542 1.00 90.25 788 PHE A C 1
ATOM 6337 O O . PHE A 1 788 ? 20.212 24.735 23.904 1.00 90.25 788 PHE A O 1
ATOM 6344 N N . ASP A 1 789 ? 21.326 25.800 22.265 1.00 91.69 789 ASP A N 1
ATOM 6345 C CA . ASP A 1 789 ? 20.391 25.427 21.192 1.00 91.69 789 ASP A CA 1
ATOM 6346 C C . ASP A 1 789 ? 20.268 23.907 21.050 1.00 91.69 789 ASP A C 1
ATOM 6348 O O . ASP A 1 789 ? 19.176 23.382 20.832 1.00 91.69 789 ASP A O 1
ATOM 6352 N N . LEU A 1 790 ? 21.389 23.187 21.191 1.00 94.44 790 LEU A N 1
ATOM 6353 C CA . LEU A 1 790 ? 21.408 21.726 21.146 1.00 94.44 790 LEU A CA 1
ATOM 6354 C C . LEU A 1 790 ? 20.543 21.133 22.264 1.00 94.44 790 LEU A C 1
ATOM 6356 O O . LEU A 1 790 ? 19.756 20.235 21.998 1.00 94.44 790 LEU A O 1
ATOM 6360 N N . LEU A 1 791 ? 20.626 21.657 23.490 1.00 94.06 791 LEU A N 1
ATOM 6361 C CA . LEU A 1 791 ? 19.821 21.176 24.618 1.00 94.06 791 LEU A CA 1
ATOM 6362 C C . LEU A 1 791 ? 18.331 21.511 24.485 1.00 94.06 791 LEU A C 1
ATOM 6364 O O . LEU A 1 791 ? 17.499 20.696 24.878 1.00 94.06 791 LEU A O 1
ATOM 6368 N N . LEU A 1 792 ? 17.979 22.663 23.908 1.00 91.69 792 LEU A N 1
ATOM 6369 C CA . LEU A 1 792 ? 16.582 22.960 23.573 1.00 91.69 792 LEU A CA 1
ATOM 6370 C C . LEU A 1 792 ? 16.046 21.982 22.526 1.00 91.69 792 LEU A C 1
ATOM 6372 O O . LEU A 1 792 ? 14.948 21.459 22.682 1.00 91.69 792 LEU A O 1
ATOM 6376 N N . LYS A 1 793 ? 16.856 21.642 21.518 1.00 94.06 793 LYS A N 1
ATOM 6377 C CA . LYS A 1 793 ? 16.497 20.615 20.536 1.00 94.06 793 LYS A CA 1
ATOM 6378 C C . LYS A 1 793 ? 16.313 19.234 21.177 1.00 94.06 793 LYS A C 1
ATOM 6380 O O . LYS A 1 793 ? 15.441 18.496 20.736 1.00 94.06 793 LYS A O 1
ATOM 6385 N N . VAL A 1 794 ? 17.063 18.895 22.231 1.00 95.88 794 VAL A N 1
ATOM 6386 C CA . VAL A 1 794 ? 16.827 17.664 23.013 1.00 95.88 794 VAL A CA 1
ATOM 6387 C C . VAL A 1 794 ? 15.445 17.677 23.664 1.00 95.88 794 VAL A C 1
ATOM 6389 O O . VAL A 1 794 ? 14.756 16.667 23.602 1.00 95.88 794 VAL A O 1
ATOM 6392 N N . ILE A 1 795 ? 15.030 18.802 24.254 1.00 92.69 795 ILE A N 1
ATOM 6393 C CA . ILE A 1 795 ? 13.690 18.951 24.848 1.00 92.69 795 ILE A CA 1
ATOM 6394 C C . ILE A 1 795 ? 12.604 18.846 23.772 1.00 92.69 795 ILE A C 1
ATOM 6396 O O . ILE A 1 795 ? 11.594 18.189 23.997 1.00 92.69 795 ILE A O 1
ATOM 6400 N N . ASP A 1 796 ? 12.823 19.450 22.603 1.00 91.62 796 ASP A N 1
ATOM 6401 C CA . ASP A 1 796 ? 11.882 19.368 21.481 1.00 91.62 796 ASP A CA 1
ATOM 6402 C C . ASP A 1 796 ? 11.708 17.930 20.966 1.00 91.62 796 ASP A C 1
ATOM 6404 O O . ASP A 1 796 ? 10.617 17.570 20.534 1.00 91.62 796 ASP A O 1
ATOM 6408 N N . LEU A 1 797 ? 12.781 17.129 20.969 1.00 92.25 797 LEU A N 1
ATOM 6409 C CA . LEU A 1 797 ? 12.768 15.738 20.504 1.00 92.25 797 LEU A CA 1
ATOM 6410 C C . LEU A 1 797 ? 12.271 14.759 21.578 1.00 92.25 797 LEU A C 1
ATOM 6412 O O . LEU A 1 797 ? 11.575 13.803 21.257 1.00 92.25 797 LEU A O 1
ATOM 6416 N N . ASN A 1 798 ? 12.625 14.981 22.846 1.00 93.00 798 ASN A N 1
ATOM 6417 C CA . ASN A 1 798 ? 12.174 14.176 23.978 1.00 93.00 798 ASN A CA 1
ATOM 6418 C C . ASN A 1 798 ? 11.813 15.074 25.181 1.00 93.00 798 ASN A C 1
ATOM 6420 O O . ASN A 1 798 ? 12.654 15.311 26.060 1.00 93.00 798 ASN A O 1
ATOM 6424 N N . PRO A 1 799 ? 10.545 15.520 25.271 1.00 90.88 799 PRO A N 1
ATOM 6425 C CA . PRO A 1 799 ? 10.056 16.365 26.362 1.00 90.88 799 PRO A CA 1
ATOM 6426 C C . PRO A 1 799 ? 10.063 15.698 27.744 1.00 90.88 799 PRO A C 1
ATOM 6428 O O . PRO A 1 799 ? 9.856 16.376 28.743 1.00 90.88 799 PRO A O 1
ATOM 6431 N N . ASN A 1 800 ? 10.302 14.386 27.828 1.00 90.88 800 ASN A N 1
ATOM 6432 C CA . ASN A 1 800 ? 10.388 13.652 29.093 1.00 90.88 800 ASN A CA 1
ATOM 6433 C C . ASN A 1 800 ? 11.843 13.444 29.550 1.00 90.88 800 ASN A C 1
ATOM 6435 O O . ASN A 1 800 ? 12.099 12.793 30.564 1.00 90.88 800 ASN A O 1
ATOM 6439 N N . TYR A 1 801 ? 12.834 13.985 28.831 1.00 93.31 801 TYR A N 1
ATOM 6440 C CA . TYR A 1 801 ? 14.238 13.810 29.190 1.00 93.31 801 TYR A CA 1
ATOM 6441 C C . TYR A 1 801 ? 14.691 14.823 30.254 1.00 93.31 801 TYR A C 1
ATOM 6443 O O . TYR A 1 801 ? 15.228 15.893 29.955 1.00 93.31 801 TYR A O 1
ATOM 6451 N N . SER A 1 802 ? 14.516 14.450 31.527 1.00 92.50 802 SER A N 1
ATOM 6452 C CA . SER A 1 802 ? 14.828 15.264 32.719 1.00 92.50 802 SER A CA 1
ATOM 6453 C C . SER A 1 802 ? 16.179 15.994 32.658 1.00 92.50 802 SER A C 1
ATOM 6455 O O . SER A 1 802 ? 16.289 17.187 32.960 1.00 92.50 802 SER A O 1
ATOM 6457 N N . ASN A 1 803 ? 17.222 15.291 32.212 1.00 92.69 803 ASN A N 1
ATOM 6458 C CA . ASN A 1 803 ? 18.578 15.821 32.168 1.00 92.69 803 ASN A CA 1
ATOM 6459 C C . ASN A 1 803 ? 18.755 16.985 31.186 1.00 92.69 803 ASN A C 1
ATOM 6461 O O . ASN A 1 803 ? 19.656 17.796 31.396 1.00 92.69 803 ASN A O 1
ATOM 6465 N N . ALA A 1 804 ? 17.929 17.113 30.145 1.00 93.50 804 ALA A N 1
ATOM 6466 C CA . ALA A 1 804 ? 17.999 18.275 29.264 1.00 93.50 804 ALA A CA 1
ATOM 6467 C C . ALA A 1 804 ? 17.526 19.542 29.983 1.00 93.50 804 ALA A C 1
ATOM 6469 O O . ALA A 1 804 ? 18.268 20.522 30.015 1.00 93.50 804 ALA A O 1
ATOM 6470 N N . TYR A 1 805 ? 16.370 19.497 30.655 1.00 92.50 805 TYR A N 1
ATOM 6471 C CA . TYR A 1 805 ? 15.847 20.621 31.442 1.00 92.50 805 TYR A CA 1
ATOM 6472 C C . TYR A 1 805 ? 16.840 21.098 32.506 1.00 92.50 805 TYR A C 1
ATOM 6474 O O . TYR A 1 805 ? 17.114 22.295 32.609 1.00 92.50 805 TYR A O 1
ATOM 6482 N N . LEU A 1 806 ? 17.449 20.160 33.241 1.00 91.75 806 LEU A N 1
ATOM 6483 C CA . LEU A 1 806 ? 18.497 20.460 34.219 1.00 91.75 806 LEU A CA 1
ATOM 6484 C C . LEU A 1 806 ? 19.688 21.196 33.577 1.00 91.75 806 LEU A C 1
ATOM 6486 O O . LEU A 1 806 ? 20.224 22.151 34.138 1.00 91.75 806 LEU A O 1
ATOM 6490 N N . GLN A 1 807 ? 20.126 20.753 32.399 1.00 92.25 807 GLN A N 1
ATOM 6491 C CA . GLN A 1 807 ? 21.306 21.303 31.730 1.00 92.25 807 GLN A CA 1
ATOM 6492 C C . GLN A 1 807 ? 21.041 22.644 31.041 1.00 92.25 807 GLN A C 1
ATOM 6494 O O . GLN A 1 807 ? 21.954 23.474 30.998 1.00 92.25 807 GLN A O 1
ATOM 6499 N N . VAL A 1 808 ? 19.815 22.875 30.559 1.00 90.69 808 VAL A N 1
ATOM 6500 C CA . VAL A 1 808 ? 19.332 24.190 30.112 1.00 90.69 808 VAL A CA 1
ATOM 6501 C C . VAL A 1 808 ? 19.323 25.155 31.297 1.00 90.69 808 VAL A C 1
ATOM 6503 O O . VAL A 1 808 ? 19.938 26.217 31.217 1.00 90.69 808 VAL A O 1
ATOM 6506 N N . ALA A 1 809 ? 18.740 24.751 32.432 1.00 88.69 809 ALA A N 1
ATOM 6507 C CA . ALA A 1 809 ? 18.700 25.556 33.653 1.00 88.69 809 ALA A CA 1
ATOM 6508 C C . ALA A 1 809 ? 20.104 25.961 34.137 1.00 88.69 809 ALA A C 1
ATOM 6510 O O . ALA A 1 809 ? 20.353 27.126 34.432 1.00 88.69 809 ALA A O 1
ATOM 6511 N N . ASN A 1 810 ? 21.063 25.031 34.137 1.00 86.06 810 ASN A N 1
ATOM 6512 C CA . ASN A 1 810 ? 22.443 25.304 34.563 1.00 86.06 810 ASN A CA 1
ATOM 6513 C C . ASN A 1 810 ? 23.193 26.304 33.652 1.00 86.06 810 ASN A C 1
ATOM 6515 O O . ASN A 1 810 ? 24.186 26.919 34.070 1.00 86.06 810 ASN A O 1
ATOM 6519 N N . ARG A 1 811 ? 22.751 26.446 32.396 1.00 85.25 811 ARG A N 1
ATOM 6520 C CA . ARG A 1 811 ? 23.340 27.351 31.395 1.00 85.25 811 ARG A CA 1
ATOM 6521 C C . ARG A 1 811 ? 22.650 28.714 31.341 1.00 85.25 811 ARG A C 1
ATOM 6523 O O . ARG A 1 811 ? 23.251 29.644 30.808 1.00 85.25 811 ARG A O 1
ATOM 6530 N N . LEU A 1 812 ? 21.460 28.849 31.926 1.00 80.81 812 LEU A N 1
ATOM 6531 C CA . LEU A 1 812 ? 20.739 30.116 32.023 1.00 80.81 812 LEU A CA 1
ATOM 6532 C C . LEU A 1 812 ? 21.312 31.036 33.108 1.00 80.81 812 LEU A C 1
ATOM 6534 O O . LEU A 1 812 ? 21.831 30.602 34.139 1.00 80.81 812 LEU A O 1
ATOM 6538 N N . SER A 1 813 ? 21.183 32.336 32.857 1.00 64.62 813 SER A N 1
ATOM 6539 C CA . SER A 1 813 ? 21.351 33.386 33.864 1.00 64.62 813 SER A CA 1
ATOM 6540 C C . SER A 1 813 ? 20.031 33.603 34.614 1.00 64.62 813 SER A C 1
ATOM 6542 O O . SER A 1 813 ? 18.965 33.285 34.102 1.00 64.62 813 SER A O 1
ATOM 6544 N N . ILE A 1 814 ? 20.096 34.174 35.820 1.00 59.41 814 ILE A N 1
ATOM 6545 C CA . ILE A 1 814 ? 18.988 34.222 36.801 1.00 59.41 814 ILE A CA 1
ATOM 6546 C C . ILE A 1 814 ? 17.721 34.971 36.310 1.00 59.41 814 ILE A C 1
ATOM 6548 O O . ILE A 1 814 ? 16.668 34.808 36.911 1.00 59.41 814 ILE A O 1
ATOM 6552 N N . VAL A 1 815 ? 17.777 35.755 35.223 1.00 56.22 815 VAL A N 1
ATOM 6553 C CA . VAL A 1 815 ? 16.714 36.720 34.852 1.00 56.22 815 VAL A CA 1
ATOM 6554 C C . VAL A 1 815 ? 16.195 36.538 33.414 1.00 56.22 815 VAL A C 1
ATOM 6556 O O . VAL A 1 815 ? 15.948 37.517 32.718 1.00 56.22 815 VAL A O 1
ATOM 6559 N N . VAL A 1 816 ? 16.080 35.302 32.914 1.00 69.38 816 VAL A N 1
ATOM 6560 C CA . VAL A 1 816 ? 15.609 35.051 31.536 1.00 69.38 816 VAL A CA 1
ATOM 6561 C C . VAL A 1 816 ? 14.525 33.974 31.512 1.00 69.38 816 VAL A C 1
ATOM 6563 O O . VAL A 1 816 ? 14.761 32.849 31.950 1.00 69.38 816 VAL A O 1
ATOM 6566 N N . GLU A 1 817 ? 13.355 34.322 30.974 1.00 80.00 817 GLU A N 1
ATOM 6567 C CA . GLU A 1 817 ? 12.341 33.360 30.530 1.00 80.00 817 GLU A CA 1
ATOM 6568 C C . GLU A 1 817 ? 12.694 32.857 29.131 1.00 80.00 817 GLU A C 1
ATOM 6570 O O . GLU A 1 817 ? 13.170 33.618 28.285 1.00 80.00 817 GLU A O 1
ATOM 6575 N N . ILE A 1 818 ? 12.454 31.574 28.875 1.00 82.62 818 ILE A N 1
ATOM 6576 C CA . ILE A 1 818 ? 12.664 30.973 27.560 1.00 82.62 818 ILE A CA 1
ATOM 6577 C C . ILE A 1 818 ? 11.336 30.507 26.978 1.00 82.62 818 ILE A C 1
ATOM 6579 O O . ILE A 1 818 ? 10.498 29.940 27.677 1.00 82.62 818 ILE A O 1
ATOM 6583 N N . LEU A 1 819 ? 11.153 30.734 25.682 1.00 81.12 819 LEU A N 1
ATOM 6584 C CA . LEU A 1 819 ? 10.003 30.233 24.944 1.00 81.12 819 LEU A CA 1
ATOM 6585 C C . LEU A 1 819 ? 10.326 28.834 24.414 1.00 81.12 819 LEU A C 1
ATOM 6587 O O . LEU A 1 819 ? 11.198 28.676 23.560 1.00 81.12 819 LEU A O 1
ATOM 6591 N N . LEU A 1 820 ? 9.635 27.820 24.929 1.00 79.69 820 LEU A N 1
ATOM 6592 C CA . LEU A 1 820 ? 9.683 26.472 24.368 1.00 79.69 820 LEU A CA 1
ATOM 6593 C C . LEU A 1 820 ? 8.890 26.421 23.054 1.00 79.69 820 LEU A C 1
ATOM 6595 O O . LEU A 1 820 ? 7.961 27.203 22.843 1.00 79.69 820 LEU A O 1
ATOM 6599 N N . LYS A 1 821 ? 9.204 25.459 22.179 1.00 75.69 821 LYS A N 1
ATOM 6600 C CA . LYS A 1 821 ? 8.542 25.305 20.870 1.00 75.69 821 LYS A CA 1
ATOM 6601 C C . LYS A 1 821 ? 7.021 25.110 20.965 1.00 75.69 821 LYS A C 1
ATOM 6603 O O . LYS A 1 821 ? 6.296 25.497 20.058 1.00 75.69 821 LYS A O 1
ATOM 6608 N N . ASN A 1 822 ? 6.529 24.566 22.077 1.00 72.12 822 ASN A N 1
ATOM 6609 C CA . ASN A 1 822 ? 5.096 24.422 22.363 1.00 72.12 822 ASN A CA 1
ATOM 6610 C C . ASN A 1 822 ? 4.401 25.741 22.774 1.00 72.12 822 ASN A C 1
ATOM 6612 O O . ASN A 1 822 ? 3.262 25.711 23.231 1.00 72.12 822 ASN A O 1
ATOM 6616 N N . GLY A 1 823 ? 5.085 26.884 22.665 1.00 73.75 823 GLY A N 1
ATOM 6617 C CA . GLY A 1 823 ? 4.558 28.206 23.004 1.00 73.75 823 GLY A CA 1
ATOM 6618 C C . GLY A 1 823 ? 4.598 28.540 24.498 1.00 73.75 823 GLY A C 1
ATOM 6619 O O . GLY A 1 823 ? 4.175 29.626 24.888 1.00 73.75 823 GLY A O 1
ATOM 6620 N N . ARG A 1 824 ? 5.111 27.644 25.352 1.00 79.06 824 ARG A N 1
ATOM 6621 C CA . ARG A 1 824 ? 5.185 27.872 26.799 1.00 79.06 824 ARG A CA 1
ATOM 6622 C C . ARG A 1 824 ? 6.428 28.681 27.159 1.00 79.06 824 ARG A C 1
ATOM 6624 O O . ARG A 1 824 ? 7.549 28.229 26.927 1.00 79.06 824 ARG A O 1
ATOM 6631 N N . LEU A 1 825 ? 6.225 29.833 27.796 1.00 83.81 825 LEU A N 1
ATOM 6632 C CA . LEU A 1 825 ? 7.288 30.537 28.510 1.00 83.81 825 LEU A CA 1
ATOM 6633 C C . LEU A 1 825 ? 7.614 29.780 29.799 1.00 83.81 825 LEU A C 1
ATOM 6635 O O . LEU A 1 825 ? 6.720 29.427 30.573 1.00 83.81 825 LEU A O 1
ATOM 6639 N N . ILE A 1 826 ? 8.893 29.484 30.003 1.00 87.44 826 ILE A N 1
ATOM 6640 C CA . ILE A 1 826 ? 9.383 28.800 31.193 1.00 87.44 826 ILE A CA 1
ATOM 6641 C C . ILE A 1 826 ? 10.607 29.527 31.739 1.00 87.44 826 ILE A C 1
ATOM 6643 O O . ILE A 1 826 ? 11.530 29.881 31.008 1.00 87.44 826 ILE A O 1
ATOM 6647 N N . ASP A 1 827 ? 10.595 29.773 33.039 1.00 87.25 827 ASP A N 1
ATOM 6648 C CA . ASP A 1 827 ? 11.677 30.414 33.768 1.00 87.25 827 ASP A CA 1
ATOM 6649 C C . ASP A 1 827 ? 12.613 29.368 34.397 1.00 87.25 827 ASP A C 1
ATOM 6651 O O . ASP A 1 827 ? 12.434 28.149 34.275 1.00 87.25 827 ASP A O 1
ATOM 6655 N N . LEU A 1 828 ? 13.639 29.846 35.103 1.00 87.44 828 LEU A N 1
ATOM 6656 C CA . LEU A 1 828 ? 14.617 28.984 35.763 1.00 87.44 828 LEU A CA 1
ATOM 6657 C C . LEU A 1 828 ? 13.969 28.032 36.791 1.00 87.44 828 LEU A C 1
ATOM 6659 O O . LEU A 1 828 ? 14.380 26.874 36.894 1.00 87.44 828 LEU A O 1
ATOM 6663 N N . PHE A 1 829 ? 12.943 28.486 37.522 1.00 87.56 829 PHE A N 1
ATOM 6664 C CA . PHE A 1 829 ? 12.192 27.644 38.460 1.00 87.56 829 PHE A CA 1
ATOM 6665 C C . PHE A 1 829 ? 11.407 26.556 37.732 1.00 87.56 829 PHE A C 1
ATOM 6667 O O . PHE A 1 829 ? 11.467 25.385 38.116 1.00 87.56 829 PHE A O 1
ATOM 6674 N N . GLY A 1 830 ? 10.695 26.925 36.669 1.00 88.38 830 GLY A N 1
ATOM 6675 C CA . GLY A 1 830 ? 9.936 26.011 35.833 1.00 88.38 830 GLY A CA 1
ATOM 6676 C C . GLY A 1 830 ? 10.807 24.907 35.241 1.00 88.38 830 GLY A C 1
ATOM 6677 O O . GLY A 1 830 ? 10.396 23.749 35.245 1.00 88.38 830 GLY A O 1
ATOM 6678 N N . LEU A 1 831 ? 12.032 25.217 34.814 1.00 90.25 831 LEU A N 1
ATOM 6679 C CA . LEU A 1 831 ? 12.950 24.216 34.264 1.00 90.25 831 LEU A CA 1
ATOM 6680 C C . LEU A 1 831 ? 13.359 23.149 35.286 1.00 90.25 831 LEU A C 1
ATOM 6682 O O . LEU A 1 831 ? 13.307 21.959 34.975 1.00 90.25 831 LEU A O 1
ATOM 6686 N N . TYR A 1 832 ? 13.713 23.533 36.517 1.00 91.44 832 TYR A N 1
ATOM 6687 C CA . TYR A 1 832 ? 14.013 22.542 37.556 1.00 91.44 832 TYR A CA 1
ATOM 6688 C C . TYR A 1 832 ? 12.775 21.735 37.964 1.00 91.44 832 TYR A C 1
ATOM 6690 O O . TYR A 1 832 ? 12.893 20.534 38.204 1.00 91.44 832 TYR A O 1
ATOM 6698 N N . LYS A 1 833 ? 11.585 22.356 37.990 1.00 90.44 833 LYS A N 1
ATOM 6699 C CA . LYS A 1 833 ? 10.322 21.631 38.209 1.00 90.44 833 LYS A CA 1
ATOM 6700 C C . LYS A 1 833 ? 10.093 20.575 37.133 1.00 90.44 833 LYS A C 1
ATOM 6702 O O . LYS A 1 833 ? 9.808 19.434 37.474 1.00 90.44 833 LYS A O 1
ATOM 6707 N N . MET A 1 834 ? 10.267 20.931 35.860 1.00 90.25 834 MET A N 1
ATOM 6708 C CA . MET A 1 834 ? 10.124 19.987 34.750 1.00 90.25 834 MET A CA 1
ATOM 6709 C C . MET A 1 834 ? 11.142 18.850 34.845 1.00 90.25 834 MET A C 1
ATOM 6711 O O . MET A 1 834 ? 10.763 17.697 34.669 1.00 90.25 834 MET A O 1
ATOM 6715 N N . ALA A 1 835 ? 12.398 19.137 35.209 1.00 91.56 835 ALA A N 1
ATOM 6716 C CA . ALA A 1 835 ? 13.398 18.094 35.439 1.00 91.56 835 ALA A CA 1
ATOM 6717 C C . ALA A 1 835 ? 12.951 17.090 36.523 1.00 91.56 835 ALA A C 1
ATOM 6719 O O . ALA A 1 835 ? 13.070 15.884 36.318 1.00 91.56 835 ALA A O 1
ATOM 6720 N N . ILE A 1 836 ? 12.387 17.568 37.638 1.00 91.19 836 ILE A N 1
ATOM 6721 C CA . ILE A 1 836 ? 11.859 16.715 38.719 1.00 91.19 836 ILE A CA 1
ATOM 6722 C C . ILE A 1 836 ? 10.610 15.942 38.277 1.00 91.19 836 ILE A C 1
ATOM 6724 O O . ILE A 1 836 ? 10.470 14.770 38.605 1.00 91.19 836 ILE A O 1
ATOM 6728 N N . MET A 1 837 ? 9.701 16.580 37.538 1.00 89.12 837 MET A N 1
ATOM 6729 C CA . MET A 1 837 ? 8.488 15.925 37.038 1.00 89.12 837 MET A CA 1
ATOM 6730 C C . MET A 1 837 ? 8.812 14.798 36.053 1.00 89.12 837 MET A C 1
ATOM 6732 O O . MET A 1 837 ? 8.175 13.752 36.097 1.00 89.12 837 MET A O 1
ATOM 6736 N N . CYS A 1 838 ? 9.807 15.007 35.188 1.00 89.50 838 CYS A N 1
ATOM 6737 C CA . CYS A 1 838 ? 10.258 14.011 34.219 1.00 89.50 838 CYS A CA 1
ATOM 6738 C C . CYS A 1 838 ? 11.009 12.845 34.881 1.00 89.50 838 CYS A C 1
ATOM 6740 O O . CYS A 1 838 ? 10.903 11.710 34.429 1.00 89.50 838 CYS A O 1
ATOM 6742 N N . ASP A 1 839 ? 11.784 13.122 35.933 1.00 90.75 839 ASP A N 1
ATOM 6743 C CA . ASP A 1 839 ? 12.499 12.111 36.714 1.00 90.75 839 ASP A CA 1
ATOM 6744 C C . ASP A 1 839 ? 12.553 12.517 38.200 1.00 90.75 839 ASP A C 1
ATOM 6746 O O . ASP A 1 839 ? 13.430 13.290 38.612 1.00 90.75 839 ASP A O 1
ATOM 6750 N N . PRO A 1 840 ? 11.652 11.966 39.037 1.00 89.50 840 PRO A N 1
ATOM 6751 C CA . PRO A 1 840 ? 11.640 12.218 40.477 1.00 89.50 840 PRO A CA 1
ATOM 6752 C C . PRO A 1 840 ? 12.891 11.717 41.220 1.00 89.50 840 PRO A C 1
ATOM 6754 O O . PRO A 1 840 ? 13.052 12.014 42.405 1.00 89.50 840 PRO A O 1
ATOM 6757 N N . SER A 1 841 ? 13.778 10.963 40.558 1.00 89.88 841 SER A N 1
ATOM 6758 C CA . SER A 1 841 ? 15.079 10.533 41.084 1.00 89.88 841 SER A CA 1
ATOM 6759 C C . SER A 1 841 ? 16.236 11.469 40.694 1.00 89.88 841 SER A C 1
ATOM 6761 O O . SER A 1 841 ? 17.395 11.208 41.021 1.00 89.88 841 SER A O 1
ATOM 6763 N N . ASN A 1 842 ? 15.962 12.613 40.057 1.00 89.88 842 ASN A N 1
ATOM 6764 C CA . ASN A 1 842 ? 17.001 13.577 39.701 1.00 89.88 842 ASN A CA 1
ATOM 6765 C C . ASN A 1 842 ? 17.416 14.455 40.900 1.00 89.88 842 ASN A C 1
ATOM 6767 O O . ASN A 1 842 ? 16.934 15.578 41.081 1.00 89.88 842 ASN A O 1
ATOM 6771 N N . TYR A 1 843 ? 18.352 13.967 41.723 1.00 90.81 843 TYR A N 1
ATOM 6772 C CA . TYR A 1 843 ? 18.805 14.672 42.936 1.00 90.81 843 TYR A CA 1
ATOM 6773 C C . TYR A 1 843 ? 19.369 16.082 42.655 1.00 90.81 843 TYR A C 1
ATOM 6775 O O . TYR A 1 843 ? 19.196 16.996 43.467 1.00 90.81 843 TYR A O 1
ATOM 6783 N N . CYS A 1 844 ? 20.038 16.277 41.509 1.00 89.88 844 CYS A N 1
ATOM 6784 C CA . CYS A 1 844 ? 20.623 17.560 41.111 1.00 89.88 844 CYS A CA 1
ATOM 6785 C C . CYS A 1 844 ? 19.546 18.630 40.927 1.00 89.88 844 CYS A C 1
ATOM 6787 O O . CYS A 1 844 ? 19.747 19.774 41.335 1.00 89.88 844 CYS A O 1
ATOM 6789 N N . ALA A 1 845 ? 18.404 18.264 40.341 1.00 91.19 845 ALA A N 1
ATOM 6790 C CA . ALA A 1 845 ? 17.299 19.190 40.126 1.00 91.19 845 ALA A CA 1
ATOM 6791 C C . ALA A 1 845 ? 16.698 19.676 41.456 1.00 91.19 845 ALA A C 1
ATOM 6793 O O . ALA A 1 845 ? 16.504 20.878 41.626 1.00 91.19 845 ALA A O 1
ATOM 6794 N N . TYR A 1 846 ? 16.515 18.780 42.435 1.00 91.62 846 TYR A N 1
ATOM 6795 C CA . TYR A 1 846 ? 16.083 19.148 43.792 1.00 91.62 846 TYR A CA 1
ATOM 6796 C C . TYR A 1 846 ? 17.071 20.103 44.478 1.00 91.62 846 TYR A C 1
ATOM 6798 O O . TYR A 1 846 ? 16.671 21.147 44.998 1.00 91.62 846 TYR A O 1
ATOM 6806 N N . ALA A 1 847 ? 18.369 19.780 44.454 1.00 90.00 847 ALA A N 1
ATOM 6807 C CA . ALA A 1 847 ? 19.398 20.603 45.088 1.00 90.00 847 ALA A CA 1
ATOM 6808 C C . ALA A 1 847 ? 19.542 21.988 44.428 1.00 90.00 847 ALA A C 1
ATOM 6810 O O . ALA A 1 847 ? 19.748 22.986 45.123 1.00 90.00 847 ALA A O 1
ATOM 6811 N N . ASN A 1 848 ? 19.423 22.070 43.100 1.00 90.38 848 ASN A N 1
ATOM 6812 C CA . ASN A 1 848 ? 19.543 23.334 42.376 1.00 90.38 848 ASN A CA 1
ATOM 6813 C C . ASN A 1 848 ? 18.281 24.201 42.491 1.00 90.38 848 ASN A C 1
ATOM 6815 O O . ASN A 1 848 ? 18.415 25.414 42.653 1.00 90.38 848 ASN A O 1
ATOM 6819 N N . LEU A 1 849 ? 17.086 23.599 42.508 1.00 90.50 849 LEU A N 1
ATOM 6820 C CA . LEU A 1 849 ? 15.836 24.305 42.806 1.00 90.50 849 LEU A CA 1
ATOM 6821 C C . LEU A 1 849 ? 15.884 24.935 44.204 1.00 90.50 849 LEU A C 1
ATOM 6823 O O . LEU A 1 849 ? 15.595 26.116 44.372 1.00 90.50 849 LEU A O 1
ATOM 6827 N N . ALA A 1 850 ? 16.352 24.179 45.201 1.00 90.06 850 ALA A N 1
ATOM 6828 C CA . ALA A 1 850 ? 16.538 24.697 46.552 1.00 90.06 850 ALA A CA 1
ATOM 6829 C C . ALA A 1 850 ? 17.520 25.877 46.598 1.00 90.06 850 ALA A C 1
ATOM 6831 O O . ALA A 1 850 ? 17.371 26.786 47.410 1.00 90.06 850 ALA A O 1
ATOM 6832 N N . ASN A 1 851 ? 18.547 25.877 45.746 1.00 87.94 851 ASN A N 1
ATOM 6833 C CA . ASN A 1 851 ? 19.567 26.921 45.737 1.00 87.94 851 ASN A CA 1
ATOM 6834 C C . ASN A 1 851 ? 19.041 28.276 45.245 1.00 87.94 851 ASN A C 1
ATOM 6836 O O . ASN A 1 851 ? 19.549 29.303 45.694 1.00 87.94 851 ASN A O 1
ATOM 6840 N N . ILE A 1 852 ? 18.038 28.280 44.365 1.00 87.00 852 ILE A N 1
ATOM 6841 C CA . ILE A 1 852 ? 17.441 29.509 43.824 1.00 87.00 852 ILE A CA 1
ATOM 6842 C C . ILE A 1 852 ? 16.237 30.013 44.633 1.00 87.00 852 ILE A C 1
ATOM 6844 O O . ILE A 1 852 ? 15.879 31.174 44.490 1.00 87.00 852 ILE A O 1
ATOM 6848 N N . MET A 1 853 ? 15.650 29.182 45.503 1.00 87.00 853 MET A N 1
ATOM 6849 C CA . MET A 1 853 ? 14.554 29.582 46.396 1.00 87.00 853 MET A CA 1
ATOM 6850 C C . MET A 1 853 ? 15.013 30.521 47.518 1.00 87.00 853 MET A C 1
ATOM 6852 O O . MET A 1 853 ? 16.091 30.346 48.109 1.00 87.00 853 MET A O 1
ATOM 6856 N N . GLU A 1 854 ? 14.149 31.454 47.908 1.00 83.50 854 GLU A N 1
ATOM 6857 C CA . GLU A 1 854 ? 14.328 32.240 49.126 1.00 83.50 854 GLU A CA 1
ATOM 6858 C C . GLU A 1 854 ? 14.022 31.420 50.392 1.00 83.50 854 GLU A C 1
ATOM 6860 O O . GLU A 1 854 ? 13.333 30.402 50.382 1.00 83.50 854 GLU A O 1
ATOM 6865 N N . ASN A 1 855 ? 14.539 31.854 51.545 1.00 74.19 855 ASN A N 1
ATOM 6866 C CA . ASN A 1 855 ? 14.467 31.064 52.784 1.00 74.19 855 ASN A CA 1
ATOM 6867 C C . ASN A 1 855 ? 13.052 30.936 53.382 1.00 74.19 855 ASN A C 1
ATOM 6869 O O . ASN A 1 855 ? 12.853 30.087 54.250 1.00 74.19 855 ASN A O 1
ATOM 6873 N N . LYS A 1 856 ? 12.103 31.789 52.975 1.00 69.12 856 LYS A N 1
ATOM 6874 C CA . LYS A 1 856 ? 10.697 31.754 53.421 1.00 69.12 856 LYS A CA 1
ATOM 6875 C C . LYS A 1 856 ? 9.747 31.156 52.376 1.00 69.12 856 LYS A C 1
ATOM 6877 O O . LYS A 1 856 ? 8.561 31.029 52.661 1.00 69.12 856 LYS A O 1
ATOM 6882 N N . GLU A 1 857 ? 10.246 30.804 51.194 1.00 79.81 857 GLU A N 1
ATOM 6883 C CA . GLU A 1 857 ? 9.435 30.236 50.120 1.00 79.81 857 GLU A CA 1
ATOM 6884 C C . GLU A 1 857 ? 9.182 28.741 50.335 1.00 79.81 857 GLU A C 1
ATOM 6886 O O . GLU A 1 857 ? 10.012 27.999 50.871 1.00 79.81 857 GLU A O 1
ATOM 6891 N N . SER A 1 858 ? 8.020 28.296 49.869 1.00 83.56 858 SER A N 1
ATOM 6892 C CA . SER A 1 858 ? 7.675 26.884 49.732 1.00 83.56 858 SER A CA 1
ATOM 6893 C C . SER A 1 858 ? 7.148 26.647 48.325 1.00 83.56 858 SER A C 1
ATOM 6895 O O . SER A 1 858 ? 6.644 27.570 47.684 1.00 83.56 858 SER A O 1
ATOM 6897 N N . ILE A 1 859 ? 7.312 25.428 47.826 1.00 85.62 859 ILE A N 1
ATOM 6898 C CA . ILE A 1 859 ? 6.969 25.082 46.454 1.00 85.62 859 ILE A CA 1
ATOM 6899 C C . ILE A 1 859 ? 6.229 23.753 46.422 1.00 85.62 859 ILE A C 1
ATOM 6901 O O . ILE A 1 859 ? 6.683 22.767 46.997 1.00 85.62 859 ILE A O 1
ATOM 6905 N N . THR A 1 860 ? 5.086 23.724 45.748 1.00 85.81 860 THR A N 1
ATOM 6906 C CA . THR A 1 860 ? 4.324 22.491 45.540 1.00 85.81 860 THR A CA 1
ATOM 6907 C C . THR A 1 860 ? 4.799 21.820 44.259 1.00 85.81 860 THR A C 1
ATOM 6909 O O . THR A 1 860 ? 4.873 22.457 43.204 1.00 85.81 860 THR A O 1
ATOM 6912 N N . LEU A 1 861 ? 5.172 20.546 44.371 1.00 83.50 861 LEU A N 1
ATOM 6913 C CA . LEU A 1 861 ? 5.617 19.702 43.268 1.00 83.50 861 LEU A CA 1
ATOM 6914 C C . LEU A 1 861 ? 4.704 18.480 43.162 1.00 83.50 861 LEU A C 1
ATOM 6916 O O . LEU A 1 861 ? 4.311 17.899 44.171 1.00 83.50 861 LEU A O 1
ATOM 6920 N N . GLN A 1 862 ? 4.413 18.076 41.931 1.00 73.50 862 GLN A N 1
ATOM 6921 C CA . GLN A 1 862 ? 3.750 16.813 41.625 1.00 73.50 862 GLN A CA 1
ATOM 6922 C C . GLN A 1 862 ? 4.809 15.705 41.598 1.00 73.50 862 GLN A C 1
ATOM 6924 O O . GLN A 1 862 ? 5.684 15.706 40.733 1.00 73.50 862 GLN A O 1
ATOM 6929 N N . THR A 1 863 ? 4.761 14.779 42.555 1.00 65.75 863 THR A N 1
ATOM 6930 C CA . THR A 1 863 ? 5.674 13.627 42.633 1.00 65.75 863 THR A CA 1
ATOM 6931 C C . THR A 1 863 ? 4.866 12.337 42.709 1.00 65.75 863 THR A C 1
ATOM 6933 O O . THR A 1 863 ? 4.051 12.180 43.617 1.00 65.75 863 THR A O 1
ATOM 6936 N N . ASN A 1 864 ? 5.069 11.413 41.764 1.00 64.12 864 ASN A N 1
ATOM 6937 C CA . ASN A 1 864 ? 4.349 10.130 41.687 1.00 64.12 864 ASN A CA 1
ATOM 6938 C C . ASN A 1 864 ? 2.810 10.274 41.752 1.00 64.12 864 ASN A C 1
ATOM 6940 O O . ASN A 1 864 ? 2.141 9.493 42.421 1.00 64.12 864 ASN A O 1
ATOM 6944 N N . GLY A 1 865 ? 2.255 11.306 41.102 1.00 64.00 865 GLY A N 1
ATOM 6945 C CA . GLY A 1 865 ? 0.811 11.582 41.089 1.00 64.00 865 GLY A CA 1
ATOM 6946 C C . GLY A 1 865 ? 0.249 12.205 42.374 1.00 64.00 865 GLY A C 1
ATOM 6947 O O . GLY A 1 865 ? -0.967 12.274 42.525 1.00 64.00 865 GLY A O 1
ATOM 6948 N N . THR A 1 866 ? 1.109 12.651 43.298 1.00 71.50 866 THR A N 1
ATOM 6949 C CA . THR A 1 866 ? 0.709 13.324 44.544 1.00 71.50 866 THR A CA 1
ATOM 6950 C C . THR A 1 866 ? 1.344 14.705 44.663 1.00 71.50 866 THR A C 1
ATOM 6952 O O . THR A 1 866 ? 2.522 14.886 44.340 1.00 71.50 866 THR A O 1
ATOM 6955 N N . GLU A 1 867 ? 0.575 15.681 45.150 1.00 80.88 867 GLU A N 1
ATOM 6956 C CA . GLU A 1 867 ? 1.090 17.016 45.458 1.00 80.88 867 GLU A CA 1
ATOM 6957 C C . GLU A 1 867 ? 1.793 17.022 46.805 1.00 80.88 867 GLU A C 1
ATOM 6959 O O . GLU A 1 867 ? 1.198 16.726 47.842 1.00 80.88 867 GLU A O 1
ATOM 6964 N N . VAL A 1 868 ? 3.068 17.398 46.790 1.00 84.44 868 VAL A N 1
ATOM 6965 C CA . VAL A 1 868 ? 3.873 17.549 47.998 1.00 84.44 868 VAL A CA 1
ATOM 6966 C C . VAL A 1 868 ? 4.471 18.949 48.014 1.00 84.44 868 VAL A C 1
ATOM 6968 O O . VAL A 1 868 ? 5.103 19.389 47.050 1.00 84.44 868 VAL A O 1
ATOM 6971 N N . THR A 1 869 ? 4.268 19.664 49.118 1.00 88.88 869 THR A N 1
ATOM 6972 C CA . THR A 1 869 ? 4.854 20.989 49.341 1.00 88.88 869 THR A CA 1
ATOM 6973 C C . THR A 1 869 ? 6.209 20.844 50.016 1.00 88.88 869 THR A C 1
ATOM 6975 O O . THR A 1 869 ? 6.314 20.266 51.095 1.00 88.88 869 THR A O 1
ATOM 6978 N N . PHE A 1 870 ? 7.242 21.397 49.390 1.00 88.88 870 PHE A N 1
ATOM 6979 C CA . PHE A 1 870 ? 8.608 21.387 49.889 1.00 88.88 870 PHE A CA 1
ATOM 6980 C C . PHE A 1 870 ? 9.038 22.794 50.300 1.00 88.88 870 PHE A C 1
ATOM 6982 O O . PHE A 1 870 ? 8.899 23.752 49.536 1.00 88.88 870 PHE A O 1
ATOM 6989 N N . THR A 1 871 ? 9.630 22.928 51.484 1.00 90.31 871 THR A N 1
ATOM 6990 C CA . THR A 1 871 ? 10.473 24.085 51.797 1.00 90.31 871 THR A CA 1
ATOM 6991 C C . THR A 1 871 ? 11.858 23.913 51.172 1.00 90.31 871 THR A C 1
ATOM 6993 O O . THR A 1 871 ? 12.269 22.817 50.782 1.00 90.31 871 THR A O 1
ATOM 6996 N N . LYS A 1 872 ? 12.647 24.991 51.147 1.00 90.81 872 LYS A N 1
ATOM 6997 C CA . LYS A 1 872 ? 14.054 24.950 50.720 1.00 90.81 872 LYS A CA 1
ATOM 6998 C C . LYS A 1 872 ? 14.880 23.858 51.420 1.00 90.81 872 LYS A C 1
ATOM 7000 O O . LYS A 1 872 ? 15.737 23.240 50.793 1.00 90.81 872 LYS A O 1
ATOM 7005 N N . LYS A 1 873 ? 14.645 23.611 52.714 1.00 89.62 873 LYS A N 1
ATOM 7006 C CA . LYS A 1 873 ? 15.349 22.561 53.471 1.00 89.62 873 LYS A CA 1
ATOM 7007 C C . LYS A 1 873 ? 14.878 21.169 53.063 1.00 89.62 873 LYS A C 1
ATOM 7009 O O . LYS A 1 873 ? 15.720 20.296 52.866 1.00 89.62 873 LYS A O 1
ATOM 7014 N N . ASP A 1 874 ? 13.573 20.995 52.865 1.00 90.50 874 ASP A N 1
ATOM 7015 C CA . ASP A 1 874 ? 12.987 19.713 52.458 1.00 90.50 874 ASP A CA 1
ATOM 7016 C C . ASP A 1 874 ? 13.511 19.262 51.093 1.00 90.50 874 ASP A C 1
ATOM 7018 O O . ASP A 1 874 ? 13.791 18.081 50.904 1.00 90.50 874 ASP A O 1
ATOM 7022 N N . LEU A 1 875 ? 13.736 20.194 50.160 1.00 91.62 875 LEU A N 1
ATOM 7023 C CA . LEU A 1 875 ? 14.350 19.884 48.865 1.00 91.62 875 LEU A CA 1
ATOM 7024 C C . LEU A 1 875 ? 15.790 19.357 49.001 1.00 91.62 875 LEU A C 1
ATOM 7026 O O . LEU A 1 875 ? 16.145 18.379 48.344 1.00 91.62 875 LEU A O 1
ATOM 7030 N N . TYR A 1 876 ? 16.624 19.949 49.867 1.00 91.94 876 TYR A N 1
ATOM 7031 C CA . TYR A 1 876 ? 17.973 19.419 50.117 1.00 91.94 876 TYR A CA 1
ATOM 7032 C C . TYR A 1 876 ? 17.936 18.054 50.806 1.00 91.94 876 TYR A C 1
ATOM 7034 O O . TYR A 1 876 ? 18.715 17.171 50.451 1.00 91.94 876 TYR A O 1
ATOM 7042 N N . ILE A 1 877 ? 17.021 17.861 51.758 1.00 90.56 877 ILE A N 1
ATOM 7043 C CA . ILE A 1 877 ? 16.800 16.565 52.405 1.00 90.56 877 ILE A CA 1
ATOM 7044 C C . ILE A 1 877 ? 16.386 15.516 51.366 1.00 90.56 877 ILE A C 1
ATOM 7046 O O . ILE A 1 877 ? 16.934 14.416 51.358 1.00 90.56 877 ILE A O 1
ATOM 7050 N N . LYS A 1 878 ? 15.478 15.860 50.445 1.00 90.62 878 LYS A N 1
ATOM 7051 C CA . LYS A 1 878 ? 15.055 14.977 49.354 1.00 90.62 878 LYS A CA 1
ATOM 7052 C C . LYS A 1 878 ? 16.213 14.627 48.418 1.00 90.62 878 LYS A C 1
ATOM 7054 O O . LYS A 1 878 ? 16.364 13.463 48.066 1.00 90.62 878 LYS A O 1
ATOM 7059 N N . ALA A 1 879 ? 17.074 15.588 48.078 1.00 91.19 879 ALA A N 1
ATOM 7060 C CA . ALA A 1 879 ? 18.274 15.323 47.283 1.00 91.19 879 ALA A CA 1
ATOM 7061 C C . ALA A 1 879 ? 19.230 14.329 47.978 1.00 91.19 879 ALA A C 1
ATOM 7063 O O . ALA A 1 879 ? 19.718 13.408 47.330 1.00 91.19 879 ALA A O 1
ATOM 7064 N N . ILE A 1 880 ? 19.441 14.467 49.295 1.00 90.50 880 ILE A N 1
ATOM 7065 C CA . ILE A 1 880 ? 20.251 13.534 50.104 1.00 90.50 880 ILE A CA 1
ATOM 7066 C C . ILE A 1 880 ? 19.636 12.129 50.130 1.00 90.50 880 ILE A C 1
ATOM 7068 O O . ILE A 1 880 ? 20.357 11.138 50.094 1.00 90.50 880 ILE A O 1
ATOM 7072 N N . GLN A 1 881 ? 18.308 12.027 50.204 1.00 89.12 881 GLN A N 1
ATOM 7073 C CA . GLN A 1 881 ? 17.620 10.731 50.193 1.00 89.12 881 GLN A CA 1
ATOM 7074 C C . GLN A 1 881 ? 17.807 9.980 48.880 1.00 89.12 881 GLN A C 1
ATOM 7076 O O . GLN A 1 881 ? 17.909 8.758 48.889 1.00 89.12 881 GLN A O 1
ATOM 7081 N N . ILE A 1 882 ? 17.796 10.710 47.767 1.00 90.00 882 ILE A N 1
ATOM 7082 C CA . ILE A 1 882 ? 17.935 10.139 46.432 1.00 90.00 882 ILE A CA 1
ATOM 7083 C C . ILE A 1 882 ? 19.386 9.704 46.186 1.00 90.00 882 ILE A C 1
ATOM 7085 O O . ILE A 1 882 ? 19.611 8.583 45.740 1.00 90.00 882 ILE A O 1
ATOM 7089 N N . ASP A 1 883 ? 20.364 10.565 46.491 1.00 87.94 883 ASP A N 1
ATOM 7090 C CA . ASP A 1 883 ? 21.790 10.238 46.369 1.00 87.94 883 ASP A CA 1
ATOM 7091 C C . ASP A 1 883 ? 22.579 10.700 47.615 1.00 87.94 883 ASP A C 1
ATOM 7093 O O . ASP A 1 883 ? 23.017 11.857 47.696 1.00 87.94 883 ASP A O 1
ATOM 7097 N N . PRO A 1 884 ? 22.804 9.805 48.599 1.00 87.62 884 PRO A N 1
ATOM 7098 C CA . PRO A 1 884 ? 23.480 10.143 49.852 1.00 87.62 884 PRO A CA 1
ATOM 7099 C C . PRO A 1 884 ? 24.992 10.355 49.692 1.00 87.62 884 PRO A C 1
ATOM 7101 O O . PRO A 1 884 ? 25.650 10.802 50.629 1.00 87.62 884 PRO A O 1
ATOM 7104 N N . ASN A 1 885 ? 25.567 10.075 48.517 1.00 86.25 885 ASN A N 1
ATOM 7105 C CA . ASN A 1 885 ? 27.007 10.208 48.277 1.00 86.25 885 ASN A CA 1
ATOM 7106 C C . ASN A 1 885 ? 27.410 11.608 47.781 1.00 86.25 885 ASN A C 1
ATOM 7108 O O . ASN A 1 885 ? 28.551 11.830 47.372 1.00 86.25 885 ASN A O 1
ATOM 7112 N N . ARG A 1 886 ? 26.489 12.579 47.790 1.00 85.06 886 ARG A N 1
ATOM 7113 C CA . ARG A 1 886 ? 26.702 13.910 47.206 1.00 85.06 886 ARG A CA 1
ATOM 7114 C C . ARG A 1 886 ? 26.874 14.971 48.281 1.00 85.06 886 ARG A C 1
ATOM 7116 O O . ARG A 1 886 ? 25.898 15.482 48.826 1.00 85.06 886 ARG A O 1
ATOM 7123 N N . TYR A 1 887 ? 28.124 15.379 48.517 1.00 86.00 887 TYR A N 1
ATOM 7124 C CA . TYR A 1 887 ? 28.474 16.372 49.546 1.00 86.00 887 TYR A CA 1
ATOM 7125 C C . TYR A 1 887 ? 27.668 17.681 49.435 1.00 86.00 887 TYR A C 1
ATOM 7127 O O . TYR A 1 887 ? 27.376 18.326 50.444 1.00 86.00 887 TYR A O 1
ATOM 7135 N N . TYR A 1 888 ? 27.319 18.093 48.208 1.00 85.69 888 TYR A N 1
ATOM 7136 C CA . TYR A 1 888 ? 26.764 19.415 47.930 1.00 85.69 888 TYR A CA 1
ATOM 7137 C C . TYR A 1 888 ? 25.446 19.670 48.670 1.00 85.69 888 TYR A C 1
ATOM 7139 O O . TYR A 1 888 ? 25.257 20.746 49.241 1.00 85.69 888 TYR A O 1
ATOM 7147 N N . ALA A 1 889 ? 24.558 18.673 48.720 1.00 87.75 889 ALA A N 1
ATOM 7148 C CA . ALA A 1 889 ? 23.266 18.801 49.385 1.00 87.75 889 ALA A CA 1
ATOM 7149 C C . ALA A 1 889 ? 23.415 18.900 50.916 1.00 87.75 889 ALA A C 1
ATOM 7151 O O . ALA A 1 889 ? 22.785 19.760 51.532 1.00 87.75 889 ALA A O 1
ATOM 7152 N N . TYR A 1 890 ? 24.320 18.115 51.517 1.00 88.88 890 TYR A N 1
ATOM 7153 C CA . TYR A 1 890 ? 24.656 18.194 52.946 1.00 88.88 890 TYR A CA 1
ATOM 7154 C C . TYR A 1 890 ? 25.203 19.573 53.328 1.00 88.88 890 TYR A C 1
ATOM 7156 O O . TYR A 1 890 ? 24.729 20.203 54.278 1.00 88.88 890 TYR A O 1
ATOM 7164 N N . PHE A 1 891 ? 26.163 20.078 52.548 1.00 88.56 891 PHE A N 1
ATOM 7165 C CA . PHE A 1 891 ? 26.775 21.382 52.786 1.00 88.56 891 PHE A CA 1
ATOM 7166 C C . PHE A 1 891 ? 25.746 22.517 52.702 1.00 88.56 891 PHE A C 1
ATOM 7168 O O . PHE A 1 891 ? 25.666 23.365 53.595 1.00 88.56 891 PHE A O 1
ATOM 7175 N N . ARG A 1 892 ? 24.918 22.531 51.650 1.00 88.50 892 ARG A N 1
ATOM 7176 C CA . ARG A 1 892 ? 23.905 23.575 51.453 1.00 88.50 892 ARG A CA 1
ATOM 7177 C C . ARG A 1 892 ? 22.781 23.513 52.482 1.00 88.50 892 ARG A C 1
ATOM 7179 O O . ARG A 1 892 ? 22.348 24.573 52.939 1.00 88.50 892 ARG A O 1
ATOM 7186 N N . LEU A 1 893 ? 22.354 22.321 52.901 1.00 89.88 893 LEU A N 1
ATOM 7187 C CA . LEU A 1 893 ? 21.382 22.167 53.983 1.00 89.88 893 LEU A CA 1
ATOM 7188 C C . LEU A 1 893 ? 21.908 22.794 55.281 1.00 89.88 893 LEU A C 1
ATOM 7190 O O . LEU A 1 893 ? 21.224 23.623 55.882 1.00 89.88 893 LEU A O 1
ATOM 7194 N N . ALA A 1 894 ? 23.157 22.495 55.653 1.00 87.94 894 ALA A N 1
ATOM 7195 C CA . ALA A 1 894 ? 23.782 23.034 56.858 1.00 87.94 894 ALA A CA 1
ATOM 7196 C C . ALA A 1 894 ? 23.843 24.572 56.864 1.00 87.94 894 ALA A C 1
ATOM 7198 O O . ALA A 1 894 ? 23.593 25.214 57.889 1.00 87.94 894 ALA A O 1
ATOM 7199 N N . LEU A 1 895 ? 24.146 25.193 55.719 1.00 86.38 895 LEU A N 1
ATOM 7200 C CA . LEU A 1 895 ? 24.190 26.655 55.605 1.00 86.38 895 LEU A CA 1
ATOM 7201 C C . LEU A 1 895 ? 22.824 27.317 55.822 1.00 86.38 895 LEU A C 1
ATOM 7203 O O . LEU A 1 895 ? 22.777 28.435 56.332 1.00 86.38 895 LEU A O 1
ATOM 7207 N N . ASN A 1 896 ? 21.732 26.621 55.505 1.00 85.88 896 ASN A N 1
ATOM 7208 C CA . ASN A 1 896 ? 20.368 27.120 55.684 1.00 85.88 896 ASN A CA 1
ATOM 7209 C C . ASN A 1 896 ? 19.783 26.810 57.076 1.00 85.88 896 ASN A C 1
ATOM 7211 O O . ASN A 1 896 ? 18.661 27.222 57.373 1.00 85.88 896 ASN A O 1
ATOM 7215 N N . MET A 1 897 ? 20.527 26.124 57.951 1.00 86.31 897 MET A N 1
ATOM 7216 C CA . MET A 1 897 ? 20.128 25.855 59.337 1.00 86.31 897 MET A CA 1
ATOM 7217 C C . MET A 1 897 ? 20.615 26.933 60.314 1.00 86.31 897 MET A C 1
ATOM 7219 O O . MET A 1 897 ? 21.738 27.453 60.205 1.00 86.31 897 MET A O 1
ATOM 7223 N N . LYS A 1 898 ? 19.785 27.229 61.325 1.00 84.00 898 LYS A N 1
ATOM 7224 C CA . LYS A 1 898 ? 20.182 28.042 62.488 1.00 84.00 898 LYS A CA 1
ATOM 7225 C C . LYS A 1 898 ? 21.169 27.257 63.366 1.00 84.00 898 LYS A C 1
ATOM 7227 O O . LYS A 1 898 ? 21.182 26.033 63.360 1.00 84.00 898 LYS A O 1
ATOM 7232 N N . SER A 1 899 ? 21.986 27.960 64.155 1.00 77.75 899 SER A N 1
ATOM 7233 C CA . SER A 1 899 ? 23.087 27.351 64.932 1.00 77.75 899 SER A CA 1
ATOM 7234 C C . SER A 1 899 ? 22.648 26.229 65.895 1.00 77.75 899 SER A C 1
ATOM 7236 O O . SER A 1 899 ? 23.355 25.241 66.045 1.00 77.75 899 SER A O 1
ATOM 7238 N N . LYS A 1 900 ? 21.459 26.351 66.505 1.00 82.06 900 LYS A N 1
ATOM 7239 C CA . LYS A 1 900 ? 20.893 25.366 67.451 1.00 82.06 900 LYS A CA 1
ATOM 7240 C C . LYS A 1 900 ? 19.780 24.495 66.851 1.00 82.06 900 LYS A C 1
ATOM 7242 O O . LYS A 1 900 ? 19.052 23.843 67.588 1.00 82.06 900 LYS A O 1
ATOM 7247 N N . GLU A 1 901 ? 19.590 24.547 65.538 1.00 87.31 901 GLU A N 1
ATOM 7248 C CA . GLU A 1 901 ? 18.553 23.775 64.856 1.00 87.31 901 GLU A CA 1
ATOM 7249 C C . GLU A 1 901 ? 19.016 22.334 64.615 1.00 87.31 901 GLU A C 1
ATOM 7251 O O . GLU A 1 901 ? 20.181 22.093 64.285 1.00 87.31 901 GLU A O 1
ATOM 7256 N N . THR A 1 902 ? 18.094 21.387 64.759 1.00 86.62 902 THR A N 1
ATOM 7257 C CA . THR A 1 902 ? 18.281 19.977 64.415 1.00 86.62 902 THR A CA 1
ATOM 7258 C C . THR A 1 902 ? 17.281 19.577 63.340 1.00 86.62 902 THR A C 1
ATOM 7260 O O . THR A 1 902 ? 16.195 20.148 63.251 1.00 86.62 902 THR A O 1
ATOM 7263 N N . ILE A 1 903 ? 17.656 18.614 62.501 1.00 87.69 903 ILE A N 1
ATOM 7264 C CA . ILE A 1 903 ? 16.787 18.091 61.447 1.00 87.69 903 ILE A CA 1
ATOM 7265 C C . ILE A 1 903 ? 16.879 16.573 61.392 1.00 87.69 903 ILE A C 1
ATOM 7267 O O . ILE A 1 903 ? 17.949 16.016 61.620 1.00 87.69 903 ILE A O 1
ATOM 7271 N N . THR A 1 904 ? 15.774 15.903 61.094 1.00 84.88 904 THR A N 1
ATOM 7272 C CA . THR A 1 904 ? 15.736 14.441 61.003 1.00 84.88 904 THR A CA 1
ATOM 7273 C C . THR A 1 904 ? 15.782 14.027 59.537 1.00 84.88 904 THR A C 1
ATOM 7275 O O . THR A 1 904 ? 14.950 14.463 58.744 1.00 84.88 904 THR A O 1
ATOM 7278 N N . LEU A 1 905 ? 16.759 13.201 59.160 1.00 82.00 905 LEU A N 1
ATOM 7279 C CA . LEU A 1 905 ? 16.785 12.555 57.843 1.00 82.00 905 LEU A CA 1
ATOM 7280 C C . LEU A 1 905 ? 15.788 11.383 57.817 1.00 82.00 905 LEU A C 1
ATOM 7282 O O . LEU A 1 905 ? 15.442 10.836 58.860 1.00 82.00 905 LEU A O 1
ATOM 7286 N N . ASN A 1 906 ? 15.357 10.935 56.633 1.00 70.88 906 ASN A N 1
ATOM 7287 C CA . ASN A 1 906 ? 14.348 9.864 56.511 1.00 70.88 906 ASN A CA 1
ATOM 7288 C C . ASN A 1 906 ? 14.748 8.517 57.130 1.00 70.88 906 ASN A C 1
ATOM 7290 O O . ASN A 1 906 ? 13.881 7.699 57.413 1.00 70.88 906 ASN A O 1
ATOM 7294 N N . ASN A 1 907 ? 16.039 8.278 57.362 1.00 73.50 907 ASN A N 1
ATOM 7295 C CA . ASN A 1 907 ? 16.524 7.103 58.091 1.00 73.50 907 ASN A CA 1
ATOM 7296 C C . ASN A 1 907 ? 16.392 7.245 59.626 1.00 73.50 907 ASN A C 1
ATOM 7298 O O . ASN A 1 907 ? 16.942 6.431 60.361 1.00 73.50 907 ASN A O 1
ATOM 7302 N N . GLY A 1 908 ? 15.726 8.298 60.114 1.00 75.94 908 GLY A N 1
ATOM 7303 C CA . GLY A 1 908 ? 15.537 8.596 61.534 1.00 75.94 908 GLY A CA 1
ATOM 7304 C C . GLY A 1 908 ? 16.719 9.304 62.202 1.00 75.94 908 GLY A C 1
ATOM 7305 O O . GLY A 1 908 ? 16.651 9.599 63.394 1.00 75.94 908 GLY A O 1
ATOM 7306 N N . THR A 1 909 ? 17.798 9.605 61.470 1.00 83.12 909 THR A N 1
ATOM 7307 C CA . THR A 1 909 ? 19.000 10.211 62.060 1.00 83.12 909 THR A CA 1
ATOM 7308 C C . THR A 1 909 ? 18.782 11.695 62.330 1.00 83.12 909 THR A C 1
ATOM 7310 O O . THR A 1 909 ? 18.498 12.464 61.408 1.00 83.12 909 THR A O 1
ATOM 7313 N N . LEU A 1 910 ? 18.961 12.109 63.587 1.00 87.81 910 LEU A N 1
ATOM 7314 C CA . LEU A 1 910 ? 18.944 13.512 63.987 1.00 87.81 910 LEU A CA 1
ATOM 7315 C C . LEU A 1 910 ? 20.299 14.161 63.678 1.00 87.81 910 LEU A C 1
ATOM 7317 O O . LEU A 1 910 ? 21.329 13.779 64.229 1.00 87.81 910 LEU A O 1
ATOM 7321 N N . MET A 1 911 ? 20.287 15.173 62.822 1.00 89.19 911 MET A N 1
ATOM 7322 C CA . MET A 1 911 ? 21.474 15.856 62.330 1.00 89.19 911 MET A CA 1
ATOM 7323 C C . MET A 1 911 ? 21.523 17.294 62.844 1.00 89.19 911 MET A C 1
ATOM 7325 O O . MET A 1 911 ? 20.564 18.059 62.712 1.00 89.19 911 MET A O 1
ATOM 7329 N N . THR A 1 912 ? 22.666 17.684 63.406 1.00 90.06 912 THR A N 1
ATOM 7330 C CA . THR A 1 912 ? 22.979 19.086 63.710 1.00 90.06 912 THR A CA 1
ATOM 7331 C C . THR A 1 912 ? 23.638 19.750 62.501 1.00 90.06 912 THR A C 1
ATOM 7333 O O . THR A 1 912 ? 24.187 19.079 61.623 1.00 90.06 912 THR A O 1
ATOM 7336 N N . LYS A 1 913 ? 23.668 21.088 62.481 1.00 87.81 913 LYS A N 1
ATOM 7337 C CA . LYS A 1 913 ? 24.431 21.851 61.479 1.00 87.81 913 LYS A CA 1
ATOM 7338 C C . LYS A 1 913 ? 25.892 21.389 61.375 1.00 87.81 913 LYS A C 1
ATOM 7340 O O . LYS A 1 913 ? 26.418 21.275 60.272 1.00 87.81 913 LYS A O 1
ATOM 7345 N N . GLN A 1 914 ? 26.537 21.113 62.509 1.00 84.75 914 GLN A N 1
ATOM 7346 C CA . GLN A 1 914 ? 27.923 20.643 62.549 1.00 84.75 914 GLN A CA 1
ATOM 7347 C C . GLN A 1 914 ? 28.062 19.240 61.945 1.00 84.75 914 GLN A C 1
ATOM 7349 O O . GLN A 1 914 ? 28.972 19.013 61.154 1.00 84.75 914 GLN A O 1
ATOM 7354 N N . GLN A 1 915 ? 27.135 18.328 62.253 1.00 87.75 915 GLN A N 1
ATOM 7355 C CA . GLN A 1 915 ? 27.169 16.962 61.730 1.00 87.75 915 GLN A CA 1
ATOM 7356 C C . GLN A 1 915 ? 27.001 16.923 60.203 1.00 87.75 915 GLN A C 1
ATOM 7358 O O . GLN A 1 915 ? 27.731 16.207 59.525 1.00 87.75 915 GLN A O 1
ATOM 7363 N N . LEU A 1 916 ? 26.109 17.747 59.642 1.00 88.31 916 LEU A N 1
ATOM 7364 C CA . LEU A 1 916 ? 25.948 17.861 58.187 1.00 88.31 916 LEU A CA 1
ATOM 7365 C C . LEU A 1 916 ? 27.209 18.394 57.489 1.00 88.31 916 LEU A C 1
ATOM 7367 O O . LEU A 1 916 ? 27.548 17.935 56.400 1.00 88.31 916 LEU A O 1
ATOM 7371 N N . LEU A 1 917 ? 27.916 19.352 58.100 1.00 85.56 917 LEU A N 1
ATOM 7372 C CA . LEU A 1 917 ? 29.178 19.865 57.554 1.00 85.56 917 LEU A CA 1
ATOM 7373 C C . LEU A 1 917 ? 30.298 18.815 57.608 1.00 85.56 917 LEU A C 1
ATOM 7375 O O . LEU A 1 917 ? 31.098 18.741 56.677 1.00 85.56 917 LEU A O 1
ATOM 7379 N N . LEU A 1 918 ? 30.346 18.000 58.667 1.00 84.56 918 LEU A N 1
ATOM 7380 C CA . LEU A 1 918 ? 31.292 16.887 58.782 1.00 84.56 918 LEU A CA 1
ATOM 7381 C C . LEU A 1 918 ? 31.026 15.810 57.723 1.00 84.56 918 LEU A C 1
ATOM 7383 O O . LEU A 1 918 ? 31.965 15.361 57.070 1.00 84.56 918 LEU A O 1
ATOM 7387 N N . ASP A 1 919 ? 29.762 15.452 57.496 1.00 86.56 919 ASP A N 1
ATOM 7388 C CA . ASP A 1 919 ? 29.382 14.486 56.462 1.00 86.56 919 ASP A CA 1
ATOM 7389 C C . ASP A 1 919 ? 29.690 15.006 55.052 1.00 86.56 919 ASP A C 1
ATOM 7391 O O . ASP A 1 919 ? 30.221 14.260 54.228 1.00 86.56 919 ASP A O 1
ATOM 7395 N N . ALA A 1 920 ? 29.444 16.295 54.785 1.00 86.19 920 ALA A N 1
ATOM 7396 C CA . ALA A 1 920 ? 29.850 16.925 53.530 1.00 86.19 920 ALA A CA 1
ATOM 7397 C C . ALA A 1 920 ? 31.374 16.853 53.327 1.00 86.19 920 ALA A C 1
ATOM 7399 O O . ALA A 1 920 ? 31.831 16.472 52.254 1.00 86.19 920 ALA A O 1
ATOM 7400 N N . ASN A 1 921 ? 32.161 17.150 54.366 1.00 82.31 921 ASN A N 1
ATOM 7401 C CA . ASN A 1 921 ? 33.621 17.064 54.303 1.00 82.31 921 ASN A CA 1
ATOM 7402 C C . ASN A 1 921 ? 34.132 15.627 54.114 1.00 82.31 921 ASN A C 1
ATOM 7404 O O . ASN A 1 921 ? 35.150 15.409 53.465 1.00 82.31 921 ASN A O 1
ATOM 7408 N N . ARG A 1 922 ? 33.444 14.636 54.693 1.00 85.62 922 ARG A N 1
ATOM 7409 C CA . ARG A 1 922 ? 33.775 13.217 54.503 1.00 85.62 922 ARG A CA 1
ATOM 7410 C C . ARG A 1 922 ? 33.572 12.788 53.050 1.00 85.62 922 ARG A C 1
ATOM 7412 O O . ARG A 1 922 ? 34.355 11.993 52.545 1.00 85.62 922 ARG A O 1
ATOM 7419 N N . LEU A 1 923 ? 32.514 13.286 52.411 1.00 85.88 923 LEU A N 1
ATOM 7420 C CA . LEU A 1 923 ? 32.184 12.978 51.019 1.00 85.88 923 LEU A CA 1
ATOM 7421 C C . LEU A 1 923 ? 33.103 13.705 50.022 1.00 85.88 923 LEU A C 1
ATOM 7423 O O . LEU A 1 923 ? 33.411 13.142 48.976 1.00 85.88 923 LEU A O 1
ATOM 7427 N N . ASP A 1 924 ? 33.554 14.923 50.339 1.00 80.44 924 ASP A N 1
ATOM 7428 C CA . ASP A 1 924 ? 34.569 15.649 49.567 1.00 80.44 924 ASP A CA 1
ATOM 7429 C C . ASP A 1 924 ? 35.416 16.558 50.478 1.00 80.44 924 ASP A C 1
ATOM 7431 O O . ASP A 1 924 ? 34.985 17.629 50.915 1.00 80.44 924 ASP A O 1
ATOM 7435 N N . ASN A 1 925 ? 36.652 16.131 50.744 1.00 74.50 925 ASN A N 1
ATOM 7436 C CA . ASN A 1 925 ? 37.601 16.839 51.605 1.00 74.50 925 ASN A CA 1
ATOM 7437 C C . ASN A 1 925 ? 38.440 17.891 50.850 1.00 74.50 925 ASN A C 1
ATOM 7439 O O . ASN A 1 925 ? 39.343 18.505 51.421 1.00 74.50 925 ASN A O 1
ATOM 7443 N N . THR A 1 926 ? 38.183 18.139 49.567 1.00 73.31 926 THR A N 1
ATOM 7444 C CA . THR A 1 926 ? 38.963 19.120 48.793 1.00 73.31 926 THR A CA 1
ATOM 7445 C C . THR A 1 926 ? 38.414 20.547 48.927 1.00 73.31 926 THR A C 1
ATOM 7447 O O . THR A 1 926 ? 39.066 21.528 48.553 1.00 73.31 926 THR A O 1
ATOM 7450 N N . ILE A 1 927 ? 37.227 20.703 49.521 1.00 71.00 927 ILE A N 1
ATOM 7451 C CA . ILE A 1 927 ? 36.470 21.956 49.491 1.00 71.00 927 ILE A CA 1
ATOM 7452 C C . ILE A 1 927 ? 36.812 22.845 50.681 1.00 71.00 927 ILE A C 1
ATOM 7454 O O . ILE A 1 927 ? 36.230 22.767 51.763 1.00 71.00 927 ILE A O 1
ATOM 7458 N N . LYS A 1 928 ? 37.708 23.803 50.425 1.00 68.56 928 LYS A N 1
ATOM 7459 C CA . LYS A 1 928 ? 38.208 24.773 51.416 1.00 68.56 928 LYS A CA 1
ATOM 7460 C C . LYS A 1 928 ? 37.116 25.561 52.154 1.00 68.56 928 LYS A C 1
ATOM 7462 O O . LYS A 1 928 ? 37.323 25.977 53.292 1.00 68.56 928 LYS A O 1
ATOM 7467 N N . LEU A 1 929 ? 35.953 25.766 51.528 1.00 67.94 929 LEU A N 1
ATOM 7468 C CA . LEU A 1 929 ? 34.827 26.480 52.141 1.00 67.94 929 LEU A CA 1
ATOM 7469 C C . LEU A 1 929 ? 34.219 25.730 53.337 1.00 67.94 929 LEU A C 1
ATOM 7471 O O . LEU A 1 929 ? 33.729 26.377 54.262 1.00 67.94 929 LEU A O 1
ATOM 7475 N N . ILE A 1 930 ? 34.253 24.393 53.327 1.00 70.06 930 ILE A N 1
ATOM 7476 C CA . ILE A 1 930 ? 33.682 23.571 54.401 1.00 70.06 930 ILE A CA 1
ATOM 7477 C C . ILE A 1 930 ? 34.504 23.758 55.681 1.00 70.06 930 ILE A C 1
ATOM 7479 O O . ILE A 1 930 ? 33.931 23.986 56.747 1.00 70.06 930 ILE A O 1
ATOM 7483 N N . TYR A 1 931 ? 35.836 23.813 55.555 1.00 68.25 931 TYR A N 1
ATOM 7484 C CA . TYR A 1 931 ? 36.775 24.011 56.666 1.00 68.25 931 TYR A CA 1
ATOM 7485 C C . TYR A 1 931 ? 36.520 25.286 57.469 1.00 68.25 931 TYR A C 1
ATOM 7487 O O . TYR A 1 931 ? 36.485 25.246 58.700 1.00 68.25 931 TYR A O 1
ATOM 7495 N N . LYS A 1 932 ? 36.225 26.396 56.781 1.00 69.44 932 LYS A N 1
ATOM 7496 C CA . LYS A 1 932 ? 35.900 27.674 57.430 1.00 69.44 932 LYS A CA 1
ATOM 7497 C C . LYS A 1 932 ? 34.666 27.574 58.337 1.00 69.44 932 LYS A C 1
ATOM 7499 O O . LYS A 1 932 ? 34.606 28.252 59.357 1.00 69.44 932 LYS A O 1
ATOM 7504 N N . HIS A 1 933 ? 33.680 26.753 57.975 1.00 69.44 933 HIS A N 1
ATOM 7505 C CA . HIS A 1 933 ? 32.421 26.638 58.715 1.00 69.44 933 HIS A CA 1
ATOM 7506 C C . HIS A 1 933 ? 32.459 25.636 59.872 1.00 69.44 933 HIS A C 1
ATOM 7508 O O . HIS A 1 933 ? 31.665 25.781 60.799 1.00 69.44 933 HIS A O 1
ATOM 7514 N N . ILE A 1 934 ? 33.382 24.671 59.853 1.00 69.25 934 ILE A N 1
ATOM 7515 C CA . ILE A 1 934 ? 33.618 23.746 60.976 1.00 69.25 934 ILE A CA 1
ATOM 7516 C C . ILE A 1 934 ? 34.667 24.257 61.975 1.00 69.25 934 ILE A C 1
ATOM 7518 O O . ILE A 1 934 ? 34.996 23.550 62.919 1.00 69.25 934 ILE A O 1
ATOM 7522 N N . GLY A 1 935 ? 35.163 25.488 61.797 1.00 59.72 935 GLY A N 1
ATOM 7523 C CA . GLY A 1 935 ? 36.115 26.122 62.714 1.00 59.72 935 GLY A CA 1
ATOM 7524 C C . GLY A 1 935 ? 37.571 25.688 62.524 1.00 59.72 935 GLY A C 1
ATOM 7525 O O . GLY A 1 935 ? 38.393 25.968 63.387 1.00 59.72 935 GLY A O 1
ATOM 7526 N N . LEU A 1 936 ? 37.906 25.037 61.403 1.00 58.97 936 LEU A N 1
ATOM 7527 C CA . LEU A 1 936 ? 39.269 24.599 61.103 1.00 58.97 936 LEU A CA 1
ATOM 7528 C C . LEU A 1 936 ? 40.002 25.656 60.267 1.00 58.97 936 LEU A C 1
ATOM 7530 O O . LEU A 1 936 ? 39.601 25.980 59.146 1.00 58.97 936 LEU A O 1
ATOM 7534 N N . THR A 1 937 ? 41.108 26.179 60.792 1.00 52.31 937 THR A N 1
ATOM 7535 C CA . THR A 1 937 ? 42.039 27.042 60.054 1.00 52.31 937 THR A CA 1
ATOM 7536 C C . THR A 1 937 ? 43.114 26.189 59.385 1.00 52.31 937 THR A C 1
ATOM 7538 O O . THR A 1 937 ? 43.893 25.511 60.053 1.00 52.31 937 THR A O 1
ATOM 7541 N N . LEU A 1 938 ? 43.190 26.243 58.053 1.00 50.28 938 LEU A N 1
ATOM 7542 C CA . LEU A 1 938 ? 44.312 25.679 57.303 1.00 50.28 938 LEU A CA 1
ATOM 7543 C C . LEU A 1 938 ? 45.578 26.488 57.628 1.00 50.28 938 LEU A C 1
ATOM 7545 O O . LEU A 1 938 ? 45.651 27.670 57.295 1.00 50.28 938 LEU A O 1
ATOM 7549 N N . LYS A 1 939 ? 46.579 25.866 58.259 1.00 43.06 939 LYS A N 1
ATOM 7550 C CA . LYS A 1 939 ? 47.949 26.394 58.232 1.00 43.06 939 LYS A CA 1
ATOM 7551 C C . LYS A 1 939 ? 48.594 25.965 56.919 1.00 43.06 939 LYS A C 1
ATOM 7553 O O . LYS A 1 939 ? 48.639 24.775 56.618 1.00 43.06 939 LYS A O 1
ATOM 7558 N N . GLU A 1 940 ? 49.093 26.924 56.145 1.00 41.34 940 GLU A N 1
ATOM 7559 C CA . GLU A 1 940 ? 49.975 26.617 55.022 1.00 41.34 940 GLU A CA 1
ATOM 7560 C C . GLU A 1 940 ? 51.273 25.996 55.547 1.00 41.34 940 GLU A C 1
ATOM 7562 O O . GLU A 1 940 ? 51.985 26.598 56.351 1.00 41.34 940 GLU A O 1
ATOM 7567 N N . GLN A 1 941 ? 51.594 24.801 55.058 1.00 36.41 941 GLN A N 1
ATOM 7568 C CA . GLN A 1 941 ? 52.966 24.323 54.994 1.00 36.41 941 GLN A CA 1
ATOM 7569 C C . GLN A 1 941 ? 53.262 23.809 53.588 1.00 36.41 941 GLN A C 1
ATOM 7571 O O . GLN A 1 941 ? 52.436 23.167 52.939 1.00 36.41 941 GLN A O 1
ATOM 7576 N N . GLN A 1 942 ? 54.470 24.126 53.129 1.00 44.16 942 GLN A N 1
ATOM 7577 C CA . GLN A 1 942 ? 55.074 23.610 51.911 1.00 44.16 942 GLN A CA 1
ATOM 7578 C C . GLN A 1 942 ? 55.337 22.106 52.074 1.00 44.16 942 GLN A C 1
ATOM 7580 O O . GLN A 1 942 ? 56.377 21.727 52.597 1.00 44.16 942 GLN A O 1
ATOM 7585 N N . THR A 1 943 ? 54.363 21.265 51.714 1.00 39.91 943 THR A N 1
ATOM 7586 C CA . THR A 1 943 ? 54.443 19.883 51.171 1.00 39.91 943 THR A CA 1
ATOM 7587 C C . THR A 1 943 ? 53.071 19.202 51.333 1.00 39.91 943 THR A C 1
ATOM 7589 O O . THR A 1 943 ? 52.335 19.504 52.263 1.00 39.91 943 THR A O 1
ATOM 7592 N N . ASN A 1 944 ? 52.696 18.332 50.386 1.00 36.88 944 ASN A N 1
ATOM 7593 C CA . ASN A 1 944 ? 51.338 17.833 50.071 1.00 36.88 944 ASN A CA 1
ATOM 7594 C C . ASN A 1 944 ? 50.565 17.021 51.153 1.00 36.88 944 ASN A C 1
ATOM 7596 O O . ASN A 1 944 ? 49.803 16.126 50.798 1.00 36.88 944 ASN A O 1
ATOM 7600 N N . TYR A 1 945 ? 50.678 17.321 52.450 1.00 33.88 945 TYR A N 1
ATOM 7601 C CA . TYR A 1 945 ? 49.840 16.712 53.495 1.00 33.88 945 TYR A CA 1
ATOM 7602 C C . TYR A 1 945 ? 49.419 17.735 54.564 1.00 33.88 945 TYR A C 1
ATOM 7604 O O . TYR A 1 945 ? 50.256 18.326 55.242 1.00 33.88 945 TYR A O 1
ATOM 7612 N N . TYR A 1 946 ? 48.106 17.927 54.742 1.00 35.69 946 TYR A N 1
ATOM 7613 C CA . TYR A 1 946 ? 47.531 18.786 55.786 1.00 35.69 946 TYR A CA 1
ATOM 7614 C C . TYR A 1 946 ? 47.330 17.994 57.091 1.00 35.69 946 TYR A C 1
ATOM 7616 O O . TYR A 1 946 ? 46.740 16.916 57.073 1.00 35.69 946 TYR A O 1
ATOM 7624 N N . THR A 1 947 ? 47.763 18.536 58.234 1.00 35.34 947 THR A N 1
ATOM 7625 C CA . THR A 1 947 ? 47.401 18.035 59.576 1.00 35.34 947 THR A CA 1
ATOM 7626 C C . THR A 1 947 ? 46.524 19.056 60.306 1.00 35.34 947 THR A C 1
ATOM 7628 O O . THR A 1 947 ? 46.779 20.259 60.260 1.00 35.34 947 THR A O 1
ATOM 7631 N N . PHE A 1 948 ? 45.458 18.577 60.956 1.00 35.41 948 PHE A N 1
ATOM 7632 C CA . PHE A 1 948 ? 44.441 19.402 61.619 1.00 35.41 948 PHE A CA 1
ATOM 7633 C C . PHE A 1 948 ? 44.743 19.570 63.114 1.00 35.41 948 PHE A C 1
ATOM 7635 O O . PHE A 1 948 ? 45.166 18.620 63.773 1.00 35.41 948 PHE A O 1
ATOM 7642 N N . LYS A 1 949 ? 44.474 20.758 63.669 1.00 34.12 949 LYS A N 1
ATOM 7643 C CA . LYS A 1 949 ? 44.446 21.003 65.118 1.00 34.12 949 LYS A CA 1
ATOM 7644 C C . LYS A 1 949 ? 43.061 21.539 65.487 1.00 34.12 949 LYS A C 1
ATOM 7646 O O . LYS A 1 949 ? 42.585 22.447 64.807 1.00 34.12 949 LYS A O 1
ATOM 7651 N N . TRP A 1 950 ? 42.437 20.921 66.489 1.00 35.53 950 TRP A N 1
ATOM 7652 C CA . TRP A 1 950 ? 41.160 21.345 67.071 1.00 35.53 950 TRP A CA 1
ATOM 7653 C C . TRP A 1 950 ? 41.293 22.651 67.847 1.00 35.53 950 TRP A C 1
ATOM 7655 O O . TRP A 1 950 ? 42.378 22.863 68.447 1.00 35.53 950 TRP A O 1
#

InterPro domains:
  IPR011990 Tetratricopeptide-like helical domain superfamily [G3DSA:1.25.40.10] (545-942)
  IPR015883 Beta-hexosaminidase, catalytic domain [PF00728] (172-491)
  IPR017853 Glycoside hydrolase superfamily [SSF51445] (173-521)
  IPR025705 Beta-hexosaminidase [PR00738] (127-147)
  IPR025705 Beta-hexosaminidase [PR00738] (166-183)
  IPR025705 Beta-hexosaminidase [PR00738] (195-216)
  IPR025705 Beta-hexosaminidase [PR00738] (248-265)
  IPR025705 Beta-hexosaminidase [PR00738] (299-317)
  IPR025705 Beta-hexosaminidase [PR00738] (322-335)
  IPR025705 Beta-hexosaminidase [PR00738] (456-472)
  IPR025705 Beta-hexosaminidase [PR00738] (473-490)
  IPR025705 Beta-hexosaminidase [PTHR22600] (27-523)
  IPR029018 Beta-hexosaminidase-like, domain 2 [G3DSA:3.30.379.10] (35-168)
  IPR029018 Beta-hexosaminidase-like, domain 2 [SSF55545] (40-171)
  IPR029019 Beta-hexosaminidase, eukaryotic type, N-terminal [PF14845] (40-147)

Radius of gyration: 35.46 Å; chains: 1; bounding box: 97×85×109 Å

pLDDT: mean 83.5, std 19.72, range [21.47, 98.88]